Protein AF-0000000080068019 (afdb_homodimer)

Foldseek 3Di:
DAKAKEKEFFEFEQFCPDVSADTDGRKMWMDIQFFTADIGHPDDDDPPDDYHYHYQHQKYKFFFFAAEAAAQLQQLLFAVCQQHAPLRCCQQVQQALLQPDDLQSLLLSLLVSLLQLLLQRHQEYEHQYPSCADLSNLVSNLNSNVVNLGAYEDAQELDHHANDRNDPVNLVVRPCHNVVSLVSLLVCCVPVPVPQDSVVDRYHYFHEYDAFLVDDLVRLLVRLVSRVVSVGQAYEYEDQQFDLVAADDTSLVSCVVVVNAALRYEYEFCQRHDPVSLVSQQVRLAEYEYQQSNSVNRVSHHGCQVVSVVVRHLYAYHNYYSNNPGSNVLVRLLSNQVVVQCVVPVPHDDPDGPGDLSNRLQRRFLSSCSNSVNNQATRGRDGPHGPWMWMFNQDDPQQPPPPDSSCSSNPRDTSQRGAWTDHSNRTQGHRSGGPPDPCVVSVVVSNVVSVVSVVSSVPDDSVSSSVVSVVVSVVVNND/DDKAKEKEFFEFEQFCPDVSADTDGRKMWMDIQFFTADIGHPDDDDPPDDYHYHYQHQKYKFFFFAAEAAAQLQQLLFAVCQQHAPLRCCQQVQQALLQPDDLQSLLLSLLVSLLQLLLQRHQEYEHQYPSCADLSNLVSNLNSNVVNLGAYEDAQELDHHANDRNDPVNLVVRPCHNVVSLVSLLVCCVPVPVPQDSVVDRYHYFHEYDAFLVDDLVRLLVRLVSRVVSVGQAYEYEDQQFDLVAQDDTSLVSCVVVVNAALRYEYEFCQRHDPVSLVSQQVRLAEYEYQQSNSVNRVSHHGCQVVSVVVRHLYAYHNYYSNNPGSNVLVRLQSNQVVVQCVVPVPHDDPDGPGDLSNRLQRRFLSSCSNSVNNQATRGRDGPHGPWMWMFNQDDPQRPPPPDSSCSSNPRDTSQRGAWTDHSNRTQGHRSGGPPDPCVVSVVVSNVVSVVSVVSSVPDDSVSSSVVSVVVSVVVNND

Nearest PDB structures (foldseek):
  4v1y-assembly2_G  TM=8.632E-01  e=8.734E-35  Pseudomonas sp. ADP
  4gbd-assembly1_B  TM=8.784E-01  e=3.024E-31  Pseudomonas aeruginosa PAO1
  4dzh-assembly1_A-2  TM=8.768E-01  e=5.646E-30  Xanthomonas campestris pv. campestris str. ATCC 33913
  4f0r-assembly1_A  TM=8.535E-01  e=2.128E-30  Chromobacterium violaceum ATCC 12472
  6sj0-assembly1_B  TM=7.554E-01  e=5.295E-29  Streptomyces sp.

Radius of gyration: 27.88 Å; Cα contacts (8 Å, |Δi|>4): 2439; chains: 2; bounding box: 64×80×77 Å

Secondary structure (DSSP, 8-state):
----EEEEEEEEEE---TTS--EEEEEEEEEETTEEEEEESSPPPPTTS-EEEEE-TTEEEEEPEEEEEE-GGGGGGTTTTTT--HHHIIIIIIIIIHHH--HHHHHHHHHHHHHHHHHTTEEEEEEEE---SSHHHHHHHHHHHHHHT-EEEEEEE-----SBTTBGGGGGG-SS-HHHHHHHHHHHHHHH-S---TTT-SEEEEEEPPPGGGS-HHHHHHHHHHHHHTT-S-EEEEE--S--SS----HHHHHHHTT---TTEEEEE-TT--HHHHHHHHHHT-EEEE-HHHHHHHTS-S-THHHHHHTT-EEEE--B-TTTS-S-HHHHHHHHHHHHHHHHHTT---SS-SS-HHHHHHHHTHHHHHHTT-TTTSSS--TTSB--EEEEE--STTT-S-S-HHHIIIII--GGGEEEEEETTEEEEETTEESS--HHHHHHHHHHHHHHHHHHHTTS--HHHHHHHHHHHHHHHH-/----EEEEEEEEEE---TTS--EEEEEEEEEETTEEEEEESSPPPPTTS-EEEEE-TTEEEEEPEEEEEE-GGGGGGTTTTTT--HHHIIIIIIIIIHHH--HHHHHHHHHHHHHHHHHTTEEEEEEEE---SSHHHHHHHHHHHHHHT-EEEEEEE-----SBTTBGGGGGG-SS-HHHHHHHHHHHHHHH-S---TTT-SEEEEEEPPPGGGS-HHHHHHHHHHHHHTT-S-EEEEE--S--SS----HHHHHHHTT---TTEEEEE-TT--HHHHHHHHHHT-EEEE-HHHHHHHTS-S-THHHHHHTT-EEEE--B-TTTS-S-HHHHHHHHHHHHHHHHHTT---SS-SS-HHHHHHHHTHHHHHHTT-TTTSSS--TTSB--EEEEE--STTT-S-S-HHHIIIII--GGGEEEEEETTEEEEETTEESS--HHHHHHHHHHHHHHHHHHHTTS--HHHHHHHHHHHHHHHH-

InterPro domains:
  IPR006680 Amidohydrolase-related [PF01979] (60-428)
  IPR011059 Metal-dependent hydrolase, composite domain superfamily [G3DSA:2.30.40.10] (20-434)
  IPR011059 Metal-dependent hydrolase, composite domain superfamily [SSF51338] (6-78)
  IPR011059 Metal-dependent hydrolase, composite domain superfamily [SSF51338] (347-458)
  IPR032466 Metal-dependent hydrolase [SSF51556] (63-380)
  IPR050287 5-Methylthioadenosine/S-adenosylhomocysteine deaminase [PTHR43794] (3-463)

Sequence (958 aa):
MAESYILIKGATVISMEASGKEILDNCDILIEDDRIKAVGNDISPPIEKVVATINAENCIITPGFVDGHHHMWQHLLRGITVDWTLFGYCCHLRTVYGSLYEPDDVYFANYAAALSLLNNGVTTVLDHSHIMNSPEHADAAVKGLKDAAIRGTFCYGFYQNPKVPGDIASVAADTFDKAARIEDAVRVREEHFPNNDPNSSLLTFGIALDEAPMQSREQNVGGLEIARKLGARLSTVHTSVISHGEPKAEIVEQFADANLMGPDIVFSHGGWITDSELAAVRSSGAGIVGTPDTELQMGMGYPVVWKANDLGCRTCLGLDITSNQGNDFLAQMRLALQTQRARENSNAVHREVGRKTADVLRMATLGGAEVMQMESLIGSIVPGKKADLVIFRCDDIDTVPVADPIGNVVFHTSPKNIDTVIVDGKIVKQDGQLVGVDWPSLRGEIVNRSQRLRDQAAKVDMEKPESEFRSIFEKAMKAMAESYILIKGATVISMEASGKEILDNCDILIEDDRIKAVGNDISPPIEKVVATINAENCIITPGFVDGHHHMWQHLLRGITVDWTLFGYCCHLRTVYGSLYEPDDVYFANYAAALSLLNNGVTTVLDHSHIMNSPEHADAAVKGLKDAAIRGTFCYGFYQNPKVPGDIASVAADTFDKAARIEDAVRVREEHFPNNDPNSSLLTFGIALDEAPMQSREQNVGGLEIARKLGARLSTVHTSVISHGEPKAEIVEQFADANLMGPDIVFSHGGWITDSELAAVRSSGAGIVGTPDTELQMGMGYPVVWKANDLGCRTCLGLDITSNQGNDFLAQMRLALQTQRARENSNAVHREVGRKTADVLRMATLGGAEVMQMESLIGSIVPGKKADLVIFRCDDIDTVPVADPIGNVVFHTSPKNIDTVIVDGKIVKQDGQLVGVDWPSLRGEIVNRSQRLRDQAAKVDMEKPESEFRSIFEKAMKA

pLDDT: mean 94.91, std 7.22, range [50.44, 98.94]

Solvent-accessible surface area (backbone atoms only — not comparable to full-atom values): 45741 Å² total; per-residue (Å²): 129,83,81,43,35,40,38,37,38,40,16,34,34,41,26,38,49,91,90,27,73,48,71,40,70,56,25,19,41,36,32,47,45,39,23,24,63,40,74,42,64,85,70,76,74,70,81,98,51,73,62,50,73,44,85,26,65,58,19,42,33,36,33,19,26,21,30,53,29,27,32,40,61,38,34,48,42,24,28,70,41,52,61,39,14,50,53,40,41,53,36,46,44,49,26,26,54,52,36,67,64,47,38,67,53,28,18,53,12,16,24,50,33,40,44,34,28,41,60,40,33,30,39,30,36,30,31,48,36,56,59,50,78,43,69,60,23,46,52,22,35,51,47,14,32,57,74,52,63,43,30,33,32,48,13,56,24,66,37,78,50,17,63,42,56,39,33,68,74,34,40,78,73,39,82,74,34,70,69,50,46,54,52,42,49,48,48,48,37,58,72,75,28,74,58,56,46,71,91,83,25,56,50,25,41,20,24,16,53,53,60,47,92,82,44,54,69,67,52,52,51,49,48,55,52,52,35,54,72,65,60,35,57,37,37,36,34,64,34,39,48,68,44,50,82,50,61,50,83,52,62,60,44,51,31,49,76,66,70,62,62,34,47,45,33,33,36,34,52,28,36,22,55,30,71,69,38,51,51,51,32,35,74,34,52,16,15,36,18,17,29,44,69,57,26,20,42,22,15,24,20,60,64,32,32,63,64,40,40,74,71,59,28,37,23,20,31,24,67,41,46,35,20,43,30,43,65,53,56,50,59,46,40,44,48,45,49,37,54,50,29,26,71,74,18,46,64,40,70,42,76,60,48,87,72,46,58,48,55,42,52,32,22,31,12,31,23,15,16,46,31,68,73,32,50,83,40,33,20,32,65,48,66,73,15,40,26,35,34,21,33,29,52,43,78,46,76,59,34,46,39,77,72,26,70,61,34,31,57,51,36,27,52,52,67,60,24,39,26,32,22,27,47,60,48,37,75,48,24,49,89,61,36,70,56,91,64,66,55,73,62,53,50,51,51,42,43,53,51,28,51,51,53,52,58,55,51,70,69,50,69,57,64,61,30,45,53,54,47,50,53,52,50,55,48,51,44,72,90,130,84,81,43,36,41,39,36,37,40,16,33,35,40,25,37,49,91,90,26,71,49,70,39,70,57,24,19,39,36,31,48,45,38,21,24,64,41,71,41,64,84,69,76,74,69,81,97,52,74,63,50,73,43,87,25,65,58,18,42,33,36,32,18,26,21,31,54,30,28,31,40,60,38,33,49,43,24,27,72,41,54,60,38,13,50,52,39,42,51,38,47,44,50,26,25,53,52,35,66,63,49,37,66,52,26,19,54,12,16,23,49,33,39,45,34,27,42,59,40,34,31,41,30,37,29,29,47,36,57,60,49,77,43,70,60,23,46,52,22,35,52,47,13,33,59,74,50,62,44,30,34,32,49,12,55,23,66,38,76,49,16,64,40,56,38,35,70,73,34,42,78,73,39,81,72,35,71,70,50,46,53,54,42,50,47,49,46,37,58,73,75,29,75,59,55,45,72,90,82,24,56,51,24,42,21,26,15,53,52,60,47,90,82,44,54,69,66,53,52,51,49,48,54,54,51,33,53,73,65,60,35,58,36,37,37,34,64,35,38,47,68,44,48,81,52,61,50,83,52,63,61,44,50,29,48,76,66,69,61,62,33,48,44,34,33,37,35,50,29,35,22,55,29,71,70,37,50,51,51,34,35,76,34,50,16,13,37,20,16,28,41,69,57,27,18,44,22,13,24,20,61,65,33,33,64,63,40,40,75,70,61,26,36,24,20,32,24,67,42,46,35,20,43,32,44,66,54,56,50,59,45,40,44,49,45,48,38,53,50,30,27,70,73,20,48,63,41,74,41,76,59,50,88,72,44,56,49,56,44,52,30,22,32,12,30,23,15,17,46,30,69,72,33,50,83,40,33,21,30,63,47,64,73,14,40,27,36,32,22,34,30,52,42,79,47,78,60,35,47,38,76,71,26,69,61,35,32,57,53,36,27,53,51,67,63,24,38,25,32,21,28,46,61,47,36,76,47,24,47,88,60,35,70,58,92,64,65,55,72,61,51,51,52,53,42,42,54,51,28,50,50,52,52,58,56,52,70,71,50,69,57,66,61,32,46,55,55,47,47,53,52,51,54,48,54,44,72,91

Structure (mmCIF, N/CA/C/O backbone):
data_AF-0000000080068019-model_v1
#
loop_
_entity.id
_entity.type
_entity.pdbx_description
1 polymer 'Guanine deaminase'
#
loop_
_atom_site.group_PDB
_atom_site.id
_atom_site.type_symbol
_atom_site.label_atom_id
_atom_site.label_alt_id
_atom_site.label_comp_id
_atom_site.label_asym_id
_atom_site.label_entity_id
_atom_site.label_seq_id
_atom_site.pdbx_PDB_ins_code
_atom_site.Cartn_x
_atom_site.Cartn_y
_atom_site.Cartn_z
_atom_site.occupancy
_atom_site.B_iso_or_equiv
_atom_site.auth_seq_id
_atom_site.auth_comp_id
_atom_site.auth_asym_id
_atom_site.auth_atom_id
_atom_site.pdbx_PDB_model_num
ATOM 1 N N . MET A 1 1 ? 12.43 -14.953 -38.5 1 50.44 1 MET A N 1
ATOM 2 C CA . MET A 1 1 ? 11.609 -13.766 -38.25 1 50.44 1 MET A CA 1
ATOM 3 C C . MET A 1 1 ? 12.477 -12.516 -38.156 1 50.44 1 MET A C 1
ATOM 5 O O . MET A 1 1 ? 13.633 -12.594 -37.719 1 50.44 1 MET A O 1
ATOM 9 N N . ALA A 1 2 ? 12.219 -11.406 -38.75 1 64.31 2 ALA A N 1
ATOM 10 C CA . ALA A 1 2 ? 13.023 -10.18 -38.75 1 64.31 2 ALA A CA 1
ATOM 11 C C . ALA A 1 2 ? 13.305 -9.727 -37.312 1 64.31 2 ALA A C 1
ATOM 13 O O . ALA A 1 2 ? 12.438 -9.82 -36.438 1 64.31 2 ALA A O 1
ATOM 14 N N . GLU A 1 3 ? 14.5 -9.469 -37.031 1 75.12 3 GLU A N 1
ATOM 15 C CA . GLU A 1 3 ? 14.922 -8.961 -35.75 1 75.12 3 GLU A CA 1
ATOM 16 C C . GLU A 1 3 ? 14.102 -7.738 -35.312 1 75.12 3 GLU A C 1
ATOM 18 O O . GLU A 1 3 ? 13.727 -6.926 -36.156 1 75.12 3 GLU A O 1
ATOM 23 N N . SER A 1 4 ? 13.68 -7.766 -34.094 1 89.19 4 SER A N 1
ATOM 24 C CA . SER A 1 4 ? 12.977 -6.609 -33.562 1 89.19 4 SER A CA 1
ATOM 25 C C . SER A 1 4 ? 13.836 -5.867 -32.531 1 89.19 4 SER A C 1
ATOM 27 O O . SER A 1 4 ? 14.625 -6.484 -31.812 1 89.19 4 SER A O 1
ATOM 29 N N . TYR A 1 5 ? 13.82 -4.52 -32.562 1 95 5 TYR A N 1
ATOM 30 C CA . TYR A 1 5 ? 14.609 -3.701 -31.641 1 95 5 TYR A CA 1
ATOM 31 C C . TYR A 1 5 ? 13.719 -2.723 -30.891 1 95 5 TYR A C 1
ATOM 33 O O . TYR A 1 5 ? 12.789 -2.152 -31.453 1 95 5 TYR A O 1
ATOM 41 N N . ILE A 1 6 ? 13.961 -2.574 -29.594 1 97.62 6 ILE A N 1
ATOM 42 C CA . ILE A 1 6 ? 13.406 -1.509 -28.766 1 97.62 6 ILE A CA 1
ATOM 43 C C . ILE A 1 6 ? 14.539 -0.704 -28.125 1 97.62 6 ILE A C 1
ATOM 45 O O . ILE A 1 6 ? 15.461 -1.273 -27.531 1 97.62 6 ILE A O 1
ATOM 49 N N . LEU A 1 7 ? 14.555 0.567 -28.359 1 98 7 LEU A N 1
ATOM 50 C CA . LEU A 1 7 ? 15.516 1.466 -27.734 1 98 7 LEU A CA 1
ATOM 51 C C . LEU A 1 7 ? 14.828 2.357 -26.703 1 98 7 LEU A C 1
ATOM 53 O O . LEU A 1 7 ? 13.938 3.143 -27.047 1 98 7 LEU A O 1
ATOM 57 N N . ILE A 1 8 ? 15.148 2.197 -25.438 1 98.56 8 ILE A N 1
ATOM 58 C CA . ILE A 1 8 ? 14.664 3.031 -24.344 1 98.56 8 ILE A CA 1
ATOM 59 C C . ILE A 1 8 ? 15.695 4.102 -24 1 98.56 8 ILE A C 1
ATOM 61 O O . ILE A 1 8 ? 16.859 3.787 -23.703 1 98.56 8 ILE A O 1
ATOM 65 N N . LYS A 1 9 ? 15.281 5.379 -23.938 1 98.19 9 LYS A N 1
ATOM 66 C CA . LYS A 1 9 ? 16.266 6.453 -23.844 1 98.19 9 LYS A CA 1
ATOM 67 C C . LYS A 1 9 ? 16.078 7.273 -22.578 1 98.19 9 LYS A C 1
ATOM 69 O O . LYS A 1 9 ? 14.953 7.668 -22.25 1 98.19 9 LYS A O 1
ATOM 74 N N . GLY A 1 10 ? 17.172 7.473 -21.906 1 98 10 GLY A N 1
ATOM 75 C CA . GLY A 1 10 ? 17.266 8.539 -20.922 1 98 10 GLY A CA 1
ATOM 76 C C . GLY A 1 10 ? 16.656 8.18 -19.594 1 98 10 GLY A C 1
ATOM 77 O O . GLY A 1 10 ? 16.188 9.055 -18.859 1 98 10 GLY A O 1
ATOM 78 N N . ALA A 1 11 ? 16.641 6.953 -19.172 1 98.25 11 ALA A N 1
ATOM 79 C CA . ALA A 1 11 ? 15.977 6.523 -17.938 1 98.25 11 ALA A CA 1
ATOM 80 C C . ALA A 1 11 ? 16.969 6.52 -16.766 1 98.25 11 ALA A C 1
ATOM 82 O O . ALA A 1 11 ? 18.172 6.613 -16.969 1 98.25 11 ALA A O 1
ATOM 83 N N . THR A 1 12 ? 16.438 6.656 -15.523 1 98.19 12 THR A N 1
ATOM 84 C CA . THR A 1 12 ? 17.141 6.141 -14.352 1 98.19 12 THR A CA 1
ATOM 85 C C . THR A 1 12 ? 16.953 4.629 -14.234 1 98.19 12 THR A C 1
ATOM 87 O O . THR A 1 12 ? 15.828 4.145 -14.109 1 98.19 12 THR A O 1
ATOM 90 N N . VAL A 1 13 ? 18.094 3.861 -14.305 1 98 13 VAL A N 1
ATOM 91 C CA . VAL A 1 13 ? 18 2.406 -14.344 1 98 13 VAL A CA 1
ATOM 92 C C . VAL A 1 13 ? 18.484 1.821 -13.016 1 98 13 VAL A C 1
ATOM 94 O O . VAL A 1 13 ? 19.594 2.092 -12.578 1 98 13 VAL A O 1
ATOM 97 N N . ILE A 1 14 ? 17.594 1.122 -12.375 1 98 14 ILE A N 1
ATOM 98 C CA . ILE A 1 14 ? 17.984 0.3 -11.227 1 98 14 ILE A CA 1
ATOM 99 C C . ILE A 1 14 ? 18.312 -1.116 -11.695 1 98 14 ILE A C 1
ATOM 101 O O . ILE A 1 14 ? 17.406 -1.932 -11.906 1 98 14 ILE A O 1
ATOM 105 N N . SER A 1 15 ? 19.5 -1.461 -11.797 1 95.25 15 SER A N 1
ATOM 106 C CA . SER A 1 15 ? 19.922 -2.666 -12.5 1 95.25 15 SER A CA 1
ATOM 107 C C . SER A 1 15 ? 19.703 -3.912 -11.648 1 95.25 15 SER A C 1
ATOM 109 O O . SER A 1 15 ? 19.469 -5 -12.18 1 95.25 15 SER A O 1
ATOM 111 N N . MET A 1 16 ? 19.766 -3.77 -10.203 1 91.81 16 MET A N 1
ATOM 112 C CA . MET A 1 16 ? 19.641 -4.863 -9.242 1 91.81 16 MET A CA 1
ATOM 113 C C . MET A 1 16 ? 20.75 -5.898 -9.469 1 91.81 16 MET A C 1
ATOM 115 O O . MET A 1 16 ? 20.531 -7.09 -9.227 1 91.81 16 MET A O 1
ATOM 119 N N . GLU A 1 17 ? 21.844 -5.324 -10 1 84.56 17 GLU A N 1
ATOM 120 C CA . GLU A 1 17 ? 23 -6.211 -10.164 1 84.56 17 GLU A CA 1
ATOM 121 C C . GLU A 1 17 ? 23.734 -6.398 -8.844 1 84.56 17 GLU A C 1
ATOM 123 O O . GLU A 1 17 ? 23.812 -5.477 -8.023 1 84.56 17 GLU A O 1
ATOM 128 N N . ALA A 1 18 ? 24.359 -7.414 -8.578 1 68.38 18 ALA A N 1
ATOM 129 C CA . ALA A 1 18 ? 25.266 -7.676 -7.461 1 68.38 18 ALA A CA 1
ATOM 130 C C . ALA A 1 18 ? 24.609 -7.328 -6.129 1 68.38 18 ALA A C 1
ATOM 132 O O . ALA A 1 18 ? 23.594 -7.922 -5.754 1 68.38 18 ALA A O 1
ATOM 133 N N . SER A 1 19 ? 24.969 -5.98 -5.695 1 62.84 19 SER A N 1
ATOM 134 C CA . SER A 1 19 ? 24.516 -5.543 -4.379 1 62.84 19 SER A CA 1
ATOM 135 C C . SER A 1 19 ? 23.078 -5.039 -4.434 1 62.84 19 SER A C 1
ATOM 137 O O . SER A 1 19 ? 22.422 -4.906 -3.395 1 62.84 19 SER A O 1
ATOM 139 N N . GLY A 1 20 ? 22.594 -4.949 -5.66 1 66.25 20 GLY A N 1
ATOM 140 C CA . GLY A 1 20 ? 21.219 -4.539 -5.84 1 66.25 20 GLY A CA 1
ATOM 141 C C . GLY A 1 20 ? 21 -3.053 -5.637 1 66.25 20 GLY A C 1
ATOM 142 O O . GLY A 1 20 ? 19.859 -2.588 -5.559 1 66.25 20 GLY A O 1
ATOM 143 N N . LYS A 1 21 ? 22.016 -2.289 -5.617 1 71.25 21 LYS A N 1
ATOM 144 C CA . LYS A 1 21 ? 21.875 -0.875 -5.293 1 71.25 21 LYS A CA 1
ATOM 145 C C . LYS A 1 21 ? 22.438 0.008 -6.406 1 71.25 21 LYS A C 1
ATOM 147 O O . LYS A 1 21 ? 22.484 1.232 -6.27 1 71.25 21 LYS A O 1
ATOM 152 N N . GLU A 1 22 ? 22.672 -0.6 -7.461 1 83.06 22 GLU A N 1
ATOM 153 C CA . GLU A 1 22 ? 23.281 0.153 -8.555 1 83.06 22 GLU A CA 1
ATOM 154 C C . GLU A 1 22 ? 22.234 0.959 -9.32 1 83.06 22 GLU A C 1
ATOM 156 O O . GLU A 1 22 ? 21.281 0.394 -9.859 1 83.06 22 GLU A O 1
ATOM 161 N N . ILE A 1 23 ? 22.438 2.24 -9.367 1 93.56 23 ILE A N 1
ATOM 162 C CA . ILE A 1 23 ? 21.562 3.168 -10.062 1 93.56 23 ILE A CA 1
ATOM 163 C C . ILE A 1 23 ? 22.328 3.887 -11.172 1 93.56 23 ILE A C 1
ATOM 165 O O . ILE A 1 23 ? 23.391 4.449 -10.922 1 93.56 23 ILE A O 1
ATOM 169 N N . LEU A 1 24 ? 21.797 3.779 -12.367 1 93.88 24 LEU A N 1
ATOM 170 C CA . LEU A 1 24 ? 22.391 4.469 -13.508 1 93.88 24 LEU A CA 1
ATOM 171 C C . LEU A 1 24 ? 21.484 5.605 -13.984 1 93.88 24 LEU A C 1
ATOM 173 O O . LEU A 1 24 ? 20.328 5.375 -14.367 1 93.88 24 LEU A O 1
ATOM 177 N N . ASP A 1 25 ? 22.016 6.805 -13.984 1 94.62 25 ASP A N 1
ATOM 178 C CA . ASP A 1 25 ? 21.234 7.973 -14.406 1 94.62 25 ASP A CA 1
ATOM 179 C C . ASP A 1 25 ? 21.406 8.227 -15.906 1 94.62 25 ASP A C 1
ATOM 181 O O . ASP A 1 25 ? 22.469 7.957 -16.469 1 94.62 25 ASP A O 1
ATOM 185 N N . ASN A 1 26 ? 20.312 8.766 -16.5 1 96 26 ASN A N 1
ATOM 186 C CA . ASN A 1 26 ? 20.328 9.117 -17.922 1 96 26 ASN A CA 1
ATOM 187 C C . ASN A 1 26 ? 20.875 7.984 -18.781 1 96 26 ASN A C 1
ATOM 189 O O . ASN A 1 26 ? 21.812 8.18 -19.547 1 96 26 ASN A O 1
ATOM 193 N N . CYS A 1 27 ? 20.266 6.777 -18.562 1 96.75 27 CYS A N 1
ATOM 194 C CA . CYS A 1 27 ? 20.734 5.535 -19.156 1 96.75 27 CYS A CA 1
ATOM 195 C C . CYS A 1 27 ? 19.781 5.043 -20.25 1 96.75 27 CYS A C 1
ATOM 197 O O . CYS A 1 27 ? 18.562 5.152 -20.094 1 96.75 27 CYS A O 1
ATOM 199 N N . ASP A 1 28 ? 20.422 4.566 -21.359 1 98.19 28 ASP A N 1
ATOM 200 C CA . ASP A 1 28 ? 19.672 3.92 -22.422 1 98.19 28 ASP A CA 1
ATOM 201 C C . ASP A 1 28 ? 19.734 2.4 -22.297 1 98.19 28 ASP A C 1
ATOM 203 O O . ASP A 1 28 ? 20.688 1.855 -21.734 1 98.19 28 ASP A O 1
ATOM 207 N N . ILE A 1 29 ? 18.719 1.726 -22.781 1 98.5 29 ILE A N 1
ATOM 208 C CA . ILE A 1 29 ? 18.688 0.271 -22.891 1 98.5 29 ILE A CA 1
ATOM 209 C C . ILE A 1 29 ? 18.312 -0.125 -24.312 1 98.5 29 ILE A C 1
ATOM 211 O O . ILE A 1 29 ? 17.297 0.329 -24.844 1 98.5 29 ILE A O 1
ATOM 215 N N . LEU A 1 30 ? 19.125 -0.91 -24.984 1 98 30 LEU A N 1
ATOM 216 C CA . LEU A 1 30 ? 18.812 -1.489 -26.281 1 98 30 LEU A CA 1
ATOM 217 C C . LEU A 1 30 ? 18.422 -2.957 -26.141 1 98 30 LEU A C 1
ATOM 219 O O . LEU A 1 30 ? 19.172 -3.752 -25.562 1 98 30 LEU A O 1
ATOM 223 N N . ILE A 1 31 ? 17.234 -3.281 -26.609 1 98.25 31 ILE A N 1
ATOM 224 C CA . ILE A 1 31 ? 16.734 -4.652 -26.609 1 98.25 31 ILE A CA 1
ATOM 225 C C . ILE A 1 31 ? 16.75 -5.203 -28.031 1 98.25 31 ILE A C 1
ATOM 227 O O . ILE A 1 31 ? 16.359 -4.52 -28.969 1 98.25 31 ILE A O 1
ATOM 231 N N . GLU A 1 32 ? 17.312 -6.348 -28.203 1 97 32 GLU A N 1
ATOM 232 C CA . GLU A 1 32 ? 17.266 -7.109 -29.453 1 97 32 GLU A CA 1
ATOM 233 C C . GLU A 1 32 ? 16.531 -8.43 -29.266 1 97 32 GLU A C 1
ATOM 235 O O . GLU A 1 32 ? 16.969 -9.289 -28.5 1 97 32 GLU A O 1
ATOM 240 N N . ASP A 1 33 ? 15.406 -8.555 -29.984 1 96.06 33 ASP A N 1
ATOM 241 C CA . ASP A 1 33 ? 14.523 -9.703 -29.828 1 96.06 33 ASP A CA 1
ATOM 242 C C . ASP A 1 33 ? 14.07 -9.852 -28.375 1 96.06 33 ASP A C 1
ATOM 244 O O . ASP A 1 33 ? 13.391 -8.977 -27.844 1 96.06 33 ASP A O 1
ATOM 248 N N . ASP A 1 34 ? 14.547 -10.852 -27.703 1 97.81 34 ASP A N 1
ATOM 249 C CA . ASP A 1 34 ? 14.031 -11.094 -26.359 1 97.81 34 ASP A CA 1
ATOM 250 C C . ASP A 1 34 ? 15.078 -10.758 -25.312 1 97.81 34 ASP A C 1
ATOM 252 O O . ASP A 1 34 ? 14.867 -11 -24.109 1 97.81 34 ASP A O 1
ATOM 256 N N . ARG A 1 35 ? 16.25 -10.094 -25.688 1 97.94 35 ARG A N 1
ATOM 257 C CA . ARG A 1 35 ? 17.359 -9.93 -24.75 1 97.94 35 ARG A CA 1
ATOM 258 C C . ARG A 1 35 ? 17.797 -8.469 -24.703 1 97.94 35 ARG A C 1
ATOM 260 O O . ARG A 1 35 ? 17.641 -7.727 -25.672 1 97.94 35 ARG A O 1
ATOM 267 N N . ILE A 1 36 ? 18.297 -8.148 -23.562 1 98.19 36 ILE A N 1
ATOM 268 C CA . ILE A 1 36 ? 18.984 -6.871 -23.406 1 98.19 36 ILE A CA 1
ATOM 269 C C . ILE A 1 36 ? 20.328 -6.906 -24.141 1 98.19 36 ILE A C 1
ATOM 271 O O . ILE A 1 36 ? 21.203 -7.715 -23.812 1 98.19 36 ILE A O 1
ATOM 275 N N . LYS A 1 37 ? 20.438 -6.078 -25.094 1 97.5 37 LYS A N 1
ATOM 276 C CA . LYS A 1 37 ? 21.641 -6.059 -25.906 1 97.5 37 LYS A CA 1
ATOM 277 C C . LYS A 1 37 ? 22.703 -5.133 -25.312 1 97.5 37 LYS A C 1
ATOM 279 O O . LYS A 1 37 ? 23.891 -5.449 -25.328 1 97.5 37 LYS A O 1
ATOM 284 N N . ALA A 1 38 ? 22.25 -3.967 -24.828 1 97.5 38 ALA A N 1
ATOM 285 C CA . ALA A 1 38 ? 23.188 -2.986 -24.297 1 97.5 38 ALA A CA 1
ATOM 286 C C . ALA A 1 38 ? 22.5 -2.078 -23.281 1 97.5 38 ALA A C 1
ATOM 288 O O . ALA A 1 38 ? 21.297 -1.819 -23.375 1 97.5 38 ALA A O 1
ATOM 289 N N . VAL A 1 39 ? 23.266 -1.664 -22.297 1 97.12 39 VAL A N 1
ATOM 290 C CA . VAL A 1 39 ? 22.906 -0.671 -21.297 1 97.12 39 VAL A CA 1
ATOM 291 C C . VAL A 1 39 ? 24 0.386 -21.188 1 97.12 39 VAL A C 1
ATOM 293 O O . VAL A 1 39 ? 25.172 0.056 -20.984 1 97.12 39 VAL A O 1
ATOM 296 N N . GLY A 1 40 ? 23.656 1.599 -21.359 1 95.75 40 GLY A N 1
ATOM 297 C CA . GLY A 1 40 ? 24.656 2.646 -21.297 1 95.75 40 GLY A CA 1
ATOM 298 C C . GLY A 1 40 ? 24.141 4 -21.734 1 95.75 40 GLY A C 1
ATOM 299 O O . GLY A 1 40 ? 22.938 4.176 -21.922 1 95.75 40 GLY A O 1
ATOM 300 N N . ASN A 1 41 ? 25 4.941 -21.828 1 95.38 41 ASN A N 1
ATOM 301 C CA . ASN A 1 41 ? 24.625 6.289 -22.234 1 95.38 41 ASN A CA 1
ATOM 302 C C . ASN A 1 41 ? 24.672 6.457 -23.75 1 95.38 41 ASN A C 1
ATOM 304 O O . ASN A 1 41 ? 25.562 5.906 -24.406 1 95.38 41 ASN A O 1
ATOM 308 N N . ASP A 1 42 ? 23.75 7.137 -24.297 1 94.44 42 ASP A N 1
ATOM 309 C CA . ASP A 1 42 ? 23.734 7.605 -25.672 1 94.4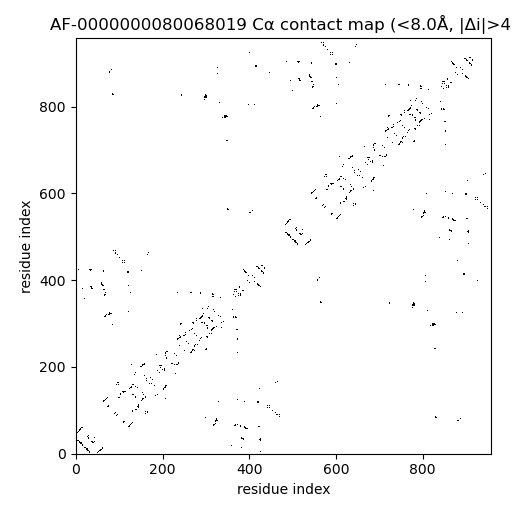4 42 ASP A CA 1
ATOM 310 C C . ASP A 1 42 ? 23.922 6.445 -26.656 1 94.44 42 ASP A C 1
ATOM 312 O O . ASP A 1 42 ? 24.812 6.484 -27.5 1 94.44 42 ASP A O 1
ATOM 316 N N . ILE A 1 43 ? 23.156 5.402 -26.438 1 95.19 43 ILE A N 1
ATOM 317 C CA . ILE A 1 43 ? 23.188 4.27 -27.344 1 95.19 43 ILE A CA 1
ATOM 318 C C . ILE A 1 43 ? 22.531 4.652 -28.672 1 95.19 43 ILE A C 1
ATOM 320 O O . ILE A 1 43 ? 21.422 5.168 -28.688 1 95.19 43 ILE A O 1
ATOM 324 N N . SER A 1 44 ? 23.25 4.379 -29.844 1 92.5 44 SER A N 1
ATOM 325 C CA . SER A 1 44 ? 22.688 4.629 -31.172 1 92.5 44 SER A CA 1
ATOM 326 C C . SER A 1 44 ? 21.812 3.473 -31.625 1 92.5 44 SER A C 1
ATOM 328 O O . SER A 1 44 ? 22.125 2.307 -31.391 1 92.5 44 SER A O 1
ATOM 330 N N . PRO A 1 45 ? 20.719 3.83 -32.156 1 88.62 45 PRO A N 1
ATOM 331 C CA . PRO A 1 45 ? 19.906 2.75 -32.719 1 88.62 45 PRO A CA 1
ATOM 332 C C . PRO A 1 45 ? 20.609 1.997 -33.844 1 88.62 45 PRO A C 1
ATOM 334 O O . PRO A 1 45 ? 21.422 2.576 -34.562 1 88.62 45 PRO A O 1
ATOM 337 N N . PRO A 1 46 ? 20.234 0.745 -33.938 1 86.44 46 PRO A N 1
ATOM 338 C CA . PRO A 1 46 ? 20.781 0.026 -35.094 1 86.44 46 PRO A CA 1
ATOM 339 C C . PRO A 1 46 ? 20.375 0.644 -36.406 1 86.44 46 PRO A C 1
ATOM 341 O O . PRO A 1 46 ? 19.234 1.089 -36.562 1 86.44 46 PRO A O 1
ATOM 344 N N . ILE A 1 47 ? 21.312 0.616 -37.344 1 81.12 47 ILE A N 1
ATOM 345 C CA . ILE A 1 47 ? 21.094 1.255 -38.625 1 81.12 47 ILE A CA 1
ATOM 346 C C . ILE A 1 47 ? 20.281 0.333 -39.531 1 81.12 47 ILE A C 1
ATOM 348 O O . ILE A 1 47 ? 20.531 -0.876 -39.594 1 81.12 47 ILE A O 1
ATOM 352 N N . GLU A 1 48 ? 19.359 0.862 -40.25 1 71.25 48 GLU A N 1
ATOM 353 C CA . GLU A 1 48 ? 18.578 0.188 -41.281 1 71.25 48 GLU A CA 1
ATOM 354 C C . GLU A 1 48 ? 17.625 -0.835 -40.688 1 71.25 48 GLU A C 1
ATOM 356 O O . GLU A 1 48 ? 17.312 -1.848 -41.312 1 71.25 48 GLU A O 1
ATOM 361 N N . LYS A 1 49 ? 17.438 -0.688 -39.344 1 79.94 49 LYS A N 1
ATOM 362 C CA . LYS A 1 49 ? 16.469 -1.585 -38.75 1 79.94 49 LYS A CA 1
ATOM 363 C C . LYS A 1 49 ? 15.297 -0.804 -38.156 1 79.94 49 LYS A C 1
ATOM 365 O O . LYS A 1 49 ? 15.406 0.401 -37.906 1 79.94 49 LYS A O 1
ATOM 370 N N . VAL A 1 50 ? 14.164 -1.458 -38.188 1 84.19 50 VAL A N 1
ATOM 371 C CA . VAL A 1 50 ? 13.008 -0.87 -37.531 1 84.19 50 VAL A CA 1
ATOM 372 C C . VAL A 1 50 ? 13.188 -0.963 -36 1 84.19 50 VAL A C 1
ATOM 374 O O . VAL A 1 50 ? 13.336 -2.059 -35.469 1 84.19 50 VAL A O 1
ATOM 377 N N . VAL A 1 51 ? 13.281 0.204 -35.406 1 90.12 51 VAL A N 1
ATOM 378 C CA . VAL A 1 51 ? 13.523 0.278 -33.969 1 90.12 51 VAL A CA 1
ATOM 379 C C . VAL A 1 51 ? 12.383 1.036 -33.281 1 90.12 51 VAL A C 1
ATOM 381 O O . VAL A 1 51 ? 12.062 2.16 -33.688 1 90.12 51 VAL A O 1
ATOM 384 N N . ALA A 1 52 ? 11.617 0.353 -32.406 1 93.56 52 ALA A N 1
ATOM 385 C CA . ALA A 1 52 ? 10.688 1.072 -31.531 1 93.56 52 ALA A CA 1
ATOM 386 C C . ALA A 1 52 ? 11.445 1.862 -30.469 1 93.56 52 ALA A C 1
ATOM 388 O O . ALA A 1 52 ? 12.328 1.324 -29.797 1 93.56 52 ALA A O 1
ATOM 389 N N . THR A 1 53 ? 11.172 3.148 -30.375 1 95.69 53 THR A N 1
ATOM 390 C CA . THR A 1 53 ? 11.867 3.99 -29.406 1 95.69 53 THR A CA 1
ATOM 391 C C . THR A 1 53 ? 10.914 4.438 -28.297 1 95.69 53 THR A C 1
ATOM 393 O O . THR A 1 53 ? 9.789 4.863 -28.562 1 95.69 53 THR A O 1
ATOM 396 N N . ILE A 1 54 ? 11.336 4.305 -27.062 1 97.38 54 ILE A N 1
ATOM 397 C CA . ILE A 1 54 ? 10.609 4.77 -25.891 1 97.38 54 ILE A CA 1
ATOM 398 C C . ILE A 1 54 ? 11.375 5.906 -25.219 1 97.38 54 ILE A C 1
ATOM 400 O O . ILE A 1 54 ? 12.539 5.738 -24.844 1 97.38 54 ILE A O 1
ATOM 404 N N . ASN A 1 55 ? 10.781 7.129 -25.156 1 97.69 55 ASN A N 1
ATOM 405 C CA . ASN A 1 55 ? 11.352 8.211 -24.359 1 97.69 55 ASN A CA 1
ATOM 406 C C . ASN A 1 55 ? 11.125 7.98 -22.875 1 97.69 55 ASN A C 1
ATOM 408 O O . ASN A 1 55 ? 10 8.086 -22.391 1 97.69 55 ASN A O 1
ATOM 412 N N . ALA A 1 56 ? 12.172 7.703 -22.156 1 98.25 56 ALA A N 1
ATOM 413 C CA . ALA A 1 56 ? 12.062 7.352 -20.75 1 98.25 56 ALA A CA 1
ATOM 414 C C . ALA A 1 56 ? 12.672 8.438 -19.859 1 98.25 56 ALA A C 1
ATOM 416 O O . ALA A 1 56 ? 13.125 8.164 -18.75 1 98.25 56 ALA A O 1
ATOM 417 N N . GLU A 1 57 ? 12.688 9.648 -20.422 1 96.81 57 GLU A N 1
ATOM 418 C CA . GLU A 1 57 ? 13.008 10.773 -19.531 1 96.81 57 GLU A CA 1
ATOM 419 C C . GLU A 1 57 ? 12.031 10.844 -18.359 1 96.81 57 GLU A C 1
ATOM 421 O O . GLU A 1 57 ? 10.828 10.664 -18.531 1 96.81 57 GLU A O 1
ATOM 426 N N . ASN A 1 58 ? 12.523 11.047 -17.141 1 97.38 58 ASN A N 1
ATOM 427 C CA . ASN A 1 58 ? 11.75 11.125 -15.898 1 97.38 58 ASN A CA 1
ATOM 428 C C . ASN A 1 58 ? 11.148 9.773 -15.531 1 97.38 58 ASN A C 1
ATOM 430 O O . ASN A 1 58 ? 10.117 9.711 -14.852 1 97.38 58 ASN A O 1
ATOM 434 N N . CYS A 1 59 ? 11.758 8.719 -16.094 1 98.69 59 CYS A N 1
ATOM 435 C CA . CYS A 1 59 ? 11.289 7.383 -15.734 1 98.69 59 CYS A CA 1
ATOM 436 C C . CYS A 1 59 ? 12.359 6.617 -14.961 1 98.69 59 CYS A C 1
ATOM 438 O O . CYS A 1 59 ? 13.547 6.906 -15.086 1 98.69 59 CYS A O 1
ATOM 440 N N . ILE A 1 60 ? 11.922 5.75 -14.117 1 98.81 60 ILE A N 1
ATOM 441 C CA . ILE A 1 60 ? 12.758 4.754 -13.461 1 98.81 60 ILE A CA 1
ATOM 442 C C . ILE A 1 60 ? 12.461 3.369 -14.031 1 98.81 60 ILE A C 1
ATOM 444 O O . ILE A 1 60 ? 11.297 3.014 -14.242 1 98.81 60 ILE A O 1
ATOM 448 N N . ILE A 1 61 ? 13.5 2.596 -14.375 1 98.81 61 ILE A N 1
ATOM 449 C CA . ILE A 1 61 ? 13.32 1.248 -14.906 1 98.81 61 ILE A CA 1
ATOM 450 C C . ILE A 1 61 ? 13.859 0.225 -13.906 1 98.81 61 ILE A C 1
ATOM 452 O O . ILE A 1 61 ? 14.953 0.397 -13.359 1 98.81 61 ILE A O 1
ATOM 456 N N . THR A 1 62 ? 13.094 -0.753 -13.609 1 98.69 62 THR A N 1
ATOM 457 C CA . THR A 1 62 ? 13.5 -1.92 -12.836 1 98.69 62 THR A CA 1
ATOM 458 C C . THR A 1 62 ? 13.344 -3.195 -13.656 1 98.69 62 THR A C 1
ATOM 460 O O . THR A 1 62 ? 12.68 -3.195 -14.695 1 98.69 62 THR A O 1
ATOM 463 N N . PRO A 1 63 ? 14.07 -4.293 -13.203 1 98.56 63 PRO A N 1
ATOM 464 C CA . PRO A 1 63 ? 13.625 -5.582 -13.742 1 98.56 63 PRO A CA 1
ATOM 465 C C . PRO A 1 63 ? 12.164 -5.871 -13.43 1 98.56 63 PRO A C 1
ATOM 467 O O . PRO A 1 63 ? 11.602 -5.297 -12.492 1 98.56 63 PRO A O 1
ATOM 470 N N . GLY A 1 64 ? 11.547 -6.688 -14.25 1 98.81 64 GLY A N 1
ATOM 471 C CA . GLY A 1 64 ? 10.203 -7.137 -13.914 1 98.81 64 GLY A CA 1
ATOM 472 C C . GLY A 1 64 ? 10.117 -7.812 -12.555 1 98.81 64 GLY A C 1
ATOM 473 O O . GLY A 1 64 ? 11.039 -8.531 -12.156 1 98.81 64 GLY A O 1
ATOM 474 N N . PHE A 1 65 ? 9.039 -7.594 -11.844 1 98.88 65 PHE A N 1
ATOM 475 C CA . PHE A 1 65 ? 8.852 -8.258 -10.562 1 98.88 65 PHE A CA 1
ATOM 476 C C . PHE A 1 65 ? 8.586 -9.75 -10.758 1 98.88 65 PHE A C 1
ATOM 478 O O . PHE A 1 65 ? 8.008 -10.156 -11.766 1 98.88 65 PHE A O 1
ATOM 485 N N . VAL A 1 66 ? 9.031 -10.531 -9.805 1 98.94 66 VAL A N 1
ATOM 486 C CA . VAL A 1 66 ? 8.867 -11.984 -9.828 1 98.94 66 VAL A CA 1
ATOM 487 C C . VAL A 1 66 ? 8 -12.422 -8.648 1 98.94 66 VAL A C 1
ATOM 489 O O . VAL A 1 66 ? 8.406 -12.289 -7.492 1 98.94 66 VAL A O 1
ATOM 492 N N . ASP A 1 67 ? 6.848 -12.914 -8.977 1 98.94 67 ASP A N 1
ATOM 493 C CA . ASP A 1 67 ? 5.891 -13.406 -7.996 1 98.94 67 ASP A CA 1
ATOM 494 C C . ASP A 1 67 ? 6.105 -14.898 -7.723 1 98.94 67 ASP A C 1
ATOM 496 O O . ASP A 1 67 ? 5.648 -15.742 -8.484 1 98.94 67 ASP A O 1
ATOM 500 N N . GLY A 1 68 ? 6.629 -15.195 -6.504 1 98.88 68 GLY A N 1
ATOM 501 C CA . GLY A 1 68 ? 7.078 -16.547 -6.23 1 98.88 68 GLY A CA 1
ATOM 502 C C . GLY A 1 68 ? 5.957 -17.469 -5.797 1 98.88 68 GLY A C 1
ATOM 503 O O . GLY A 1 68 ? 6.164 -18.688 -5.652 1 98.88 68 GLY A O 1
ATOM 504 N N . HIS A 1 69 ? 4.719 -16.953 -5.617 1 98.94 69 HIS A N 1
ATOM 505 C CA . HIS A 1 69 ? 3.596 -17.766 -5.168 1 98.94 69 HIS A CA 1
ATOM 506 C C . HIS A 1 69 ? 2.264 -17.094 -5.457 1 98.94 69 HIS A C 1
ATOM 508 O O . HIS A 1 69 ? 1.986 -16.016 -4.93 1 98.94 69 HIS A O 1
ATOM 514 N N . HIS A 1 70 ? 1.431 -17.781 -6.277 1 98.88 70 HIS A N 1
ATOM 515 C CA . HIS A 1 70 ? 0.142 -17.188 -6.621 1 98.88 70 HIS A CA 1
ATOM 516 C C . HIS A 1 70 ? -0.866 -18.266 -7.02 1 98.88 70 HIS A C 1
ATOM 518 O O . HIS A 1 70 ? -0.523 -19.203 -7.734 1 98.88 70 HIS A O 1
ATOM 524 N N . HIS A 1 71 ? -2.033 -18.188 -6.469 1 98.75 71 HIS A N 1
ATOM 525 C CA . HIS A 1 71 ? -3.16 -18.984 -6.938 1 98.75 71 HIS A CA 1
ATOM 526 C C . HIS A 1 71 ? -3.939 -18.266 -8.023 1 98.75 71 HIS A C 1
ATOM 528 O O . HIS A 1 71 ? -5.008 -17.703 -7.766 1 98.75 71 HIS A O 1
ATOM 534 N N . MET A 1 72 ? -3.527 -18.391 -9.234 1 98.62 72 MET A N 1
ATOM 535 C CA . MET A 1 72 ? -4.016 -17.594 -10.359 1 98.62 72 MET A CA 1
ATOM 536 C C . MET A 1 72 ? -5.504 -17.828 -10.586 1 98.62 72 MET A C 1
ATOM 538 O O . MET A 1 72 ? -6.234 -16.891 -10.922 1 98.62 72 MET A O 1
ATOM 542 N N . TRP A 1 73 ? -5.965 -19.031 -10.32 1 98.44 73 TRP A N 1
ATOM 543 C CA . TRP A 1 73 ? -7.348 -19.406 -10.602 1 98.44 73 TRP A CA 1
ATOM 544 C C . TRP A 1 73 ? -8.312 -18.641 -9.703 1 98.44 73 TRP A C 1
ATOM 546 O O . TRP A 1 73 ? -9.5 -18.516 -10.023 1 98.44 73 TRP A O 1
ATOM 556 N N . GLN A 1 74 ? -7.844 -18.047 -8.672 1 98.38 74 GLN A N 1
ATOM 557 C CA . GLN A 1 74 ? -8.727 -17.406 -7.699 1 98.38 74 GLN A CA 1
ATOM 558 C C . GLN A 1 74 ? -9.031 -15.961 -8.102 1 98.38 74 GLN A C 1
ATOM 560 O O . GLN A 1 74 ? -9.695 -15.234 -7.355 1 98.38 74 GLN A O 1
ATOM 565 N N . HIS A 1 75 ? -8.625 -15.516 -9.242 1 98.62 75 HIS A N 1
ATOM 566 C CA . HIS A 1 75 ? -8.812 -14.141 -9.68 1 98.62 75 HIS A CA 1
ATOM 567 C C . HIS A 1 75 ? -10.289 -13.766 -9.711 1 98.62 75 HIS A C 1
ATOM 569 O O . HIS A 1 75 ? -10.656 -12.625 -9.414 1 98.62 75 HIS A O 1
ATOM 575 N N . LEU A 1 76 ? -11.172 -14.742 -10.016 1 98.5 76 LEU A N 1
ATOM 576 C CA . LEU A 1 76 ? -12.602 -14.484 -10.117 1 98.5 76 LEU A CA 1
ATOM 577 C C . LEU A 1 76 ? -13.227 -14.289 -8.742 1 98.5 76 LEU A C 1
ATOM 579 O O . LEU A 1 76 ? -14.359 -13.828 -8.625 1 98.5 76 LEU A O 1
ATOM 583 N N . LEU A 1 77 ? -12.477 -14.578 -7.699 1 98.31 77 LEU A N 1
ATOM 584 C CA . LEU A 1 77 ? -12.984 -14.531 -6.332 1 98.31 77 LEU A CA 1
ATOM 585 C C . LEU A 1 77 ? -12.477 -13.289 -5.602 1 98.31 77 LEU A C 1
ATOM 587 O O . LEU A 1 77 ? -12.453 -13.258 -4.371 1 98.31 77 LEU A O 1
ATOM 591 N N . ARG A 1 78 ? -12.102 -12.258 -6.312 1 98.12 78 ARG A N 1
ATOM 592 C CA . ARG A 1 78 ? -11.586 -11.016 -5.758 1 98.12 78 ARG A CA 1
ATOM 593 C C . ARG A 1 78 ? -12.508 -10.461 -4.68 1 98.12 78 ARG A C 1
ATOM 595 O O . ARG A 1 78 ? -13.719 -10.352 -4.891 1 98.12 78 ARG A O 1
ATOM 602 N N . GLY A 1 79 ? -11.914 -10.195 -3.537 1 97 79 GLY A N 1
ATOM 603 C CA . GLY A 1 79 ? -12.586 -9.422 -2.506 1 97 79 GLY A CA 1
ATOM 604 C C . GLY A 1 79 ? -13.359 -10.281 -1.521 1 97 79 GLY A C 1
ATOM 605 O O . GLY A 1 79 ? -13.773 -9.805 -0.466 1 97 79 GLY A O 1
ATOM 606 N N . ILE A 1 80 ? -13.469 -11.57 -1.728 1 96.31 80 ILE A N 1
ATOM 607 C CA . ILE A 1 80 ? -14.352 -12.422 -0.94 1 96.31 80 ILE A CA 1
ATOM 608 C C . ILE A 1 80 ? -13.703 -12.727 0.411 1 96.31 80 ILE A C 1
ATOM 610 O O . ILE A 1 80 ? -14.398 -12.859 1.422 1 96.31 80 ILE A O 1
ATOM 614 N N . THR A 1 81 ? -12.352 -12.75 0.447 1 97.06 81 THR A N 1
ATOM 615 C CA . THR A 1 81 ? -11.688 -13.211 1.661 1 97.06 81 THR A CA 1
ATOM 616 C C . THR A 1 81 ? -10.969 -12.062 2.357 1 97.06 81 THR A C 1
ATOM 618 O O . THR A 1 81 ? -10.039 -12.281 3.141 1 97.06 81 THR A O 1
ATOM 621 N N . VAL A 1 82 ? -11.367 -10.781 2.182 1 97 82 VAL A N 1
ATOM 622 C CA . VAL A 1 82 ? -10.641 -9.625 2.697 1 97 82 VAL A CA 1
ATOM 623 C C . VAL A 1 82 ? -10.672 -9.633 4.223 1 97 82 VAL A C 1
ATOM 625 O O . VAL A 1 82 ? -9.797 -9.055 4.871 1 97 82 VAL A O 1
ATOM 628 N N . ASP A 1 83 ? -11.703 -10.312 4.812 1 96.25 83 ASP A N 1
ATOM 629 C CA . ASP A 1 83 ? -11.844 -10.375 6.266 1 96.25 83 ASP A CA 1
ATOM 630 C C . ASP A 1 83 ? -11.922 -11.82 6.754 1 96.25 83 ASP A C 1
ATOM 632 O O . ASP A 1 83 ? -12.695 -12.133 7.664 1 96.25 83 ASP A O 1
ATOM 636 N N . TRP A 1 84 ? -11.148 -12.711 6.109 1 94.12 84 TRP A N 1
ATOM 637 C CA . TRP A 1 84 ? -11.164 -14.117 6.492 1 94.12 84 TRP A CA 1
ATOM 638 C C . TRP A 1 84 ? -9.852 -14.516 7.152 1 94.12 84 TRP A C 1
ATOM 640 O O . TRP A 1 84 ? -8.812 -13.906 6.898 1 94.12 84 TRP A O 1
ATOM 650 N N . THR A 1 85 ? -9.93 -15.531 7.988 1 92.75 85 THR A N 1
ATOM 651 C CA . THR A 1 85 ? -8.766 -16.234 8.516 1 92.75 85 THR A CA 1
ATOM 652 C C . THR A 1 85 ? -8.438 -17.453 7.645 1 92.75 85 THR A C 1
ATOM 654 O O . THR A 1 85 ? -9.172 -17.766 6.707 1 92.75 85 THR A O 1
ATOM 657 N N . LEU A 1 86 ? -7.273 -18.047 7.98 1 92.12 86 LEU A N 1
ATOM 658 C CA . LEU A 1 86 ? -6.918 -19.281 7.289 1 92.12 86 LEU A CA 1
ATOM 659 C C . LEU A 1 86 ? -8.008 -20.344 7.461 1 92.12 86 LEU A C 1
ATOM 661 O O . LEU A 1 86 ? -8.297 -21.109 6.535 1 92.12 86 LEU A O 1
ATOM 665 N N . PHE A 1 87 ? -8.648 -20.375 8.617 1 90.31 87 PHE A N 1
ATOM 666 C CA . PHE A 1 87 ? -9.75 -21.297 8.891 1 90.31 87 PHE A CA 1
ATOM 667 C C . PHE A 1 87 ? -10.898 -21.062 7.922 1 90.31 87 PHE A C 1
ATOM 669 O O . PHE A 1 87 ? -11.391 -22 7.293 1 90.31 87 PHE A O 1
ATOM 676 N N . GLY A 1 88 ? -11.297 -19.812 7.879 1 90.25 88 GLY A N 1
ATOM 677 C CA . GLY A 1 88 ? -12.367 -19.484 6.949 1 90.25 88 GLY A CA 1
ATOM 678 C C . GLY A 1 88 ? -12.023 -19.812 5.508 1 90.25 88 GLY A C 1
ATOM 679 O O . GLY A 1 88 ? -12.875 -20.312 4.762 1 90.25 88 GLY A O 1
ATOM 680 N N . TYR A 1 89 ? -10.828 -19.531 5.113 1 94.12 89 TYR A N 1
ATOM 681 C CA . TYR A 1 89 ? -10.359 -19.797 3.762 1 94.12 89 TYR A CA 1
ATOM 682 C C . TYR A 1 89 ? -10.461 -21.297 3.441 1 94.12 89 TYR A C 1
ATOM 684 O O . TYR A 1 89 ? -10.984 -21.672 2.391 1 94.12 89 TYR A O 1
ATOM 692 N N . CYS A 1 90 ? -10.016 -22.141 4.336 1 90.38 90 CYS A N 1
ATOM 693 C CA . CYS A 1 90 ? -10.023 -23.578 4.121 1 90.38 90 CYS A CA 1
ATOM 694 C C . CYS A 1 90 ? -11.453 -24.109 4.062 1 90.38 90 CYS A C 1
ATOM 696 O O . CYS A 1 90 ? -11.773 -24.938 3.205 1 90.38 90 CYS A O 1
ATOM 698 N N . CYS A 1 91 ? -12.305 -23.562 4.879 1 90.19 91 CYS A N 1
ATOM 699 C CA . CYS A 1 91 ? -13.68 -24.062 4.957 1 90.19 91 CYS A CA 1
ATOM 700 C C . CYS A 1 91 ? -14.469 -23.656 3.717 1 90.19 91 CYS A C 1
ATOM 702 O O . CYS A 1 91 ? -15.133 -24.484 3.102 1 90.19 91 CYS A O 1
ATOM 704 N N . HIS A 1 92 ? -14.297 -22.438 3.398 1 90.75 92 HIS A N 1
ATOM 705 C CA . HIS A 1 92 ? -15.234 -21.906 2.418 1 90.75 92 HIS A CA 1
ATOM 706 C C . HIS A 1 92 ? -14.633 -21.906 1.018 1 90.75 92 HIS A C 1
ATOM 708 O O . HIS A 1 92 ? -15.281 -22.328 0.058 1 90.75 92 HIS A O 1
ATOM 714 N N . LEU A 1 93 ? -13.438 -21.453 0.912 1 92.44 93 LEU A N 1
ATOM 715 C CA . LEU A 1 93 ? -12.852 -21.312 -0.416 1 92.44 93 LEU A CA 1
ATOM 716 C C . LEU A 1 93 ? -12.383 -22.672 -0.948 1 92.44 93 LEU A C 1
ATOM 718 O O . LEU A 1 93 ? -12.727 -23.047 -2.068 1 92.44 93 LEU A O 1
ATOM 722 N N . ARG A 1 94 ? -11.711 -23.422 -0.151 1 88.12 94 ARG A N 1
ATOM 723 C CA . ARG A 1 94 ? -11.117 -24.672 -0.607 1 88.12 94 ARG A CA 1
ATOM 724 C C . ARG A 1 94 ? -12.18 -25.75 -0.76 1 88.12 94 ARG A C 1
ATOM 726 O O . ARG A 1 94 ? -12.094 -26.594 -1.657 1 88.12 94 ARG A O 1
ATOM 733 N N . THR A 1 95 ? -13.242 -25.734 0.082 1 91.19 95 THR A N 1
ATOM 734 C CA . THR A 1 95 ? -14.188 -26.844 0.065 1 91.19 95 THR A CA 1
ATOM 735 C C . THR A 1 95 ? -15.391 -26.516 -0.817 1 91.19 95 THR A C 1
ATOM 737 O O . THR A 1 95 ? -16.141 -27.406 -1.209 1 91.19 95 THR A O 1
ATOM 740 N N . VAL A 1 96 ? -15.508 -25.25 -1.077 1 95.12 96 VAL A N 1
ATOM 741 C CA . VAL A 1 96 ? -16.719 -24.891 -1.803 1 95.12 96 VAL A CA 1
ATOM 742 C C . VAL A 1 96 ? -16.359 -24.297 -3.162 1 95.12 96 VAL A C 1
ATOM 744 O O . VAL A 1 96 ? -16.547 -24.938 -4.199 1 95.12 96 VAL A O 1
ATOM 747 N N . TYR A 1 97 ? -15.656 -23.188 -3.156 1 96 97 TYR A N 1
ATOM 748 C CA . TYR A 1 97 ? -15.438 -22.469 -4.398 1 96 97 TYR A CA 1
ATOM 749 C C . TYR A 1 97 ? -14.594 -23.281 -5.371 1 96 97 TYR A C 1
ATOM 751 O O . TYR A 1 97 ? -14.852 -23.281 -6.578 1 96 97 TYR A O 1
ATOM 759 N N . GLY A 1 98 ? -13.594 -23.984 -4.891 1 95.44 98 GLY A N 1
ATOM 760 C CA . GLY A 1 98 ? -12.742 -24.781 -5.754 1 95.44 98 GLY A CA 1
ATOM 761 C C . GLY A 1 98 ? -13.508 -25.844 -6.527 1 95.44 98 GLY A C 1
ATOM 762 O O . GLY A 1 98 ? -13.125 -26.203 -7.641 1 95.44 98 GLY A O 1
ATOM 763 N N . SER A 1 99 ? -14.672 -26.25 -5.984 1 95.88 99 SER A N 1
ATOM 764 C CA . SER A 1 99 ? -15.461 -27.328 -6.578 1 95.88 99 SER A CA 1
ATOM 765 C C . SER A 1 99 ? -16.391 -26.797 -7.656 1 95.88 99 SER A C 1
ATOM 767 O O . SER A 1 99 ? -16.922 -27.562 -8.469 1 95.88 99 SER A O 1
ATOM 769 N N . LEU A 1 100 ? -16.531 -25.531 -7.66 1 97.69 100 LEU A N 1
ATOM 770 C CA . LEU A 1 100 ? -17.594 -24.953 -8.461 1 97.69 100 LEU A CA 1
ATOM 771 C C . LEU A 1 100 ? -17.078 -24.531 -9.836 1 97.69 100 LEU A C 1
ATOM 773 O O . LEU A 1 100 ? -17.875 -24.281 -10.75 1 97.69 100 LEU A O 1
ATOM 777 N N . TYR A 1 101 ? -15.781 -24.484 -10.047 1 98.25 101 TYR A N 1
ATOM 778 C CA . TYR A 1 101 ? -15.188 -23.969 -11.273 1 98.25 101 TYR A CA 1
ATOM 779 C C . TYR A 1 101 ? -15.414 -24.922 -12.438 1 98.25 101 TYR A C 1
ATOM 781 O O . TYR A 1 101 ? -15.172 -26.125 -12.32 1 98.25 101 TYR A O 1
ATOM 789 N N . GLU A 1 102 ? -15.867 -24.375 -13.516 1 98.44 102 GLU A N 1
ATOM 790 C CA . GLU A 1 102 ? -15.836 -25.047 -14.812 1 98.44 102 GLU A CA 1
ATOM 791 C C . GLU A 1 102 ? -14.555 -24.703 -15.578 1 98.44 102 GLU A C 1
ATOM 793 O O . GLU A 1 102 ? -13.875 -23.734 -15.25 1 98.44 102 GLU A O 1
ATOM 798 N N . PRO A 1 103 ? -14.211 -25.531 -16.562 1 98.69 103 PRO A N 1
ATOM 799 C CA . PRO A 1 103 ? -12.969 -25.266 -17.281 1 98.69 103 PRO A CA 1
ATOM 800 C C . PRO A 1 103 ? -12.891 -23.844 -17.844 1 98.69 103 PRO A C 1
ATOM 802 O O . PRO A 1 103 ? -11.859 -23.188 -17.719 1 98.69 103 PRO A O 1
ATOM 805 N N . ASP A 1 104 ? -13.953 -23.328 -18.297 1 98.69 104 ASP A N 1
ATOM 806 C CA . ASP A 1 104 ? -13.953 -21.969 -18.859 1 98.69 104 ASP A CA 1
ATOM 807 C C . ASP A 1 104 ? -13.703 -20.922 -17.766 1 98.69 104 ASP A C 1
ATOM 809 O O . ASP A 1 104 ? -13.078 -19.891 -18.031 1 98.69 104 ASP A O 1
ATOM 813 N N . ASP A 1 105 ? -14.242 -21.172 -16.609 1 98.88 105 ASP A N 1
ATOM 814 C CA . ASP A 1 105 ? -13.93 -20.281 -15.492 1 98.88 105 ASP A CA 1
ATOM 815 C C . ASP A 1 105 ? -12.422 -20.203 -15.25 1 98.88 105 ASP A C 1
ATOM 817 O O . ASP A 1 105 ? -11.875 -19.125 -15.016 1 98.88 105 ASP A O 1
ATOM 821 N N . VAL A 1 106 ? -11.797 -21.375 -15.328 1 98.88 106 VAL A N 1
ATOM 822 C CA . VAL A 1 106 ? -10.367 -21.469 -15.055 1 98.88 106 VAL A CA 1
ATOM 823 C C . VAL A 1 106 ? -9.578 -20.719 -16.125 1 98.88 106 VAL A C 1
ATOM 825 O O . VAL A 1 106 ? -8.625 -20 -15.828 1 98.88 106 VAL A O 1
ATOM 828 N N . TYR A 1 107 ? -10.008 -20.844 -17.344 1 98.88 107 TYR A N 1
ATOM 829 C CA . TYR A 1 107 ? -9.352 -20.125 -18.438 1 98.88 107 TYR A CA 1
ATOM 830 C C . TYR A 1 107 ? -9.383 -18.625 -18.188 1 98.88 107 TYR A C 1
ATOM 832 O O . TYR A 1 107 ? -8.344 -17.969 -18.188 1 98.88 107 TYR A O 1
ATOM 840 N N . PHE A 1 108 ? -10.555 -18.094 -17.969 1 98.88 108 PHE A N 1
ATOM 841 C CA . PHE A 1 108 ? -10.719 -16.656 -17.828 1 98.88 108 PHE A CA 1
ATOM 842 C C . PHE A 1 108 ? -10.047 -16.156 -16.547 1 98.88 108 PHE A C 1
ATOM 844 O O . PHE A 1 108 ? -9.516 -15.039 -16.516 1 98.88 108 PHE A O 1
ATOM 851 N N . ALA A 1 109 ? -10.078 -16.953 -15.523 1 98.88 109 ALA A N 1
ATOM 852 C CA . ALA A 1 109 ? -9.398 -16.578 -14.289 1 98.88 109 ALA A CA 1
ATOM 853 C C . ALA A 1 109 ? -7.895 -16.453 -14.508 1 98.88 109 ALA A C 1
ATOM 855 O O . ALA A 1 109 ? -7.297 -15.43 -14.172 1 98.88 109 ALA A O 1
ATOM 856 N N . ASN A 1 110 ? -7.301 -17.516 -15.086 1 98.94 110 ASN A N 1
ATOM 857 C CA . ASN A 1 110 ? -5.859 -17.516 -15.305 1 98.94 110 ASN A CA 1
ATOM 858 C C . ASN A 1 110 ? -5.438 -16.422 -16.281 1 98.94 110 ASN A C 1
ATOM 860 O O . ASN A 1 110 ? -4.422 -15.766 -16.094 1 98.94 110 ASN A O 1
ATOM 864 N N . TYR A 1 111 ? -6.238 -16.25 -17.312 1 98.88 111 TYR A N 1
ATOM 865 C CA . TYR A 1 111 ? -5.945 -15.211 -18.312 1 98.88 111 TYR A CA 1
ATOM 866 C C . TYR A 1 111 ? -6.012 -13.82 -17.688 1 98.88 111 TYR A C 1
ATOM 868 O O . TYR A 1 111 ? -5.07 -13.039 -17.812 1 98.88 111 TYR A O 1
ATOM 876 N N . ALA A 1 112 ? -7.035 -13.555 -16.984 1 98.88 112 ALA A N 1
ATOM 877 C CA . ALA A 1 112 ? -7.223 -12.25 -16.359 1 98.88 112 ALA A CA 1
ATOM 878 C C . ALA A 1 112 ? -6.184 -12.016 -15.266 1 98.88 112 ALA A C 1
ATOM 880 O O . ALA A 1 112 ? -5.664 -10.906 -15.125 1 98.88 112 ALA A O 1
ATOM 881 N N . ALA A 1 113 ? -5.941 -13.055 -14.516 1 98.88 113 ALA A N 1
ATOM 882 C CA . ALA A 1 113 ? -4.941 -12.93 -13.461 1 98.88 113 ALA A CA 1
ATOM 883 C C . ALA A 1 113 ? -3.572 -12.57 -14.039 1 98.88 113 ALA A C 1
ATOM 885 O O . ALA A 1 113 ? -2.877 -11.703 -13.523 1 98.88 113 ALA A O 1
ATOM 886 N N . ALA A 1 114 ? -3.201 -13.266 -15.07 1 98.94 114 ALA A N 1
ATOM 887 C CA . ALA A 1 114 ? -1.91 -13.023 -15.711 1 98.94 114 ALA A CA 1
ATOM 888 C C . ALA A 1 114 ? -1.832 -11.602 -16.266 1 98.94 114 ALA A C 1
ATOM 890 O O . ALA A 1 114 ? -0.819 -10.922 -16.094 1 98.94 114 ALA A O 1
ATOM 891 N N . LEU A 1 115 ? -2.881 -11.156 -16.875 1 98.88 115 LEU A N 1
ATOM 892 C CA . LEU A 1 115 ? -2.92 -9.797 -17.406 1 98.88 115 LEU A CA 1
ATOM 893 C C . LEU A 1 115 ? -2.834 -8.773 -16.281 1 98.88 115 LEU A C 1
ATOM 895 O O . LEU A 1 115 ? -2.174 -7.738 -16.438 1 98.88 115 LEU A O 1
ATOM 899 N N . SER A 1 116 ? -3.506 -9.023 -15.227 1 98.88 116 SER A N 1
ATOM 900 C CA . SER A 1 116 ? -3.443 -8.141 -14.07 1 98.88 116 SER A CA 1
ATOM 901 C C . SER A 1 116 ? -2.031 -8.078 -13.5 1 98.88 116 SER A C 1
ATOM 903 O O . SER A 1 116 ? -1.565 -7.004 -13.102 1 98.88 116 SER A O 1
ATOM 905 N N . LEU A 1 117 ? -1.371 -9.25 -13.422 1 98.94 117 LEU A N 1
ATOM 906 C CA . LEU A 1 117 ? 0.018 -9.266 -12.977 1 98.94 117 LEU A CA 1
ATOM 907 C C . LEU A 1 117 ? 0.89 -8.414 -13.891 1 98.94 117 LEU A C 1
ATOM 909 O O . LEU A 1 117 ? 1.665 -7.578 -13.422 1 98.94 117 LEU A O 1
ATOM 913 N N . LEU A 1 118 ? 0.725 -8.562 -15.188 1 98.94 118 LEU A N 1
ATOM 914 C CA . LEU A 1 118 ? 1.477 -7.77 -16.156 1 98.94 118 LEU A CA 1
ATOM 915 C C . LEU A 1 118 ? 1.169 -6.285 -15.992 1 98.94 118 LEU A C 1
ATOM 917 O O . LEU A 1 118 ? 2.078 -5.453 -16.031 1 98.94 118 LEU A O 1
ATOM 921 N N . ASN A 1 119 ? -0.06 -5.988 -15.758 1 98.81 119 ASN A N 1
ATOM 922 C CA . ASN A 1 119 ? -0.491 -4.609 -15.562 1 98.81 119 ASN A CA 1
ATOM 923 C C . ASN A 1 119 ? 0.199 -3.977 -14.352 1 98.81 119 ASN A C 1
ATOM 925 O O . ASN A 1 119 ? 0.366 -2.758 -14.297 1 98.81 119 ASN A O 1
ATOM 929 N N . ASN A 1 120 ? 0.597 -4.824 -13.453 1 98.81 120 ASN A N 1
ATOM 930 C CA . ASN A 1 120 ? 1.197 -4.352 -12.211 1 98.81 120 ASN A CA 1
ATOM 931 C C . ASN A 1 120 ? 2.701 -4.605 -12.188 1 98.81 120 ASN A C 1
ATOM 933 O O . ASN A 1 120 ? 3.322 -4.578 -11.117 1 98.81 120 ASN A O 1
ATOM 937 N N . GLY A 1 121 ? 3.326 -4.895 -13.273 1 98.88 121 GLY A N 1
ATOM 938 C CA . GLY A 1 121 ? 4.773 -4.98 -13.398 1 98.88 121 GLY A CA 1
ATOM 939 C C . GLY A 1 121 ? 5.328 -6.336 -13.008 1 98.88 121 GLY A C 1
ATOM 940 O O . GLY A 1 121 ? 6.543 -6.52 -12.945 1 98.88 121 GLY A O 1
ATOM 941 N N . VAL A 1 122 ? 4.457 -7.289 -12.734 1 98.94 122 VAL A N 1
ATOM 942 C CA . VAL A 1 122 ? 4.898 -8.656 -12.484 1 98.94 122 VAL A CA 1
ATOM 943 C C . VAL A 1 122 ? 5.031 -9.406 -13.805 1 98.94 122 VAL A C 1
ATOM 945 O O . VAL A 1 122 ? 4.035 -9.664 -14.492 1 98.94 122 VAL A O 1
ATOM 948 N N . THR A 1 123 ? 6.238 -9.781 -14.117 1 98.94 123 THR A N 1
ATOM 949 C CA . THR A 1 123 ? 6.473 -10.383 -15.422 1 98.94 123 THR A CA 1
ATOM 950 C C . THR A 1 123 ? 6.645 -11.898 -15.297 1 98.94 123 THR A C 1
ATOM 952 O O . THR A 1 123 ? 6.602 -12.617 -16.297 1 98.94 123 THR A O 1
ATOM 955 N N . THR A 1 124 ? 6.879 -12.359 -14.047 1 98.94 124 THR A N 1
ATOM 956 C CA . THR A 1 124 ? 7.109 -13.781 -13.812 1 98.94 124 THR A CA 1
ATOM 957 C C . THR A 1 124 ? 6.324 -14.258 -12.594 1 98.94 124 THR A C 1
ATOM 959 O O . THR A 1 124 ? 6.266 -13.57 -11.578 1 98.94 124 THR A O 1
ATOM 962 N N . VAL A 1 125 ? 5.707 -15.516 -12.75 1 98.94 125 VAL A N 1
ATOM 963 C CA . VAL A 1 125 ? 4.883 -15.992 -11.648 1 98.94 125 VAL A CA 1
ATOM 964 C C . VAL A 1 125 ? 5.082 -17.484 -11.469 1 98.94 125 VAL A C 1
ATOM 966 O O . VAL A 1 125 ? 5.262 -18.219 -12.438 1 98.94 125 VAL A O 1
ATOM 969 N N . LEU A 1 126 ? 5.168 -17.922 -10.203 1 98.94 126 LEU A N 1
ATOM 970 C CA . LEU A 1 126 ? 4.984 -19.328 -9.859 1 98.94 126 LEU A CA 1
ATOM 971 C C . LEU A 1 126 ? 3.537 -19.609 -9.477 1 98.94 126 LEU A C 1
ATOM 973 O O . LEU A 1 126 ? 3.092 -19.234 -8.391 1 98.94 126 LEU A O 1
ATOM 977 N N . ASP A 1 127 ? 2.807 -20.281 -10.352 1 98.88 127 ASP A N 1
ATOM 978 C CA . ASP A 1 127 ? 1.382 -20.547 -10.18 1 98.88 127 ASP A CA 1
ATOM 979 C C . ASP A 1 127 ? 1.157 -21.859 -9.422 1 98.88 127 ASP A C 1
ATOM 981 O O . ASP A 1 127 ? 1.383 -22.938 -9.961 1 98.88 127 ASP A O 1
ATOM 985 N N . HIS A 1 128 ? 0.778 -21.703 -8.188 1 98.75 128 HIS A N 1
ATOM 986 C CA . HIS A 1 128 ? 0.334 -22.859 -7.406 1 98.75 128 HIS A CA 1
ATOM 987 C C . HIS A 1 128 ? -1.122 -23.203 -7.707 1 98.75 128 HIS A C 1
ATOM 989 O O . HIS A 1 128 ? -2.033 -22.672 -7.066 1 98.75 128 HIS A O 1
ATOM 995 N N . SER A 1 129 ? -1.341 -24.141 -8.578 1 98.19 129 SER A N 1
ATOM 996 C CA . SER A 1 129 ? -2.684 -24.328 -9.125 1 98.19 129 SER A CA 1
ATOM 997 C C . SER A 1 129 ? -3.342 -25.578 -8.562 1 98.19 129 SER A C 1
ATOM 999 O O . SER A 1 129 ? -3.168 -26.672 -9.109 1 98.19 129 SER A O 1
ATOM 1001 N N . HIS A 1 130 ? -4.133 -25.438 -7.617 1 95.88 130 HIS A N 1
ATOM 1002 C CA . HIS A 1 130 ? -4.832 -26.594 -7.082 1 95.88 130 HIS A CA 1
ATOM 1003 C C . HIS A 1 130 ? -6.297 -26.594 -7.504 1 95.88 130 HIS A C 1
ATOM 1005 O O . HIS A 1 130 ? -7.18 -26.891 -6.691 1 95.88 130 HIS A O 1
ATOM 1011 N N . ILE A 1 131 ? -6.527 -26.219 -8.805 1 97.44 131 ILE A N 1
ATOM 1012 C CA . ILE A 1 131 ? -7.875 -26.172 -9.367 1 97.44 131 ILE A CA 1
ATOM 1013 C C . ILE A 1 131 ? -8.047 -27.297 -10.391 1 97.44 131 ILE A C 1
ATOM 1015 O O . ILE A 1 131 ? -8.906 -27.219 -11.266 1 97.44 131 ILE A O 1
ATOM 1019 N N . MET A 1 132 ? -7.203 -28.359 -10.289 1 97.56 132 MET A N 1
ATOM 1020 C CA . MET A 1 132 ? -7.234 -29.453 -11.258 1 97.56 132 MET A CA 1
ATOM 1021 C C . MET A 1 132 ? -8.398 -30.406 -10.969 1 97.56 132 MET A C 1
ATOM 1023 O O . MET A 1 132 ? -8.188 -31.547 -10.578 1 97.56 132 MET A O 1
ATOM 1027 N N . ASN A 1 133 ? -9.578 -29.953 -11.359 1 97.12 133 ASN A N 1
ATOM 1028 C CA . ASN A 1 133 ? -10.773 -30.75 -11.109 1 97.12 133 ASN A CA 1
ATOM 1029 C C . ASN A 1 133 ? -11 -31.781 -12.203 1 97.12 133 ASN A C 1
ATOM 1031 O O . ASN A 1 133 ? -11.75 -32.75 -12.016 1 97.12 133 ASN A O 1
ATOM 1035 N N . SER A 1 134 ? -10.484 -31.641 -13.367 1 97.75 134 SER A N 1
ATOM 1036 C CA . SER A 1 134 ? -10.5 -32.531 -14.523 1 97.75 134 SER A CA 1
ATOM 1037 C C . SER A 1 134 ? -9.398 -32.188 -15.508 1 97.75 134 SER A C 1
ATOM 1039 O O . SER A 1 134 ? -8.766 -31.125 -15.391 1 97.75 134 SER A O 1
ATOM 1041 N N . PRO A 1 135 ? -9.094 -33.031 -16.438 1 98.44 135 PRO A N 1
ATOM 1042 C CA . PRO A 1 135 ? -8.094 -32.719 -17.469 1 98.44 135 PRO A CA 1
ATOM 1043 C C . PRO A 1 135 ? -8.398 -31.391 -18.188 1 98.44 135 PRO A C 1
ATOM 1045 O O . PRO A 1 135 ? -7.488 -30.625 -18.484 1 98.44 135 PRO A O 1
ATOM 1048 N N . GLU A 1 136 ? -9.703 -31.125 -18.406 1 98.69 136 GLU A N 1
ATOM 1049 C CA . GLU A 1 136 ? -10.102 -29.906 -19.094 1 98.69 136 GLU A CA 1
ATOM 1050 C C . GLU A 1 136 ? -9.758 -28.672 -18.266 1 98.69 136 GLU A C 1
ATOM 1052 O O . GLU A 1 136 ? -9.422 -27.625 -18.812 1 98.69 136 GLU A O 1
ATOM 1057 N N . HIS A 1 137 ? -9.859 -28.781 -16.953 1 98.75 137 HIS A N 1
ATOM 1058 C CA . HIS A 1 137 ? -9.469 -27.688 -16.094 1 98.75 137 HIS A CA 1
ATOM 1059 C C . HIS A 1 137 ? -7.98 -27.391 -16.219 1 98.75 137 HIS A C 1
ATOM 1061 O O . HIS A 1 137 ? -7.578 -26.219 -16.25 1 98.75 137 HIS A O 1
ATOM 1067 N N . ALA A 1 138 ? -7.188 -28.422 -16.266 1 98.81 138 ALA A N 1
ATOM 1068 C CA . ALA A 1 138 ? -5.742 -28.266 -16.406 1 98.81 138 ALA A CA 1
ATOM 1069 C C . ALA A 1 138 ? -5.391 -27.578 -17.719 1 98.81 138 ALA A C 1
ATOM 1071 O O . ALA A 1 138 ? -4.57 -26.656 -17.75 1 98.81 138 ALA A O 1
ATOM 1072 N N . ASP A 1 139 ? -6.047 -28.047 -18.797 1 98.88 139 ASP A N 1
ATOM 1073 C CA . ASP A 1 139 ? -5.812 -27.469 -20.109 1 98.88 139 ASP A CA 1
ATOM 1074 C C . ASP A 1 139 ? -6.168 -25.984 -20.125 1 98.88 139 ASP A C 1
ATOM 1076 O O . ASP A 1 139 ? -5.441 -25.156 -20.688 1 98.88 139 ASP A O 1
ATOM 1080 N N . ALA A 1 140 ? -7.285 -25.656 -19.5 1 98.88 140 ALA A N 1
ATOM 1081 C CA . ALA A 1 140 ? -7.773 -24.281 -19.453 1 98.88 140 ALA A CA 1
ATOM 1082 C C . ALA A 1 140 ? -6.816 -23.391 -18.672 1 98.88 140 ALA A C 1
ATOM 1084 O O . ALA A 1 140 ? -6.562 -22.25 -19.062 1 98.88 140 ALA A O 1
ATOM 1085 N N . ALA A 1 141 ? -6.305 -23.906 -17.578 1 98.88 141 ALA A N 1
ATOM 1086 C CA . ALA A 1 141 ? -5.371 -23.141 -16.75 1 98.88 141 ALA A CA 1
ATOM 1087 C C . ALA A 1 141 ? -4.113 -22.781 -17.531 1 98.88 141 ALA A C 1
ATOM 1089 O O . ALA A 1 141 ? -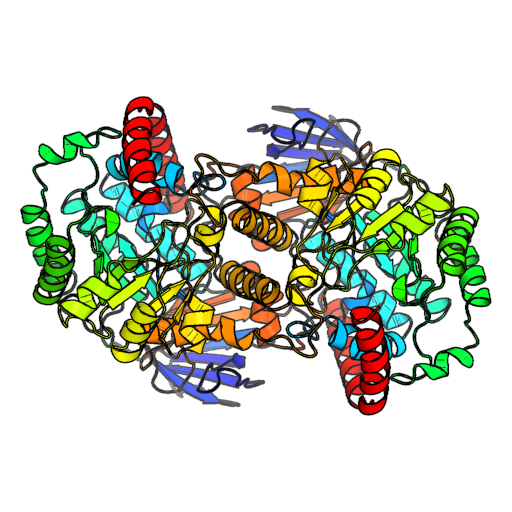3.684 -21.625 -17.531 1 98.88 141 ALA A O 1
ATOM 1090 N N . VAL A 1 142 ? -3.568 -23.766 -18.219 1 98.94 142 VAL A N 1
ATOM 1091 C CA . VAL A 1 142 ? -2.346 -23.562 -18.984 1 98.94 142 VAL A CA 1
ATOM 1092 C C . VAL A 1 142 ? -2.609 -22.594 -20.125 1 98.94 142 VAL A C 1
ATOM 1094 O O . VAL A 1 142 ? -1.826 -21.672 -20.359 1 98.94 142 VAL A O 1
ATOM 1097 N N . LYS A 1 143 ? -3.701 -22.797 -20.812 1 98.88 143 LYS A N 1
ATOM 1098 C CA . LYS A 1 143 ? -4.039 -21.969 -21.953 1 98.88 143 LYS A CA 1
ATOM 1099 C C . LYS A 1 143 ? -4.184 -20.5 -21.547 1 98.88 143 LYS A C 1
ATOM 1101 O O . LYS A 1 143 ? -3.756 -19.609 -22.266 1 98.88 143 LYS A O 1
ATOM 1106 N N . GLY A 1 144 ? -4.863 -20.234 -20.422 1 98.88 144 GLY A N 1
ATOM 1107 C CA . GLY A 1 144 ? -5.016 -18.875 -19.938 1 98.88 144 GLY A CA 1
ATOM 1108 C C . GLY A 1 144 ? -3.689 -18.172 -19.719 1 98.88 144 GLY A C 1
ATOM 1109 O O . GLY A 1 144 ? -3.523 -17.016 -20.141 1 98.88 144 GLY A O 1
ATOM 1110 N N . LEU A 1 145 ? -2.727 -18.859 -19.141 1 98.88 145 LEU A N 1
ATOM 1111 C CA . LEU A 1 145 ? -1.413 -18.281 -18.875 1 98.88 145 LEU A CA 1
ATOM 1112 C C . LEU A 1 145 ? -0.647 -18.047 -20.188 1 98.88 145 LEU A C 1
ATOM 1114 O O . LEU A 1 145 ? -0.02 -17 -20.359 1 98.88 145 LEU A O 1
ATOM 1118 N N . LYS A 1 146 ? -0.688 -19.047 -21.078 1 98.69 146 LYS A N 1
ATOM 1119 C CA . LYS A 1 146 ? 0.021 -18.938 -22.359 1 98.69 146 LYS A CA 1
ATOM 1120 C C . LYS A 1 146 ? -0.553 -17.812 -23.219 1 98.69 146 LYS A C 1
ATOM 1122 O O . LYS A 1 146 ? 0.195 -17.062 -23.844 1 98.69 146 LYS A O 1
ATOM 1127 N N . ASP A 1 147 ? -1.897 -17.719 -23.219 1 98.62 147 ASP A N 1
ATOM 1128 C CA . ASP A 1 147 ? -2.541 -16.672 -24.016 1 98.62 147 ASP A CA 1
ATOM 1129 C C . ASP A 1 147 ? -2.18 -15.281 -23.5 1 98.62 147 ASP A C 1
ATOM 1131 O O . ASP A 1 147 ? -2.086 -14.328 -24.281 1 98.62 147 ASP A O 1
ATOM 1135 N N . ALA A 1 148 ? -1.937 -15.133 -22.203 1 98.56 148 ALA A N 1
ATOM 1136 C CA . ALA A 1 148 ? -1.561 -13.844 -21.625 1 98.56 148 ALA A CA 1
ATOM 1137 C C . ALA A 1 148 ? -0.085 -13.539 -21.875 1 98.56 148 ALA A C 1
ATOM 1139 O O . ALA A 1 148 ? 0.355 -12.398 -21.719 1 98.56 148 ALA A O 1
ATOM 1140 N N . ALA A 1 149 ? 0.705 -14.586 -22.172 1 97.81 149 ALA A N 1
ATOM 1141 C CA . ALA A 1 149 ? 2.131 -14.484 -22.469 1 97.81 149 ALA A CA 1
ATOM 1142 C C . ALA A 1 149 ? 2.916 -14.039 -21.234 1 97.81 149 ALA A C 1
ATOM 1144 O O . ALA A 1 149 ? 3.816 -13.203 -21.344 1 97.81 149 ALA A O 1
ATOM 1145 N N . ILE A 1 150 ? 2.531 -14.484 -20.094 1 98.75 150 ILE A N 1
ATOM 1146 C CA . ILE A 1 150 ? 3.301 -14.234 -18.875 1 98.75 150 ILE A CA 1
ATOM 1147 C C . ILE A 1 150 ? 4.383 -15.297 -18.719 1 98.75 150 ILE A C 1
ATOM 1149 O O . ILE A 1 150 ? 4.199 -16.438 -19.141 1 98.75 150 ILE A O 1
ATOM 1153 N N . ARG A 1 151 ? 5.547 -14.922 -18.203 1 98.88 151 ARG A N 1
ATOM 1154 C CA . ARG A 1 151 ? 6.602 -15.875 -17.875 1 98.88 151 ARG A CA 1
ATOM 1155 C C . ARG A 1 151 ? 6.301 -16.578 -16.562 1 98.88 151 ARG A C 1
ATOM 1157 O O . ARG A 1 151 ? 5.672 -16 -15.664 1 98.88 151 ARG A O 1
ATOM 1164 N N . GLY A 1 152 ? 6.66 -17.859 -16.484 1 98.75 152 GLY A N 1
ATOM 1165 C CA . GLY A 1 152 ? 6.547 -18.484 -15.172 1 98.75 152 GLY A CA 1
ATOM 1166 C C . GLY A 1 152 ? 6.594 -20 -15.227 1 98.75 152 GLY A C 1
ATOM 1167 O O . GLY A 1 152 ? 7.16 -20.562 -16.156 1 98.75 152 GLY A O 1
ATOM 1168 N N . THR A 1 153 ? 6.242 -20.562 -14.148 1 98.94 153 THR A N 1
ATOM 1169 C CA . THR A 1 153 ? 6.066 -22.016 -14.008 1 98.94 153 THR A CA 1
ATOM 1170 C C . THR A 1 153 ? 4.652 -22.344 -13.539 1 98.94 153 THR A C 1
ATOM 1172 O O . THR A 1 153 ? 4.199 -21.828 -12.508 1 98.94 153 THR A O 1
ATOM 1175 N N . PHE A 1 154 ? 3.947 -23.078 -14.414 1 98.94 154 PHE A N 1
ATOM 1176 C CA . PHE A 1 154 ? 2.652 -23.625 -14.031 1 98.94 154 PHE A CA 1
ATOM 1177 C C . PHE A 1 154 ? 2.83 -24.891 -13.195 1 98.94 154 PHE A C 1
ATOM 1179 O O . PHE A 1 154 ? 3.324 -25.906 -13.695 1 98.94 154 PHE A O 1
ATOM 1186 N N . CYS A 1 155 ? 2.428 -24.797 -11.922 1 98.94 155 CYS A N 1
ATOM 1187 C CA . CYS A 1 155 ? 2.551 -25.969 -11.062 1 98.94 155 CYS A CA 1
ATOM 1188 C C . CYS A 1 155 ? 1.215 -26.688 -10.93 1 98.94 155 CYS A C 1
ATOM 1190 O O . CYS A 1 155 ? 0.319 -26.219 -10.227 1 98.94 155 CYS A O 1
ATOM 1192 N N . TYR A 1 156 ? 1.152 -27.828 -11.531 1 98.81 156 TYR A N 1
ATOM 1193 C CA . TYR A 1 156 ? -0.006 -28.719 -11.5 1 98.81 156 TYR A CA 1
ATOM 1194 C C . TYR A 1 156 ? -0.255 -29.234 -10.086 1 98.81 156 TYR A C 1
ATOM 1196 O O . TYR A 1 156 ? 0.585 -29.938 -9.516 1 98.81 156 TYR A O 1
ATOM 1204 N N . GLY A 1 157 ? -1.42 -28.875 -9.531 1 98.12 157 GLY A N 1
ATOM 1205 C CA . GLY A 1 157 ? -1.703 -29.25 -8.156 1 98.12 157 GLY A CA 1
ATOM 1206 C C . GLY A 1 157 ? -2.203 -30.672 -8.008 1 98.12 157 GLY A C 1
ATOM 1207 O O . GLY A 1 157 ? -3.074 -31.109 -8.758 1 98.12 157 GLY A O 1
ATOM 1208 N N . PHE A 1 158 ? -1.681 -31.359 -6.953 1 96.44 158 PHE A N 1
ATOM 1209 C CA . PHE A 1 158 ? -2.105 -32.719 -6.652 1 96.44 158 PHE A CA 1
ATOM 1210 C C . PHE A 1 158 ? -3.35 -32.719 -5.77 1 96.44 158 PHE A C 1
ATOM 1212 O O . PHE A 1 158 ? -4.027 -33.75 -5.641 1 96.44 158 PHE A O 1
ATOM 1219 N N . TYR A 1 159 ? -3.602 -31.578 -5.262 1 93 159 TYR A N 1
ATOM 1220 C CA . TYR A 1 159 ? -4.723 -31.484 -4.332 1 93 159 TYR A CA 1
ATOM 1221 C C . TYR A 1 159 ? -6.039 -31.797 -5.027 1 93 159 TYR A C 1
ATOM 1223 O O . TYR A 1 159 ? -6.27 -31.375 -6.16 1 93 159 TYR A O 1
ATOM 1231 N N . GLN A 1 160 ? -6.91 -32.531 -4.273 1 93.62 160 GLN A N 1
ATOM 1232 C CA . GLN A 1 160 ? -8.219 -32.938 -4.793 1 93.62 160 GLN A CA 1
ATOM 1233 C C . GLN A 1 160 ? -9.336 -32.125 -4.121 1 93.62 160 GLN A C 1
ATOM 1235 O O . GLN A 1 160 ? -9.664 -32.375 -2.959 1 93.62 160 GLN A O 1
ATOM 1240 N N . ASN A 1 161 ? -9.914 -31.234 -4.957 1 94.38 161 ASN A N 1
ATOM 1241 C CA . ASN A 1 161 ? -11.094 -30.562 -4.445 1 94.38 161 ASN A CA 1
ATOM 1242 C C . ASN A 1 161 ? -12.273 -31.516 -4.293 1 94.38 161 ASN A C 1
ATOM 1244 O O . ASN A 1 161 ? -12.406 -32.469 -5.051 1 94.38 161 ASN A O 1
ATOM 1248 N N . PRO A 1 162 ? -13.219 -31.188 -3.33 1 93.44 162 PRO A N 1
ATOM 1249 C CA . PRO A 1 162 ? -14.406 -32.031 -3.215 1 93.44 162 PRO A CA 1
ATOM 1250 C C . PRO A 1 162 ? -15.242 -32.062 -4.488 1 93.44 162 PRO A C 1
ATOM 1252 O O . PRO A 1 162 ? -15.406 -31.016 -5.137 1 93.44 162 PRO A O 1
ATOM 1255 N N . LYS A 1 163 ? -15.719 -33.25 -4.734 1 92.94 163 LYS A N 1
ATOM 1256 C CA . LYS A 1 163 ? -16.594 -33.375 -5.902 1 92.94 163 LYS A CA 1
ATOM 1257 C C . LYS A 1 163 ? -17.891 -32.594 -5.695 1 92.94 163 LYS A C 1
ATOM 1259 O O . LYS A 1 163 ? -18.422 -32 -6.637 1 92.94 163 LYS A O 1
ATOM 1264 N N . VAL A 1 164 ? -18.438 -32.781 -4.5 1 93.06 164 VAL A N 1
ATOM 1265 C CA . VAL A 1 164 ? -19.625 -32.031 -4.086 1 93.06 164 VAL A CA 1
ATOM 1266 C C . VAL A 1 164 ? -19.219 -30.875 -3.182 1 93.06 164 VAL A C 1
ATOM 1268 O O . VAL A 1 164 ? -18.641 -31.078 -2.119 1 93.06 164 VAL A O 1
ATOM 1271 N N . PRO A 1 165 ? -19.562 -29.625 -3.65 1 93.62 165 PRO A N 1
ATOM 1272 C CA . PRO A 1 165 ? -19.172 -28.484 -2.832 1 93.62 165 PRO A CA 1
ATOM 1273 C C . PRO A 1 165 ? -19.625 -28.609 -1.377 1 93.62 165 PRO A C 1
ATOM 1275 O O . PRO A 1 165 ? -20.797 -28.875 -1.106 1 93.62 165 PRO A O 1
ATOM 1278 N N . GLY A 1 166 ? -18.672 -28.453 -0.498 1 91 166 GLY A N 1
ATOM 1279 C CA . GLY A 1 166 ? -18.953 -28.469 0.929 1 91 166 GLY A CA 1
ATOM 1280 C C . GLY A 1 166 ? -18.953 -29.875 1.517 1 91 166 GLY A C 1
ATOM 1281 O O . GLY A 1 166 ? -19.078 -30.047 2.73 1 91 166 GLY A O 1
ATOM 1282 N N . ASP A 1 167 ? -18.781 -30.891 0.668 1 91.44 167 ASP A N 1
ATOM 1283 C CA . ASP A 1 167 ? -18.766 -32.281 1.136 1 91.44 167 ASP A CA 1
ATOM 1284 C C . ASP A 1 167 ? -17.391 -32.906 0.94 1 91.44 167 ASP A C 1
ATOM 1286 O O . ASP A 1 167 ? -17.156 -33.594 -0.049 1 91.44 167 ASP A O 1
ATOM 1290 N N . ILE A 1 168 ? -16.562 -32.844 1.9 1 88.12 168 ILE A N 1
ATOM 1291 C CA . ILE A 1 168 ? -15.195 -33.312 1.84 1 88.12 168 ILE A CA 1
ATOM 1292 C C . ILE A 1 168 ? -15.188 -34.812 1.562 1 88.12 168 ILE A C 1
ATOM 1294 O O . ILE A 1 168 ? -14.305 -35.312 0.854 1 88.12 168 ILE A O 1
ATOM 1298 N N . ALA A 1 169 ? -16.125 -35.5 2.027 1 87.88 169 ALA A N 1
ATOM 1299 C CA . ALA A 1 169 ? -16.203 -36.969 1.88 1 87.88 169 ALA A CA 1
ATOM 1300 C C . ALA A 1 169 ? -16.422 -37.344 0.421 1 87.88 169 ALA A C 1
ATOM 1302 O O . ALA A 1 169 ? -16.141 -38.5 0.033 1 87.88 169 ALA A O 1
ATOM 1303 N N . SER A 1 170 ? -16.828 -36.438 -0.3 1 91.31 170 SER A N 1
ATOM 1304 C CA . SER A 1 170 ? -17.125 -36.719 -1.698 1 91.31 170 SER A CA 1
ATOM 1305 C C . SER A 1 170 ? -15.859 -36.938 -2.506 1 91.31 170 SER A C 1
ATOM 1307 O O . SER A 1 170 ? -15.914 -37.469 -3.625 1 91.31 170 SER A O 1
ATOM 1309 N N . VAL A 1 171 ? -14.75 -36.656 -1.979 1 89.25 171 VAL A N 1
ATOM 1310 C CA . VAL A 1 171 ? -13.461 -36.906 -2.619 1 89.25 171 VAL A CA 1
ATOM 1311 C C . VAL A 1 171 ? -13.305 -38.406 -2.916 1 89.25 171 VAL A C 1
ATOM 1313 O O . VAL A 1 171 ? -12.75 -38.781 -3.951 1 89.25 171 VAL A O 1
ATOM 1316 N N . ALA A 1 172 ? -13.828 -39.188 -2.086 1 88.88 172 ALA A N 1
ATOM 1317 C CA . ALA A 1 172 ? -13.664 -40.625 -2.188 1 88.88 172 ALA A CA 1
ATOM 1318 C C . ALA A 1 172 ? -14.383 -41.156 -3.412 1 88.88 172 ALA A C 1
ATOM 1320 O O . ALA A 1 172 ? -13.992 -42.188 -3.965 1 88.88 172 ALA A O 1
ATOM 1321 N N . ALA A 1 173 ? -15.328 -40.5 -3.842 1 88.69 173 ALA A N 1
ATOM 1322 C CA . ALA A 1 173 ? -16.156 -41 -4.941 1 88.69 173 ALA A CA 1
ATOM 1323 C C . ALA A 1 173 ? -15.711 -40.375 -6.273 1 88.69 173 ALA A C 1
ATOM 1325 O O . ALA A 1 173 ? -16.219 -40.75 -7.332 1 88.69 173 ALA A O 1
ATOM 1326 N N . ASP A 1 174 ? -14.781 -39.594 -6.203 1 91.75 174 ASP A N 1
ATOM 1327 C CA . ASP A 1 174 ? -14.32 -38.906 -7.406 1 91.75 174 ASP A CA 1
ATOM 1328 C C . ASP A 1 174 ? -13.484 -39.844 -8.281 1 91.75 174 ASP A C 1
ATOM 1330 O O . ASP A 1 174 ? -12.555 -40.469 -7.801 1 91.75 174 ASP A O 1
ATOM 1334 N N . THR A 1 175 ? -13.781 -39.812 -9.57 1 91.88 175 THR A N 1
ATOM 1335 C CA . THR A 1 175 ? -13.047 -40.688 -10.492 1 91.88 175 THR A CA 1
ATOM 1336 C C . THR A 1 175 ? -11.727 -40.031 -10.898 1 91.88 175 THR A C 1
ATOM 1338 O O . THR A 1 175 ? -10.828 -40.719 -11.398 1 91.88 175 THR A O 1
ATOM 1341 N N . PHE A 1 176 ? -11.648 -38.844 -10.766 1 94.5 176 PHE A N 1
ATOM 1342 C CA . PHE A 1 176 ? -10.383 -38.156 -10.984 1 94.5 176 PHE A CA 1
ATOM 1343 C C . PHE A 1 176 ? -9.547 -38.125 -9.711 1 94.5 176 PHE A C 1
ATOM 1345 O O . PHE A 1 176 ? -9.242 -37.062 -9.172 1 94.5 176 PHE A O 1
ATOM 1352 N N . ASP A 1 177 ? -9.195 -39.281 -9.336 1 92.75 177 ASP A N 1
ATOM 1353 C CA . ASP A 1 177 ? -8.484 -39.5 -8.078 1 92.75 177 ASP A CA 1
ATOM 1354 C C . ASP A 1 177 ? -6.98 -39.281 -8.258 1 92.75 177 ASP A C 1
ATOM 1356 O O . ASP A 1 177 ? -6.539 -38.75 -9.273 1 92.75 177 ASP A O 1
ATOM 1360 N N . LYS A 1 178 ? -6.23 -39.688 -7.297 1 91.44 178 LYS A N 1
ATOM 1361 C CA . LYS A 1 178 ? -4.801 -39.406 -7.27 1 91.44 178 LYS A CA 1
ATOM 1362 C C . LYS A 1 178 ? -4.09 -40.031 -8.469 1 91.44 178 LYS A C 1
ATOM 1364 O O . LYS A 1 178 ? -3.256 -39.375 -9.102 1 91.44 178 LYS A O 1
ATOM 1369 N N . ALA A 1 179 ? -4.402 -41.281 -8.75 1 94.75 179 ALA A N 1
ATOM 1370 C CA . ALA A 1 179 ? -3.777 -41.938 -9.883 1 94.75 179 ALA A CA 1
ATOM 1371 C C . ALA A 1 179 ? -4.125 -41.25 -11.195 1 94.75 179 ALA A C 1
ATOM 1373 O O . ALA A 1 179 ? -3.262 -41.062 -12.055 1 94.75 179 ALA A O 1
ATOM 1374 N N . ALA A 1 180 ? -5.371 -40.969 -11.32 1 96.88 180 ALA A N 1
ATOM 1375 C CA . ALA A 1 180 ? -5.824 -40.25 -12.523 1 96.88 180 ALA A CA 1
ATOM 1376 C C . ALA A 1 180 ? -5.164 -38.875 -12.648 1 96.88 180 ALA A C 1
ATOM 1378 O O . ALA A 1 180 ? -4.859 -38.438 -13.75 1 96.88 180 ALA A O 1
ATOM 1379 N N . ARG A 1 181 ? -4.941 -38.219 -11.609 1 96.31 181 ARG A N 1
ATOM 1380 C CA . ARG A 1 181 ? -4.312 -36.906 -11.594 1 96.31 181 ARG A CA 1
ATOM 1381 C C . ARG A 1 181 ? -2.846 -37 -12.008 1 96.31 181 ARG A C 1
ATOM 1383 O O . ARG A 1 181 ? -2.346 -36.125 -12.742 1 96.31 181 ARG A O 1
ATOM 1390 N N . ILE A 1 182 ? -2.209 -38 -11.555 1 97.31 182 ILE A N 1
ATOM 1391 C CA . ILE A 1 182 ? -0.819 -38.219 -11.938 1 97.31 182 ILE A CA 1
ATOM 1392 C C . ILE A 1 182 ? -0.734 -38.469 -13.438 1 97.31 182 ILE A C 1
ATOM 1394 O O . ILE A 1 182 ? 0.128 -37.938 -14.125 1 97.31 182 ILE A O 1
ATOM 1398 N N . GLU A 1 183 ? -1.633 -39.281 -13.891 1 98.12 183 GLU A N 1
ATOM 1399 C CA . GLU A 1 183 ? -1.688 -39.562 -15.32 1 98.12 183 GLU A CA 1
ATOM 1400 C C . GLU A 1 183 ? -1.966 -38.281 -16.109 1 98.12 183 GLU A C 1
ATOM 1402 O O . GLU A 1 183 ? -1.392 -38.062 -17.188 1 98.12 183 GLU A O 1
ATOM 1407 N N . ASP A 1 184 ? -2.846 -37.562 -15.586 1 98.62 184 ASP A N 1
ATOM 1408 C CA . ASP A 1 184 ? -3.166 -36.281 -16.25 1 98.62 184 ASP A CA 1
ATOM 1409 C C . ASP A 1 184 ? -1.979 -35.344 -16.219 1 98.62 184 ASP A C 1
ATOM 1411 O O . ASP A 1 184 ? -1.75 -34.594 -17.188 1 98.62 184 ASP A O 1
ATOM 1415 N N . ALA A 1 185 ? -1.259 -35.312 -15.188 1 98.75 185 ALA A N 1
ATOM 1416 C CA . ALA A 1 185 ? -0.064 -34.469 -15.102 1 98.75 185 ALA A CA 1
ATOM 1417 C C . ALA A 1 185 ? 0.953 -34.844 -16.172 1 98.75 185 ALA A C 1
ATOM 1419 O O . ALA A 1 185 ? 1.609 -34 -16.75 1 98.75 185 ALA A O 1
ATOM 1420 N N . VAL A 1 186 ? 1.061 -36.094 -16.375 1 98.5 186 VAL A N 1
ATOM 1421 C CA . VAL A 1 186 ? 1.921 -36.594 -17.453 1 98.5 186 VAL A CA 1
ATOM 1422 C C . VAL A 1 186 ? 1.436 -36.031 -18.781 1 98.5 186 VAL A C 1
ATOM 1424 O O . VAL A 1 186 ? 2.23 -35.531 -19.578 1 98.5 186 VAL A O 1
ATOM 1427 N N . ARG A 1 187 ? 0.185 -36.156 -18.969 1 98.69 187 ARG A N 1
ATOM 1428 C CA . ARG A 1 187 ? -0.414 -35.688 -20.219 1 98.69 187 ARG A CA 1
ATOM 1429 C C . ARG A 1 187 ? -0.163 -34.188 -20.406 1 98.69 187 ARG A C 1
ATOM 1431 O O . ARG A 1 187 ? 0.228 -33.75 -21.484 1 98.69 187 ARG A O 1
ATOM 1438 N N . VAL A 1 188 ? -0.417 -33.406 -19.406 1 98.81 188 VAL A N 1
ATOM 1439 C CA . VAL A 1 188 ? -0.247 -31.969 -19.453 1 98.81 188 VAL A CA 1
ATOM 1440 C C . VAL A 1 188 ? 1.21 -31.641 -19.766 1 98.81 188 VAL A C 1
ATOM 1442 O O . VAL A 1 188 ? 1.49 -30.766 -20.594 1 98.81 188 VAL A O 1
ATOM 1445 N N . ARG A 1 189 ? 2.119 -32.281 -19.094 1 98.69 189 ARG A N 1
ATOM 1446 C CA . ARG A 1 189 ? 3.543 -32.062 -19.328 1 98.69 189 ARG A CA 1
ATOM 1447 C C . ARG A 1 189 ? 3.91 -32.344 -20.781 1 98.69 189 ARG A C 1
ATOM 1449 O O . ARG A 1 189 ? 4.59 -31.547 -21.422 1 98.69 189 ARG A O 1
ATOM 1456 N N . GLU A 1 190 ? 3.455 -33.406 -21.281 1 98.25 190 GLU A N 1
ATOM 1457 C CA . GLU A 1 190 ? 3.805 -33.844 -22.641 1 98.25 190 GLU A CA 1
ATOM 1458 C C . GLU A 1 190 ? 3.145 -32.969 -23.688 1 98.25 190 GLU A C 1
ATOM 1460 O O . GLU A 1 190 ? 3.777 -32.594 -24.672 1 98.25 190 GLU A O 1
ATOM 1465 N N . GLU A 1 191 ? 1.927 -32.625 -23.422 1 98.44 191 GLU A N 1
ATOM 1466 C CA . GLU A 1 191 ? 1.156 -31.938 -24.453 1 98.44 191 GLU A CA 1
ATOM 1467 C C . GLU A 1 191 ? 1.428 -30.422 -24.422 1 98.44 191 GLU A C 1
ATOM 1469 O O . GLU A 1 191 ? 1.51 -29.781 -25.469 1 98.44 191 GLU A O 1
ATOM 1474 N N . HIS A 1 192 ? 1.526 -29.906 -23.281 1 98.56 192 HIS A N 1
ATOM 1475 C CA . HIS A 1 192 ? 1.579 -28.453 -23.172 1 98.56 192 HIS A CA 1
ATOM 1476 C C . HIS A 1 192 ? 3.006 -27.969 -22.938 1 98.56 192 HIS A C 1
ATOM 1478 O O . HIS A 1 192 ? 3.312 -26.797 -23.156 1 98.56 192 HIS A O 1
ATOM 1484 N N . PHE A 1 193 ? 3.898 -28.859 -22.531 1 98.56 193 PHE A N 1
ATOM 1485 C CA . PHE A 1 193 ? 5.25 -28.438 -22.172 1 98.56 193 PHE A CA 1
ATOM 1486 C C . PHE A 1 193 ? 6.285 -29.391 -22.75 1 98.56 193 PHE A C 1
ATOM 1488 O O . PHE A 1 193 ? 7.16 -29.875 -22.031 1 98.56 193 PHE A O 1
ATOM 1495 N N . PRO A 1 194 ? 6.227 -29.609 -23.984 1 97.06 194 PRO A N 1
ATOM 1496 C CA . PRO A 1 194 ? 7.254 -30.469 -24.578 1 97.06 194 PRO A CA 1
ATOM 1497 C C . PRO A 1 194 ? 8.672 -29.938 -24.344 1 97.06 194 PRO A C 1
ATOM 1499 O O . PRO A 1 194 ? 9.609 -30.719 -24.188 1 97.06 194 PRO A O 1
ATOM 1502 N N . ASN A 1 195 ? 8.797 -28.656 -24.359 1 96.56 195 ASN A N 1
ATOM 1503 C CA . ASN A 1 195 ? 10.008 -27.969 -23.922 1 96.56 195 ASN A CA 1
ATOM 1504 C C . ASN A 1 195 ? 9.805 -27.312 -22.562 1 96.56 195 ASN A C 1
ATOM 1506 O O . ASN A 1 195 ? 9.047 -26.344 -22.438 1 96.56 195 ASN A O 1
ATOM 1510 N N . ASN A 1 196 ? 10.453 -27.812 -21.594 1 97.94 196 ASN A N 1
ATOM 1511 C CA . ASN A 1 196 ? 10.281 -27.344 -20.219 1 97.94 196 ASN A CA 1
ATOM 1512 C C . ASN A 1 196 ? 11.508 -26.562 -19.734 1 97.94 196 ASN A C 1
ATOM 1514 O O . ASN A 1 196 ? 11.812 -26.562 -18.547 1 97.94 196 ASN A O 1
ATOM 1518 N N . ASP A 1 197 ? 12.289 -25.906 -20.672 1 97.69 197 ASP A N 1
ATOM 1519 C CA . ASP A 1 197 ? 13.469 -25.094 -20.406 1 97.69 197 ASP A CA 1
ATOM 1520 C C . ASP A 1 197 ? 13.117 -23.609 -20.406 1 97.69 197 ASP A C 1
ATOM 1522 O O . ASP A 1 197 ? 12.695 -23.062 -21.422 1 97.69 197 ASP A O 1
ATOM 1526 N N . PRO A 1 198 ? 13.352 -23 -19.297 1 97.94 198 PRO A N 1
ATOM 1527 C CA . PRO A 1 198 ? 12.992 -21.578 -19.219 1 97.94 198 PRO A CA 1
ATOM 1528 C C . PRO A 1 198 ? 13.805 -20.703 -20.172 1 97.94 198 PRO A C 1
ATOM 1530 O O . PRO A 1 198 ? 13.438 -19.547 -20.422 1 97.94 198 PRO A O 1
ATOM 1533 N N . ASN A 1 199 ? 14.875 -21.172 -20.734 1 96.56 199 ASN A N 1
ATOM 1534 C CA . ASN A 1 199 ? 15.656 -20.438 -21.703 1 96.56 199 ASN A CA 1
ATOM 1535 C C . ASN A 1 199 ? 14.906 -20.281 -23.031 1 96.56 199 ASN A C 1
ATOM 1537 O O . ASN A 1 199 ? 15.125 -19.312 -23.766 1 96.56 199 ASN A O 1
ATOM 1541 N N . SER A 1 200 ? 14.023 -21.25 -23.266 1 96.44 200 SER A N 1
ATOM 1542 C CA . SER A 1 200 ? 13.398 -21.25 -24.594 1 96.44 200 SER A CA 1
ATOM 1543 C C . SER A 1 200 ? 11.883 -21.203 -24.484 1 96.44 200 SER A C 1
ATOM 1545 O O . SER A 1 200 ? 11.188 -21.078 -25.484 1 96.44 200 SER A O 1
ATOM 1547 N N . SER A 1 201 ? 11.406 -21.312 -23.25 1 97.56 201 SER A N 1
ATOM 1548 C CA . SER A 1 201 ? 9.961 -21.297 -23.031 1 97.56 201 SER A CA 1
ATOM 1549 C C . SER A 1 201 ? 9.57 -20.25 -22 1 97.56 201 SER A C 1
ATOM 1551 O O . SER A 1 201 ? 10.188 -20.156 -20.938 1 97.56 201 SER A O 1
ATOM 1553 N N . LEU A 1 202 ? 8.539 -19.469 -22.266 1 98.06 202 LEU A N 1
ATOM 1554 C CA . LEU A 1 202 ? 8.039 -18.469 -21.328 1 98.06 202 LEU A CA 1
ATOM 1555 C C . LEU A 1 202 ? 7.422 -19.141 -20.109 1 98.06 202 LEU A C 1
ATOM 1557 O O . LEU A 1 202 ? 7.59 -18.656 -18.984 1 98.06 202 LEU A O 1
ATOM 1561 N N . LEU A 1 203 ? 6.707 -20.188 -20.438 1 98.75 203 LEU A N 1
ATOM 1562 C CA . LEU A 1 203 ? 6.039 -20.938 -19.375 1 98.75 203 LEU A CA 1
ATOM 1563 C C . LEU A 1 203 ? 6.574 -22.359 -19.281 1 98.75 203 LEU A C 1
ATOM 1565 O O . LEU A 1 203 ? 6.742 -23.031 -20.297 1 98.75 203 LEU A O 1
ATOM 1569 N N . THR A 1 204 ? 6.871 -22.797 -18.062 1 98.88 204 THR A N 1
ATOM 1570 C CA . THR A 1 204 ? 7.375 -24.141 -17.828 1 98.88 204 THR A CA 1
ATOM 1571 C C . THR A 1 204 ? 6.445 -24.906 -16.891 1 98.88 204 THR A C 1
ATOM 1573 O O . THR A 1 204 ? 5.488 -24.344 -16.359 1 98.88 204 THR A O 1
ATOM 1576 N N . PHE A 1 205 ? 6.734 -26.203 -16.781 1 98.88 205 PHE A N 1
ATOM 1577 C CA . PHE A 1 205 ? 5.898 -27.125 -16.031 1 98.88 205 PHE A CA 1
ATOM 1578 C C . PHE A 1 205 ? 6.512 -27.422 -14.664 1 98.88 205 PHE A C 1
ATOM 1580 O O . PHE A 1 205 ? 7.719 -27.625 -14.555 1 98.88 205 PHE A O 1
ATOM 1587 N N . GLY A 1 206 ? 5.719 -27.297 -13.633 1 98.88 206 GLY A N 1
ATOM 1588 C CA . GLY A 1 206 ? 6.043 -27.703 -12.273 1 98.88 206 GLY A CA 1
ATOM 1589 C C . GLY A 1 206 ? 4.906 -28.422 -11.578 1 98.88 206 GLY A C 1
ATOM 1590 O O . GLY A 1 206 ? 3.908 -28.781 -12.211 1 98.88 206 GLY A O 1
ATOM 1591 N N . ILE A 1 207 ? 5.121 -28.734 -10.281 1 98.81 207 ILE A N 1
ATOM 1592 C CA . ILE A 1 207 ? 4.117 -29.453 -9.5 1 98.81 207 ILE A CA 1
ATOM 1593 C C . ILE A 1 207 ? 3.865 -28.719 -8.188 1 98.81 207 ILE A C 1
ATOM 1595 O O . ILE A 1 207 ? 4.805 -28.25 -7.539 1 98.81 207 ILE A O 1
ATOM 1599 N N . ALA A 1 208 ? 2.641 -28.516 -7.848 1 98.69 208 ALA A N 1
ATOM 1600 C CA . ALA A 1 208 ? 2.232 -28.094 -6.512 1 98.69 208 ALA A CA 1
ATOM 1601 C C . ALA A 1 208 ? 1.819 -29.297 -5.66 1 98.69 208 ALA A C 1
ATOM 1603 O O . ALA A 1 208 ? 0.835 -29.969 -5.961 1 98.69 208 ALA A O 1
ATOM 1604 N N . LEU A 1 209 ? 2.549 -29.5 -4.59 1 97.75 209 LEU A N 1
ATOM 1605 C CA . LEU A 1 209 ? 2.324 -30.672 -3.746 1 97.75 209 LEU A CA 1
ATOM 1606 C C . LEU A 1 209 ? 1.115 -30.453 -2.84 1 97.75 209 LEU A C 1
ATOM 1608 O O . LEU A 1 209 ? 0.646 -29.328 -2.676 1 97.75 209 LEU A O 1
ATOM 1612 N N . ASP A 1 210 ? 0.662 -31.547 -2.273 1 94.19 210 ASP A N 1
ATOM 1613 C CA . ASP A 1 210 ? -0.456 -31.516 -1.335 1 94.19 210 ASP A CA 1
ATOM 1614 C C . ASP A 1 210 ? -0.072 -30.781 -0.052 1 94.19 210 ASP A C 1
ATOM 1616 O O . ASP A 1 210 ? 1.112 -30.578 0.221 1 94.19 210 ASP A O 1
ATOM 1620 N N . GLU A 1 211 ? -1.124 -30.453 0.674 1 89.12 211 GLU A N 1
ATOM 1621 C CA . GLU A 1 211 ? -0.884 -29.781 1.943 1 89.12 211 GLU A CA 1
ATOM 1622 C C . GLU A 1 211 ? -0.241 -30.719 2.959 1 89.12 211 GLU A C 1
ATOM 1624 O O . GLU A 1 211 ? -0.826 -31.734 3.326 1 89.12 211 GLU A O 1
ATOM 1629 N N . ALA A 1 212 ? 0.804 -30.25 3.471 1 84.25 212 ALA A N 1
ATOM 1630 C CA . ALA A 1 212 ? 1.658 -31.109 4.285 1 84.25 212 ALA A CA 1
ATOM 1631 C C . ALA A 1 212 ? 0.924 -31.594 5.531 1 84.25 212 ALA A C 1
ATOM 1633 O O . ALA A 1 212 ? 0.999 -32.781 5.887 1 84.25 212 ALA A O 1
ATOM 1634 N N . PRO A 1 213 ? 0.216 -30.703 6.164 1 79.38 213 PRO A N 1
ATOM 1635 C CA . PRO A 1 213 ? -0.389 -31.156 7.422 1 79.38 213 PRO A CA 1
ATOM 1636 C C . PRO A 1 213 ? -1.456 -32.219 7.211 1 79.38 213 PRO A C 1
ATOM 1638 O O . PRO A 1 213 ? -1.841 -32.906 8.164 1 79.38 213 PRO A O 1
ATOM 1641 N N . MET A 1 214 ? -1.896 -32.344 6.008 1 80.62 214 MET A N 1
ATOM 1642 C CA . MET A 1 214 ? -2.973 -33.312 5.73 1 80.62 214 MET A CA 1
ATOM 1643 C C . MET A 1 214 ? -2.42 -34.625 5.176 1 80.62 214 MET A C 1
ATOM 1645 O O . MET A 1 214 ? -3.182 -35.5 4.812 1 80.62 214 MET A O 1
ATOM 1649 N N . GLN A 1 215 ? -1.106 -34.75 5.125 1 87.81 215 GLN A N 1
ATOM 1650 C CA . GLN A 1 215 ? -0.44 -35.906 4.547 1 87.81 215 GLN A CA 1
ATOM 1651 C C . GLN A 1 215 ? 0.483 -36.594 5.566 1 87.81 215 GLN A C 1
ATOM 1653 O O . GLN A 1 215 ? 0.999 -35.906 6.469 1 87.81 215 GLN A O 1
ATOM 1658 N N . SER A 1 216 ? 0.635 -37.906 5.414 1 92 216 SER A N 1
ATOM 1659 C CA . SER A 1 216 ? 1.701 -38.562 6.152 1 92 216 SER A CA 1
ATOM 1660 C C . SER A 1 216 ? 3.072 -38.219 5.598 1 92 216 SER A C 1
ATOM 1662 O O . SER A 1 216 ? 3.18 -37.688 4.477 1 92 216 SER A O 1
ATOM 1664 N N . ARG A 1 217 ? 4.078 -38.5 6.387 1 94.88 217 ARG A N 1
ATOM 1665 C CA . ARG A 1 217 ? 5.449 -38.281 5.938 1 94.88 217 ARG A CA 1
ATOM 1666 C C . ARG A 1 217 ? 5.719 -39 4.629 1 94.88 217 ARG A C 1
ATOM 1668 O O . ARG A 1 217 ? 6.328 -38.438 3.713 1 94.88 217 ARG A O 1
ATOM 1675 N N . GLU A 1 218 ? 5.27 -40.219 4.574 1 96.25 218 GLU A N 1
ATOM 1676 C CA . GLU A 1 218 ? 5.484 -41.031 3.391 1 96.25 218 GLU A CA 1
ATOM 1677 C C . GLU A 1 218 ? 4.789 -40.438 2.168 1 96.25 218 GLU A C 1
ATOM 1679 O O . GLU A 1 218 ? 5.344 -40.438 1.069 1 96.25 218 GLU A O 1
ATOM 1684 N N . GLN A 1 219 ? 3.656 -39.938 2.387 1 95.25 219 GLN A N 1
ATOM 1685 C CA . GLN A 1 219 ? 2.896 -39.344 1.295 1 95.25 219 GLN A CA 1
ATOM 1686 C C . GLN A 1 219 ? 3.562 -38.062 0.802 1 95.25 219 GLN A C 1
ATOM 1688 O O . GLN A 1 219 ? 3.609 -37.781 -0.403 1 95.25 219 GLN A O 1
ATOM 1693 N N . ASN A 1 220 ? 4.031 -37.281 1.708 1 96.12 220 ASN A N 1
ATOM 1694 C CA . ASN A 1 220 ? 4.738 -36.062 1.344 1 96.12 220 ASN A CA 1
ATOM 1695 C C . ASN A 1 220 ? 5.996 -36.375 0.532 1 96.12 220 ASN A C 1
ATOM 1697 O O . ASN A 1 220 ? 6.199 -35.781 -0.537 1 96.12 220 ASN A O 1
ATOM 1701 N N . VAL A 1 221 ? 6.777 -37.281 1.026 1 97.56 221 VAL A N 1
ATOM 1702 C CA . VAL A 1 221 ? 8.008 -37.656 0.363 1 97.56 221 VAL A CA 1
ATOM 1703 C C . VAL A 1 221 ? 7.695 -38.281 -1.006 1 97.56 221 VAL A C 1
ATOM 1705 O O . VAL A 1 221 ? 8.328 -37.938 -2.004 1 97.56 221 VAL A O 1
ATOM 1708 N N . GLY A 1 222 ? 6.691 -39.156 -1.027 1 97.38 222 GLY A N 1
ATOM 1709 C CA . GLY A 1 222 ? 6.277 -39.75 -2.281 1 97.38 222 GLY A CA 1
ATOM 1710 C C . GLY A 1 222 ? 5.805 -38.75 -3.309 1 97.38 222 GLY A C 1
ATOM 1711 O O . GLY A 1 222 ? 6.039 -38.906 -4.508 1 97.38 222 GLY A O 1
ATOM 1712 N N . GLY A 1 223 ? 5.141 -37.719 -2.871 1 97.31 223 GLY A N 1
ATOM 1713 C CA . GLY A 1 223 ? 4.695 -36.656 -3.764 1 97.31 223 GLY A CA 1
ATOM 1714 C C . GLY A 1 223 ? 5.836 -35.969 -4.48 1 97.31 223 GLY A C 1
ATOM 1715 O O . GLY A 1 223 ? 5.754 -35.719 -5.68 1 97.31 223 GLY A O 1
ATOM 1716 N N . LEU A 1 224 ? 6.887 -35.656 -3.762 1 98.38 224 LEU A N 1
ATOM 1717 C CA . LEU A 1 224 ? 8.047 -35 -4.352 1 98.38 224 LEU A CA 1
ATOM 1718 C C . LEU A 1 224 ? 8.734 -35.938 -5.355 1 98.38 224 LEU A C 1
ATOM 1720 O O . LEU A 1 224 ? 9.18 -35.469 -6.414 1 98.38 224 LEU A O 1
ATOM 1724 N N . GLU A 1 225 ? 8.828 -37.188 -5.031 1 98.38 225 GLU A N 1
ATOM 1725 C CA . GLU A 1 225 ? 9.43 -38.156 -5.945 1 98.38 225 GLU A CA 1
ATOM 1726 C C . GLU A 1 225 ? 8.641 -38.25 -7.246 1 98.38 225 GLU A C 1
ATOM 1728 O O . GLU A 1 225 ? 9.227 -38.312 -8.328 1 98.38 225 GLU A O 1
ATOM 1733 N N . ILE A 1 226 ? 7.336 -38.281 -7.105 1 98.19 226 ILE A N 1
ATOM 1734 C CA . ILE A 1 226 ? 6.465 -38.344 -8.281 1 98.19 226 ILE A CA 1
ATOM 1735 C C . ILE A 1 226 ? 6.668 -37.062 -9.117 1 98.19 226 ILE A C 1
ATOM 1737 O O . ILE A 1 226 ? 6.762 -37.156 -10.344 1 98.19 226 ILE A O 1
ATOM 1741 N N . ALA A 1 227 ? 6.758 -35.938 -8.453 1 98.5 227 ALA A N 1
ATOM 1742 C CA . ALA A 1 227 ? 6.961 -34.656 -9.148 1 98.5 227 ALA A CA 1
ATOM 1743 C C . ALA A 1 227 ? 8.227 -34.688 -10 1 98.5 227 ALA A C 1
ATOM 1745 O O . ALA A 1 227 ? 8.219 -34.281 -11.156 1 98.5 227 ALA A O 1
ATOM 1746 N N . ARG A 1 228 ? 9.281 -35.219 -9.461 1 98.44 228 ARG A N 1
ATOM 1747 C CA . ARG A 1 228 ? 10.555 -35.281 -10.164 1 98.44 228 ARG A CA 1
ATOM 1748 C C . ARG A 1 228 ? 10.492 -36.281 -11.328 1 98.44 228 ARG A C 1
ATOM 1750 O O . ARG A 1 228 ? 11.047 -36.031 -12.391 1 98.44 228 ARG A O 1
ATOM 1757 N N . LYS A 1 229 ? 9.797 -37.344 -11.102 1 97.94 229 LYS A N 1
ATOM 1758 C CA . LYS A 1 229 ? 9.625 -38.312 -12.172 1 97.94 229 LYS A CA 1
ATOM 1759 C C . LYS A 1 229 ? 8.844 -37.719 -13.336 1 97.94 229 LYS A C 1
ATOM 1761 O O . LYS A 1 229 ? 9.078 -38.094 -14.492 1 97.94 229 LYS A O 1
ATOM 1766 N N . LEU A 1 230 ? 7.98 -36.781 -13.031 1 97.88 230 LEU A N 1
ATOM 1767 C CA . LEU A 1 230 ? 7.137 -36.156 -14.039 1 97.88 230 LEU A CA 1
ATOM 1768 C C . LEU A 1 230 ? 7.914 -35.062 -14.789 1 97.88 230 LEU A C 1
ATOM 1770 O O . LEU A 1 230 ? 7.414 -34.5 -15.766 1 97.88 230 LEU A O 1
ATOM 1774 N N . GLY A 1 231 ? 9.117 -34.75 -14.352 1 97.62 231 GLY A N 1
ATOM 1775 C CA . GLY A 1 231 ? 9.922 -33.75 -15.008 1 97.62 231 GLY A CA 1
ATOM 1776 C C . GLY A 1 231 ? 9.547 -32.312 -14.594 1 97.62 231 GLY A C 1
ATOM 1777 O O . GLY A 1 231 ? 9.719 -31.375 -15.375 1 97.62 231 GLY A O 1
ATOM 1778 N N . ALA A 1 232 ? 9.016 -32.219 -13.445 1 98.62 232 ALA A N 1
ATOM 1779 C CA . ALA A 1 232 ? 8.727 -30.875 -12.922 1 98.62 232 ALA A CA 1
ATOM 1780 C C . ALA A 1 232 ? 9.992 -30.047 -12.812 1 98.62 232 ALA A C 1
ATOM 1782 O O . ALA A 1 232 ? 10.984 -30.484 -12.219 1 98.62 232 ALA A O 1
ATOM 1783 N N . ARG A 1 233 ? 9.961 -28.875 -13.398 1 98.69 233 ARG A N 1
ATOM 1784 C CA . ARG A 1 233 ? 11.109 -27.984 -13.25 1 98.69 233 ARG A CA 1
ATOM 1785 C C . ARG A 1 233 ? 11.242 -27.5 -11.812 1 98.69 233 ARG A C 1
ATOM 1787 O O . ARG A 1 233 ? 12.352 -27.438 -11.273 1 98.69 233 ARG A O 1
ATOM 1794 N N . LEU A 1 234 ? 10.102 -27.109 -11.25 1 98.88 234 LEU A N 1
ATOM 1795 C CA . LEU A 1 234 ? 9.984 -26.703 -9.859 1 98.88 234 LEU A CA 1
ATOM 1796 C C . LEU A 1 234 ? 8.844 -27.438 -9.172 1 98.88 234 LEU A C 1
ATOM 1798 O O . LEU A 1 234 ? 7.848 -27.781 -9.805 1 98.88 234 LEU A O 1
ATOM 1802 N N . SER A 1 235 ? 9.016 -27.703 -7.91 1 98.75 235 SER A N 1
ATOM 1803 C CA . SER A 1 235 ? 7.941 -28.156 -7.031 1 98.75 235 SER A CA 1
ATOM 1804 C C . SER A 1 235 ? 7.695 -27.172 -5.902 1 98.75 235 SER A C 1
ATOM 1806 O O . SER A 1 235 ? 8.633 -26.766 -5.215 1 98.75 235 SER A O 1
ATOM 1808 N N . THR A 1 236 ? 6.484 -26.719 -5.793 1 98.75 236 THR A N 1
ATOM 1809 C CA . THR A 1 236 ? 6.148 -25.797 -4.719 1 98.75 236 THR A CA 1
ATOM 1810 C C . THR A 1 236 ? 5.27 -26.484 -3.674 1 98.75 236 THR A C 1
ATOM 1812 O O . THR A 1 236 ? 4.516 -27.406 -3.992 1 98.75 236 THR A O 1
ATOM 1815 N N . VAL A 1 237 ? 5.457 -26.062 -2.4 1 97.62 237 VAL A N 1
ATOM 1816 C CA . VAL A 1 237 ? 4.703 -26.672 -1.305 1 97.62 237 VAL A CA 1
ATOM 1817 C C . VAL A 1 237 ? 4.52 -25.641 -0.184 1 97.62 237 VAL A C 1
ATOM 1819 O O . VAL A 1 237 ? 5.426 -24.859 0.106 1 97.62 237 VAL A O 1
ATOM 1822 N N . HIS A 1 238 ? 3.303 -25.594 0.398 1 97.12 238 HIS 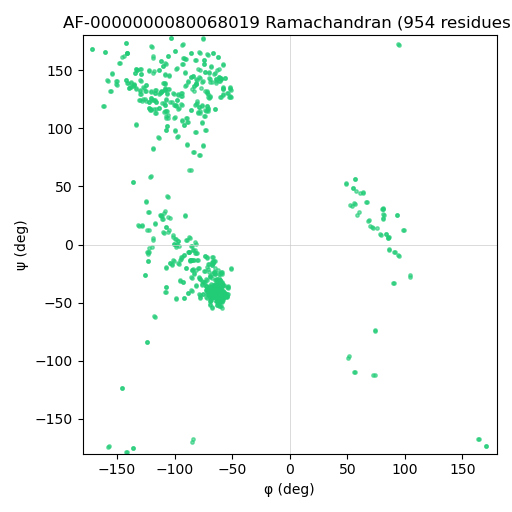A N 1
ATOM 1823 C CA . HIS A 1 238 ? 3.047 -24.797 1.594 1 97.12 238 HIS A CA 1
ATOM 1824 C C . HIS A 1 238 ? 3.754 -25.391 2.811 1 97.12 238 HIS A C 1
ATOM 1826 O O . HIS A 1 238 ? 3.807 -26.609 2.971 1 97.12 238 HIS A O 1
ATOM 1832 N N . THR A 1 239 ? 4.277 -24.5 3.598 1 95.94 239 THR A N 1
ATOM 1833 C CA . THR A 1 239 ? 5.008 -25.016 4.75 1 95.94 239 THR A CA 1
ATOM 1834 C C . THR A 1 239 ? 4.719 -24.172 5.992 1 95.94 239 THR A C 1
ATOM 1836 O O . THR A 1 239 ? 4.656 -22.953 5.918 1 95.94 239 THR A O 1
ATOM 1839 N N . SER A 1 240 ? 4.445 -24.812 7.16 1 92.62 240 SER A N 1
ATOM 1840 C CA . SER A 1 240 ? 4.484 -24.25 8.508 1 92.62 240 SER A CA 1
ATOM 1841 C C . SER A 1 240 ? 3.561 -23.031 8.625 1 92.62 240 SER A C 1
ATOM 1843 O O . SER A 1 240 ? 3.986 -21.953 9.055 1 92.62 240 SER A O 1
ATOM 1845 N N . VAL A 1 241 ? 2.291 -23.25 8.305 1 90.81 241 VAL A N 1
ATOM 1846 C CA . VAL A 1 241 ? 1.341 -22.141 8.281 1 90.81 241 VAL A CA 1
ATOM 1847 C C . VAL A 1 241 ? 0.499 -22.156 9.555 1 90.81 241 VAL A C 1
ATOM 1849 O O . VAL A 1 241 ? -0.199 -21.172 9.852 1 90.81 241 VAL A O 1
ATOM 1852 N N . ILE A 1 242 ? 0.552 -23.219 10.281 1 87.31 242 ILE A N 1
ATOM 1853 C CA . ILE A 1 242 ? -0.239 -23.344 11.5 1 87.31 242 ILE A CA 1
ATOM 1854 C C . ILE A 1 242 ? 0.678 -23.266 12.719 1 87.31 242 ILE A C 1
ATOM 1856 O O . ILE A 1 242 ? 1.684 -23.984 12.789 1 87.31 242 ILE A O 1
ATOM 1860 N N . SER A 1 243 ? 0.25 -22.484 13.68 1 85.56 243 SER A N 1
ATOM 1861 C CA . SER A 1 243 ? 1.033 -22.328 14.898 1 85.56 243 SER A CA 1
ATOM 1862 C C . SER A 1 243 ? 0.796 -23.484 15.867 1 85.56 243 SER A C 1
ATOM 1864 O O . SER A 1 243 ? -0.339 -23.938 16.031 1 85.56 243 SER A O 1
ATOM 1866 N N . HIS A 1 244 ? 1.881 -23.875 16.516 1 83 244 HIS A N 1
ATOM 1867 C CA . HIS A 1 244 ? 1.836 -24.844 17.609 1 83 244 HIS A CA 1
ATOM 1868 C C . HIS A 1 244 ? 2.314 -24.203 18.906 1 83 244 HIS A C 1
ATOM 1870 O O . HIS A 1 244 ? 2.664 -24.922 19.859 1 83 244 HIS A O 1
ATOM 1876 N N . GLY A 1 245 ? 2.291 -22.891 18.859 1 80.69 245 GLY A N 1
ATOM 1877 C CA . GLY A 1 245 ? 2.861 -22.172 19.984 1 80.69 245 GLY A CA 1
ATOM 1878 C C . GLY A 1 245 ? 4.344 -21.891 19.828 1 80.69 245 GLY A C 1
ATOM 1879 O O . GLY A 1 245 ? 4.852 -20.891 20.344 1 80.69 245 GLY A O 1
ATOM 1880 N N . GLU A 1 246 ? 5.012 -22.828 19.172 1 87.56 246 GLU A N 1
ATOM 1881 C CA . GLU A 1 246 ? 6.422 -22.703 18.812 1 87.56 246 GLU A CA 1
ATOM 1882 C C . GLU A 1 246 ? 6.703 -23.344 17.469 1 87.56 246 GLU A C 1
ATOM 1884 O O . GLU A 1 246 ? 5.898 -24.141 16.969 1 87.56 246 GLU A O 1
ATOM 1889 N N . PRO A 1 247 ? 7.875 -22.938 16.891 1 90.88 247 PRO A N 1
ATOM 1890 C CA . PRO A 1 247 ? 8.234 -23.625 15.641 1 90.88 247 PRO A CA 1
ATOM 1891 C C . PRO A 1 247 ? 8.352 -25.141 15.805 1 90.88 247 PRO A C 1
ATOM 1893 O O . PRO A 1 247 ? 8.906 -25.609 16.797 1 90.88 247 PRO A O 1
ATOM 1896 N N . LYS A 1 248 ? 7.75 -25.812 14.859 1 91.75 248 LYS A N 1
ATOM 1897 C CA . LYS A 1 248 ? 7.766 -27.281 14.844 1 91.75 248 LYS A CA 1
ATOM 1898 C C . LYS A 1 248 ? 8.102 -27.812 13.453 1 91.75 248 LYS A C 1
ATOM 1900 O O . LYS A 1 248 ? 7.551 -27.344 12.453 1 91.75 248 LYS A O 1
ATOM 1905 N N . ALA A 1 249 ? 8.992 -28.797 13.477 1 93.69 249 ALA A N 1
ATOM 1906 C CA . ALA A 1 249 ? 9.438 -29.375 12.203 1 93.69 249 ALA A CA 1
ATOM 1907 C C . ALA A 1 249 ? 8.273 -30 11.445 1 93.69 249 ALA A C 1
ATOM 1909 O O . ALA A 1 249 ? 7.391 -30.609 12.047 1 93.69 249 ALA A O 1
ATOM 1910 N N . GLU A 1 250 ? 8.352 -29.859 10.102 1 94.38 250 GLU A N 1
ATOM 1911 C CA . GLU A 1 250 ? 7.289 -30.328 9.227 1 94.38 250 GLU A CA 1
ATOM 1912 C C . GLU A 1 250 ? 7.855 -30.844 7.898 1 94.38 250 GLU A C 1
ATOM 1914 O O . GLU A 1 250 ? 8.68 -31.75 7.879 1 94.38 250 GLU A O 1
ATOM 1919 N N . ILE A 1 251 ? 7.434 -30.328 6.844 1 96.5 251 ILE A N 1
ATOM 1920 C CA . ILE A 1 251 ? 7.652 -30.922 5.531 1 96.5 251 ILE A CA 1
ATOM 1921 C C . ILE A 1 251 ? 9.109 -30.719 5.113 1 96.5 251 ILE A C 1
ATOM 1923 O O . ILE A 1 251 ? 9.688 -31.578 4.434 1 96.5 251 ILE A O 1
ATOM 1927 N N . VAL A 1 252 ? 9.766 -29.641 5.5 1 98.06 252 VAL A N 1
ATOM 1928 C CA . VAL A 1 252 ? 11.164 -29.406 5.152 1 98.06 252 VAL A CA 1
ATOM 1929 C C . VAL A 1 252 ? 12.039 -30.5 5.789 1 98.06 252 VAL A C 1
ATOM 1931 O O . VAL A 1 252 ? 12.922 -31.047 5.133 1 98.06 252 VAL A O 1
ATOM 1934 N N . GLU A 1 253 ? 11.781 -30.719 7.039 1 97.75 253 GLU A N 1
ATOM 1935 C CA . GLU A 1 253 ? 12.523 -31.781 7.727 1 97.75 253 GLU A CA 1
ATOM 1936 C C . GLU A 1 253 ? 12.258 -33.125 7.09 1 97.75 253 GLU A C 1
ATOM 1938 O O . GLU A 1 253 ? 13.172 -33.969 6.984 1 97.75 253 GLU A O 1
ATOM 1943 N N . GLN A 1 254 ? 11.016 -33.406 6.73 1 97.75 254 GLN A N 1
ATOM 1944 C CA . GLN A 1 254 ? 10.68 -34.656 6.094 1 97.75 254 GLN A CA 1
ATOM 1945 C C . GLN A 1 254 ? 11.492 -34.875 4.816 1 97.75 254 GLN A C 1
ATOM 1947 O O . GLN A 1 254 ? 12.016 -35.969 4.582 1 97.75 254 GLN A O 1
ATOM 1952 N N . PHE A 1 255 ? 11.602 -33.844 3.994 1 98.5 255 PHE A N 1
ATOM 1953 C CA . PHE A 1 255 ? 12.383 -33.938 2.766 1 98.5 255 PHE A CA 1
ATOM 1954 C C . PHE A 1 255 ? 13.875 -34.062 3.078 1 98.5 255 PHE A C 1
ATOM 1956 O O . PHE A 1 255 ? 14.586 -34.812 2.404 1 98.5 255 PHE A O 1
ATOM 1963 N N . ALA A 1 256 ? 14.344 -33.344 4.066 1 98.38 256 ALA A N 1
ATOM 1964 C CA . ALA A 1 256 ? 15.75 -33.375 4.465 1 98.38 256 ALA A CA 1
ATOM 1965 C C . ALA A 1 256 ? 16.125 -34.781 4.953 1 98.38 256 ALA A C 1
ATOM 1967 O O . ALA A 1 256 ? 17.156 -35.344 4.555 1 98.38 256 ALA A O 1
ATOM 1968 N N . ASP A 1 257 ? 15.281 -35.344 5.797 1 98 257 ASP A N 1
ATOM 1969 C CA . ASP A 1 257 ? 15.516 -36.656 6.344 1 98 257 ASP A CA 1
ATOM 1970 C C . ASP A 1 257 ? 15.562 -37.719 5.234 1 98 257 ASP A C 1
ATOM 1972 O O . ASP A 1 257 ? 16.281 -38.719 5.344 1 98 257 ASP A O 1
ATOM 1976 N N . ALA A 1 258 ? 14.797 -37.469 4.242 1 98.12 258 ALA A N 1
ATOM 1977 C CA . ALA A 1 258 ? 14.727 -38.406 3.121 1 98.12 258 ALA A CA 1
ATOM 1978 C C . ALA A 1 258 ? 15.828 -38.125 2.1 1 98.12 258 ALA A C 1
ATOM 1980 O O . ALA A 1 258 ? 15.906 -38.781 1.06 1 98.12 258 ALA A O 1
ATOM 1981 N N . ASN A 1 259 ? 16.656 -37.062 2.357 1 98.12 259 ASN A N 1
ATOM 1982 C CA . ASN A 1 259 ? 17.719 -36.656 1.469 1 98.12 259 ASN A CA 1
ATOM 1983 C C . ASN A 1 259 ? 17.188 -36.25 0.097 1 98.12 259 ASN A C 1
ATOM 1985 O O . ASN A 1 259 ? 17.75 -36.625 -0.93 1 98.12 259 ASN A O 1
ATOM 1989 N N . LEU A 1 260 ? 16.109 -35.469 0.12 1 98.31 260 LEU A N 1
ATOM 1990 C CA . LEU A 1 260 ? 15.453 -35.125 -1.135 1 98.31 260 LEU A CA 1
ATOM 1991 C C . LEU A 1 260 ? 15.477 -33.625 -1.349 1 98.31 260 LEU A C 1
ATOM 1993 O O . LEU A 1 260 ? 14.945 -33.125 -2.344 1 98.31 260 LEU A O 1
ATOM 1997 N N . MET A 1 261 ? 16.094 -32.906 -0.506 1 98.56 261 MET A N 1
ATOM 1998 C CA . MET A 1 261 ? 16.141 -31.453 -0.667 1 98.56 261 MET A CA 1
ATOM 1999 C C . MET A 1 261 ? 16.906 -31.062 -1.93 1 98.56 261 MET A C 1
ATOM 2001 O O . MET A 1 261 ? 17.844 -31.75 -2.322 1 98.56 261 MET A O 1
ATOM 2005 N N . GLY A 1 262 ? 16.516 -29.984 -2.559 1 98.44 262 GLY A N 1
ATOM 2006 C CA . GLY A 1 262 ? 17.188 -29.484 -3.748 1 98.44 262 GLY A CA 1
ATOM 2007 C C . GLY A 1 262 ? 16.703 -28.125 -4.207 1 98.44 262 GLY A C 1
ATOM 2008 O O . GLY A 1 262 ? 15.688 -27.641 -3.709 1 98.44 262 GLY A O 1
ATOM 2009 N N . PRO A 1 263 ? 17.422 -27.562 -5.098 1 98.38 263 PRO A N 1
ATOM 2010 C CA . PRO A 1 263 ? 17.078 -26.203 -5.562 1 98.38 263 PRO A CA 1
ATOM 2011 C C . PRO A 1 263 ? 15.773 -26.156 -6.348 1 98.38 263 PRO A C 1
ATOM 2013 O O . PRO A 1 263 ? 15.266 -25.078 -6.633 1 98.38 263 PRO A O 1
ATOM 2016 N N . ASP A 1 264 ? 15.234 -27.344 -6.703 1 98.56 264 ASP A N 1
ATOM 2017 C CA . ASP A 1 264 ? 14 -27.422 -7.473 1 98.56 264 ASP A CA 1
ATOM 2018 C C . ASP A 1 264 ? 12.773 -27.25 -6.574 1 98.56 264 ASP A C 1
ATOM 2020 O O . ASP A 1 264 ? 11.641 -27.266 -7.051 1 98.56 264 ASP A O 1
ATOM 2024 N N . ILE A 1 265 ? 12.984 -27.047 -5.262 1 98.81 265 ILE A N 1
ATOM 2025 C CA . ILE A 1 265 ? 11.875 -26.938 -4.32 1 98.81 265 ILE A CA 1
ATOM 2026 C C . ILE A 1 265 ? 11.688 -25.469 -3.92 1 98.81 265 ILE A C 1
ATOM 2028 O O . ILE A 1 265 ? 12.656 -24.766 -3.639 1 98.81 265 ILE A O 1
ATOM 2032 N N . VAL A 1 266 ? 10.469 -25 -3.928 1 98.88 266 VAL A N 1
ATOM 2033 C CA . VAL A 1 266 ? 10.086 -23.688 -3.447 1 98.88 266 VAL A CA 1
ATOM 2034 C C . VAL A 1 266 ? 9.055 -23.812 -2.328 1 98.88 266 VAL A C 1
ATOM 2036 O O . VAL A 1 266 ? 7.941 -24.297 -2.555 1 98.88 266 VAL A O 1
ATOM 2039 N N . PHE A 1 267 ? 9.406 -23.375 -1.132 1 98.69 267 PHE A N 1
ATOM 2040 C CA . PHE A 1 267 ? 8.5 -23.391 0.015 1 98.69 267 PHE A CA 1
ATOM 2041 C C . PHE A 1 267 ? 7.785 -22.047 0.145 1 98.69 267 PHE A C 1
ATOM 2043 O O . PHE A 1 267 ? 8.414 -20.984 0.086 1 98.69 267 PHE A O 1
ATOM 2050 N N . SER A 1 268 ? 6.512 -22.078 0.285 1 98.31 268 SER A N 1
ATOM 2051 C CA . SER A 1 268 ? 5.742 -20.859 0.473 1 98.31 268 SER A CA 1
ATOM 2052 C C . SER A 1 268 ? 5.293 -20.703 1.922 1 98.31 268 SER A C 1
ATOM 2054 O O . SER A 1 268 ? 4.977 -21.688 2.588 1 98.31 268 SER A O 1
ATOM 2056 N N . HIS A 1 269 ? 5.246 -19.469 2.43 1 97.56 269 HIS A N 1
ATOM 2057 C CA . HIS A 1 269 ? 4.914 -19.047 3.785 1 97.56 269 HIS A CA 1
ATOM 2058 C C . HIS A 1 269 ? 6.047 -19.359 4.754 1 97.56 269 HIS A C 1
ATOM 2060 O O . HIS A 1 269 ? 7.133 -18.781 4.656 1 97.56 269 HIS A O 1
ATOM 2066 N N . GLY A 1 270 ? 5.812 -20.312 5.699 1 96.12 270 GLY A N 1
ATOM 2067 C CA . GLY A 1 270 ? 6.891 -20.766 6.559 1 96.12 270 GLY A CA 1
ATOM 2068 C C . GLY A 1 270 ? 6.969 -20 7.871 1 96.12 270 GLY A C 1
ATOM 2069 O O . GLY A 1 270 ? 8.039 -19.891 8.469 1 96.12 270 GLY A O 1
ATOM 2070 N N . GLY A 1 271 ? 5.934 -19.422 8.375 1 94.06 271 GLY A N 1
ATOM 2071 C CA . GLY A 1 271 ? 5.941 -18.594 9.57 1 94.06 271 GLY A CA 1
ATOM 2072 C C . GLY A 1 271 ? 6.426 -19.328 10.805 1 94.06 271 GLY A C 1
ATOM 2073 O O . GLY A 1 271 ? 6.977 -18.703 11.719 1 94.06 271 GLY A O 1
ATOM 2074 N N . TRP A 1 272 ? 6.305 -20.672 10.773 1 93.75 272 TRP A N 1
ATOM 2075 C CA . TRP A 1 272 ? 6.652 -21.469 11.953 1 93.75 272 TRP A CA 1
ATOM 2076 C C . TRP A 1 272 ? 7.727 -22.5 11.625 1 93.75 272 TRP A C 1
ATOM 2078 O O . TRP A 1 272 ? 7.797 -23.547 12.25 1 93.75 272 TRP A O 1
ATOM 2088 N N . ILE A 1 273 ? 8.5 -22.188 10.695 1 96.81 273 ILE A N 1
ATOM 2089 C CA . ILE A 1 273 ? 9.617 -23.031 10.273 1 96.81 273 ILE A CA 1
ATOM 2090 C C . ILE A 1 273 ? 10.703 -23.031 11.352 1 96.81 273 ILE A C 1
ATOM 2092 O O . ILE A 1 273 ? 10.938 -22.016 12 1 96.81 273 ILE A O 1
ATOM 2096 N N . THR A 1 274 ? 11.375 -24.172 11.586 1 97.31 274 THR A N 1
ATOM 2097 C CA . THR A 1 274 ? 12.414 -24.266 12.602 1 97.31 274 THR A CA 1
ATOM 2098 C C . THR A 1 274 ? 13.758 -23.812 12.039 1 97.31 274 THR A C 1
ATOM 2100 O O . THR A 1 274 ? 13.938 -23.734 10.82 1 97.31 274 THR A O 1
ATOM 2103 N N . ASP A 1 275 ? 14.695 -23.562 12.93 1 97.5 275 ASP A N 1
ATOM 2104 C CA . ASP A 1 275 ? 16.031 -23.188 12.516 1 97.5 275 ASP A CA 1
ATOM 2105 C C . ASP A 1 275 ? 16.719 -24.312 11.734 1 97.5 275 ASP A C 1
ATOM 2107 O O . ASP A 1 275 ? 17.438 -24.047 10.766 1 97.5 275 ASP A O 1
ATOM 2111 N N . SER A 1 276 ? 16.453 -25.469 12.203 1 97.94 276 SER A N 1
ATOM 2112 C CA . SER A 1 276 ? 17.031 -26.609 11.5 1 97.94 276 SER A CA 1
ATOM 2113 C C . SER A 1 276 ? 16.484 -26.734 10.086 1 97.94 276 SER A C 1
ATOM 2115 O O . SER A 1 276 ? 17.203 -27.062 9.156 1 97.94 276 SER A O 1
ATOM 2117 N N . GLU A 1 277 ? 15.258 -26.469 9.922 1 98.38 277 GLU A N 1
ATOM 2118 C CA . GLU A 1 277 ? 14.641 -26.5 8.602 1 98.38 277 GLU A CA 1
ATOM 2119 C C . GLU A 1 277 ? 15.195 -25.391 7.719 1 98.38 277 GLU A C 1
ATOM 2121 O O . GLU A 1 277 ? 15.438 -25.594 6.527 1 98.38 277 GLU A O 1
ATOM 2126 N N . LEU A 1 278 ? 15.391 -24.266 8.258 1 98.38 278 LEU A N 1
ATOM 2127 C CA . LEU A 1 278 ? 15.977 -23.172 7.5 1 98.38 278 LEU A CA 1
ATOM 2128 C C . LEU A 1 278 ? 17.391 -23.531 7.031 1 98.38 278 LEU A C 1
ATOM 2130 O O . LEU A 1 278 ? 17.781 -23.156 5.918 1 98.38 278 LEU A O 1
ATOM 2134 N N . ALA A 1 279 ? 18.109 -24.172 7.91 1 98.38 279 ALA A N 1
ATOM 2135 C CA . ALA A 1 279 ? 19.453 -24.625 7.535 1 98.38 279 ALA A CA 1
ATOM 2136 C C . ALA A 1 279 ? 19.406 -25.594 6.352 1 98.38 279 ALA A C 1
ATOM 2138 O O . ALA A 1 279 ? 20.25 -25.531 5.461 1 98.38 279 ALA A O 1
ATOM 2139 N N . ALA A 1 280 ? 18.422 -26.469 6.348 1 98.56 280 ALA A N 1
ATOM 2140 C CA . ALA A 1 280 ? 18.25 -27.406 5.246 1 98.56 280 ALA A CA 1
ATOM 2141 C C . ALA A 1 280 ? 17.906 -26.688 3.951 1 98.56 280 ALA A C 1
ATOM 2143 O O . ALA A 1 280 ? 18.375 -27.047 2.875 1 98.56 280 ALA A O 1
ATOM 2144 N N . VAL A 1 281 ? 17.094 -25.688 4.066 1 98.62 281 VAL A N 1
ATOM 2145 C CA . VAL A 1 281 ? 16.719 -24.875 2.906 1 98.62 281 VAL A CA 1
ATOM 2146 C C . VAL A 1 281 ? 17.969 -24.203 2.338 1 98.62 281 VAL A C 1
ATOM 2148 O O . VAL A 1 281 ? 18.219 -24.25 1.131 1 98.62 281 VAL A O 1
ATOM 2151 N N . ARG A 1 282 ? 18.719 -23.609 3.15 1 98.38 282 ARG A N 1
ATOM 2152 C CA . ARG A 1 282 ? 19.922 -22.906 2.734 1 98.38 282 ARG A CA 1
ATOM 2153 C C . ARG A 1 282 ? 20.891 -23.844 2.031 1 98.38 282 ARG A C 1
ATOM 2155 O O . ARG A 1 282 ? 21.375 -23.547 0.934 1 98.38 282 ARG A O 1
ATOM 2162 N N . SER A 1 283 ? 21.125 -24.969 2.641 1 98.38 283 SER A N 1
ATOM 2163 C CA . SER A 1 283 ? 22.156 -25.891 2.158 1 98.38 283 SER A CA 1
ATOM 2164 C C . SER A 1 283 ? 21.75 -26.516 0.825 1 98.38 283 SER A C 1
ATOM 2166 O O . SER A 1 283 ? 22.609 -26.844 0.005 1 98.38 283 SER A O 1
ATOM 2168 N N . SER A 1 284 ? 20.5 -26.656 0.568 1 98.5 284 SER A N 1
ATOM 2169 C CA . SER A 1 284 ? 20.016 -27.359 -0.616 1 98.5 284 SER A CA 1
ATOM 2170 C C . SER A 1 284 ? 19.844 -26.406 -1.793 1 98.5 284 SER A C 1
ATOM 2172 O O . SER A 1 284 ? 19.703 -26.828 -2.938 1 98.5 284 SER A O 1
ATOM 2174 N N . GLY A 1 285 ? 19.734 -25.078 -1.489 1 98.44 285 GLY A N 1
ATOM 2175 C CA . GLY A 1 285 ? 19.469 -24.109 -2.527 1 98.44 285 GLY A CA 1
ATOM 2176 C C . GLY A 1 285 ? 17.984 -23.953 -2.822 1 98.44 285 GLY A C 1
ATOM 2177 O O . GLY A 1 285 ? 17.609 -23.219 -3.746 1 98.44 285 GLY A O 1
ATOM 2178 N N . ALA A 1 286 ? 17.141 -24.609 -2.031 1 98.69 286 ALA A N 1
ATOM 2179 C CA . ALA A 1 286 ? 15.695 -24.406 -2.15 1 98.69 286 ALA A CA 1
ATOM 2180 C C . ALA A 1 286 ? 15.312 -22.969 -1.834 1 98.69 286 ALA A C 1
ATOM 2182 O O . ALA A 1 286 ? 16.125 -22.203 -1.293 1 98.69 286 ALA A O 1
ATOM 2183 N N . GLY A 1 287 ? 14.109 -22.594 -2.287 1 98.62 287 GLY A N 1
ATOM 2184 C CA . GLY A 1 287 ? 13.656 -21.219 -2.078 1 98.62 287 GLY A CA 1
ATOM 2185 C C . GLY A 1 287 ? 12.555 -21.109 -1.042 1 98.62 287 GLY A C 1
ATOM 2186 O O . GLY A 1 287 ? 11.828 -22.078 -0.793 1 98.62 287 GLY A O 1
ATOM 2187 N N . ILE A 1 288 ? 12.453 -19.938 -0.465 1 98.5 288 ILE A N 1
ATOM 2188 C CA . ILE A 1 288 ? 11.359 -19.594 0.438 1 98.5 288 ILE A CA 1
ATOM 2189 C C . ILE A 1 288 ? 10.672 -18.312 -0.045 1 98.5 288 ILE A C 1
ATOM 2191 O O . ILE A 1 288 ? 11.336 -17.312 -0.334 1 98.5 288 ILE A O 1
ATOM 2195 N N . VAL A 1 289 ? 9.383 -18.391 -0.094 1 98.81 289 VAL A N 1
ATOM 2196 C CA . VAL A 1 289 ? 8.594 -17.25 -0.54 1 98.81 289 VAL A CA 1
ATOM 2197 C C . VAL A 1 289 ? 7.715 -16.75 0.605 1 98.81 289 VAL A C 1
ATOM 2199 O O . VAL A 1 289 ? 6.957 -17.531 1.199 1 98.81 289 VAL A O 1
ATOM 2202 N N . GLY A 1 290 ? 7.859 -15.492 0.955 1 98.56 290 GLY A N 1
ATOM 2203 C CA . GLY A 1 290 ? 6.926 -14.852 1.87 1 98.56 290 GLY A CA 1
ATOM 2204 C C . GLY A 1 290 ? 5.762 -14.18 1.164 1 98.56 290 GLY A C 1
ATOM 2205 O O . GLY A 1 290 ? 5.941 -13.578 0.105 1 98.56 290 GLY A O 1
ATOM 2206 N N . THR A 1 291 ? 4.598 -14.344 1.663 1 98.56 291 THR A N 1
ATOM 2207 C CA . THR A 1 291 ? 3.393 -13.68 1.179 1 98.56 291 THR A CA 1
ATOM 2208 C C . THR A 1 291 ? 2.785 -12.805 2.268 1 98.56 291 THR A C 1
ATOM 2210 O O . THR A 1 291 ? 1.805 -13.188 2.908 1 98.56 291 THR A O 1
ATOM 2213 N N . PRO A 1 292 ? 3.303 -11.602 2.424 1 97.94 292 PRO A N 1
ATOM 2214 C CA . PRO A 1 292 ? 3.064 -10.781 3.611 1 97.94 292 PRO A CA 1
ATOM 2215 C C . PRO A 1 292 ? 1.578 -10.57 3.895 1 97.94 292 PRO A C 1
ATOM 2217 O O . PRO A 1 292 ? 1.132 -10.75 5.031 1 97.94 292 PRO A O 1
ATOM 2220 N N . ASP A 1 293 ? 0.766 -10.258 2.949 1 97.62 293 ASP A N 1
ATOM 2221 C CA . ASP A 1 293 ? -0.633 -9.906 3.174 1 97.62 293 ASP A CA 1
ATOM 2222 C C . ASP A 1 293 ? -1.402 -11.078 3.779 1 97.62 293 ASP A C 1
ATOM 2224 O O . ASP A 1 293 ? -2.043 -10.938 4.824 1 97.62 293 ASP A O 1
ATOM 2228 N N . THR A 1 294 ? -1.314 -12.242 3.207 1 96.69 294 THR A N 1
ATOM 2229 C CA . THR A 1 294 ? -2.078 -13.391 3.688 1 96.69 294 THR A CA 1
ATOM 2230 C C . THR A 1 294 ? -1.505 -13.906 5.004 1 96.69 294 THR A C 1
ATOM 2232 O O . THR A 1 294 ? -2.252 -14.32 5.891 1 96.69 294 THR A O 1
ATOM 2235 N N . GLU A 1 295 ? -0.19 -13.922 5.129 1 96.06 295 GLU A N 1
ATOM 2236 C CA . GLU A 1 295 ? 0.437 -14.414 6.352 1 96.06 295 GLU A CA 1
ATOM 2237 C C . GLU A 1 295 ? 0.027 -13.57 7.559 1 96.06 295 GLU A C 1
ATOM 2239 O O . GLU A 1 295 ? -0.343 -14.109 8.602 1 96.06 295 GLU A O 1
ATOM 2244 N N . LEU A 1 296 ? 0.029 -12.258 7.371 1 95.94 296 LEU A N 1
ATOM 2245 C CA . LEU A 1 296 ? -0.315 -11.352 8.461 1 95.94 296 LEU A CA 1
ATOM 2246 C C . LEU A 1 296 ? -1.811 -11.398 8.758 1 95.94 296 LEU A C 1
ATOM 2248 O O . LEU A 1 296 ? -2.219 -11.359 9.914 1 95.94 296 LEU A O 1
ATOM 2252 N N . GLN A 1 297 ? -2.594 -11.555 7.812 1 95.62 297 GLN A N 1
ATOM 2253 C CA . GLN A 1 297 ? -4.047 -11.492 7.949 1 95.62 297 GLN A CA 1
ATOM 2254 C C . GLN A 1 297 ? -4.598 -12.789 8.531 1 95.62 297 GLN A C 1
ATOM 2256 O O . GLN A 1 297 ? -5.48 -12.766 9.391 1 95.62 297 GLN A O 1
ATOM 2261 N N . MET A 1 298 ? -4.074 -13.914 8.039 1 93.62 298 MET A N 1
ATOM 2262 C CA . MET A 1 298 ? -4.789 -15.172 8.242 1 93.62 298 MET A CA 1
ATOM 2263 C C . MET A 1 298 ? -4.16 -15.977 9.367 1 93.62 298 MET A C 1
ATOM 2265 O O . MET A 1 298 ? -4.512 -17.141 9.57 1 93.62 298 MET A O 1
ATOM 2269 N N . GLY A 1 299 ? -3.244 -15.398 10.047 1 90.62 299 GLY A N 1
ATOM 2270 C CA . GLY A 1 299 ? -2.699 -16 11.25 1 90.62 299 GLY A CA 1
ATOM 2271 C C . GLY A 1 299 ? -1.652 -17.062 10.969 1 90.62 299 GLY A C 1
ATOM 2272 O O . GLY A 1 299 ? -1.531 -18.047 11.703 1 90.62 299 GLY A O 1
ATOM 2273 N N . MET A 1 300 ? -0.92 -16.875 9.859 1 91.94 300 MET A N 1
ATOM 2274 C CA . MET A 1 300 ? 0.088 -17.875 9.492 1 91.94 300 MET A CA 1
ATOM 2275 C C . MET A 1 300 ? 1.436 -17.531 10.125 1 91.94 300 MET A C 1
ATOM 2277 O O . MET A 1 300 ? 2.43 -18.219 9.875 1 91.94 300 MET A O 1
ATOM 2281 N N . GLY A 1 301 ? 1.443 -16.484 10.938 1 92.06 301 GLY A N 1
ATOM 2282 C CA . GLY A 1 301 ? 2.693 -16 11.5 1 92.06 301 GLY A CA 1
ATOM 2283 C C . GLY A 1 301 ? 3.309 -14.875 10.695 1 92.06 301 GLY A C 1
ATOM 2284 O O . GLY A 1 301 ? 2.822 -14.547 9.609 1 92.06 301 GLY A O 1
ATOM 2285 N N . TYR A 1 302 ? 4.367 -14.266 11.242 1 94.56 302 TYR A N 1
ATOM 2286 C CA . TYR A 1 302 ? 5.094 -13.219 10.523 1 94.56 302 TYR A CA 1
ATOM 2287 C C . TYR A 1 302 ? 5.93 -13.812 9.398 1 94.56 302 TYR A C 1
ATOM 2289 O O . TYR A 1 302 ? 6.422 -14.938 9.508 1 94.56 302 TYR A O 1
ATOM 2297 N N . PRO A 1 303 ? 6.117 -13.07 8.328 1 96.12 303 PRO A N 1
ATOM 2298 C CA . PRO A 1 303 ? 6.926 -13.586 7.219 1 96.12 303 PRO A CA 1
ATOM 2299 C C . PRO A 1 303 ? 8.344 -13.953 7.645 1 96.12 303 PRO A C 1
ATOM 2301 O O . PRO A 1 303 ? 9.062 -13.117 8.195 1 96.12 303 PRO A O 1
ATOM 2304 N N . VAL A 1 304 ? 8.781 -15.109 7.336 1 97.31 304 VAL A N 1
ATOM 2305 C CA . VAL A 1 304 ? 10.07 -15.641 7.77 1 97.31 304 VAL A CA 1
ATOM 2306 C C . VAL A 1 304 ? 11.156 -15.227 6.773 1 97.31 304 VAL A C 1
ATOM 2308 O O . VAL A 1 304 ? 12.344 -15.359 7.062 1 97.31 304 VAL A O 1
ATOM 2311 N N . VAL A 1 305 ? 10.805 -14.617 5.68 1 97.75 305 VAL A N 1
ATOM 2312 C CA . VAL A 1 305 ? 11.688 -14.406 4.535 1 97.75 305 VAL A CA 1
ATOM 2313 C C . VAL A 1 305 ? 12.883 -13.555 4.957 1 97.75 305 VAL A C 1
ATOM 2315 O O . VAL A 1 305 ? 13.992 -13.734 4.441 1 97.75 305 VAL A O 1
ATOM 2318 N N . TRP A 1 306 ? 12.688 -12.633 5.867 1 97.5 306 TRP A N 1
ATOM 2319 C CA . TRP A 1 306 ? 13.805 -11.797 6.297 1 97.5 306 TRP A CA 1
ATOM 2320 C C . TRP A 1 306 ? 14.828 -12.609 7.074 1 97.5 306 TRP A C 1
ATOM 2322 O O . TRP A 1 306 ? 16.031 -12.508 6.824 1 97.5 306 TRP A O 1
ATOM 2332 N N . LYS A 1 307 ? 14.336 -13.406 8.031 1 97.44 307 LYS A N 1
ATOM 2333 C CA . LYS A 1 307 ? 15.219 -14.297 8.773 1 97.44 307 LYS A CA 1
ATOM 2334 C C . LYS A 1 307 ? 15.922 -15.273 7.84 1 97.44 307 LYS A C 1
ATOM 2336 O O . LYS A 1 307 ? 17.125 -15.5 7.973 1 97.44 307 LYS A O 1
ATOM 2341 N N . ALA A 1 308 ? 15.164 -15.852 6.941 1 98.5 308 ALA A N 1
ATOM 2342 C CA . ALA A 1 308 ? 15.727 -16.766 5.957 1 98.5 308 ALA A CA 1
ATOM 2343 C C . ALA A 1 308 ? 16.797 -16.078 5.109 1 98.5 308 ALA A C 1
ATOM 2345 O O . ALA A 1 308 ? 17.859 -16.656 4.859 1 98.5 308 ALA A O 1
ATOM 2346 N N . ASN A 1 309 ? 16.484 -14.922 4.703 1 97.56 309 ASN A N 1
ATOM 2347 C CA . ASN A 1 309 ? 17.438 -14.148 3.908 1 97.56 309 ASN A CA 1
ATOM 2348 C C . ASN A 1 309 ? 18.734 -13.891 4.676 1 97.56 309 ASN A C 1
ATOM 2350 O O . ASN A 1 309 ? 19.828 -13.992 4.113 1 97.56 309 ASN A O 1
ATOM 2354 N N . ASP A 1 310 ? 18.625 -13.555 5.91 1 97 310 ASP A N 1
ATOM 2355 C CA . ASP A 1 310 ? 19.781 -13.297 6.766 1 97 310 ASP A CA 1
ATOM 2356 C C . ASP A 1 310 ? 20.672 -14.531 6.883 1 97 310 ASP A C 1
ATOM 2358 O O . ASP A 1 310 ? 21.891 -14.422 7.035 1 97 310 ASP A O 1
ATOM 2362 N N . LEU A 1 311 ? 20.031 -15.625 6.789 1 97.44 311 LEU A N 1
ATOM 2363 C CA . LEU A 1 311 ? 20.75 -16.891 6.934 1 97.44 311 LEU A CA 1
ATOM 2364 C C . LEU A 1 311 ? 21.312 -17.344 5.594 1 97.44 311 LEU A C 1
ATOM 2366 O O . LEU A 1 311 ? 22 -18.375 5.523 1 97.44 311 LEU A O 1
ATOM 2370 N N . GLY A 1 312 ? 20.984 -16.656 4.551 1 97.12 312 GLY A N 1
ATOM 2371 C CA . GLY A 1 312 ? 21.578 -16.953 3.26 1 97.12 312 GLY A CA 1
ATOM 2372 C C . GLY A 1 312 ? 20.688 -17.812 2.369 1 97.12 312 GLY A C 1
ATOM 2373 O O . GLY A 1 312 ? 21.141 -18.312 1.344 1 97.12 312 GLY A O 1
ATOM 2374 N N . CYS A 1 313 ? 19.469 -17.984 2.695 1 98.44 313 CYS A N 1
ATOM 2375 C CA . CYS A 1 313 ? 18.547 -18.703 1.838 1 98.44 313 CYS A CA 1
ATOM 2376 C C . CYS A 1 313 ? 18.141 -17.859 0.635 1 98.44 313 CYS A C 1
ATOM 2378 O O . CYS A 1 313 ? 18.219 -16.641 0.676 1 98.44 313 CYS A O 1
ATOM 2380 N N . ARG A 1 314 ? 17.75 -18.5 -0.423 1 98.25 314 ARG A N 1
ATOM 2381 C CA . ARG A 1 314 ? 17.062 -17.828 -1.515 1 98.25 314 ARG A CA 1
ATOM 2382 C C . ARG A 1 314 ? 15.648 -17.438 -1.11 1 98.25 314 ARG A C 1
ATOM 2384 O O . ARG A 1 314 ? 14.852 -18.297 -0.722 1 98.25 314 ARG A O 1
ATOM 2391 N N . THR A 1 315 ? 15.367 -16.125 -1.146 1 98.62 315 THR A N 1
ATOM 2392 C CA . THR A 1 315 ? 14.078 -15.656 -0.657 1 98.62 315 THR A CA 1
ATOM 2393 C C . THR A 1 315 ? 13.453 -14.672 -1.642 1 98.62 315 THR A C 1
ATOM 2395 O O . THR A 1 315 ? 14.164 -14.016 -2.4 1 98.62 315 THR A O 1
ATOM 2398 N N . CYS A 1 316 ? 12.172 -14.633 -1.664 1 98.62 316 CYS A N 1
ATOM 2399 C CA . CYS A 1 316 ? 11.453 -13.633 -2.447 1 98.62 316 CYS A CA 1
ATOM 2400 C C . CYS A 1 316 ? 10.047 -13.43 -1.901 1 98.62 316 CYS A C 1
ATOM 2402 O O . CYS A 1 316 ? 9.719 -13.898 -0.81 1 98.62 316 CYS A O 1
ATOM 2404 N N . LEU A 1 317 ? 9.219 -12.633 -2.605 1 98.81 317 LEU A N 1
ATOM 2405 C CA . LEU A 1 317 ? 7.852 -12.328 -2.203 1 98.81 317 LEU A CA 1
ATOM 2406 C C . LEU A 1 317 ? 6.848 -12.953 -3.164 1 98.81 317 LEU A C 1
ATOM 2408 O O . LEU A 1 317 ? 7.195 -13.305 -4.293 1 98.81 317 LEU A O 1
ATOM 2412 N N . GLY A 1 318 ? 5.699 -13.133 -2.713 1 98.81 318 GLY A N 1
ATOM 2413 C CA . GLY A 1 318 ? 4.559 -13.562 -3.506 1 98.81 318 GLY A CA 1
ATOM 2414 C C . GLY A 1 318 ? 3.266 -12.883 -3.111 1 98.81 318 GLY A C 1
ATOM 2415 O O . GLY A 1 318 ? 3.176 -12.281 -2.039 1 98.81 318 GLY A O 1
ATOM 2416 N N . LEU A 1 319 ? 2.285 -13 -3.979 1 98.62 319 LEU A N 1
ATOM 2417 C CA . LEU A 1 319 ? 0.988 -12.375 -3.752 1 98.62 319 LEU A CA 1
ATOM 2418 C C . LEU A 1 319 ? 0.013 -13.359 -3.115 1 98.62 319 LEU A C 1
ATOM 2420 O O . LEU A 1 319 ? -0.915 -12.953 -2.412 1 98.62 319 LEU A O 1
ATOM 2424 N N . ASP A 1 320 ? 0.124 -14.609 -3.391 1 98.62 320 ASP A N 1
ATOM 2425 C CA . ASP A 1 320 ? -0.656 -15.711 -2.838 1 98.62 320 ASP A CA 1
ATOM 2426 C C . ASP A 1 320 ? -2.066 -15.734 -3.426 1 98.62 320 ASP A C 1
ATOM 2428 O O . ASP A 1 320 ? -2.314 -16.406 -4.426 1 98.62 320 ASP A O 1
ATOM 2432 N N . ILE A 1 321 ? -2.975 -14.82 -3.025 1 98.19 321 ILE A N 1
ATOM 2433 C CA . ILE A 1 321 ? -4.352 -14.953 -3.488 1 98.19 321 ILE A CA 1
ATOM 2434 C C . ILE A 1 321 ? -4.93 -13.562 -3.775 1 98.19 321 ILE A C 1
ATOM 2436 O O . ILE A 1 321 ? -4.695 -12.617 -3.02 1 98.19 321 ILE A O 1
ATOM 2440 N N . THR A 1 322 ? -5.711 -13.461 -4.824 1 97.5 322 THR A N 1
ATOM 2441 C CA . THR A 1 322 ? -6.379 -12.227 -5.207 1 97.5 322 THR A CA 1
ATOM 2442 C C . THR A 1 322 ? -7.707 -12.078 -4.469 1 97.5 322 THR A C 1
ATOM 2444 O O . THR A 1 322 ? -8.281 -10.984 -4.422 1 97.5 322 THR A O 1
ATOM 2447 N N . SER A 1 323 ? -8.156 -13.141 -3.867 1 97.62 323 SER A N 1
ATOM 2448 C CA . SER A 1 323 ? -9.422 -13.078 -3.145 1 97.62 323 SER A CA 1
ATOM 2449 C C . SER A 1 323 ? -9.32 -12.141 -1.943 1 97.62 323 SER A C 1
ATOM 2451 O O . SER A 1 323 ? -10.336 -11.633 -1.463 1 97.62 323 SER A O 1
ATOM 2453 N N . ASN A 1 324 ? -8.164 -11.898 -1.412 1 96.81 324 ASN A N 1
ATOM 2454 C CA . ASN A 1 324 ? -8.047 -11.055 -0.23 1 96.81 324 ASN A CA 1
ATOM 2455 C C . ASN A 1 324 ? -7.434 -9.695 -0.57 1 96.81 324 ASN A C 1
ATOM 2457 O O . ASN A 1 324 ? -7.66 -8.711 0.135 1 96.81 324 ASN A O 1
ATOM 2461 N N . GLN A 1 325 ? -6.438 -9.68 -1.539 1 97.19 325 GLN A N 1
ATOM 2462 C CA . GLN A 1 325 ? -5.785 -8.422 -1.895 1 97.19 325 GLN A CA 1
ATOM 2463 C C . GLN A 1 325 ? -5.516 -8.352 -3.395 1 97.19 325 GLN A C 1
ATOM 2465 O O . GLN A 1 325 ? -5.582 -9.359 -4.094 1 97.19 325 GLN A O 1
ATOM 2470 N N . GLY A 1 326 ? -5.219 -7.137 -3.865 1 96.62 326 GLY A N 1
ATOM 2471 C CA . GLY A 1 326 ? -4.926 -6.938 -5.277 1 96.62 326 GLY A CA 1
ATOM 2472 C C . GLY A 1 326 ? -3.547 -7.434 -5.672 1 96.62 326 GLY A C 1
ATOM 2473 O O . GLY A 1 326 ? -2.781 -7.902 -4.824 1 96.62 326 GLY A O 1
ATOM 2474 N N . ASN A 1 327 ? -3.275 -7.32 -6.961 1 98.19 327 ASN A N 1
ATOM 2475 C CA . ASN A 1 327 ? -2.002 -7.789 -7.5 1 98.19 327 ASN A CA 1
ATOM 2476 C C . ASN A 1 327 ? -0.95 -6.684 -7.496 1 98.19 327 ASN A C 1
ATOM 2478 O O . ASN A 1 327 ? -0.067 -6.66 -8.352 1 98.19 327 ASN A O 1
ATOM 2482 N N . ASP A 1 328 ? -1.117 -5.699 -6.582 1 97.88 328 ASP A N 1
ATOM 2483 C CA . ASP A 1 328 ? -0.167 -4.609 -6.371 1 97.88 328 ASP A CA 1
ATOM 2484 C C . ASP A 1 328 ? 1.084 -5.109 -5.648 1 97.88 328 ASP A C 1
ATOM 2486 O O . ASP A 1 328 ? 1.114 -5.172 -4.418 1 97.88 328 ASP A O 1
ATOM 2490 N N . PHE A 1 329 ? 2.129 -5.375 -6.418 1 98.19 329 PHE A N 1
ATOM 2491 C CA . PHE A 1 329 ? 3.336 -5.965 -5.852 1 98.19 329 PHE A CA 1
ATOM 2492 C C . PHE A 1 329 ? 4.117 -4.934 -5.047 1 98.19 329 PHE A C 1
ATOM 2494 O O . PHE A 1 329 ? 4.914 -5.289 -4.176 1 98.19 329 PHE A O 1
ATOM 2501 N N . LEU A 1 330 ? 3.916 -3.586 -5.332 1 98.31 330 LEU A N 1
ATOM 2502 C CA . LEU A 1 330 ? 4.512 -2.512 -4.543 1 98.31 330 LEU A CA 1
ATOM 2503 C C . LEU A 1 330 ? 3.967 -2.521 -3.117 1 98.31 330 LEU A C 1
ATOM 2505 O O . LEU A 1 330 ? 4.727 -2.359 -2.158 1 98.31 330 LEU A O 1
ATOM 2509 N N . ALA A 1 331 ? 2.688 -2.766 -3.033 1 97.31 331 ALA A N 1
ATOM 2510 C CA . ALA A 1 331 ? 2.066 -2.857 -1.716 1 97.31 331 ALA A CA 1
ATOM 2511 C C . ALA A 1 331 ? 2.645 -4.02 -0.915 1 97.31 331 ALA A C 1
ATOM 2513 O O . ALA A 1 331 ? 2.803 -3.924 0.304 1 97.31 331 ALA A O 1
ATOM 2514 N N . GLN A 1 332 ? 2.965 -5.113 -1.578 1 97.56 332 GLN A N 1
ATOM 2515 C CA . GLN A 1 332 ? 3.551 -6.27 -0.908 1 97.56 332 GLN A CA 1
ATOM 2516 C C . GLN A 1 332 ? 4.938 -5.945 -0.363 1 97.56 332 GLN A C 1
ATOM 2518 O O . GLN A 1 332 ? 5.285 -6.348 0.749 1 97.56 332 GLN A O 1
ATOM 2523 N N . MET A 1 333 ? 5.711 -5.246 -1.135 1 98.44 333 MET A N 1
ATOM 2524 C CA . MET A 1 333 ? 7.043 -4.828 -0.705 1 98.44 333 MET A CA 1
ATOM 2525 C C . MET A 1 333 ? 6.965 -3.951 0.54 1 98.44 333 MET A C 1
ATOM 2527 O O . MET A 1 333 ? 7.68 -4.184 1.516 1 98.44 333 MET A O 1
ATOM 2531 N N . ARG A 1 334 ? 6.043 -2.99 0.491 1 98.12 334 ARG A N 1
ATOM 2532 C CA . ARG A 1 334 ? 5.902 -2.059 1.605 1 98.12 334 ARG A CA 1
ATOM 2533 C C . ARG A 1 334 ? 5.473 -2.783 2.877 1 98.12 334 ARG A C 1
ATOM 2535 O O . ARG A 1 334 ? 6.02 -2.535 3.953 1 98.12 334 ARG A O 1
ATOM 2542 N N . LEU A 1 335 ? 4.531 -3.652 2.697 1 98.19 335 LEU A N 1
ATOM 2543 C CA . LEU A 1 335 ? 4.02 -4.391 3.848 1 98.19 335 LEU A CA 1
ATOM 2544 C C . LEU A 1 335 ? 5.105 -5.27 4.457 1 98.19 335 LEU A C 1
ATOM 2546 O O . LEU A 1 335 ? 5.273 -5.297 5.68 1 98.19 335 LEU A O 1
ATOM 2550 N N . ALA A 1 336 ? 5.836 -5.953 3.609 1 98.38 336 ALA A N 1
ATOM 2551 C CA . ALA A 1 336 ? 6.922 -6.809 4.074 1 98.38 336 ALA A CA 1
ATOM 2552 C C . ALA A 1 336 ? 7.984 -5.996 4.812 1 98.38 336 ALA A C 1
ATOM 2554 O O . ALA A 1 336 ? 8.438 -6.387 5.891 1 98.38 336 ALA A O 1
ATOM 2555 N N . LEU A 1 337 ? 8.344 -4.91 4.258 1 98.31 337 LEU A N 1
ATOM 2556 C CA . LEU A 1 337 ? 9.43 -4.086 4.777 1 98.31 337 LEU A CA 1
ATOM 2557 C C . LEU A 1 337 ? 9.039 -3.436 6.098 1 98.31 337 LEU A C 1
ATOM 2559 O O . LEU A 1 337 ? 9.734 -3.586 7.102 1 98.31 337 LEU A O 1
ATOM 2563 N N . GLN A 1 338 ? 7.902 -2.768 6.156 1 97.69 338 GLN A N 1
ATOM 2564 C CA . GLN A 1 338 ? 7.504 -1.99 7.324 1 97.69 338 GLN A CA 1
ATOM 2565 C C . GLN A 1 338 ? 7.184 -2.898 8.508 1 97.69 338 GLN A C 1
ATOM 2567 O O . GLN A 1 338 ? 7.473 -2.559 9.656 1 97.69 338 GLN A O 1
ATOM 2572 N N . THR A 1 339 ? 6.578 -4.027 8.219 1 96.62 339 THR A N 1
ATOM 2573 C CA . THR A 1 339 ? 6.281 -4.953 9.305 1 96.62 339 THR A CA 1
ATOM 2574 C C . THR A 1 339 ? 7.57 -5.473 9.938 1 96.62 339 THR A C 1
ATOM 2576 O O . THR A 1 339 ? 7.668 -5.574 11.164 1 96.62 339 THR A O 1
ATOM 2579 N N . GLN A 1 340 ? 8.516 -5.781 9.109 1 96.81 340 GLN A N 1
ATOM 2580 C CA . GLN A 1 340 ? 9.781 -6.27 9.648 1 96.81 340 GLN A CA 1
ATOM 2581 C C . GLN A 1 340 ? 10.516 -5.168 10.414 1 96.81 340 GLN A C 1
ATOM 2583 O O . GLN A 1 340 ? 11.125 -5.43 11.453 1 96.81 340 GLN A O 1
ATOM 2588 N N . ARG A 1 341 ? 10.492 -3.973 9.891 1 95.81 341 ARG A N 1
ATOM 2589 C CA . ARG A 1 341 ? 11.109 -2.848 10.586 1 95.81 341 ARG A CA 1
ATOM 2590 C C . ARG A 1 341 ? 10.492 -2.664 11.969 1 95.81 341 ARG A C 1
ATOM 2592 O O . ARG A 1 341 ? 11.211 -2.418 12.945 1 95.81 341 ARG A O 1
ATOM 2599 N N . ALA A 1 342 ? 9.227 -2.822 12.086 1 94.12 342 ALA A N 1
ATOM 2600 C CA . ALA A 1 342 ? 8.531 -2.701 13.367 1 94.12 342 ALA A CA 1
ATOM 2601 C C . ALA A 1 342 ? 9.008 -3.764 14.352 1 94.12 342 ALA A C 1
ATOM 2603 O O . ALA A 1 342 ? 9.203 -3.48 15.531 1 94.12 342 ALA A O 1
ATOM 2604 N N . ARG A 1 343 ? 9.156 -4.922 13.867 1 92.38 343 ARG A N 1
ATOM 2605 C CA . ARG A 1 343 ? 9.594 -6.023 14.719 1 92.38 343 ARG A CA 1
ATOM 2606 C C . ARG A 1 343 ? 11.016 -5.797 15.227 1 92.38 343 ARG A C 1
ATOM 2608 O O . ARG A 1 343 ? 11.344 -6.168 16.344 1 92.38 343 ARG A O 1
ATOM 2615 N N . GLU A 1 344 ? 11.828 -5.188 14.406 1 91 344 GLU A N 1
ATOM 2616 C CA . GLU A 1 344 ? 13.234 -4.996 14.742 1 91 344 GLU A CA 1
ATOM 2617 C C . GLU A 1 344 ? 13.438 -3.734 15.57 1 91 344 GLU A C 1
ATOM 2619 O O . GLU A 1 344 ? 14.367 -3.654 16.375 1 91 344 GLU A O 1
ATOM 2624 N N . ASN A 1 345 ? 12.586 -2.771 15.398 1 80.88 345 ASN A N 1
ATOM 2625 C CA . ASN A 1 345 ? 12.789 -1.47 16.016 1 80.88 345 ASN A CA 1
ATOM 2626 C C . ASN A 1 345 ? 11.852 -1.265 17.203 1 80.88 345 ASN A C 1
ATOM 2628 O O . ASN A 1 345 ? 11.75 -0.159 17.734 1 80.88 345 ASN A O 1
ATOM 2632 N N . SER A 1 346 ? 11.195 -2.154 17.672 1 67.75 346 SER A N 1
ATOM 2633 C CA . SER A 1 346 ? 10.094 -1.971 18.609 1 67.75 346 SER A CA 1
ATOM 2634 C C . SER A 1 346 ? 10.602 -1.534 19.984 1 67.75 346 SER A C 1
ATOM 2636 O O . SER A 1 346 ? 9.883 -0.886 20.734 1 67.75 346 SER A O 1
ATOM 2638 N N . ASN A 1 347 ? 11.805 -1.768 20.266 1 66.88 347 ASN A N 1
ATOM 2639 C CA . ASN A 1 347 ? 12.148 -1.522 21.656 1 66.88 347 ASN A CA 1
ATOM 2640 C C . ASN A 1 347 ? 13.234 -0.461 21.797 1 66.88 347 ASN A C 1
ATOM 2642 O O . ASN A 1 347 ? 13.656 -0.131 22.906 1 66.88 347 ASN A O 1
ATOM 2646 N N . ALA A 1 348 ? 13.719 0.02 20.703 1 64.12 348 ALA A N 1
ATOM 2647 C CA . ALA A 1 348 ? 14.781 1.022 20.797 1 64.12 348 ALA A CA 1
ATOM 2648 C C . ALA A 1 348 ? 14.875 1.846 19.516 1 64.12 348 ALA A C 1
ATOM 2650 O O . ALA A 1 348 ? 14.547 1.361 18.438 1 64.12 348 ALA A O 1
ATOM 2651 N N . VAL A 1 349 ? 15.125 3.037 19.844 1 66.06 349 VAL A N 1
ATOM 2652 C CA . VAL A 1 349 ? 15.461 3.848 18.672 1 66.06 349 VAL A CA 1
ATOM 2653 C C . VAL A 1 349 ? 16.906 3.57 18.25 1 66.06 349 VAL A C 1
ATOM 2655 O O . VAL A 1 349 ? 17.844 3.824 19.016 1 66.06 349 VAL A O 1
ATOM 2658 N N . HIS A 1 350 ? 16.953 3 17.078 1 76.12 350 HIS A N 1
ATOM 2659 C CA . HIS A 1 350 ? 18.25 2.662 16.531 1 76.12 350 HIS A CA 1
ATOM 2660 C C . HIS A 1 350 ? 18.812 3.801 15.688 1 76.12 350 HIS A C 1
ATOM 2662 O O . HIS A 1 350 ? 18.062 4.68 15.258 1 76.12 350 HIS A O 1
ATOM 2668 N N . ARG A 1 351 ? 20.031 3.771 15.516 1 77.88 351 ARG A N 1
ATOM 2669 C CA . ARG A 1 351 ? 20.672 4.773 14.672 1 77.88 351 ARG A CA 1
ATOM 2670 C C . ARG A 1 351 ? 20.312 4.559 13.203 1 77.88 351 ARG A C 1
ATOM 2672 O O . ARG A 1 351 ? 20.109 5.523 12.461 1 77.88 351 ARG A O 1
ATOM 2679 N N . GLU A 1 352 ? 20.203 3.297 12.891 1 83.5 352 GLU A N 1
ATOM 2680 C CA . GLU A 1 352 ? 19.906 2.949 11.5 1 83.5 352 GLU A CA 1
ATOM 2681 C C . GLU A 1 352 ? 18.812 1.88 11.43 1 83.5 352 GLU A C 1
ATOM 2683 O O . GLU A 1 352 ? 18.688 1.048 12.328 1 83.5 352 GLU A O 1
ATOM 268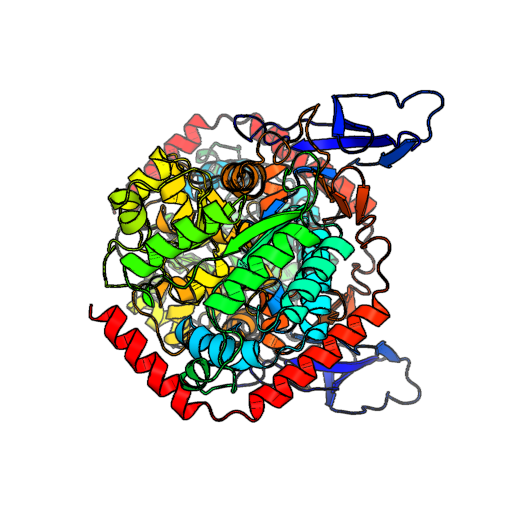8 N N . VAL A 1 353 ? 18.062 2.014 10.359 1 88.44 353 VAL A N 1
ATOM 2689 C CA . VAL A 1 353 ? 17.109 0.925 10.125 1 88.44 353 VAL A CA 1
ATOM 2690 C C . VAL A 1 353 ? 17.844 -0.286 9.562 1 88.44 353 VAL A C 1
ATOM 2692 O O . VAL A 1 353 ? 18.781 -0.139 8.766 1 88.44 353 VAL A O 1
ATOM 2695 N N . GLY A 1 354 ? 17.469 -1.383 10 1 87.94 354 GLY A N 1
ATOM 2696 C CA . GLY A 1 354 ? 18.125 -2.604 9.555 1 87.94 354 GLY A CA 1
ATOM 2697 C C . GLY A 1 354 ? 17.734 -3.014 8.148 1 87.94 354 GLY A C 1
ATOM 2698 O O . GLY A 1 354 ? 18.578 -3.43 7.359 1 87.94 354 GLY A O 1
ATOM 2699 N N . ARG A 1 355 ? 16.484 -2.922 7.828 1 94.25 355 ARG A N 1
ATOM 2700 C CA . ARG A 1 355 ? 15.961 -3.314 6.527 1 94.25 355 ARG A CA 1
ATOM 2701 C C . ARG A 1 355 ? 15.805 -2.105 5.609 1 94.25 355 ARG A C 1
ATOM 2703 O O . ARG A 1 355 ? 15.086 -1.157 5.938 1 94.25 355 ARG A O 1
ATOM 2710 N N . LYS A 1 356 ? 16.422 -2.16 4.438 1 95.81 356 LYS A N 1
ATOM 2711 C CA . LYS A 1 356 ? 16.406 -1.025 3.52 1 95.81 356 LYS A CA 1
ATOM 2712 C C . LYS A 1 356 ? 15.469 -1.279 2.344 1 95.81 356 LYS A C 1
ATOM 2714 O O . LYS A 1 356 ? 15.102 -2.426 2.07 1 95.81 356 LYS A O 1
ATOM 2719 N N . THR A 1 357 ? 15.086 -0.212 1.65 1 97.12 357 THR A N 1
ATOM 2720 C CA . THR A 1 357 ? 14.242 -0.299 0.466 1 97.12 357 THR A CA 1
ATOM 2721 C C . THR A 1 357 ? 14.914 -1.135 -0.619 1 97.12 357 THR A C 1
ATOM 2723 O O . THR A 1 357 ? 14.25 -1.89 -1.331 1 97.12 357 THR A O 1
ATOM 2726 N N . ALA A 1 358 ? 16.203 -1.062 -0.73 1 96.62 358 ALA A N 1
ATOM 2727 C CA . ALA A 1 358 ? 16.938 -1.844 -1.721 1 96.62 358 ALA A CA 1
ATOM 2728 C C . ALA A 1 358 ? 16.781 -3.34 -1.474 1 96.62 358 ALA A C 1
ATOM 2730 O O . ALA A 1 358 ? 16.703 -4.129 -2.42 1 96.62 358 ALA A O 1
ATOM 2731 N N . ASP A 1 359 ? 16.688 -3.719 -0.181 1 95.81 359 ASP A N 1
ATOM 2732 C CA . ASP A 1 359 ? 16.578 -5.129 0.18 1 95.81 359 ASP A CA 1
ATOM 2733 C C . ASP A 1 359 ? 15.25 -5.715 -0.312 1 95.81 359 ASP A C 1
ATOM 2735 O O . ASP A 1 359 ? 15.219 -6.824 -0.849 1 95.81 359 ASP A O 1
ATOM 2739 N N . VAL A 1 360 ? 14.211 -4.996 -0.131 1 97.81 360 VAL A N 1
ATOM 2740 C CA . VAL A 1 360 ? 12.898 -5.547 -0.474 1 97.81 360 VAL A CA 1
ATOM 2741 C C . VAL A 1 360 ? 12.711 -5.516 -1.988 1 97.81 360 VAL A C 1
ATOM 2743 O O . VAL A 1 360 ? 12.078 -6.406 -2.559 1 97.81 360 VAL A O 1
ATOM 2746 N N . LEU A 1 361 ? 13.258 -4.484 -2.67 1 98.06 361 LEU A N 1
ATOM 2747 C CA . LEU A 1 361 ? 13.203 -4.469 -4.129 1 98.06 361 LEU A CA 1
ATOM 2748 C C . LEU A 1 361 ? 13.977 -5.648 -4.715 1 98.06 361 LEU A C 1
ATOM 2750 O O . LEU A 1 361 ? 13.547 -6.242 -5.703 1 98.06 361 LEU A O 1
ATOM 2754 N N . ARG A 1 362 ? 15.086 -5.969 -4.09 1 96.88 362 ARG A N 1
ATOM 2755 C CA . ARG A 1 362 ? 15.836 -7.133 -4.531 1 96.88 362 ARG A CA 1
ATOM 2756 C C . ARG A 1 362 ? 15.016 -8.406 -4.379 1 96.88 362 ARG A C 1
ATOM 2758 O O . ARG A 1 362 ? 14.992 -9.25 -5.277 1 96.88 362 ARG A O 1
ATOM 2765 N N . MET A 1 363 ? 14.344 -8.547 -3.281 1 97.12 363 MET A N 1
ATOM 2766 C CA . MET A 1 363 ? 13.5 -9.711 -3.049 1 97.12 363 MET A CA 1
ATOM 2767 C C . MET A 1 363 ? 12.398 -9.805 -4.102 1 97.12 363 MET A C 1
ATOM 2769 O O . MET A 1 363 ? 11.992 -10.906 -4.477 1 97.12 363 MET A O 1
ATOM 2773 N N . ALA A 1 364 ? 11.984 -8.648 -4.594 1 98.31 364 ALA A N 1
ATOM 2774 C CA . ALA A 1 364 ? 10.867 -8.594 -5.539 1 98.31 364 ALA A CA 1
ATOM 2775 C C . ALA A 1 364 ? 11.344 -8.859 -6.965 1 98.31 364 ALA A C 1
ATOM 2777 O O . ALA A 1 364 ? 10.531 -9.086 -7.863 1 98.31 364 ALA A O 1
ATOM 2778 N N . THR A 1 365 ? 12.656 -8.836 -7.23 1 98.31 365 THR A N 1
ATOM 2779 C CA . THR A 1 365 ? 13.195 -8.961 -8.578 1 98.31 365 THR A CA 1
ATOM 2780 C C . THR A 1 365 ? 14.188 -10.125 -8.664 1 98.31 365 THR A C 1
ATOM 2782 O O . THR A 1 365 ? 13.781 -11.281 -8.789 1 98.31 365 THR A O 1
ATOM 2785 N N . LEU A 1 366 ? 15.453 -9.836 -8.273 1 97.94 366 LEU A N 1
ATOM 2786 C CA . LEU A 1 366 ? 16.5 -10.844 -8.398 1 97.94 366 LEU A CA 1
ATOM 2787 C C . LEU A 1 366 ? 16.266 -11.984 -7.414 1 97.94 366 LEU A C 1
ATOM 2789 O O . LEU A 1 366 ? 16.547 -13.148 -7.734 1 97.94 366 LEU A O 1
ATOM 2793 N N . GLY A 1 367 ? 15.836 -11.641 -6.223 1 97.81 367 GLY A N 1
ATOM 2794 C CA . GLY A 1 367 ? 15.516 -12.703 -5.273 1 97.81 367 GLY A CA 1
ATOM 2795 C C . GLY A 1 367 ? 14.492 -13.688 -5.801 1 97.81 367 GLY A C 1
ATOM 2796 O O . GLY A 1 367 ? 14.641 -14.898 -5.625 1 97.81 367 GLY A O 1
ATOM 2797 N N . GLY A 1 368 ? 13.43 -13.164 -6.422 1 98.5 368 GLY A N 1
ATOM 2798 C CA . GLY A 1 368 ? 12.445 -14.031 -7.051 1 98.5 368 GLY A CA 1
ATOM 2799 C C . GLY A 1 368 ? 13.023 -14.875 -8.164 1 98.5 368 GLY A C 1
ATOM 2800 O O . GLY A 1 368 ? 12.711 -16.062 -8.281 1 98.5 368 GLY A O 1
ATOM 2801 N N . ALA A 1 369 ? 13.883 -14.234 -8.984 1 98.5 369 ALA A N 1
ATOM 2802 C CA . ALA A 1 369 ? 14.547 -14.977 -10.047 1 98.5 369 ALA A CA 1
ATOM 2803 C C . ALA A 1 369 ? 15.383 -16.109 -9.484 1 98.5 369 ALA A C 1
ATOM 2805 O O . ALA A 1 369 ? 15.406 -17.219 -10.039 1 98.5 369 ALA A O 1
ATOM 2806 N N . GLU A 1 370 ? 16.047 -15.867 -8.391 1 98.06 370 GLU A N 1
ATOM 2807 C CA . GLU A 1 370 ? 16.875 -16.875 -7.742 1 98.06 370 GLU A CA 1
ATOM 2808 C C . GLU A 1 370 ? 16.016 -18.031 -7.199 1 98.06 370 GLU A C 1
ATOM 2810 O O . GLU A 1 370 ? 16.359 -19.203 -7.391 1 98.06 370 GLU A O 1
ATOM 2815 N N . VAL A 1 371 ? 14.93 -17.688 -6.582 1 98.69 371 VAL A N 1
ATOM 2816 C CA . VAL A 1 371 ? 14.023 -18.688 -6.016 1 98.69 371 VAL A CA 1
ATOM 2817 C C . VAL A 1 371 ? 13.492 -19.578 -7.129 1 98.69 371 VAL A C 1
ATOM 2819 O O . VAL A 1 371 ? 13.344 -20.797 -6.934 1 98.69 371 VAL A O 1
ATOM 2822 N N . MET A 1 372 ? 13.336 -19.016 -8.312 1 98.5 372 MET A N 1
ATOM 2823 C CA . MET A 1 372 ? 12.75 -19.766 -9.422 1 98.5 372 MET A CA 1
ATOM 2824 C C . MET A 1 372 ? 13.828 -20.359 -10.32 1 98.5 372 MET A C 1
ATOM 2826 O O . MET A 1 372 ? 13.523 -20.906 -11.383 1 98.5 372 MET A O 1
ATOM 2830 N N . GLN A 1 373 ? 15.055 -20.188 -9.969 1 98.19 373 GLN A N 1
ATOM 2831 C CA . GLN A 1 373 ? 16.203 -20.719 -10.711 1 98.19 373 GLN A CA 1
ATOM 2832 C C . GLN A 1 373 ? 16.281 -20.094 -12.102 1 98.19 373 GLN A C 1
ATOM 2834 O O . GLN A 1 373 ? 16.469 -20.812 -13.094 1 98.19 373 GLN A O 1
ATOM 2839 N N . MET A 1 374 ? 16.094 -18.766 -12.078 1 98.38 374 MET A N 1
ATOM 2840 C CA . MET A 1 374 ? 16.109 -18.062 -13.359 1 98.38 374 MET A CA 1
ATOM 2841 C C . MET A 1 374 ? 17.016 -16.828 -13.281 1 98.38 374 MET A C 1
ATOM 2843 O O . MET A 1 374 ? 16.906 -15.922 -14.117 1 98.38 374 MET A O 1
ATOM 2847 N N . GLU A 1 375 ? 17.891 -16.734 -12.281 1 97.12 375 GLU A N 1
ATOM 2848 C CA . GLU A 1 375 ? 18.672 -15.523 -12.039 1 97.12 375 GLU A CA 1
ATOM 2849 C C . GLU A 1 375 ? 19.625 -15.242 -13.195 1 97.12 375 GLU A C 1
ATOM 2851 O O . GLU A 1 375 ? 20.062 -14.102 -13.375 1 97.12 375 GLU A O 1
ATOM 2856 N N . SER A 1 376 ? 19.922 -16.266 -14 1 97.31 376 SER A N 1
ATOM 2857 C CA . SER A 1 376 ? 20.781 -16.047 -15.164 1 97.31 376 SER A CA 1
ATOM 2858 C C . SER A 1 376 ? 19.984 -15.453 -16.328 1 97.31 376 SER A C 1
ATOM 2860 O O . SER A 1 376 ? 20.562 -14.93 -17.281 1 97.31 376 SER A O 1
ATOM 2862 N N . LEU A 1 377 ? 18.688 -15.477 -16.25 1 98.25 377 LEU A N 1
ATOM 2863 C CA . LEU A 1 377 ? 17.812 -15.062 -17.344 1 98.25 377 LEU A CA 1
ATOM 2864 C C . LEU A 1 377 ? 17.141 -13.727 -17.047 1 98.25 377 LEU A C 1
ATOM 2866 O O . LEU A 1 377 ? 16.984 -12.891 -17.938 1 98.25 377 LEU A O 1
ATOM 2870 N N . ILE A 1 378 ? 16.703 -13.547 -15.812 1 98.31 378 ILE A N 1
ATOM 2871 C CA . ILE A 1 378 ? 15.922 -12.375 -15.453 1 98.31 378 ILE A CA 1
ATOM 2872 C C . ILE A 1 378 ? 16.312 -11.898 -14.055 1 98.31 378 ILE A C 1
ATOM 2874 O O . ILE A 1 378 ? 17.281 -12.391 -13.477 1 98.31 378 ILE A O 1
ATOM 2878 N N . GLY A 1 379 ? 15.656 -10.844 -13.57 1 97.81 379 GLY A N 1
ATOM 2879 C CA . GLY A 1 379 ? 15.805 -10.359 -12.211 1 97.81 379 GLY A CA 1
ATOM 2880 C C . GLY A 1 379 ? 16.828 -9.25 -12.078 1 97.81 379 GLY A C 1
ATOM 2881 O O . GLY A 1 379 ? 16.969 -8.641 -11.016 1 97.81 379 GLY A O 1
ATOM 2882 N N . SER A 1 380 ? 17.578 -8.984 -13.117 1 97.81 380 SER A N 1
ATOM 2883 C CA . SER A 1 380 ? 18.516 -7.867 -13.203 1 97.81 380 SER A CA 1
ATOM 2884 C C . SER A 1 380 ? 18.625 -7.352 -14.633 1 97.81 380 SER A C 1
ATOM 2886 O O . SER A 1 380 ? 18.234 -8.039 -15.578 1 97.81 380 SER A O 1
ATOM 2888 N N . ILE A 1 381 ? 19.031 -6.113 -14.758 1 97.88 381 ILE A N 1
ATOM 2889 C CA . ILE A 1 381 ? 19.203 -5.5 -16.062 1 97.88 381 ILE A CA 1
ATOM 2890 C C . ILE A 1 381 ? 20.688 -5.559 -16.469 1 97.88 381 ILE A C 1
ATOM 2892 O O . ILE A 1 381 ? 21.453 -4.648 -16.156 1 97.88 381 ILE A O 1
ATOM 2896 N N . VAL A 1 382 ? 20.984 -6.551 -17.141 1 95.94 382 VAL A N 1
ATOM 2897 C CA . VAL A 1 382 ? 22.344 -6.859 -17.594 1 95.94 382 VAL A CA 1
ATOM 2898 C C . VAL A 1 382 ? 22.312 -7.344 -19.031 1 95.94 382 VAL A C 1
ATOM 2900 O O . VAL A 1 382 ? 21.453 -8.133 -19.422 1 95.94 382 VAL A O 1
ATOM 2903 N N . PRO A 1 383 ? 23.266 -6.82 -19.891 1 97 383 PRO A N 1
ATOM 2904 C CA . PRO A 1 383 ? 23.312 -7.344 -21.25 1 97 383 PRO A CA 1
ATOM 2905 C C . PRO A 1 383 ? 23.391 -8.867 -21.297 1 97 383 PRO A C 1
ATOM 2907 O O . PRO A 1 383 ? 24.141 -9.477 -20.531 1 97 383 PRO A O 1
ATOM 2910 N N . GLY A 1 384 ? 22.594 -9.469 -22.172 1 97.88 384 GLY A N 1
ATOM 2911 C CA . GLY A 1 384 ? 22.547 -10.922 -22.281 1 97.88 384 GLY A CA 1
ATOM 2912 C C . GLY A 1 384 ? 21.297 -11.523 -21.656 1 97.88 384 GLY A C 1
ATOM 2913 O O . GLY A 1 384 ? 20.844 -12.586 -22.078 1 97.88 384 GLY A O 1
ATOM 2914 N N . LYS A 1 385 ? 20.719 -10.922 -20.688 1 98.06 385 LYS A N 1
ATOM 2915 C CA . LYS A 1 385 ? 19.531 -11.43 -20 1 98.06 385 LYS A CA 1
ATOM 2916 C C . LYS A 1 385 ? 18.266 -11.094 -20.797 1 98.06 385 LYS A C 1
ATOM 2918 O O . LYS A 1 385 ? 18.281 -10.242 -21.6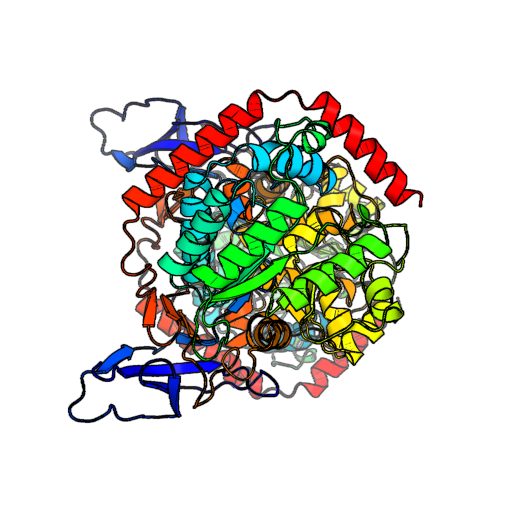88 1 98.06 385 LYS A O 1
ATOM 2923 N N . LYS A 1 386 ? 17.234 -11.867 -20.5 1 98.69 386 LYS A N 1
ATOM 2924 C CA . LYS A 1 386 ? 15.922 -11.609 -21.109 1 98.69 386 LYS A CA 1
ATOM 2925 C C . LYS A 1 386 ? 15.422 -10.211 -20.766 1 98.69 386 LYS A C 1
ATOM 2927 O O . LYS A 1 386 ? 15.664 -9.719 -19.656 1 98.69 386 LYS A O 1
ATOM 2932 N N . ALA A 1 387 ? 14.766 -9.555 -21.719 1 98.62 387 ALA A N 1
ATOM 2933 C CA . ALA A 1 387 ? 14.242 -8.211 -21.5 1 98.62 387 ALA A CA 1
ATOM 2934 C C . ALA A 1 387 ? 12.875 -8.25 -20.812 1 98.62 387 ALA A C 1
ATOM 2936 O O . ALA A 1 387 ? 11.844 -8.148 -21.469 1 98.62 387 ALA A O 1
ATOM 2937 N N . ASP A 1 388 ? 12.836 -8.438 -19.578 1 98.88 388 ASP A N 1
ATOM 2938 C CA . ASP A 1 388 ? 11.695 -8.25 -18.688 1 98.88 388 ASP A CA 1
ATOM 2939 C C . ASP A 1 388 ? 11.867 -6.996 -17.828 1 98.88 388 ASP A C 1
ATOM 2941 O O . ASP A 1 388 ? 12.578 -7.016 -16.828 1 98.88 388 ASP A O 1
ATOM 2945 N N . LEU A 1 389 ? 11.172 -5.941 -18.219 1 98.88 389 LEU A N 1
ATOM 2946 C CA . LEU A 1 389 ? 11.422 -4.633 -17.625 1 98.88 389 LEU A CA 1
ATOM 2947 C C . LEU A 1 389 ? 10.109 -3.955 -17.234 1 98.88 389 LEU A C 1
ATOM 2949 O O . LEU A 1 389 ? 9.07 -4.199 -17.859 1 98.88 389 LEU A O 1
ATOM 2953 N N . VAL A 1 390 ? 10.18 -3.158 -16.234 1 98.94 390 VAL A N 1
ATOM 2954 C CA . VAL A 1 390 ? 9.086 -2.275 -15.828 1 98.94 390 VAL A CA 1
ATOM 2955 C C . VAL A 1 390 ? 9.555 -0.823 -15.875 1 98.94 390 VAL A C 1
ATOM 2957 O O . VAL A 1 390 ? 10.602 -0.482 -15.312 1 98.94 390 VAL A O 1
ATOM 2960 N N . ILE A 1 391 ? 8.859 0.013 -16.562 1 98.94 391 ILE A N 1
ATOM 2961 C CA . ILE A 1 391 ? 9.164 1.436 -16.672 1 98.94 391 ILE A CA 1
ATOM 2962 C C . ILE A 1 391 ? 8.141 2.24 -15.867 1 98.94 391 ILE A C 1
ATOM 2964 O O . ILE A 1 391 ? 6.949 2.229 -16.188 1 98.94 391 ILE A O 1
ATOM 2968 N N . PHE A 1 392 ? 8.594 2.916 -14.82 1 98.88 392 PHE A N 1
ATOM 2969 C CA . PHE A 1 392 ? 7.785 3.809 -14 1 98.88 392 PHE A CA 1
ATOM 2970 C C . PHE A 1 392 ? 7.906 5.25 -14.484 1 98.88 392 PHE A C 1
ATOM 2972 O O . PHE A 1 392 ? 9 5.812 -14.5 1 98.88 392 PHE A O 1
ATOM 2979 N N . ARG A 1 393 ? 6.852 5.82 -14.836 1 98.62 393 ARG A N 1
ATOM 2980 C CA . ARG A 1 393 ? 6.887 7.254 -15.117 1 98.62 393 ARG A CA 1
ATOM 2981 C C . ARG A 1 393 ? 6.789 8.07 -13.828 1 98.62 393 ARG A C 1
ATOM 2983 O O . ARG A 1 393 ? 5.82 7.941 -13.078 1 98.62 393 ARG A O 1
ATOM 2990 N N . CYS A 1 394 ? 7.773 8.875 -13.539 1 98.06 394 CYS A N 1
ATOM 2991 C CA . CYS A 1 394 ? 7.879 9.594 -12.266 1 98.06 394 CYS A CA 1
ATOM 2992 C C . CYS A 1 394 ? 7.906 11.102 -12.492 1 98.06 394 CYS A C 1
ATOM 2994 O O . CYS A 1 394 ? 8.805 11.789 -12.008 1 98.06 394 CYS A O 1
ATOM 2996 N N . ASP A 1 395 ? 6.875 11.641 -13.117 1 97.75 395 ASP A N 1
ATOM 2997 C CA . ASP A 1 395 ? 6.801 13.078 -13.375 1 97.75 395 ASP A CA 1
ATOM 2998 C C . ASP A 1 395 ? 5.473 13.648 -12.891 1 97.75 395 ASP A C 1
ATOM 3000 O O . ASP A 1 395 ? 5.062 14.734 -13.312 1 97.75 395 ASP A O 1
ATOM 3004 N N . ASP A 1 396 ? 4.785 12.914 -12.07 1 97.75 396 ASP A N 1
ATOM 3005 C CA . ASP A 1 396 ? 3.512 13.398 -11.547 1 97.75 396 ASP A CA 1
ATOM 3006 C C . ASP A 1 396 ? 3.656 13.883 -10.109 1 97.75 396 ASP A C 1
ATOM 3008 O O . ASP A 1 396 ? 4.746 13.82 -9.531 1 97.75 396 ASP A O 1
ATOM 3012 N N . ILE A 1 397 ? 2.633 14.375 -9.516 1 98.06 397 ILE A N 1
ATOM 3013 C CA . ILE A 1 397 ? 2.637 15.109 -8.258 1 98.06 397 ILE A CA 1
ATOM 3014 C C . ILE A 1 397 ? 2.943 14.156 -7.102 1 98.06 397 ILE A C 1
ATOM 3016 O O . ILE A 1 397 ? 3.338 14.594 -6.016 1 98.06 397 ILE A O 1
ATOM 3020 N N . ASP A 1 398 ? 2.816 12.852 -7.316 1 97.75 398 ASP A N 1
ATOM 3021 C CA . ASP A 1 398 ? 3.006 11.883 -6.242 1 97.75 398 ASP A CA 1
ATOM 3022 C C . ASP A 1 398 ? 4.391 11.242 -6.316 1 97.75 398 ASP A C 1
ATOM 3024 O O . ASP A 1 398 ? 4.746 10.414 -5.473 1 97.75 398 ASP A O 1
ATOM 3028 N N . THR A 1 399 ? 5.219 11.656 -7.32 1 98.38 399 THR A N 1
ATOM 3029 C CA . THR A 1 399 ? 6.535 11.039 -7.434 1 98.38 399 THR A CA 1
ATOM 3030 C C . THR A 1 399 ? 7.633 12.094 -7.438 1 98.38 399 THR A C 1
ATOM 3032 O O . THR A 1 399 ? 8.773 11.82 -7.055 1 98.38 399 THR A O 1
ATOM 3035 N N . VAL A 1 400 ? 7.355 13.336 -7.859 1 98.06 400 VAL A N 1
ATOM 3036 C CA . VAL A 1 400 ? 8.375 14.383 -7.93 1 98.06 400 VAL A CA 1
ATOM 3037 C C . VAL A 1 400 ? 8.531 15.039 -6.562 1 98.06 400 VAL A C 1
ATOM 3039 O O . VAL A 1 400 ? 7.547 15.234 -5.844 1 98.06 400 VAL A O 1
ATOM 3042 N N . PRO A 1 401 ? 9.625 15.445 -6.148 1 97.75 401 PRO A N 1
ATOM 3043 C CA . PRO A 1 401 ? 10.922 15.156 -6.766 1 97.75 401 PRO A CA 1
ATOM 3044 C C . PRO A 1 401 ? 11.398 13.727 -6.508 1 97.75 401 PRO A C 1
ATOM 3046 O O . PRO A 1 401 ? 10.883 13.055 -5.609 1 97.75 401 PRO A O 1
ATOM 3049 N N . VAL A 1 402 ? 12.266 13.25 -7.312 1 97.5 402 VAL A N 1
ATOM 3050 C CA . VAL A 1 402 ? 12.883 11.945 -7.102 1 97.5 402 VAL A CA 1
ATOM 3051 C C . VAL A 1 402 ? 14.266 12.125 -6.473 1 97.5 402 VAL A C 1
ATOM 3053 O O . VAL A 1 402 ? 15.242 12.367 -7.176 1 97.5 402 VAL A O 1
ATOM 3056 N N . ALA A 1 403 ? 14.312 11.977 -5.176 1 94.69 403 ALA A N 1
ATOM 3057 C CA . ALA A 1 403 ? 15.578 12.125 -4.461 1 94.69 403 ALA A CA 1
ATOM 3058 C C . ALA A 1 403 ? 16.281 10.773 -4.309 1 94.69 403 ALA A C 1
ATOM 3060 O O . ALA A 1 403 ? 17.516 10.711 -4.254 1 94.69 403 ALA A O 1
ATOM 3061 N N . ASP A 1 404 ? 15.547 9.742 -4.188 1 95.44 404 ASP A N 1
ATOM 3062 C CA . ASP A 1 404 ? 15.992 8.352 -4.055 1 95.44 404 ASP A CA 1
ATOM 3063 C C . ASP A 1 404 ? 15.203 7.434 -4.984 1 95.44 404 ASP A C 1
ATOM 3065 O O . ASP A 1 404 ? 14.078 7.035 -4.668 1 95.44 404 ASP A O 1
ATOM 3069 N N . PRO A 1 405 ? 15.828 7.023 -6.082 1 97.31 405 PRO A N 1
ATOM 3070 C CA . PRO A 1 405 ? 15.078 6.246 -7.07 1 97.31 405 PRO A CA 1
ATOM 3071 C C . PRO A 1 405 ? 14.508 4.949 -6.496 1 97.31 405 PRO A C 1
ATOM 3073 O O . PRO A 1 405 ? 13.359 4.605 -6.77 1 97.31 405 PRO A O 1
ATOM 3076 N N . ILE A 1 406 ? 15.289 4.203 -5.711 1 97.5 406 ILE A N 1
ATOM 3077 C CA . ILE A 1 406 ? 14.797 2.959 -5.129 1 97.5 406 ILE A CA 1
ATOM 3078 C C . ILE A 1 406 ? 13.672 3.264 -4.137 1 97.5 406 ILE A C 1
ATOM 3080 O O . ILE A 1 406 ? 12.617 2.627 -4.172 1 97.5 406 ILE A O 1
ATOM 3084 N N . GLY A 1 407 ? 13.883 4.285 -3.295 1 97.31 407 GLY A N 1
ATOM 3085 C CA . GLY A 1 407 ? 12.852 4.723 -2.371 1 97.31 407 GLY A CA 1
ATOM 3086 C C . GLY A 1 407 ? 11.578 5.172 -3.068 1 97.31 407 GLY A C 1
ATOM 3087 O O . GLY A 1 407 ? 10.477 4.934 -2.576 1 97.31 407 GLY A O 1
ATOM 3088 N N . ASN A 1 408 ? 11.75 5.832 -4.188 1 98 408 ASN A N 1
ATOM 3089 C CA . ASN A 1 408 ? 10.594 6.273 -4.953 1 98 408 ASN A CA 1
ATOM 3090 C C . ASN A 1 408 ? 9.773 5.09 -5.465 1 98 408 ASN A C 1
ATOM 3092 O O . ASN A 1 408 ? 8.547 5.09 -5.371 1 98 408 ASN A O 1
ATOM 3096 N N . VAL A 1 409 ? 10.461 4.074 -5.957 1 98.25 409 VAL A N 1
ATOM 3097 C CA . VAL A 1 409 ? 9.773 2.9 -6.48 1 98.25 409 VAL A CA 1
ATOM 3098 C C . VAL A 1 409 ? 9 2.209 -5.355 1 98.25 409 VAL A C 1
ATOM 3100 O O . VAL A 1 409 ? 7.832 1.855 -5.523 1 98.25 409 VAL A O 1
ATOM 3103 N N . VAL A 1 410 ? 9.586 2.131 -4.227 1 98.31 410 VAL A N 1
ATOM 3104 C CA . VAL A 1 410 ? 9.031 1.314 -3.154 1 98.31 410 VAL A CA 1
ATOM 3105 C C . VAL A 1 410 ? 7.926 2.09 -2.436 1 98.31 410 VAL A C 1
ATOM 3107 O O . VAL A 1 410 ? 6.871 1.535 -2.121 1 98.31 410 VAL A O 1
ATOM 3110 N N . PHE A 1 411 ? 8.094 3.449 -2.305 1 98.31 411 PHE A N 1
ATOM 3111 C CA . PHE A 1 411 ? 7.219 4.113 -1.347 1 98.31 411 PHE A CA 1
ATOM 3112 C C . PHE A 1 411 ? 6.426 5.227 -2.02 1 98.31 411 PHE A C 1
ATOM 3114 O O . PHE A 1 411 ? 5.449 5.73 -1.456 1 98.31 411 PHE A O 1
ATOM 3121 N N . HIS A 1 412 ? 6.812 5.641 -3.225 1 98.38 412 HIS A N 1
ATOM 3122 C CA . HIS A 1 412 ? 6.188 6.855 -3.734 1 98.38 412 HIS A CA 1
ATOM 3123 C C . HIS A 1 412 ? 5.496 6.602 -5.07 1 98.38 412 HIS A C 1
ATOM 3125 O O . HIS A 1 412 ? 4.785 7.469 -5.582 1 98.38 412 HIS A O 1
ATOM 3131 N N . THR A 1 413 ? 5.684 5.414 -5.594 1 98.31 413 THR A N 1
ATOM 3132 C CA . THR A 1 413 ? 4.934 5.043 -6.789 1 98.31 413 THR A CA 1
ATOM 3133 C C . THR A 1 413 ? 3.729 4.18 -6.426 1 98.31 413 THR A C 1
ATOM 3135 O O . THR A 1 413 ? 3.58 3.766 -5.277 1 98.31 413 THR A O 1
ATOM 3138 N N . SER A 1 414 ? 2.828 3.994 -7.352 1 97.69 414 SER A N 1
ATOM 3139 C CA . SER A 1 414 ? 1.661 3.117 -7.355 1 97.69 414 SER A CA 1
ATOM 3140 C C . SER A 1 414 ? 1.435 2.506 -8.734 1 97.69 414 SER A C 1
ATOM 3142 O O . SER A 1 414 ? 2.143 2.836 -9.688 1 97.69 414 SER A O 1
ATOM 3144 N N . PRO A 1 415 ? 0.476 1.584 -8.797 1 97.62 415 PRO A N 1
ATOM 3145 C CA . PRO A 1 415 ? 0.187 1.026 -10.125 1 97.62 415 PRO A CA 1
ATOM 3146 C C . PRO A 1 415 ? -0.056 2.104 -11.18 1 97.62 415 PRO A C 1
ATOM 3148 O O . PRO A 1 415 ? 0.182 1.874 -12.367 1 97.62 415 PRO A O 1
ATOM 3151 N N . LYS A 1 416 ? -0.387 3.266 -10.711 1 97.5 416 LYS A N 1
ATOM 3152 C CA . LYS A 1 416 ? -0.635 4.383 -11.617 1 97.5 416 LYS A CA 1
ATOM 3153 C C . LYS A 1 416 ? 0.636 4.781 -12.359 1 97.5 416 LYS A C 1
ATOM 3155 O O . LYS A 1 416 ? 0.575 5.242 -13.508 1 97.5 416 LYS A O 1
ATOM 3160 N N . ASN A 1 417 ? 1.771 4.52 -11.812 1 98.5 417 ASN A N 1
ATOM 3161 C CA . ASN A 1 417 ? 3.039 5.004 -12.344 1 98.5 417 ASN A CA 1
ATOM 3162 C C . ASN A 1 417 ? 3.688 3.975 -13.273 1 98.5 417 ASN A C 1
ATOM 3164 O O . ASN A 1 417 ? 4.656 4.281 -13.969 1 98.5 417 ASN A O 1
ATOM 3168 N N . ILE A 1 418 ? 3.148 2.781 -13.266 1 98.81 418 ILE A N 1
ATOM 3169 C CA . ILE A 1 418 ? 3.668 1.766 -14.172 1 98.81 418 ILE A CA 1
ATOM 3170 C C . ILE A 1 418 ? 3.17 2.043 -15.586 1 98.81 418 ILE A C 1
ATOM 3172 O O . ILE A 1 418 ? 2.021 1.741 -15.922 1 98.81 418 ILE A O 1
ATOM 3176 N N . ASP A 1 419 ? 4.066 2.549 -16.375 1 98.69 419 ASP A N 1
ATOM 3177 C CA . ASP A 1 419 ? 3.727 3.068 -17.703 1 98.69 419 ASP A CA 1
ATOM 3178 C C . ASP A 1 419 ? 3.869 1.988 -18.766 1 98.69 419 ASP A C 1
ATOM 3180 O O . ASP A 1 419 ? 3.016 1.863 -19.656 1 98.69 419 ASP A O 1
ATOM 3184 N N . THR A 1 420 ? 4.965 1.265 -18.719 1 98.81 420 THR A N 1
ATOM 3185 C CA . THR A 1 420 ? 5.305 0.268 -19.719 1 98.81 420 THR A CA 1
ATOM 3186 C C . THR A 1 420 ? 5.863 -0.995 -19.078 1 98.81 420 THR A C 1
ATOM 3188 O O . THR A 1 420 ? 6.633 -0.916 -18.109 1 98.81 420 THR A O 1
ATOM 3191 N N . VAL A 1 421 ? 5.445 -2.119 -19.594 1 98.94 421 VAL A N 1
ATOM 3192 C CA . VAL A 1 421 ? 5.957 -3.416 -19.156 1 98.94 421 VAL A CA 1
ATOM 3193 C C . VAL A 1 421 ? 6.398 -4.23 -20.375 1 98.94 421 VAL A C 1
ATOM 3195 O O . VAL A 1 421 ? 5.68 -4.301 -21.375 1 98.94 421 VAL A O 1
ATOM 3198 N N . ILE A 1 422 ? 7.566 -4.734 -20.312 1 98.88 422 ILE A N 1
ATOM 3199 C CA . ILE A 1 422 ? 8.141 -5.562 -21.359 1 98.88 422 ILE A CA 1
ATOM 3200 C C . ILE A 1 422 ? 8.406 -6.969 -20.828 1 98.88 422 ILE A C 1
ATOM 3202 O O . ILE A 1 422 ? 8.93 -7.133 -19.734 1 98.88 422 ILE A O 1
ATOM 3206 N N . VAL A 1 423 ? 7.957 -7.992 -21.547 1 98.75 423 VAL A N 1
ATOM 3207 C CA . VAL A 1 423 ? 8.234 -9.391 -21.25 1 98.75 423 VAL A CA 1
ATOM 3208 C C . VAL A 1 423 ? 8.852 -10.078 -22.469 1 98.75 423 VAL A C 1
ATOM 3210 O O . VAL A 1 423 ? 8.266 -10.07 -23.547 1 98.75 423 VAL A O 1
ATOM 3213 N N . ASP A 1 424 ? 10.008 -10.641 -22.25 1 98.25 424 ASP A N 1
ATOM 3214 C CA . ASP A 1 424 ? 10.656 -11.367 -23.328 1 98.25 424 ASP A CA 1
ATOM 3215 C C . ASP A 1 424 ? 10.844 -10.477 -24.547 1 98.25 424 ASP A C 1
ATOM 3217 O O . ASP A 1 424 ? 10.656 -10.922 -25.688 1 98.25 424 ASP A O 1
ATOM 3221 N N . GLY A 1 425 ? 11.117 -9.18 -24.328 1 97.88 425 GLY A N 1
ATOM 3222 C CA . GLY A 1 425 ? 11.398 -8.219 -25.391 1 97.88 425 GLY A CA 1
ATOM 3223 C C . GLY A 1 425 ? 10.141 -7.719 -26.078 1 97.88 425 GLY A C 1
ATOM 3224 O O . GLY A 1 425 ? 10.227 -6.98 -27.062 1 97.88 425 GLY A O 1
ATOM 3225 N N . LYS A 1 426 ? 9.023 -8.039 -25.594 1 98 426 LYS A N 1
ATOM 3226 C CA . LYS A 1 426 ? 7.754 -7.59 -26.172 1 98 426 LYS A CA 1
ATOM 3227 C C . LYS A 1 426 ? 7.051 -6.613 -25.234 1 98 426 LYS A C 1
ATOM 3229 O O . LYS A 1 426 ? 6.91 -6.883 -24.031 1 98 426 LYS A O 1
ATOM 3234 N N . ILE A 1 427 ? 6.598 -5.457 -25.766 1 98.38 427 ILE A N 1
ATOM 3235 C CA . ILE A 1 427 ? 5.828 -4.496 -24.984 1 98.38 427 ILE A CA 1
ATOM 3236 C C . ILE A 1 427 ? 4.422 -5.039 -24.734 1 98.38 427 ILE A C 1
ATOM 3238 O O . ILE A 1 427 ? 3.646 -5.219 -25.688 1 98.38 427 ILE A O 1
ATOM 3242 N N . VAL A 1 428 ? 4.082 -5.301 -23.516 1 98.69 428 VAL A N 1
ATOM 3243 C CA . VAL A 1 428 ? 2.785 -5.887 -23.188 1 98.69 428 VAL A CA 1
ATOM 3244 C C . VAL A 1 428 ? 1.895 -4.84 -22.531 1 98.69 428 VAL A C 1
ATOM 3246 O O . VAL A 1 428 ? 0.681 -5.027 -22.422 1 98.69 428 VAL A O 1
ATOM 3249 N N . LYS A 1 429 ? 2.453 -3.822 -22.016 1 98.69 429 LYS A N 1
ATOM 3250 C CA . LYS A 1 429 ? 1.795 -2.629 -21.484 1 98.69 429 LYS A CA 1
ATOM 3251 C C . LYS A 1 429 ? 2.512 -1.361 -21.953 1 98.69 429 LYS A C 1
ATOM 3253 O O . LYS A 1 429 ? 3.742 -1.3 -21.938 1 98.69 429 LYS A O 1
ATOM 3258 N N . GLN A 1 430 ? 1.803 -0.374 -22.344 1 98.25 430 GLN A N 1
ATOM 3259 C CA . GLN A 1 430 ? 2.355 0.897 -22.797 1 98.25 430 GLN A CA 1
ATOM 3260 C C . GLN A 1 430 ? 1.398 2.049 -22.516 1 98.25 430 GLN A C 1
ATOM 3262 O O . GLN A 1 430 ? 0.185 1.911 -22.688 1 98.25 430 GLN A O 1
ATOM 3267 N N . ASP A 1 431 ? 1.949 3.176 -22.109 1 97.19 431 ASP A N 1
ATOM 3268 C CA . ASP A 1 431 ? 1.17 4.363 -21.766 1 97.19 431 ASP A CA 1
ATOM 3269 C C . ASP A 1 431 ? 0.082 4.035 -20.75 1 97.19 431 ASP A C 1
ATOM 3271 O O . ASP A 1 431 ? -1.056 4.492 -20.875 1 97.19 431 ASP A O 1
ATOM 3275 N N . GLY A 1 432 ? 0.394 3.102 -19.875 1 97.19 432 GLY A N 1
ATOM 3276 C CA . GLY A 1 432 ? -0.479 2.762 -18.766 1 97.19 432 GLY A CA 1
ATOM 3277 C C . GLY A 1 432 ? -1.576 1.784 -19.141 1 97.19 432 GLY A C 1
ATOM 3278 O O . GLY A 1 432 ? -2.479 1.517 -18.344 1 97.19 432 GLY A O 1
ATOM 3279 N N . GLN A 1 433 ? -1.517 1.192 -20.391 1 97.38 433 GLN A N 1
ATOM 3280 C CA . GLN A 1 433 ? -2.58 0.302 -20.844 1 97.38 433 GLN A CA 1
ATOM 3281 C C . GLN A 1 433 ? -2.01 -1.014 -21.375 1 97.38 433 GLN A C 1
ATOM 3283 O O . GLN A 1 433 ? -0.962 -1.028 -22.016 1 97.38 433 GLN A O 1
ATOM 3288 N N . LEU A 1 434 ? -2.729 -2.094 -21.062 1 98.25 434 LEU A N 1
ATOM 3289 C CA . LEU A 1 434 ? -2.357 -3.389 -21.625 1 98.25 434 LEU A CA 1
ATOM 3290 C C . LEU A 1 434 ? -2.504 -3.387 -23.141 1 98.25 434 LEU A C 1
ATOM 3292 O O . LEU A 1 434 ? -3.451 -2.805 -23.672 1 98.25 434 LEU A O 1
ATOM 3296 N N . VAL A 1 435 ? -1.604 -4.043 -23.828 1 97.81 435 VAL A N 1
ATOM 3297 C CA . VAL A 1 435 ? -1.592 -4.055 -25.297 1 97.81 435 VAL A CA 1
ATOM 3298 C C . VAL A 1 435 ? -2.35 -5.277 -25.812 1 97.81 435 VAL A C 1
ATOM 3300 O O . VAL A 1 435 ? -2.135 -6.395 -25.328 1 97.81 435 VAL A O 1
ATOM 3303 N N . GLY A 1 436 ? -3.275 -5.09 -26.672 1 96.69 436 GLY A N 1
ATOM 3304 C CA . GLY A 1 436 ? -3.891 -6.176 -27.422 1 96.69 436 GLY A CA 1
ATOM 3305 C C . GLY A 1 436 ? -4.965 -6.906 -26.625 1 96.69 436 GLY A C 1
ATOM 3306 O O . GLY A 1 436 ? -5.266 -8.07 -26.922 1 96.69 436 GLY A O 1
ATOM 3307 N N . VAL A 1 437 ? -5.539 -6.305 -25.641 1 97.44 437 VAL A N 1
ATOM 3308 C CA . VAL A 1 437 ? -6.531 -6.984 -24.812 1 97.44 437 VAL A CA 1
ATOM 3309 C C . VAL A 1 437 ? -7.922 -6.43 -25.125 1 97.44 437 VAL A C 1
ATOM 3311 O O . VAL A 1 437 ? -8.125 -5.215 -25.109 1 97.44 437 VAL A O 1
ATOM 3314 N N . ASP A 1 438 ? -8.883 -7.246 -25.484 1 97.56 438 ASP A N 1
ATOM 3315 C CA . ASP A 1 438 ? -10.289 -6.871 -25.578 1 97.56 438 ASP A CA 1
ATOM 3316 C C . ASP A 1 438 ? -10.922 -6.758 -24.188 1 97.56 438 ASP A C 1
ATOM 3318 O O . ASP A 1 438 ? -11.672 -7.645 -23.766 1 97.56 438 ASP A O 1
ATOM 3322 N N . TRP A 1 439 ? -10.766 -5.625 -23.609 1 97.38 439 TRP A N 1
ATOM 3323 C CA . TRP A 1 439 ? -11.094 -5.438 -22.203 1 97.38 439 TRP A CA 1
ATOM 3324 C C . TRP A 1 439 ? -12.602 -5.512 -21.984 1 97.38 439 TRP A C 1
ATOM 3326 O O . TRP A 1 439 ? -13.078 -6.211 -21.078 1 97.38 439 TRP A O 1
ATOM 3336 N N . PRO A 1 440 ? -13.461 -4.902 -22.797 1 97.25 440 PRO A N 1
ATOM 3337 C CA . PRO A 1 440 ? -14.898 -4.977 -22.516 1 97.25 440 PRO A CA 1
ATOM 3338 C C . PRO A 1 440 ? -15.422 -6.414 -22.484 1 97.25 440 PRO A C 1
ATOM 3340 O O . PRO A 1 440 ? -16.188 -6.777 -21.594 1 97.25 440 PRO A O 1
ATOM 3343 N N . SER A 1 441 ? -14.914 -7.184 -23.391 1 98.25 441 SER A N 1
ATOM 3344 C CA . SER A 1 441 ? -15.352 -8.578 -23.438 1 98.25 441 SER A CA 1
ATOM 3345 C C . SER A 1 441 ? -14.836 -9.352 -22.219 1 98.25 441 SER A C 1
ATOM 3347 O O . SER A 1 441 ? -15.594 -10.094 -21.594 1 98.25 441 SER A O 1
ATOM 3349 N N . LEU A 1 442 ? -13.57 -9.195 -21.969 1 98.69 442 LEU A N 1
ATOM 3350 C CA . LEU A 1 442 ? -12.969 -9.891 -20.844 1 98.69 442 LEU A CA 1
ATOM 3351 C C . LEU A 1 442 ? -13.633 -9.469 -19.531 1 98.69 442 LEU A C 1
ATOM 3353 O O . LEU A 1 442 ? -13.898 -10.312 -18.672 1 98.69 442 LEU A O 1
ATOM 3357 N N . ARG A 1 443 ? -13.906 -8.188 -19.391 1 98.44 443 ARG A N 1
ATOM 3358 C CA . ARG A 1 443 ? -14.578 -7.68 -18.203 1 98.44 443 ARG A CA 1
ATOM 3359 C C . ARG A 1 443 ? -15.93 -8.352 -18 1 98.44 443 ARG A C 1
ATOM 3361 O O . ARG A 1 443 ? -16.266 -8.758 -16.891 1 98.44 443 ARG A O 1
ATOM 3368 N N . GLY A 1 444 ? -16.703 -8.453 -19.109 1 98.5 444 GLY A N 1
ATOM 3369 C CA . GLY A 1 444 ? -17.984 -9.125 -19.031 1 98.5 444 GLY A CA 1
ATOM 3370 C C . GLY A 1 444 ? -17.891 -10.562 -18.562 1 98.5 444 GLY A C 1
ATOM 3371 O O . GLY A 1 444 ? -18.672 -11.008 -17.734 1 98.5 444 GLY A O 1
ATOM 3372 N N . GLU A 1 445 ? -16.891 -11.289 -19.062 1 98.62 445 GLU A N 1
ATOM 3373 C CA . GLU A 1 445 ? -16.672 -12.672 -18.672 1 98.62 445 GLU A CA 1
ATOM 3374 C C . GLU A 1 445 ? -16.328 -12.781 -17.188 1 98.62 445 GLU A C 1
ATOM 3376 O O . GLU A 1 445 ? -16.891 -13.625 -16.484 1 98.62 445 GLU A O 1
ATOM 3381 N N . ILE A 1 446 ? -15.484 -11.914 -16.719 1 98.69 446 ILE A N 1
ATOM 3382 C CA . ILE A 1 446 ? -15.047 -11.938 -15.328 1 98.69 446 ILE A CA 1
ATOM 3383 C C . ILE A 1 446 ? -16.234 -11.688 -14.406 1 98.69 446 ILE A C 1
ATOM 3385 O O . ILE A 1 446 ? -16.469 -12.453 -13.461 1 98.69 446 ILE A O 1
ATOM 3389 N N . VAL A 1 447 ? -17.031 -10.664 -14.703 1 98.25 447 VAL A N 1
ATOM 3390 C CA . VAL A 1 447 ? -18.156 -10.258 -13.852 1 98.25 447 VAL A CA 1
ATOM 3391 C C . VAL A 1 447 ? -19.203 -11.367 -13.828 1 98.25 447 VAL A C 1
ATOM 3393 O O . VAL A 1 447 ? -19.672 -11.758 -12.75 1 98.25 447 VAL A O 1
ATOM 3396 N N . ASN A 1 448 ? -19.531 -11.922 -14.977 1 98.44 448 ASN A N 1
ATOM 3397 C CA . ASN A 1 448 ? -20.578 -12.93 -15.078 1 98.44 448 ASN A CA 1
ATOM 3398 C C . ASN A 1 448 ? -20.188 -14.234 -14.383 1 98.44 448 ASN A C 1
ATOM 3400 O O . ASN A 1 448 ? -20.984 -14.82 -13.648 1 98.44 448 ASN A O 1
ATOM 3404 N N . ARG A 1 449 ? -19 -14.656 -14.562 1 98.69 449 ARG A N 1
ATOM 3405 C CA . ARG A 1 449 ? -18.547 -15.914 -13.984 1 98.69 449 ARG A CA 1
ATOM 3406 C C . ARG A 1 449 ? -18.391 -15.805 -12.469 1 98.69 449 ARG A C 1
ATOM 3408 O O . ARG A 1 449 ? -18.766 -16.719 -11.734 1 98.69 449 ARG A O 1
ATOM 3415 N N . SER A 1 450 ? -17.844 -14.68 -12.062 1 98.56 450 SER A N 1
ATOM 3416 C CA . SER A 1 450 ? -17.719 -14.445 -10.633 1 98.56 450 SER A CA 1
ATOM 3417 C C . SER A 1 450 ? -19.094 -14.461 -9.953 1 98.56 450 SER A C 1
ATOM 3419 O O . SER A 1 450 ? -19.25 -15.062 -8.891 1 98.56 450 SER A O 1
ATOM 3421 N N . GLN A 1 451 ? -20.047 -13.773 -10.547 1 98 451 GLN A N 1
ATOM 3422 C CA . GLN A 1 451 ? -21.391 -13.734 -9.984 1 98 451 GLN A CA 1
ATOM 3423 C C . GLN A 1 451 ? -22 -15.133 -9.906 1 98 451 GLN A C 1
ATOM 3425 O O . GLN A 1 451 ? -22.625 -15.492 -8.906 1 98 451 GLN A O 1
ATOM 3430 N N . ARG A 1 452 ? -21.844 -15.906 -10.914 1 98.44 452 ARG A N 1
ATOM 3431 C CA . ARG A 1 452 ? -22.344 -17.266 -10.922 1 98.44 452 ARG A CA 1
ATOM 3432 C C . ARG A 1 452 ? -21.734 -18.094 -9.797 1 98.44 452 ARG A C 1
ATOM 3434 O O . ARG A 1 452 ? -22.453 -18.812 -9.094 1 98.44 452 ARG A O 1
ATOM 3441 N N . LEU A 1 453 ? -20.422 -18.016 -9.656 1 98.38 453 LEU A N 1
ATOM 3442 C CA . LEU A 1 453 ? -19.719 -18.75 -8.609 1 98.38 453 LEU A CA 1
ATOM 3443 C C . LEU A 1 453 ? -20.234 -18.359 -7.23 1 98.38 453 LEU A C 1
ATOM 3445 O O . LEU A 1 453 ? -20.484 -19.219 -6.383 1 98.38 453 LEU A O 1
ATOM 3449 N N . ARG A 1 454 ? -20.406 -17.078 -7.039 1 97.5 454 ARG A N 1
ATOM 3450 C CA . ARG A 1 454 ? -20.891 -16.594 -5.75 1 97.5 454 ARG A CA 1
ATOM 3451 C C . ARG A 1 454 ? -22.312 -17.047 -5.488 1 97.5 454 ARG A C 1
ATOM 3453 O O . ARG A 1 454 ? -22.656 -17.438 -4.367 1 97.5 454 ARG A O 1
ATOM 3460 N N . ASP A 1 455 ? -23.188 -17.016 -6.496 1 97.88 455 ASP A N 1
ATOM 3461 C CA . ASP A 1 455 ? -24.562 -17.453 -6.367 1 97.88 455 ASP A CA 1
ATOM 3462 C C . ASP A 1 455 ? -24.641 -18.938 -6.02 1 97.88 455 ASP A C 1
ATOM 3464 O O . ASP A 1 455 ? -25.453 -19.344 -5.188 1 97.88 455 ASP A O 1
ATOM 3468 N N . GLN A 1 456 ? -23.828 -19.719 -6.594 1 97.56 456 GLN A N 1
ATOM 3469 C CA . GLN A 1 456 ? -23.812 -21.156 -6.34 1 97.56 456 GLN A CA 1
ATOM 3470 C C . GLN A 1 456 ? -23.266 -21.469 -4.953 1 97.56 456 GLN A C 1
ATOM 3472 O O . GLN A 1 456 ? -23.766 -22.344 -4.254 1 97.56 456 GLN A O 1
ATOM 3477 N N . ALA A 1 457 ? -22.188 -20.75 -4.598 1 96.75 457 ALA A N 1
ATOM 3478 C CA . ALA A 1 457 ? -21.609 -20.953 -3.275 1 96.75 457 ALA A CA 1
ATOM 3479 C C . ALA A 1 457 ? -22.609 -20.625 -2.172 1 96.75 457 ALA A C 1
ATOM 3481 O O . ALA A 1 457 ? -22.609 -21.266 -1.121 1 96.75 457 ALA A O 1
ATOM 3482 N N . ALA A 1 458 ? -23.469 -19.641 -2.402 1 95.06 458 ALA A N 1
ATOM 3483 C CA . ALA A 1 458 ? -24.422 -19.172 -1.406 1 95.06 458 ALA A CA 1
ATOM 3484 C C . ALA A 1 458 ? -25.469 -20.25 -1.107 1 95.06 458 ALA A C 1
ATOM 3486 O O . ALA A 1 458 ? -26.141 -20.203 -0.074 1 95.06 458 ALA A O 1
ATOM 3487 N N . LYS A 1 459 ? -25.547 -21.234 -1.924 1 95.5 459 LYS A N 1
ATOM 3488 C CA . LYS A 1 459 ? -26.547 -22.297 -1.767 1 95.5 459 LYS A CA 1
ATOM 3489 C C . LYS A 1 459 ? -26 -23.453 -0.952 1 95.5 459 LYS A C 1
ATOM 3491 O O . LYS A 1 459 ? -26.75 -24.359 -0.563 1 95.5 459 LYS A O 1
ATOM 3496 N N . VAL A 1 460 ? -24.719 -23.391 -0.693 1 95.19 460 VAL A N 1
ATOM 3497 C CA . VAL A 1 460 ? -24.078 -24.516 -0.011 1 95.19 460 VAL A CA 1
ATOM 3498 C C . VAL A 1 460 ? -24.25 -24.359 1.499 1 95.19 460 VAL A C 1
ATOM 3500 O O . VAL A 1 460 ? -24.031 -23.281 2.055 1 95.19 460 VAL A O 1
ATOM 3503 N N . ASP A 1 461 ? -24.641 -25.422 2.195 1 90.81 461 ASP A N 1
ATOM 3504 C CA . ASP A 1 461 ? -24.719 -25.453 3.652 1 90.81 461 ASP A CA 1
ATOM 3505 C C . ASP A 1 461 ? -23.328 -25.594 4.273 1 90.81 461 ASP A C 1
ATOM 3507 O O . ASP A 1 461 ? -22.672 -26.625 4.094 1 90.81 461 ASP A O 1
ATOM 3511 N N . MET A 1 462 ? -22.938 -24.609 5.078 1 88.06 462 MET A N 1
ATOM 3512 C CA . MET A 1 462 ? -21.562 -24.531 5.539 1 88.06 462 MET A CA 1
ATOM 3513 C C . MET A 1 462 ? -21.406 -25.156 6.926 1 88.06 462 MET A C 1
ATOM 3515 O O . MET A 1 462 ? -20.297 -25.25 7.449 1 88.06 462 MET A O 1
ATOM 3519 N N . GLU A 1 463 ? -22.391 -25.609 7.48 1 85.12 463 GLU A N 1
ATOM 3520 C CA . GLU A 1 463 ? -22.328 -26.141 8.836 1 85.12 463 GLU A CA 1
ATOM 3521 C C . GLU A 1 463 ? -21.391 -27.344 8.914 1 85.12 463 GLU A C 1
ATOM 3523 O O . GLU A 1 463 ? -20.547 -27.422 9.812 1 85.12 463 GLU A O 1
ATOM 3528 N N . LYS A 1 464 ? -21.547 -28.203 8.047 1 82.81 464 LYS A N 1
ATOM 3529 C CA . LYS A 1 464 ? -20.766 -29.438 8.078 1 82.81 464 LYS A CA 1
ATOM 3530 C C . LYS A 1 464 ? -19.281 -29.156 7.812 1 82.81 464 LYS A C 1
ATOM 3532 O O . LYS A 1 464 ? -18.422 -29.547 8.594 1 82.81 464 LYS A O 1
ATOM 3537 N N . PRO A 1 465 ? -18.938 -28.484 6.723 1 84.5 465 PRO A N 1
ATOM 3538 C CA . PRO A 1 465 ? -17.531 -28.203 6.473 1 84.5 465 PRO A CA 1
ATOM 3539 C C . PRO A 1 465 ? -16.859 -27.453 7.625 1 84.5 465 PRO A C 1
ATOM 3541 O O . PRO A 1 465 ? -15.719 -27.734 7.977 1 84.5 465 PRO A O 1
ATOM 3544 N N . GLU A 1 466 ? -17.484 -26.531 8.172 1 86.62 466 GLU A N 1
ATOM 3545 C CA . GLU A 1 466 ? -16.906 -25.766 9.273 1 86.62 466 GLU A CA 1
ATOM 3546 C C . GLU A 1 466 ? -16.641 -26.672 10.484 1 86.62 466 GLU A C 1
ATOM 3548 O O . GLU A 1 466 ? -15.633 -26.516 11.164 1 86.62 466 GLU A O 1
ATOM 3553 N N . SER A 1 467 ? -17.609 -27.547 10.688 1 84.25 467 SER A N 1
ATOM 3554 C CA . SER A 1 467 ? -17.438 -28.484 11.797 1 84.25 467 SER A CA 1
ATOM 3555 C C . SER A 1 467 ? -16.266 -29.422 11.562 1 84.25 467 SER A C 1
ATOM 3557 O O . SER A 1 467 ? -15.492 -29.703 12.484 1 84.25 467 SER A O 1
ATOM 3559 N N . GLU A 1 468 ? -16.094 -29.875 10.414 1 81.62 468 GLU A N 1
ATOM 3560 C CA . GLU A 1 468 ? -15.023 -30.797 10.062 1 81.62 468 GLU A CA 1
ATOM 3561 C C . GLU A 1 468 ? -13.664 -30.109 10.156 1 81.62 468 GLU A C 1
ATOM 3563 O O . GLU A 1 468 ? -12.711 -30.656 10.711 1 81.62 468 GLU A O 1
ATOM 3568 N N . PHE A 1 469 ? -13.539 -28.953 9.664 1 82.38 469 PHE A N 1
ATOM 3569 C CA . PHE A 1 469 ? -12.258 -28.25 9.68 1 82.38 469 PHE A CA 1
ATOM 3570 C C . PHE A 1 469 ? -11.914 -27.781 11.086 1 82.38 469 PHE A C 1
ATOM 3572 O O . PHE A 1 469 ? -10.742 -27.734 11.461 1 82.38 469 PHE A O 1
ATOM 3579 N N . ARG A 1 470 ? -12.938 -27.391 11.734 1 81.69 470 ARG A N 1
ATOM 3580 C CA . ARG A 1 470 ? -12.672 -27.031 13.125 1 81.69 470 ARG A CA 1
ATOM 3581 C C . ARG A 1 470 ? -11.961 -28.172 13.859 1 81.69 470 ARG A C 1
ATOM 3583 O O . ARG A 1 470 ? -11.023 -27.922 14.617 1 81.69 470 ARG A O 1
ATOM 3590 N N . SER A 1 471 ? -12.383 -29.375 13.648 1 77.69 471 SER A N 1
ATOM 3591 C CA . SER A 1 471 ? -11.766 -30.531 14.266 1 77.69 471 SER A CA 1
ATOM 3592 C C . SER A 1 471 ? -10.32 -30.703 13.812 1 77.69 471 SER A C 1
ATOM 3594 O O . SER A 1 471 ? -9.445 -31.031 14.617 1 77.69 471 SER A O 1
ATOM 3596 N N . ILE A 1 472 ? -10.055 -30.438 12.617 1 73.62 472 ILE A N 1
ATOM 3597 C CA . ILE A 1 472 ? -8.727 -30.578 12.039 1 73.62 472 ILE A CA 1
ATOM 3598 C C . ILE A 1 472 ? -7.785 -29.531 12.633 1 73.62 472 ILE A C 1
ATOM 3600 O O . ILE A 1 472 ? -6.66 -29.844 13.031 1 73.62 472 ILE A O 1
ATOM 3604 N N . PHE A 1 473 ? -8.258 -28.297 12.719 1 77 473 PHE A N 1
ATOM 3605 C CA . PHE A 1 473 ? -7.434 -27.203 13.219 1 77 473 PHE A CA 1
ATOM 3606 C C . PHE A 1 473 ? -7.152 -27.359 14.703 1 77 473 PHE A C 1
ATOM 3608 O O . PHE A 1 473 ? -6.039 -27.109 15.164 1 77 473 PHE A O 1
ATOM 3615 N N . GLU A 1 474 ? -8.203 -27.766 15.398 1 75.88 474 GLU A N 1
ATOM 3616 C CA . GLU A 1 474 ? -8.023 -28.016 16.828 1 75.88 474 GLU A CA 1
ATOM 3617 C C . GLU A 1 474 ? -7 -29.109 17.078 1 75.88 474 GLU A C 1
ATOM 3619 O O . GLU A 1 474 ? -6.195 -29.031 18 1 75.88 474 GLU A O 1
ATOM 3624 N N . LYS A 1 475 ? -6.984 -30.094 16.281 1 70.94 475 LYS A N 1
ATOM 3625 C CA . LYS A 1 475 ? -6.016 -31.172 16.391 1 70.94 475 LYS A CA 1
ATOM 3626 C C . LYS A 1 475 ? -4.609 -30.688 16.047 1 70.94 475 LYS A C 1
ATOM 3628 O O . LYS A 1 475 ? -3.639 -31.078 16.703 1 70.94 475 LYS A O 1
ATOM 3633 N N . ALA A 1 476 ? -4.547 -29.906 15.031 1 69.5 476 ALA A N 1
ATOM 3634 C CA . ALA A 1 476 ? -3.254 -29.406 14.578 1 69.5 476 ALA A CA 1
ATOM 3635 C C . ALA A 1 476 ? -2.623 -28.5 15.625 1 69.5 476 ALA A C 1
ATOM 3637 O O . ALA A 1 476 ? -1.403 -28.5 15.812 1 69.5 476 ALA A O 1
ATOM 3638 N N . MET A 1 477 ? -3.445 -27.672 16.281 1 69.44 477 MET A N 1
ATOM 3639 C CA . MET A 1 477 ? -2.951 -26.734 17.266 1 69.44 477 MET A CA 1
ATOM 3640 C C . MET A 1 477 ? -2.527 -27.438 18.547 1 69.44 477 MET A C 1
ATOM 3642 O O . MET A 1 477 ? -1.694 -26.938 19.297 1 69.44 477 MET A O 1
ATOM 3646 N N . LYS A 1 478 ? -3.191 -28.594 18.859 1 61.09 478 LYS A N 1
ATOM 3647 C CA . LYS A 1 478 ? -2.893 -29.375 20.062 1 61.09 478 LYS A CA 1
ATOM 3648 C C . LYS A 1 478 ? -1.697 -30.297 19.844 1 61.09 478 LYS A C 1
ATOM 3650 O O . LYS A 1 478 ? -1.07 -30.75 20.812 1 61.09 478 LYS A O 1
ATOM 3655 N N . ALA A 1 479 ? -1.429 -30.656 18.656 1 55.53 479 ALA A N 1
ATOM 3656 C CA . ALA A 1 479 ? -0.346 -31.594 18.391 1 55.53 479 ALA A CA 1
ATOM 3657 C C . ALA A 1 479 ? 1.016 -30.906 18.516 1 55.53 479 ALA A C 1
ATOM 3659 O O . ALA A 1 479 ? 1.171 -29.75 18.156 1 55.53 479 ALA A O 1
ATOM 3660 N N . MET B 1 1 ? -24.422 34.406 -5.223 1 50.5 1 MET B N 1
ATOM 3661 C CA . MET B 1 1 ? -23.859 33.625 -6.316 1 50.5 1 MET B CA 1
ATOM 3662 C C . MET B 1 1 ? -24.828 32.531 -6.766 1 50.5 1 MET B C 1
ATOM 3664 O O . MET B 1 1 ? -25.625 32.031 -5.969 1 50.5 1 MET B O 1
ATOM 3668 N N . ALA B 1 2 ? -25.094 32.281 -8.016 1 64.69 2 ALA B N 1
ATOM 3669 C CA . ALA B 1 2 ? -26.047 31.281 -8.523 1 64.69 2 ALA B CA 1
ATOM 3670 C C . ALA B 1 2 ? -25.75 29.891 -7.945 1 64.69 2 ALA B C 1
ATOM 3672 O O . ALA B 1 2 ? -24.594 29.516 -7.793 1 64.69 2 ALA B O 1
ATOM 3673 N N . GLU B 1 3 ? -26.734 29.281 -7.461 1 75.31 3 GLU B N 1
ATOM 3674 C CA . GLU B 1 3 ? -26.641 27.922 -6.922 1 75.31 3 GLU B CA 1
ATOM 3675 C C . GLU B 1 3 ? -25.984 26.984 -7.93 1 75.31 3 GLU B C 1
ATOM 3677 O O . GLU B 1 3 ? -26.203 27.109 -9.133 1 75.31 3 GLU B O 1
ATOM 3682 N N . SER B 1 4 ? -25.062 26.203 -7.438 1 89.12 4 SER B N 1
ATOM 3683 C CA . SER B 1 4 ? -24.453 25.188 -8.273 1 89.12 4 SER B CA 1
ATOM 3684 C C . SER B 1 4 ? -24.906 23.781 -7.867 1 89.12 4 SER B C 1
ATOM 3686 O O . SER B 1 4 ? -25.156 23.531 -6.688 1 89.12 4 SER B O 1
ATOM 3688 N N . TYR B 1 5 ? -25.172 22.906 -8.844 1 95 5 TYR B N 1
ATOM 3689 C CA . TYR B 1 5 ? -25.625 21.547 -8.586 1 95 5 TYR B CA 1
ATOM 3690 C C . TYR B 1 5 ? -24.719 20.531 -9.258 1 95 5 TYR B C 1
ATOM 3692 O O . TYR B 1 5 ? -24.266 20.734 -10.383 1 95 5 TYR B O 1
ATOM 3700 N N . ILE B 1 6 ? -24.391 19.453 -8.562 1 97.69 6 ILE B N 1
ATOM 3701 C CA . ILE B 1 6 ? -23.75 18.25 -9.109 1 97.69 6 ILE B CA 1
ATOM 3702 C C . ILE B 1 6 ? -24.625 17.031 -8.836 1 97.69 6 ILE B C 1
ATOM 3704 O O . ILE B 1 6 ? -25.047 16.812 -7.699 1 97.69 6 ILE B O 1
ATOM 3708 N N . LEU B 1 7 ? -25 16.344 -9.867 1 97.94 7 LEU B N 1
ATOM 3709 C CA . LEU B 1 7 ? -25.734 15.094 -9.734 1 97.94 7 LEU B CA 1
ATOM 3710 C C . LEU B 1 7 ? -24.859 13.906 -10.109 1 97.94 7 LEU B C 1
ATOM 3712 O O . LEU B 1 7 ? -24.406 13.805 -11.25 1 97.94 7 LEU B O 1
ATOM 3716 N N . ILE B 1 8 ? -24.547 13.039 -9.164 1 98.56 8 ILE B N 1
ATOM 3717 C CA . ILE B 1 8 ? -23.812 11.805 -9.375 1 98.56 8 ILE B CA 1
ATOM 3718 C C . ILE B 1 8 ? -24.797 10.633 -9.5 1 98.56 8 ILE B C 1
ATOM 3720 O O . ILE B 1 8 ? -25.609 10.398 -8.602 1 98.56 8 ILE B O 1
ATOM 3724 N N . LYS B 1 9 ? -24.656 9.812 -10.555 1 98.19 9 LYS B N 1
ATOM 3725 C CA . LYS B 1 9 ? -25.688 8.828 -10.836 1 98.19 9 LYS B CA 1
ATOM 3726 C C . LYS B 1 9 ? -25.125 7.41 -10.812 1 98.19 9 LYS B C 1
ATOM 3728 O O . LYS B 1 9 ? -24.078 7.137 -11.406 1 98.19 9 LYS B O 1
ATOM 3733 N N . GLY B 1 10 ? -25.844 6.582 -10.102 1 98 10 GLY B N 1
ATOM 3734 C CA . GLY B 1 10 ? -25.719 5.145 -10.281 1 98 10 GLY B CA 1
ATOM 3735 C C . GLY B 1 10 ? -24.516 4.559 -9.57 1 98 10 GLY B C 1
ATOM 3736 O O . GLY B 1 10 ? -23.969 3.541 -9.992 1 98 10 GLY B O 1
ATOM 3737 N N . ALA B 1 11 ? -24.062 5.09 -8.477 1 98.25 11 ALA B N 1
ATOM 3738 C CA . ALA B 1 11 ? -22.859 4.629 -7.781 1 98.25 11 ALA B CA 1
ATOM 3739 C C . ALA B 1 11 ? -23.203 3.604 -6.707 1 98.25 11 ALA B C 1
ATOM 3741 O O . ALA B 1 11 ? -24.375 3.436 -6.355 1 98.25 11 ALA B O 1
ATOM 3742 N N . THR B 1 12 ? -22.234 2.738 -6.34 1 98.19 12 THR B N 1
ATOM 3743 C CA . THR B 1 12 ? -22.234 2.105 -5.027 1 98.19 12 THR B CA 1
ATOM 3744 C C . THR B 1 12 ? -21.719 3.068 -3.963 1 98.19 12 THR B C 1
ATOM 3746 O O . THR B 1 12 ? -20.578 3.531 -4.039 1 98.19 12 THR B O 1
ATOM 3749 N N . VAL B 1 13 ? -22.578 3.408 -2.965 1 98.06 13 VAL B N 1
ATOM 3750 C CA . VAL B 1 13 ? -22.219 4.434 -1.989 1 98.06 13 VAL B CA 1
ATOM 3751 C C . VAL B 1 13 ? -21.938 3.781 -0.637 1 98.06 13 VAL B C 1
ATOM 3753 O O . VAL B 1 13 ? -22.781 3.061 -0.101 1 98.06 13 VAL B O 1
ATOM 3756 N N . ILE B 1 14 ? -20.75 3.963 -0.168 1 98 14 ILE B N 1
ATOM 3757 C CA . ILE B 1 14 ? -20.422 3.623 1.211 1 98 14 ILE B CA 1
ATOM 3758 C C . ILE B 1 14 ? -20.625 4.844 2.107 1 98 14 ILE B C 1
ATOM 3760 O O . ILE B 1 14 ? -19.75 5.719 2.18 1 98 14 ILE B O 1
ATOM 3764 N N . SER B 1 15 ? -21.625 4.918 2.822 1 95.31 15 SER B N 1
ATOM 3765 C CA . SER B 1 15 ? -22.062 6.141 3.486 1 95.31 15 SER B CA 1
ATOM 3766 C C . SER B 1 15 ? -21.25 6.414 4.742 1 95.31 15 SER B C 1
ATOM 3768 O O . SER B 1 15 ? -21.062 7.566 5.129 1 95.31 15 SER B O 1
ATOM 3770 N N . MET B 1 16 ? -20.672 5.27 5.438 1 91.81 16 MET B N 1
ATOM 3771 C CA . MET B 1 16 ? -19.922 5.332 6.691 1 91.81 16 MET B CA 1
ATOM 3772 C C . MET B 1 16 ? -20.781 5.949 7.797 1 91.81 16 MET B C 1
ATOM 3774 O O . MET B 1 16 ? -20.25 6.566 8.727 1 91.81 16 MET B O 1
ATOM 3778 N N . GLU B 1 17 ? -22.094 5.773 7.562 1 84.44 17 GLU B N 1
ATOM 3779 C CA . GLU B 1 17 ? -22.984 6.234 8.617 1 84.44 17 GLU B CA 1
ATOM 3780 C C . GLU B 1 17 ? -23.031 5.246 9.781 1 84.44 17 GLU B C 1
ATOM 3782 O O . GLU B 1 17 ? -22.938 4.035 9.57 1 84.44 17 GLU B O 1
ATOM 3787 N N . ALA B 1 18 ? -23.234 5.605 10.93 1 68.38 18 ALA B N 1
ATOM 3788 C CA . ALA B 1 18 ? -23.453 4.781 12.117 1 68.38 18 ALA B CA 1
ATOM 3789 C C . ALA B 1 18 ? -22.375 3.723 12.266 1 68.38 18 ALA B C 1
ATOM 3791 O O . ALA B 1 18 ? -21.188 4.055 12.359 1 68.38 18 ALA B O 1
ATOM 3792 N N . SER B 1 19 ? -22.781 2.432 11.75 1 61.72 19 SER B N 1
ATOM 3793 C CA . SER B 1 19 ? -21.906 1.288 11.945 1 61.72 19 SER B CA 1
ATOM 3794 C C . SER B 1 19 ? -20.797 1.259 10.891 1 61.72 19 SER B C 1
ATOM 3796 O O . SER B 1 19 ? -19.797 0.549 11.039 1 61.72 19 SER B O 1
ATOM 3798 N N . GLY B 1 20 ? -20.922 2.225 9.961 1 65.81 20 GLY B N 1
ATOM 3799 C CA . GLY B 1 20 ? -19.906 2.348 8.93 1 65.81 20 GLY B CA 1
ATOM 3800 C C . GLY B 1 20 ? -19.969 1.237 7.898 1 65.81 20 GLY B C 1
ATOM 3801 O O . GLY B 1 20 ? -19.062 1.101 7.074 1 65.81 20 GLY B O 1
ATOM 3802 N N . LYS B 1 21 ? -21 0.513 7.859 1 71.44 21 LYS B N 1
ATOM 3803 C CA . LYS B 1 21 ? -21.016 -0.65 6.977 1 71.44 21 LYS B CA 1
ATOM 3804 C C . LYS B 1 21 ? -22.188 -0.565 5.988 1 71.44 21 LYS B C 1
ATOM 3806 O O . LYS B 1 21 ? -22.406 -1.489 5.203 1 71.44 21 LYS B O 1
ATOM 3811 N N . GLU B 1 22 ? -22.734 0.564 5.965 1 83.19 22 GLU B N 1
ATOM 3812 C CA . GLU B 1 22 ? -23.891 0.71 5.082 1 83.19 22 GLU B CA 1
ATOM 3813 C C . GLU B 1 22 ? -23.453 0.927 3.635 1 83.19 22 GLU B C 1
ATOM 3815 O O . GLU B 1 22 ? -22.719 1.878 3.336 1 83.19 22 GLU B O 1
ATOM 3820 N N . ILE B 1 23 ? -23.922 0.081 2.775 1 93.5 23 ILE B N 1
ATOM 3821 C CA . ILE B 1 23 ? -23.625 0.137 1.348 1 93.5 23 ILE B CA 1
ATOM 3822 C C . ILE B 1 23 ? -24.922 0.287 0.561 1 93.5 23 ILE B C 1
ATOM 3824 O O . ILE B 1 23 ? -25.859 -0.489 0.75 1 93.5 23 ILE B O 1
ATOM 3828 N N . LEU B 1 24 ? -24.953 1.329 -0.233 1 93.94 24 LEU B N 1
ATOM 3829 C CA . LEU B 1 24 ? -26.109 1.562 -1.092 1 93.94 24 LEU B CA 1
ATOM 3830 C C . LEU B 1 24 ? -25.75 1.318 -2.555 1 93.94 24 LEU B C 1
ATOM 3832 O O . LEU B 1 24 ? -24.875 1.982 -3.105 1 93.94 24 LEU B O 1
ATOM 3836 N N . ASP B 1 25 ? -26.453 0.406 -3.18 1 94.62 25 ASP B N 1
ATOM 3837 C CA . ASP B 1 25 ? -26.203 0.076 -4.578 1 94.62 25 ASP B CA 1
ATOM 3838 C C . ASP B 1 25 ? -27.062 0.943 -5.508 1 94.62 25 ASP B C 1
ATOM 3840 O O . ASP B 1 25 ? -28.172 1.319 -5.16 1 94.62 25 ASP B O 1
ATOM 3844 N N . ASN B 1 26 ? -26.469 1.23 -6.691 1 95.94 26 ASN B N 1
ATOM 3845 C CA . ASN B 1 26 ? -27.172 1.998 -7.715 1 95.94 26 ASN B CA 1
ATOM 3846 C C . ASN B 1 26 ? -27.797 3.262 -7.133 1 95.94 26 ASN B C 1
ATOM 3848 O O . ASN B 1 26 ? -29 3.482 -7.281 1 95.94 26 ASN B O 1
ATOM 3852 N N . CYS B 1 27 ? -26.938 4.047 -6.438 1 96.81 27 CYS B N 1
ATOM 3853 C CA . CYS B 1 27 ? -27.375 5.207 -5.664 1 96.81 27 CYS B CA 1
ATOM 3854 C C . CYS B 1 27 ? -26.922 6.504 -6.32 1 96.81 27 CYS B C 1
ATOM 3856 O O . CYS B 1 27 ? -25.812 6.578 -6.852 1 96.81 27 CYS B O 1
ATOM 3858 N N . ASP B 1 28 ? -27.844 7.488 -6.309 1 98.19 28 ASP B N 1
ATOM 3859 C CA . ASP B 1 28 ? -27.531 8.836 -6.762 1 98.19 28 ASP B CA 1
ATOM 3860 C C . ASP B 1 28 ? -27.234 9.758 -5.582 1 98.19 28 ASP B C 1
ATOM 3862 O O . ASP B 1 28 ? -27.703 9.523 -4.469 1 98.19 28 ASP B O 1
ATOM 3866 N N . ILE B 1 29 ? -26.422 10.75 -5.805 1 98.5 29 ILE B N 1
ATOM 3867 C CA . ILE B 1 29 ? -26.156 11.812 -4.844 1 98.5 29 ILE B CA 1
ATOM 3868 C C . ILE B 1 29 ? -26.375 13.172 -5.508 1 98.5 29 ILE B C 1
ATOM 3870 O O . ILE B 1 29 ? -25.797 13.453 -6.57 1 98.5 29 ILE B O 1
ATOM 3874 N N . LEU B 1 30 ? -27.203 14.016 -4.949 1 98 30 LEU B N 1
ATOM 3875 C CA . LEU B 1 30 ? -27.391 15.391 -5.387 1 98 30 LEU B CA 1
ATOM 3876 C C . LEU B 1 30 ? -26.688 16.359 -4.438 1 98 30 LEU B C 1
ATOM 3878 O O . LEU B 1 30 ? -26.938 16.328 -3.23 1 98 30 LEU B O 1
ATOM 3882 N N . ILE B 1 31 ? -25.797 17.141 -4.98 1 98.25 31 ILE B N 1
ATOM 3883 C CA . ILE B 1 31 ? -25.078 18.172 -4.227 1 98.25 31 ILE B CA 1
ATOM 3884 C C . ILE B 1 31 ? -25.609 19.547 -4.602 1 98.25 31 ILE B C 1
ATOM 3886 O O . ILE B 1 31 ? -25.828 19.844 -5.781 1 98.25 31 ILE B O 1
ATOM 3890 N N . GLU B 1 32 ? -25.922 20.328 -3.639 1 97 32 GLU B N 1
ATOM 3891 C CA . GLU B 1 32 ? -26.281 21.734 -3.799 1 97 32 GLU B CA 1
ATOM 3892 C C . GLU B 1 32 ? -25.297 22.641 -3.076 1 97 32 GLU B C 1
ATOM 3894 O O . GLU B 1 32 ? -25.172 22.594 -1.85 1 97 32 GLU B O 1
ATOM 3899 N N . ASP B 1 33 ? -24.609 23.469 -3.871 1 96 33 ASP B N 1
ATOM 3900 C CA . ASP B 1 33 ? -23.531 24.312 -3.352 1 96 33 ASP B CA 1
ATOM 3901 C C . ASP B 1 33 ? -22.469 23.469 -2.654 1 96 33 ASP B C 1
ATOM 3903 O O . ASP B 1 33 ? -21.812 22.641 -3.285 1 96 33 ASP B O 1
ATOM 3907 N N . ASP B 1 34 ? -22.391 23.562 -1.374 1 97.81 34 ASP B N 1
ATOM 3908 C CA . ASP B 1 34 ? -21.297 22.875 -0.696 1 97.81 34 ASP B CA 1
ATOM 3909 C C . ASP B 1 34 ? -21.812 21.688 0.111 1 97.81 34 ASP B C 1
ATOM 3911 O O . ASP B 1 34 ? -21.062 21.031 0.836 1 97.81 34 ASP B O 1
ATOM 3915 N N . ARG B 1 35 ? -23.141 21.266 -0.063 1 97.94 35 ARG B N 1
ATOM 3916 C CA . ARG B 1 35 ? -23.734 20.266 0.816 1 97.94 35 ARG B CA 1
ATOM 3917 C C . ARG B 1 35 ? -24.406 19.156 0.011 1 97.94 35 ARG B C 1
ATOM 3919 O O . ARG B 1 35 ? -24.844 19.391 -1.119 1 97.94 35 ARG B O 1
ATOM 3926 N N . ILE B 1 36 ? -24.406 18.031 0.617 1 98.19 36 ILE B N 1
ATOM 3927 C CA . ILE B 1 36 ? -25.188 16.922 0.093 1 98.19 36 ILE B CA 1
ATOM 3928 C C . ILE B 1 36 ? -26.672 17.188 0.301 1 98.19 36 ILE B C 1
ATOM 3930 O O . ILE B 1 36 ? -27.141 17.328 1.438 1 98.19 36 ILE B O 1
ATOM 3934 N N . LYS B 1 37 ? -27.359 17.297 -0.771 1 97.56 37 LYS B N 1
ATOM 3935 C CA . LYS B 1 37 ? -28.781 17.625 -0.699 1 97.56 37 LYS B CA 1
ATOM 3936 C C . LYS B 1 37 ? -29.625 16.344 -0.563 1 97.56 37 LYS B C 1
ATOM 3938 O O . LYS B 1 37 ? -30.609 16.328 0.169 1 97.56 37 LYS B O 1
ATOM 3943 N N . ALA B 1 38 ? -29.25 15.312 -1.328 1 97.5 38 ALA B N 1
ATOM 3944 C CA . ALA B 1 38 ? -30.031 14.078 -1.318 1 97.5 38 ALA B CA 1
ATOM 3945 C C . ALA B 1 38 ? -29.172 12.883 -1.709 1 97.5 38 ALA B C 1
ATOM 3947 O O . ALA B 1 38 ? -28.219 13.023 -2.477 1 97.5 38 ALA B O 1
ATOM 3948 N N . VAL B 1 39 ? -29.5 11.758 -1.135 1 97.19 39 VAL B N 1
ATOM 3949 C CA . VAL B 1 39 ? -28.938 10.445 -1.453 1 97.19 39 VAL B CA 1
ATOM 3950 C C . VAL B 1 39 ? -30.062 9.438 -1.661 1 97.19 39 VAL B C 1
ATOM 3952 O O . VAL B 1 39 ? -30.938 9.281 -0.803 1 97.19 39 VAL B O 1
ATOM 3955 N N . GLY B 1 40 ? -30.078 8.82 -2.764 1 95.88 40 GLY B N 1
ATOM 3956 C CA . GLY B 1 40 ? -31.141 7.867 -3.031 1 95.88 40 GLY B CA 1
ATOM 3957 C C . GLY B 1 40 ? -31.156 7.383 -4.469 1 95.88 40 GLY B C 1
ATOM 3958 O O . GLY B 1 40 ? -30.219 7.625 -5.223 1 95.88 40 GLY B O 1
ATOM 3959 N N . ASN B 1 41 ? -32.156 6.645 -4.812 1 95.44 41 ASN B N 1
ATOM 3960 C CA . ASN B 1 41 ? -32.281 6.102 -6.164 1 95.44 41 ASN B CA 1
ATOM 3961 C C . ASN B 1 41 ? -33 7.059 -7.09 1 95.44 41 ASN B C 1
ATOM 3963 O O . ASN B 1 41 ? -33.969 7.719 -6.676 1 95.44 41 ASN B O 1
ATOM 3967 N N . ASP B 1 42 ? -32.594 7.18 -8.273 1 94.44 42 ASP B N 1
ATOM 3968 C CA . ASP B 1 42 ? -33.281 7.855 -9.367 1 94.44 42 ASP B CA 1
ATOM 3969 C C . ASP B 1 42 ? -33.625 9.289 -8.992 1 94.44 42 ASP B C 1
ATOM 3971 O O . ASP B 1 42 ? -34.812 9.688 -9.094 1 94.44 42 ASP B O 1
ATOM 3975 N N . ILE B 1 43 ? -32.656 10 -8.469 1 95.25 43 ILE B N 1
ATOM 3976 C CA . ILE B 1 43 ? -32.875 11.398 -8.141 1 95.25 43 ILE B CA 1
ATOM 3977 C C . ILE B 1 43 ? -32.969 12.227 -9.422 1 95.25 43 ILE B C 1
ATOM 3979 O O . ILE B 1 43 ? -32.094 12.125 -10.289 1 95.25 43 ILE B O 1
ATOM 3983 N N . SER B 1 44 ? -34.031 13.086 -9.555 1 92.44 44 SER B N 1
ATOM 3984 C CA . SER B 1 44 ? -34.188 13.984 -10.695 1 92.44 44 SER B CA 1
ATOM 3985 C C . SER B 1 44 ? -33.375 15.266 -10.516 1 92.44 44 SER B C 1
ATOM 3987 O O . SER B 1 44 ? -33.312 15.812 -9.414 1 92.44 44 SER B O 1
ATOM 3989 N N . PRO B 1 45 ? -32.75 15.625 -11.547 1 88.62 45 PRO B N 1
ATOM 3990 C CA . PRO B 1 45 ? -32.031 16.922 -11.438 1 88.62 45 PRO B CA 1
ATOM 3991 C C . PRO B 1 45 ? -33 18.078 -11.211 1 88.62 45 PRO B C 1
ATOM 3993 O O . PRO B 1 45 ? -34.156 18.031 -11.648 1 88.62 45 PRO B O 1
ATOM 3996 N N . PRO B 1 46 ? -32.469 19.062 -10.523 1 86.31 46 PRO B N 1
ATOM 3997 C CA . PRO B 1 46 ? -33.312 20.25 -10.406 1 86.31 46 PRO B CA 1
ATOM 3998 C C . PRO B 1 46 ? -33.656 20.859 -11.758 1 86.31 46 PRO B C 1
ATOM 4000 O O . PRO B 1 46 ? -32.812 20.891 -12.664 1 86.31 46 PRO B O 1
ATOM 4003 N N . ILE B 1 47 ? -34.875 21.344 -11.828 1 80.75 47 ILE B N 1
ATOM 4004 C CA . ILE B 1 47 ? -35.375 21.875 -13.086 1 80.75 47 ILE B CA 1
ATOM 4005 C C . ILE B 1 47 ? -34.875 23.312 -13.281 1 80.75 47 ILE B C 1
ATOM 4007 O O . ILE B 1 47 ? -34.875 24.109 -12.336 1 80.75 47 ILE B O 1
ATOM 4011 N N . GLU B 1 48 ? -34.469 23.656 -14.461 1 71.25 48 GLU B N 1
ATOM 4012 C CA . GLU B 1 48 ? -34.125 25.016 -14.883 1 71.25 48 GLU B CA 1
ATOM 4013 C C . GLU B 1 48 ? -32.812 25.469 -14.25 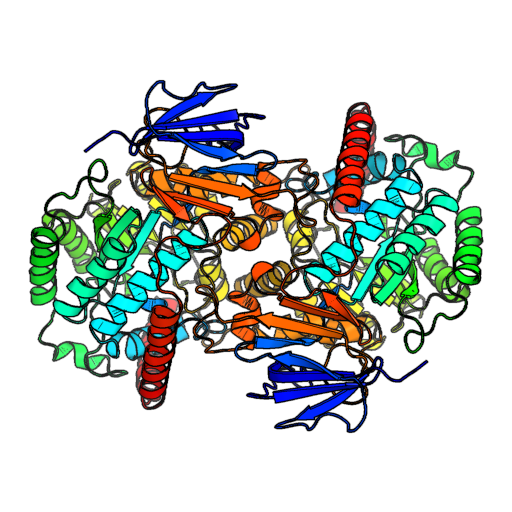1 71.25 48 GLU B C 1
ATOM 4015 O O . GLU B 1 48 ? -32.625 26.656 -14.016 1 71.25 48 GLU B O 1
ATOM 4020 N N . LYS B 1 49 ? -32.094 24.453 -13.711 1 79.69 49 LYS B N 1
ATOM 4021 C CA . LYS B 1 49 ? -30.797 24.828 -13.172 1 79.69 49 LYS B CA 1
ATOM 4022 C C . LYS B 1 49 ? -29.672 24.094 -13.914 1 79.69 49 LYS B C 1
ATOM 4024 O O . LYS B 1 49 ? -29.906 23.094 -14.578 1 79.69 49 LYS B O 1
ATOM 4029 N N . VAL B 1 50 ? -28.562 24.797 -13.992 1 84.06 50 VAL B N 1
ATOM 4030 C CA . VAL B 1 50 ? -27.375 24.156 -14.555 1 84.06 50 VAL B CA 1
ATOM 4031 C C . VAL B 1 50 ? -26.844 23.109 -13.578 1 84.06 50 VAL B C 1
ATOM 4033 O O . VAL B 1 50 ? -26.516 23.422 -12.43 1 84.06 50 VAL B O 1
ATOM 4036 N N . VAL B 1 51 ? -26.906 21.859 -14.016 1 90.31 51 VAL B N 1
ATOM 4037 C CA . VAL B 1 51 ? -26.5 20.75 -13.172 1 90.31 51 VAL B CA 1
ATOM 4038 C C . VAL B 1 51 ? -25.359 19.984 -13.844 1 90.31 51 VAL B C 1
ATOM 4040 O O . VAL B 1 51 ? -25.469 19.578 -15 1 90.31 51 VAL B O 1
ATOM 4043 N N . ALA B 1 52 ? -24.156 19.969 -13.211 1 93.62 52 ALA B N 1
ATOM 4044 C CA . ALA B 1 52 ? -23.109 19.047 -13.656 1 93.62 52 ALA B CA 1
ATOM 4045 C C . ALA B 1 52 ? -23.469 17.609 -13.305 1 93.62 52 ALA B C 1
ATOM 4047 O O . ALA B 1 52 ? -23.844 17.312 -12.164 1 93.62 52 ALA B O 1
ATOM 4048 N N . THR B 1 53 ? -23.438 16.734 -14.289 1 95.69 53 THR B N 1
ATOM 4049 C CA . THR B 1 53 ? -23.797 15.336 -14.055 1 95.69 53 THR B CA 1
ATOM 4050 C C . THR B 1 53 ? -22.562 14.438 -14.188 1 95.69 53 THR B C 1
ATOM 4052 O O . THR B 1 53 ? -21.781 14.57 -15.133 1 95.69 53 THR B O 1
ATOM 4055 N N . ILE B 1 54 ? -22.359 13.555 -13.234 1 97.44 54 ILE B N 1
ATOM 4056 C CA . ILE B 1 54 ? -21.297 12.555 -13.242 1 97.44 54 ILE B CA 1
ATOM 4057 C C . ILE B 1 54 ? -21.906 11.156 -13.352 1 97.44 54 ILE B C 1
ATOM 4059 O O . ILE B 1 54 ? -22.734 10.773 -12.516 1 97.44 54 ILE B O 1
ATOM 4063 N N . ASN B 1 55 ? -21.609 10.422 -14.445 1 97.69 55 ASN B N 1
ATOM 4064 C CA . ASN B 1 55 ? -21.969 9.016 -14.531 1 97.69 55 ASN B CA 1
ATOM 4065 C C . ASN B 1 55 ? -21.078 8.148 -13.641 1 97.69 55 ASN B C 1
ATOM 4067 O O . ASN B 1 55 ? -19.891 7.961 -13.945 1 97.69 55 ASN B O 1
ATOM 4071 N N . ALA B 1 56 ? -21.625 7.617 -12.602 1 98.25 56 ALA B N 1
ATOM 4072 C CA . ALA B 1 56 ? -20.844 6.863 -11.625 1 98.25 56 ALA B CA 1
ATOM 4073 C C . ALA B 1 56 ? -21.203 5.383 -11.648 1 98.25 56 ALA B C 1
ATOM 4075 O O . ALA B 1 56 ? -21.062 4.684 -10.641 1 98.25 56 ALA B O 1
ATOM 4076 N N . GLU B 1 57 ? -21.703 4.977 -12.805 1 96.81 57 GLU B N 1
ATOM 4077 C CA . GLU B 1 57 ? -21.828 3.531 -12.984 1 96.81 57 GLU B CA 1
ATOM 4078 C C . GLU B 1 57 ? -20.469 2.844 -12.82 1 96.81 57 GLU B C 1
ATOM 4080 O O . GLU B 1 57 ? -19.453 3.338 -13.312 1 96.81 57 GLU B O 1
ATOM 4085 N N . ASN B 1 58 ? -20.391 1.721 -12.086 1 97.44 58 ASN B N 1
ATOM 4086 C CA . ASN B 1 58 ? -19.188 0.949 -11.805 1 97.44 58 ASN B CA 1
ATOM 4087 C C . ASN B 1 58 ? -18.234 1.717 -10.898 1 97.44 58 ASN B C 1
ATOM 4089 O O . ASN B 1 58 ? -17.016 1.502 -10.945 1 97.44 58 ASN B O 1
ATOM 4093 N N . CYS B 1 59 ? -18.797 2.703 -10.188 1 98.69 59 CYS B N 1
ATOM 4094 C CA . CYS B 1 59 ? -17.969 3.441 -9.25 1 98.69 59 CYS B CA 1
ATOM 4095 C C . CYS B 1 59 ? -18.406 3.184 -7.809 1 98.69 59 CYS B C 1
ATOM 4097 O O . CYS B 1 59 ? -19.562 2.838 -7.566 1 98.69 59 CYS B O 1
ATOM 4099 N N . ILE B 1 60 ? -17.484 3.258 -6.922 1 98.81 60 ILE B N 1
ATOM 4100 C CA . ILE B 1 60 ? -17.719 3.287 -5.484 1 98.81 60 ILE B CA 1
ATOM 4101 C C . ILE B 1 60 ? -17.438 4.684 -4.941 1 98.81 60 ILE B C 1
ATOM 4103 O O . ILE B 1 60 ? -16.438 5.309 -5.312 1 98.81 60 ILE B O 1
ATOM 4107 N N . ILE B 1 61 ? -18.328 5.242 -4.117 1 98.81 61 ILE B N 1
ATOM 4108 C CA . ILE B 1 61 ? -18.141 6.559 -3.525 1 98.81 61 ILE B CA 1
ATOM 4109 C C . ILE B 1 61 ? -17.969 6.426 -2.014 1 98.81 61 ILE B C 1
ATOM 4111 O O . ILE B 1 61 ? -18.719 5.703 -1.357 1 98.81 61 ILE B O 1
ATOM 4115 N N . THR B 1 62 ? -16.953 7.023 -1.488 1 98.69 62 THR B N 1
ATOM 4116 C CA . THR B 1 62 ? -16.75 7.172 -0.053 1 98.69 62 THR B CA 1
ATOM 4117 C C . THR B 1 62 ? -16.719 8.648 0.338 1 98.69 62 THR B C 1
ATOM 4119 O O . THR B 1 62 ? -16.594 9.523 -0.523 1 98.69 62 THR B O 1
ATOM 4122 N N . PRO B 1 63 ? -16.922 8.922 1.684 1 98.56 63 PRO B N 1
ATOM 4123 C CA . PRO B 1 63 ? -16.5 10.258 2.113 1 98.56 63 PRO B CA 1
ATOM 4124 C C . PRO B 1 63 ? -15.023 10.531 1.848 1 98.56 63 PRO B C 1
ATOM 4126 O O . PRO B 1 63 ? -14.234 9.594 1.708 1 98.56 63 PRO B O 1
ATOM 4129 N N . GLY B 1 64 ? -14.68 11.781 1.711 1 98.81 64 GLY B N 1
ATOM 4130 C CA . GLY B 1 64 ? -13.266 12.117 1.628 1 98.81 64 GLY B CA 1
ATOM 4131 C C . GLY B 1 64 ? -12.469 11.617 2.814 1 98.81 64 GLY B C 1
ATOM 4132 O O . GLY B 1 64 ? -12.953 11.633 3.947 1 98.81 64 GLY B O 1
ATOM 4133 N N . PHE B 1 65 ? -11.258 11.188 2.568 1 98.88 65 PHE B N 1
ATOM 4134 C CA . PHE B 1 65 ? -10.391 10.758 3.662 1 98.88 65 PHE B CA 1
ATOM 4135 C C . PHE B 1 65 ? -9.945 11.945 4.5 1 98.88 65 PHE B C 1
ATOM 4137 O O . PHE B 1 65 ? -9.812 13.062 3.986 1 98.88 65 PHE B O 1
ATOM 4144 N N . VAL B 1 66 ? -9.766 11.711 5.781 1 98.88 66 VAL B N 1
ATOM 4145 C CA . VAL B 1 66 ? -9.336 12.734 6.727 1 98.88 66 VAL B CA 1
ATOM 4146 C C . VAL B 1 66 ? -7.973 12.359 7.309 1 98.88 66 VAL B C 1
ATOM 4148 O O . VAL B 1 66 ? -7.852 11.367 8.031 1 98.88 66 VAL B O 1
ATOM 4151 N N . ASP B 1 67 ? -7.008 13.148 6.965 1 98.94 67 ASP B N 1
ATOM 4152 C CA . ASP B 1 67 ? -5.637 12.977 7.438 1 98.94 67 ASP B CA 1
ATOM 4153 C C . ASP B 1 67 ? -5.41 13.734 8.742 1 98.94 67 ASP B C 1
ATOM 4155 O O . ASP B 1 67 ? -5.168 14.938 8.734 1 98.94 67 ASP B O 1
ATOM 4159 N N . GLY B 1 68 ? -5.273 12.969 9.844 1 98.88 68 GLY B N 1
ATOM 4160 C CA . GLY B 1 68 ? -5.273 13.594 11.156 1 98.88 68 GLY B CA 1
ATOM 4161 C C . GLY B 1 68 ? -3.914 14.133 11.555 1 98.88 68 GLY B C 1
ATOM 4162 O O . GLY B 1 68 ? -3.785 14.797 12.586 1 98.88 68 GLY B O 1
ATOM 4163 N N . HIS B 1 69 ? -2.846 13.906 10.75 1 98.94 69 HIS B N 1
ATOM 4164 C CA . HIS B 1 69 ? -1.503 14.359 11.086 1 98.94 69 HIS B CA 1
ATOM 4165 C C . HIS B 1 69 ? -0.604 14.383 9.852 1 98.94 69 HIS B C 1
ATOM 4167 O O . HIS B 1 69 ? -0.347 13.336 9.25 1 98.94 69 HIS B O 1
ATOM 4173 N N . HIS B 1 70 ? -0.103 15.594 9.523 1 98.88 70 HIS B N 1
ATOM 4174 C CA . HIS B 1 70 ? 0.751 15.703 8.352 1 98.88 70 HIS B CA 1
ATOM 4175 C C . HIS B 1 70 ? 1.676 16.906 8.453 1 98.88 70 HIS B C 1
ATOM 4177 O O . HIS B 1 70 ? 1.255 17.984 8.883 1 98.88 70 HIS B O 1
ATOM 4183 N N . HIS B 1 71 ? 2.928 16.719 8.195 1 98.75 71 HIS B N 1
ATOM 4184 C CA . HIS B 1 71 ? 3.873 17.812 8.016 1 98.75 71 HIS B CA 1
ATOM 4185 C C . HIS B 1 71 ? 3.932 18.25 6.555 1 98.75 71 HIS B C 1
ATOM 4187 O O . HIS B 1 71 ? 4.871 17.906 5.836 1 98.75 71 HIS B O 1
ATOM 4193 N N . MET B 1 72 ? 3.068 19.125 6.172 1 98.62 72 MET B N 1
ATOM 4194 C CA . MET B 1 72 ? 2.844 19.484 4.773 1 98.62 72 MET B CA 1
ATOM 4195 C C . MET B 1 72 ? 4.098 20.109 4.164 1 98.62 72 MET B C 1
ATOM 4197 O O . MET B 1 72 ? 4.398 19.875 2.99 1 98.62 72 MET B O 1
ATOM 4201 N N . TRP B 1 73 ? 4.859 20.812 4.965 1 98.38 73 TRP B N 1
ATOM 4202 C CA . TRP B 1 73 ? 6.023 21.547 4.473 1 98.38 73 TRP B CA 1
ATOM 4203 C C . TRP B 1 73 ? 7.105 20.594 3.994 1 98.38 73 TRP B C 1
ATOM 4205 O O . TRP B 1 73 ? 7.984 20.969 3.217 1 98.38 73 TRP B O 1
ATOM 4215 N N . GLN B 1 74 ? 7.027 19.359 4.344 1 98.38 74 GLN B N 1
ATOM 4216 C CA . GLN B 1 74 ? 8.094 18.406 4.031 1 98.38 74 GLN B CA 1
ATOM 4217 C C . GLN B 1 74 ? 7.902 17.797 2.65 1 98.38 74 GLN B C 1
ATOM 4219 O O . GLN B 1 74 ? 8.664 16.906 2.246 1 98.38 74 GLN B O 1
ATOM 4224 N N . HIS B 1 75 ? 6.953 18.234 1.882 1 98.62 75 HIS B N 1
ATOM 4225 C CA . HIS B 1 75 ? 6.645 17.656 0.579 1 98.62 75 HIS B CA 1
ATOM 4226 C C . HIS B 1 75 ? 7.852 17.719 -0.354 1 98.62 75 HIS B C 1
ATOM 4228 O O . HIS B 1 75 ? 8.07 16.812 -1.164 1 98.62 75 HIS B O 1
ATOM 4234 N N . LEU B 1 76 ? 8.68 18.781 -0.209 1 98.5 76 LEU B N 1
ATOM 4235 C CA . LEU B 1 76 ? 9.844 18.969 -1.075 1 98.5 76 LEU B CA 1
ATOM 4236 C C . LEU B 1 76 ? 10.945 17.984 -0.731 1 98.5 76 LEU B C 1
ATOM 4238 O O . LEU B 1 76 ? 11.898 17.812 -1.497 1 98.5 76 LEU B O 1
ATOM 4242 N N . LEU B 1 77 ? 10.805 17.266 0.375 1 98.31 77 LEU B N 1
ATOM 4243 C CA . LEU B 1 77 ? 11.844 16.375 0.864 1 98.31 77 LEU B CA 1
ATOM 4244 C C . LEU B 1 77 ? 11.469 14.914 0.602 1 98.31 77 LEU B C 1
ATOM 4246 O O . LEU B 1 77 ? 11.984 14.008 1.266 1 98.31 77 LEU B O 1
ATOM 4250 N N . ARG B 1 78 ? 10.625 14.648 -0.36 1 98.12 78 ARG B N 1
ATOM 4251 C CA . ARG B 1 78 ? 10.164 13.312 -0.717 1 98.12 78 ARG B CA 1
ATOM 4252 C C . ARG B 1 78 ? 11.336 12.359 -0.925 1 98.12 78 ARG B C 1
ATOM 4254 O O . ARG B 1 78 ? 12.281 12.68 -1.652 1 98.12 78 ARG B O 1
ATOM 4261 N N . GLY B 1 79 ? 11.258 11.242 -0.239 1 97.06 79 GLY B N 1
ATOM 4262 C CA . GLY B 1 79 ? 12.148 10.133 -0.522 1 97.06 79 GLY B CA 1
ATOM 4263 C C . GLY B 1 79 ? 13.43 10.164 0.293 1 97.06 79 GLY B C 1
ATOM 4264 O O . GLY B 1 79 ? 14.172 9.18 0.341 1 97.06 79 GLY B O 1
ATOM 4265 N N . ILE B 1 80 ? 13.695 11.203 1.054 1 96.38 80 ILE B N 1
ATOM 4266 C CA . ILE B 1 80 ? 14.984 11.398 1.709 1 96.38 80 ILE B CA 1
ATOM 4267 C C . ILE B 1 80 ? 15.078 10.508 2.945 1 96.38 80 ILE B C 1
ATOM 4269 O O . ILE B 1 80 ? 16.156 10.008 3.285 1 96.38 80 ILE B O 1
ATOM 4273 N N . THR B 1 81 ? 13.906 10.219 3.576 1 97 81 THR B N 1
ATOM 4274 C CA . THR B 1 81 ? 13.953 9.531 4.859 1 97 81 THR B CA 1
ATOM 4275 C C . THR B 1 81 ? 13.406 8.117 4.734 1 97 81 THR B C 1
ATOM 4277 O O . THR B 1 81 ? 12.984 7.516 5.73 1 97 81 THR B O 1
ATOM 4280 N N . VAL B 1 82 ? 13.414 7.461 3.551 1 97 82 VAL B N 1
ATOM 4281 C CA . VAL B 1 82 ? 12.773 6.168 3.328 1 97 82 VAL B CA 1
ATOM 4282 C C . VAL B 1 82 ? 13.477 5.094 4.156 1 97 82 VAL B C 1
ATOM 4284 O O . VAL B 1 82 ? 12.875 4.066 4.484 1 97 82 VAL B O 1
ATOM 4287 N N . ASP B 1 83 ? 14.781 5.336 4.508 1 96.25 83 ASP B N 1
ATOM 4288 C CA . ASP B 1 83 ? 15.555 4.367 5.281 1 96.25 83 ASP B CA 1
ATOM 4289 C C . ASP B 1 83 ? 16.125 5.004 6.543 1 96.25 83 ASP B C 1
ATOM 4291 O O . ASP B 1 83 ? 17.266 4.719 6.926 1 96.25 83 ASP B O 1
ATOM 4295 N N . TRP B 1 84 ? 15.344 5.918 7.164 1 94.12 84 TRP B N 1
ATOM 4296 C CA . TRP B 1 84 ? 15.812 6.59 8.367 1 94.12 84 TRP B CA 1
ATOM 4297 C C . TRP B 1 84 ? 15.039 6.121 9.594 1 94.12 84 TRP B C 1
ATOM 4299 O O . TRP B 1 84 ? 13.891 5.672 9.477 1 94.12 84 TRP B O 1
ATOM 4309 N N . THR B 1 85 ? 15.68 6.223 10.742 1 92.81 85 THR B N 1
ATOM 4310 C CA . THR B 1 85 ? 15.039 6.086 12.047 1 92.81 85 THR B CA 1
ATOM 4311 C C . THR B 1 85 ? 14.602 7.449 12.578 1 92.81 85 THR B C 1
ATOM 4313 O O . THR B 1 85 ? 14.898 8.484 11.977 1 92.81 85 THR B O 1
ATOM 4316 N N . LEU B 1 86 ? 13.859 7.375 13.703 1 92.12 86 LEU B N 1
ATOM 4317 C CA . LEU B 1 86 ? 13.492 8.625 14.359 1 92.12 86 LEU B CA 1
ATOM 4318 C C . LEU B 1 86 ? 14.734 9.43 14.727 1 92.12 86 LEU B C 1
ATOM 4320 O O . LEU B 1 86 ? 14.727 10.664 14.641 1 92.12 86 LEU B O 1
ATOM 4324 N N . PHE B 1 87 ? 15.812 8.758 15.094 1 90.38 87 PHE B N 1
ATOM 4325 C CA . PHE B 1 87 ? 17.078 9.406 15.422 1 90.38 87 PHE B CA 1
ATOM 4326 C C . PHE B 1 87 ? 17.609 10.172 14.219 1 90.38 87 PHE B C 1
ATOM 4328 O O . PHE B 1 87 ? 17.953 11.352 14.328 1 90.38 87 PHE B O 1
ATOM 4335 N N . GLY B 1 88 ? 17.688 9.461 13.141 1 90.31 88 GLY B N 1
ATOM 4336 C CA . GLY B 1 88 ? 18.141 10.117 11.922 1 90.31 88 GLY B CA 1
ATOM 4337 C C . GLY B 1 88 ? 17.281 11.297 11.523 1 90.31 88 GLY B C 1
ATOM 4338 O O . GLY B 1 88 ? 17.797 12.336 11.102 1 90.31 88 GLY B O 1
ATOM 4339 N N . TYR B 1 89 ? 16.016 11.133 11.625 1 94.06 89 TYR B N 1
ATOM 4340 C CA . TYR B 1 89 ? 15.055 12.188 11.297 1 94.06 89 TYR B CA 1
ATOM 4341 C C . TYR B 1 89 ? 15.312 13.43 12.133 1 94.06 89 TYR B C 1
ATOM 4343 O O . TYR B 1 89 ? 15.383 14.539 11.602 1 94.06 89 TYR B O 1
ATOM 4351 N N . CYS B 1 90 ? 15.477 13.281 13.422 1 90.31 90 CYS B N 1
ATOM 4352 C CA . CYS B 1 90 ? 15.688 14.398 14.328 1 90.31 90 CYS B CA 1
ATOM 4353 C C . CYS B 1 90 ? 17.016 15.094 14.047 1 90.31 90 CYS B C 1
ATOM 4355 O O . CYS B 1 90 ? 17.078 16.328 14.023 1 90.31 90 CYS B O 1
ATOM 4357 N N . CYS B 1 91 ? 18.016 14.312 13.734 1 90.19 91 CYS B N 1
ATOM 4358 C CA . CYS B 1 91 ? 19.344 14.867 13.516 1 90.19 91 CYS B CA 1
ATOM 4359 C C . CYS B 1 91 ? 19.406 15.648 12.203 1 90.19 91 CYS B C 1
ATOM 4361 O O . CYS B 1 91 ? 19.891 16.781 12.172 1 90.19 91 CYS B O 1
ATOM 4363 N N . HIS B 1 92 ? 18.859 15.023 11.234 1 90.75 92 HIS B N 1
ATOM 4364 C CA . HIS B 1 92 ? 19.141 15.555 9.906 1 90.75 92 HIS B CA 1
ATOM 4365 C C . HIS B 1 92 ? 18 16.438 9.422 1 90.75 92 HIS B C 1
ATOM 4367 O O . HIS B 1 92 ? 18.219 17.547 8.914 1 90.75 92 HIS B O 1
ATOM 4373 N N . LEU B 1 93 ? 16.812 15.969 9.562 1 92.25 93 LEU B N 1
ATOM 4374 C CA . LEU B 1 93 ? 15.688 16.703 9 1 92.25 93 LEU B CA 1
ATOM 4375 C C . LEU B 1 93 ? 15.32 17.891 9.883 1 92.25 93 LEU B C 1
ATOM 4377 O O . LEU B 1 93 ? 15.203 19.016 9.391 1 92.25 93 LEU B O 1
ATOM 4381 N N . ARG B 1 94 ? 15.25 17.688 11.141 1 87.94 94 ARG B N 1
ATOM 4382 C CA . ARG B 1 94 ? 14.789 18.734 12.047 1 87.94 94 ARG B CA 1
ATOM 4383 C C . ARG B 1 94 ? 15.875 19.781 12.273 1 87.94 94 ARG B C 1
ATOM 4385 O O . ARG B 1 94 ? 15.57 20.969 12.438 1 87.94 94 ARG B O 1
ATOM 4392 N N . THR B 1 95 ? 17.172 19.391 12.242 1 91 95 THR B N 1
ATOM 4393 C CA . THR B 1 95 ? 18.219 20.344 12.602 1 91 95 THR B CA 1
ATOM 4394 C C . THR B 1 95 ? 18.812 20.984 11.359 1 91 95 THR B C 1
ATOM 4396 O O . THR B 1 95 ? 19.484 22.016 11.445 1 91 95 THR B O 1
ATOM 4399 N N . VAL B 1 96 ? 18.531 20.344 10.25 1 95.06 96 VAL B N 1
ATOM 4400 C CA . VAL B 1 96 ? 19.203 20.859 9.062 1 95.06 96 VAL B CA 1
ATOM 4401 C C . VAL B 1 96 ? 18.172 21.359 8.055 1 95.06 96 VAL B C 1
ATOM 4403 O O . VAL B 1 96 ? 18.016 22.562 7.859 1 95.06 96 VAL B O 1
ATOM 4406 N N . TYR B 1 97 ? 17.328 20.469 7.59 1 95.94 97 TYR B N 1
ATOM 4407 C CA . TYR B 1 97 ? 16.438 20.828 6.484 1 95.94 97 TYR B CA 1
ATOM 4408 C C . TYR B 1 97 ? 15.445 21.891 6.906 1 95.94 97 TYR B C 1
ATOM 4410 O O . TYR B 1 97 ? 15.141 22.812 6.137 1 95.94 97 TYR B O 1
ATOM 4418 N N . GLY B 1 98 ? 14.922 21.828 8.102 1 95.44 98 GLY B N 1
ATOM 4419 C CA . GLY B 1 98 ? 13.969 22.812 8.578 1 95.44 98 GLY B CA 1
ATOM 4420 C C . GLY B 1 98 ? 14.516 24.219 8.57 1 95.44 98 GLY B C 1
ATOM 4421 O O . GLY B 1 98 ? 13.766 25.188 8.383 1 95.44 98 GLY B O 1
ATOM 4422 N N . SER B 1 99 ? 15.844 24.344 8.664 1 95.75 99 SER B N 1
ATOM 4423 C CA . SER B 1 99 ? 16.5 25.641 8.758 1 95.75 99 SER B CA 1
ATOM 4424 C C . SER B 1 99 ? 16.734 26.25 7.371 1 95.75 99 SER B C 1
ATOM 4426 O O . SER B 1 99 ? 16.984 27.438 7.246 1 95.75 99 SER B O 1
ATOM 4428 N N . LEU B 1 100 ? 16.578 25.422 6.41 1 97.69 100 LEU B N 1
ATOM 4429 C CA . LEU B 1 100 ? 17.047 25.828 5.086 1 97.69 100 LEU B CA 1
ATOM 4430 C C . LEU B 1 100 ? 15.914 26.422 4.266 1 97.69 100 LEU B C 1
ATOM 4432 O O . LEU B 1 100 ? 16.156 27.062 3.236 1 97.69 100 LEU B O 1
ATOM 4436 N N . TYR B 1 101 ? 14.672 26.266 4.695 1 98.25 101 TYR B N 1
ATOM 4437 C CA . TYR B 1 101 ? 13.516 26.672 3.912 1 98.25 101 TYR B CA 1
ATOM 4438 C C . TYR B 1 101 ? 13.398 28.188 3.857 1 98.25 101 TYR B C 1
ATOM 4440 O O . TYR B 1 101 ? 13.484 28.875 4.887 1 98.25 101 TYR B O 1
ATOM 4448 N N . GLU B 1 102 ? 13.203 28.688 2.68 1 98.44 102 GLU B N 1
ATOM 4449 C CA . GLU B 1 102 ? 12.742 30.062 2.463 1 98.44 102 GLU B CA 1
ATOM 4450 C C . GLU B 1 102 ? 11.219 30.109 2.357 1 98.44 102 GLU B C 1
ATOM 4452 O O . GLU B 1 102 ? 10.57 29.094 2.143 1 98.44 102 GLU B O 1
ATOM 4457 N N . PRO B 1 103 ? 10.656 31.297 2.562 1 98.69 103 PRO B N 1
ATOM 4458 C CA . PRO B 1 103 ? 9.195 31.375 2.527 1 98.69 103 PRO B CA 1
ATOM 4459 C C . PRO B 1 103 ? 8.602 30.812 1.241 1 98.69 103 PRO B C 1
ATOM 4461 O O . PRO B 1 103 ? 7.613 30.078 1.288 1 98.69 103 PRO B O 1
ATOM 4464 N N . ASP B 1 104 ? 9.227 31 0.145 1 98.69 104 ASP B N 1
ATOM 4465 C CA . ASP B 1 104 ? 8.703 30.484 -1.119 1 98.69 104 ASP B CA 1
ATOM 4466 C C . ASP B 1 104 ? 8.75 28.953 -1.157 1 98.69 104 ASP B C 1
ATOM 4468 O O . ASP B 1 104 ? 7.887 28.328 -1.758 1 98.69 104 ASP B O 1
ATOM 4472 N N . ASP B 1 105 ? 9.781 28.391 -0.585 1 98.88 105 ASP B N 1
ATOM 4473 C CA . ASP B 1 105 ? 9.812 26.938 -0.471 1 98.88 105 ASP B CA 1
ATOM 4474 C C . ASP B 1 105 ? 8.586 26.422 0.27 1 98.88 105 ASP B C 1
ATOM 4476 O O . ASP B 1 105 ? 7.992 25.422 -0.132 1 98.88 105 ASP B O 1
ATOM 4480 N N . VAL B 1 106 ? 8.234 27.141 1.331 1 98.88 106 VAL B N 1
ATOM 4481 C CA . VAL B 1 106 ? 7.121 26.719 2.176 1 98.88 106 VAL B CA 1
ATOM 4482 C C . VAL B 1 106 ? 5.812 26.828 1.396 1 98.88 106 VAL B C 1
ATOM 4484 O O . VAL B 1 106 ? 4.961 25.938 1.473 1 98.88 106 VAL B O 1
ATOM 4487 N N . TYR B 1 107 ? 5.68 27.859 0.627 1 98.88 107 TYR B N 1
ATOM 4488 C CA . TYR B 1 107 ? 4.48 28.016 -0.189 1 98.88 107 TYR B CA 1
ATOM 4489 C C . TYR B 1 107 ? 4.312 26.844 -1.146 1 98.88 107 TYR B C 1
ATOM 4491 O O . TYR B 1 107 ? 3.27 26.188 -1.154 1 98.88 107 TYR B O 1
ATOM 4499 N N . PHE B 1 108 ? 5.34 26.562 -1.908 1 98.88 108 PHE B N 1
ATOM 4500 C CA . PHE B 1 108 ? 5.25 25.531 -2.932 1 98.88 108 PHE B CA 1
ATOM 4501 C C . PHE B 1 108 ? 5.121 24.141 -2.295 1 98.88 108 PHE B C 1
ATOM 4503 O O . PHE B 1 108 ? 4.449 23.266 -2.838 1 98.88 108 PHE B O 1
ATOM 4510 N N . ALA B 1 109 ? 5.758 23.969 -1.171 1 98.88 109 ALA B N 1
ATOM 4511 C CA . ALA B 1 109 ? 5.629 22.703 -0.461 1 98.88 109 ALA B CA 1
ATOM 4512 C C . ALA B 1 109 ? 4.188 22.469 -0.014 1 98.88 109 ALA B C 1
ATOM 4514 O O . ALA B 1 109 ? 3.607 21.422 -0.297 1 98.88 109 ALA B O 1
ATOM 4515 N N . ASN B 1 110 ? 3.627 23.469 0.681 1 98.94 110 ASN B N 1
ATOM 4516 C CA . ASN B 1 110 ? 2.27 23.328 1.196 1 98.94 110 ASN B CA 1
ATOM 4517 C C . ASN B 1 110 ? 1.25 23.219 0.067 1 98.94 110 ASN B C 1
ATOM 4519 O O . ASN B 1 110 ? 0.311 22.422 0.152 1 98.94 110 ASN B O 1
ATOM 4523 N N . TYR B 1 111 ? 1.464 24 -0.968 1 98.88 111 TYR B N 1
ATOM 4524 C CA . TYR B 1 111 ? 0.566 23.953 -2.117 1 98.88 111 TYR B CA 1
ATOM 4525 C C . TYR B 1 111 ? 0.614 22.594 -2.795 1 98.88 111 TYR B C 1
ATOM 4527 O O . TYR B 1 111 ? -0.424 21.969 -3.016 1 98.88 111 TYR B O 1
ATOM 4535 N N . ALA B 1 112 ? 1.759 22.109 -3.057 1 98.88 112 ALA B N 1
ATOM 4536 C CA . ALA B 1 112 ? 1.938 20.828 -3.721 1 98.88 112 ALA B CA 1
ATOM 4537 C C . ALA B 1 112 ? 1.459 19.688 -2.834 1 98.88 112 ALA B C 1
ATOM 4539 O O . ALA B 1 112 ? 0.842 18.734 -3.318 1 98.88 112 ALA B O 1
ATOM 4540 N N . ALA B 1 113 ? 1.788 19.781 -1.587 1 98.88 113 ALA B N 1
ATOM 4541 C CA . ALA B 1 113 ? 1.35 18.75 -0.657 1 98.88 113 ALA B CA 1
ATOM 4542 C C . ALA B 1 113 ? -0.172 18.656 -0.626 1 98.88 113 ALA B C 1
ATOM 4544 O O . ALA B 1 113 ? -0.728 17.547 -0.657 1 98.88 113 ALA B O 1
ATOM 4545 N N . ALA B 1 114 ? -0.809 19.781 -0.536 1 98.94 114 ALA B N 1
ATOM 4546 C CA . ALA B 1 114 ? -2.268 19.797 -0.488 1 98.94 114 ALA B CA 1
ATOM 4547 C C . ALA B 1 114 ? -2.869 19.234 -1.769 1 98.94 114 ALA B C 1
ATOM 4549 O O . ALA B 1 114 ? -3.82 18.453 -1.72 1 98.94 114 ALA B O 1
ATOM 4550 N N . LEU B 1 115 ? -2.314 19.578 -2.885 1 98.88 115 LEU B N 1
ATOM 4551 C CA . LEU B 1 115 ? -2.789 19.062 -4.16 1 98.88 115 LEU B CA 1
ATOM 4552 C C . LEU B 1 115 ? -2.578 17.547 -4.238 1 98.88 115 LEU B C 1
ATOM 4554 O O . LEU B 1 115 ? -3.428 16.828 -4.758 1 98.88 115 LEU B O 1
ATOM 4558 N N . SER B 1 116 ? -1.474 17.094 -3.771 1 98.88 116 SER B N 1
ATOM 4559 C CA . SER B 1 116 ? -1.197 15.664 -3.74 1 98.88 116 SER B CA 1
ATOM 4560 C C . SER B 1 116 ? -2.197 14.93 -2.855 1 98.88 116 SER B C 1
ATOM 4562 O O . SER B 1 116 ? -2.648 13.828 -3.195 1 98.88 116 SER B O 1
ATOM 4564 N N . LEU B 1 117 ? -2.498 15.531 -1.682 1 98.94 117 LEU B N 1
ATOM 4565 C CA . LEU B 1 117 ? -3.516 14.938 -0.821 1 98.94 117 LEU B CA 1
ATOM 4566 C C . LEU B 1 117 ? -4.852 14.844 -1.547 1 98.94 117 LEU B C 1
ATOM 4568 O O . LEU B 1 117 ? -5.492 13.789 -1.544 1 98.94 117 LEU B O 1
ATOM 4572 N N . LEU B 1 118 ? -5.25 15.906 -2.217 1 98.94 118 LEU B N 1
ATOM 4573 C CA . LEU B 1 118 ? -6.492 15.906 -2.98 1 98.94 118 LEU B CA 1
ATOM 4574 C C . LEU B 1 118 ? -6.453 14.859 -4.086 1 98.94 118 LEU B C 1
ATOM 4576 O O . LEU B 1 118 ? -7.43 14.141 -4.301 1 98.94 118 LEU B O 1
ATOM 4580 N N . ASN B 1 119 ? -5.336 14.742 -4.711 1 98.81 119 ASN B N 1
ATOM 4581 C CA . ASN B 1 119 ? -5.148 13.758 -5.773 1 98.81 119 ASN B CA 1
ATOM 4582 C C . ASN B 1 119 ? -5.355 12.336 -5.262 1 98.81 119 ASN B C 1
ATOM 4584 O O . ASN B 1 119 ? -5.723 11.438 -6.027 1 98.81 119 ASN B O 1
ATOM 4588 N N . ASN B 1 120 ? -5.141 12.18 -3.996 1 98.81 120 ASN B N 1
ATOM 4589 C CA . ASN B 1 120 ? -5.215 10.852 -3.389 1 98.81 120 ASN B CA 1
ATOM 4590 C C . ASN B 1 120 ? -6.469 10.703 -2.531 1 98.81 120 ASN B C 1
ATOM 4592 O O . ASN B 1 120 ? -6.547 9.805 -1.694 1 98.81 120 ASN B O 1
ATOM 4596 N N . GLY B 1 121 ? -7.43 11.555 -2.643 1 98.88 121 GLY B N 1
ATOM 4597 C CA . GLY B 1 121 ? -8.734 11.406 -2.016 1 98.88 121 GLY B CA 1
ATOM 4598 C C . GLY B 1 121 ? -8.773 11.93 -0.591 1 98.88 121 GLY B C 1
ATOM 4599 O O . GLY B 1 121 ? -9.773 11.758 0.112 1 98.88 121 GLY B O 1
ATOM 4600 N N . VAL B 1 122 ? -7.699 12.555 -0.146 1 98.94 122 VAL B N 1
ATOM 4601 C CA . VAL B 1 122 ? -7.699 13.203 1.16 1 98.94 122 VAL B CA 1
ATOM 4602 C C . VAL B 1 122 ? -8.25 14.625 1.031 1 98.94 122 VAL B C 1
ATOM 4604 O O . VAL B 1 122 ? -7.629 15.477 0.399 1 98.94 122 VAL B O 1
ATOM 4607 N N . THR B 1 123 ? -9.359 14.844 1.657 1 98.94 123 THR B N 1
ATOM 4608 C CA . THR B 1 123 ? -10.016 16.141 1.48 1 98.94 123 THR B CA 1
ATOM 4609 C C . THR B 1 123 ? -9.805 17.016 2.705 1 98.94 123 THR B C 1
ATOM 4611 O O . THR B 1 123 ? -10.062 18.219 2.656 1 98.94 123 THR B O 1
ATOM 4614 N N . THR B 1 124 ? -9.375 16.391 3.82 1 98.94 124 THR B N 1
ATOM 4615 C CA . THR B 1 124 ? -9.188 17.125 5.062 1 98.94 124 THR B CA 1
ATOM 4616 C C . THR B 1 124 ? -7.867 16.75 5.727 1 98.94 124 THR B C 1
ATOM 4618 O O . THR B 1 124 ? -7.508 15.57 5.762 1 98.94 124 THR B O 1
ATOM 4621 N N . VAL B 1 125 ? -7.137 17.828 6.254 1 98.94 125 VAL B N 1
ATOM 4622 C CA . VAL B 1 125 ? -5.832 17.516 6.836 1 98.94 125 VAL B CA 1
ATOM 4623 C C . VAL B 1 125 ? -5.621 18.359 8.094 1 98.94 125 VAL B C 1
ATOM 4625 O O . VAL B 1 125 ? -6.059 19.5 8.164 1 98.94 125 VAL B O 1
ATOM 4628 N N . LEU B 1 126 ? -5.055 17.734 9.133 1 98.94 126 LEU B N 1
ATOM 4629 C CA . LEU B 1 126 ? -4.461 18.469 10.242 1 98.94 126 LEU B CA 1
ATOM 4630 C C . LEU B 1 126 ? -2.967 18.672 10.016 1 98.94 126 LEU B C 1
ATOM 4632 O O . LEU B 1 126 ? -2.176 17.75 10.148 1 98.94 126 LEU B O 1
ATOM 4636 N N . ASP B 1 127 ? -2.582 19.906 9.68 1 98.88 127 ASP B N 1
ATOM 4637 C CA . ASP B 1 127 ? -1.205 20.25 9.344 1 98.88 127 ASP B CA 1
ATOM 4638 C C . ASP B 1 127 ? -0.411 20.625 10.586 1 98.88 127 ASP B C 1
ATOM 4640 O O . ASP B 1 127 ? -0.633 21.688 11.172 1 98.88 127 ASP B O 1
ATOM 4644 N N . HIS B 1 128 ? 0.44 19.734 10.992 1 98.75 128 HIS B N 1
ATOM 4645 C CA . HIS B 1 128 ? 1.403 20.031 12.039 1 98.75 128 HIS B CA 1
ATOM 4646 C C . HIS B 1 128 ? 2.615 20.766 11.484 1 98.75 128 HIS B C 1
ATOM 4648 O O . HIS B 1 128 ? 3.586 20.141 11.055 1 98.75 128 HIS B O 1
ATOM 4654 N N . SER B 1 129 ? 2.617 22.078 11.586 1 98.12 129 SER B N 1
ATOM 4655 C CA . SER B 1 129 ? 3.592 22.859 10.828 1 98.12 129 SER B CA 1
ATOM 4656 C C . SER B 1 129 ? 4.664 23.438 11.742 1 98.12 129 SER B C 1
ATOM 4658 O O . SER B 1 129 ? 4.484 24.516 12.312 1 98.12 129 SER B O 1
ATOM 4660 N N . HIS B 1 130 ? 5.75 22.828 11.805 1 95.81 130 HIS B N 1
ATOM 4661 C CA . HIS B 1 130 ? 6.832 23.375 12.625 1 95.81 130 HIS B CA 1
ATOM 4662 C C . HIS B 1 130 ? 7.93 23.969 11.75 1 95.81 130 HIS B C 1
ATOM 4664 O O . HIS B 1 130 ? 9.117 23.75 12.008 1 95.81 130 HIS B O 1
ATOM 4670 N N . ILE B 1 131 ? 7.48 24.703 10.672 1 97.44 131 ILE B N 1
ATOM 4671 C CA . ILE B 1 131 ? 8.406 25.344 9.742 1 97.44 131 ILE B CA 1
ATOM 4672 C C . ILE B 1 131 ? 8.336 26.859 9.906 1 97.44 131 ILE B C 1
ATOM 4674 O O . ILE B 1 131 ? 8.68 27.609 8.984 1 97.44 131 ILE B O 1
ATOM 4678 N N . MET B 1 132 ? 7.855 27.344 11.094 1 97.56 132 MET B N 1
ATOM 4679 C CA . MET B 1 132 ? 7.684 28.766 11.328 1 97.56 132 MET B CA 1
ATOM 4680 C C . MET B 1 132 ? 9.023 29.438 11.648 1 97.56 132 MET B C 1
ATOM 4682 O O . MET B 1 132 ? 9.242 29.891 12.766 1 97.56 132 MET B O 1
ATOM 4686 N N . ASN B 1 133 ? 9.789 29.641 10.586 1 97.06 133 ASN B N 1
ATOM 4687 C CA . ASN B 1 133 ? 11.109 30.234 10.766 1 97.06 133 ASN B CA 1
ATOM 4688 C C . ASN B 1 133 ? 11.031 31.766 10.797 1 97.06 133 ASN B C 1
ATOM 4690 O O . ASN B 1 133 ? 11.961 32.438 11.258 1 97.06 133 ASN B O 1
ATOM 4694 N N . SER B 1 134 ? 10.039 32.375 10.281 1 97.69 134 SER B N 1
ATOM 4695 C CA . SER B 1 134 ? 9.727 33.812 10.266 1 97.69 134 SER B CA 1
ATOM 4696 C C . SER B 1 134 ? 8.25 34.062 9.969 1 97.69 134 SER B C 1
ATOM 4698 O O . SER B 1 134 ? 7.535 33.125 9.562 1 97.69 134 SER B O 1
ATOM 4700 N N . PRO B 1 135 ? 7.746 35.25 10.203 1 98.38 135 PRO B N 1
ATOM 4701 C CA . PRO B 1 135 ? 6.359 35.531 9.844 1 98.38 135 PRO B CA 1
ATOM 4702 C C . PRO B 1 135 ? 6.047 35.219 8.383 1 98.38 135 PRO B C 1
ATOM 4704 O O . PRO B 1 135 ? 4.953 34.75 8.07 1 98.38 135 PRO B O 1
ATOM 4707 N N . GLU B 1 136 ? 7.039 35.469 7.5 1 98.69 136 GLU B N 1
ATOM 4708 C CA . GLU B 1 136 ? 6.832 35.219 6.078 1 98.69 136 GLU B CA 1
ATOM 4709 C C . GLU B 1 136 ? 6.648 33.719 5.805 1 98.69 136 GLU B C 1
ATOM 4711 O O . GLU B 1 136 ? 5.898 33.344 4.902 1 98.69 136 GLU B O 1
ATOM 4716 N N . HIS B 1 137 ? 7.332 32.906 6.555 1 98.75 137 HIS B N 1
ATOM 4717 C CA . HIS B 1 137 ? 7.148 31.453 6.422 1 98.75 137 HIS B CA 1
ATOM 4718 C C . HIS B 1 137 ? 5.73 31.031 6.797 1 98.75 137 HIS B C 1
ATOM 4720 O O . HIS B 1 137 ? 5.121 30.203 6.125 1 98.75 137 HIS B O 1
ATOM 4726 N N . ALA B 1 138 ? 5.219 31.609 7.848 1 98.81 138 ALA B N 1
ATOM 4727 C CA . ALA B 1 138 ? 3.863 31.312 8.297 1 98.81 138 ALA B CA 1
ATOM 4728 C C . ALA B 1 138 ? 2.836 31.719 7.246 1 98.81 138 ALA B C 1
ATOM 4730 O O . ALA B 1 138 ? 1.918 30.953 6.934 1 98.81 138 ALA B O 1
ATOM 4731 N N . ASP B 1 139 ? 3.037 32.938 6.703 1 98.88 139 ASP B N 1
ATOM 4732 C CA . ASP B 1 139 ? 2.137 33.438 5.664 1 98.88 139 ASP B CA 1
ATOM 4733 C C . ASP B 1 139 ? 2.148 32.5 4.445 1 98.88 139 ASP B C 1
ATOM 4735 O O . ASP B 1 139 ? 1.097 32.219 3.873 1 98.88 139 ASP B O 1
ATOM 4739 N N . ALA B 1 140 ? 3.324 32.062 4.062 1 98.88 140 ALA B N 1
ATOM 4740 C CA . ALA B 1 140 ? 3.496 31.203 2.898 1 98.88 140 ALA B CA 1
ATOM 4741 C C . ALA B 1 140 ? 2.818 29.859 3.111 1 98.88 140 ALA B C 1
ATOM 4743 O O . ALA B 1 140 ? 2.195 29.312 2.195 1 98.88 140 ALA B O 1
ATOM 4744 N N . ALA B 1 141 ? 2.953 29.328 4.309 1 98.88 141 ALA B N 1
ATOM 4745 C CA . ALA B 1 141 ? 2.344 28.031 4.629 1 98.88 141 ALA B CA 1
ATOM 4746 C C . ALA B 1 141 ? 0.826 28.094 4.492 1 98.88 141 ALA B C 1
ATOM 4748 O O . ALA B 1 141 ? 0.217 27.234 3.859 1 98.88 141 ALA B O 1
ATOM 4749 N N . VAL B 1 142 ? 0.253 29.141 5.066 1 98.94 142 VAL B N 1
ATOM 4750 C CA . VAL B 1 142 ? -1.197 29.312 5.039 1 98.94 142 VAL B CA 1
ATOM 4751 C C . VAL B 1 142 ? -1.666 29.531 3.602 1 98.94 142 VAL B C 1
ATOM 4753 O O . VAL B 1 142 ? -2.641 28.906 3.162 1 98.94 142 VAL B O 1
ATOM 4756 N N . LYS B 1 143 ? -0.96 30.359 2.896 1 98.88 143 LYS B N 1
ATOM 4757 C CA . LYS B 1 143 ? -1.336 30.688 1.523 1 98.88 143 LYS B CA 1
ATOM 4758 C C . LYS B 1 143 ? -1.33 29.438 0.644 1 98.88 143 LYS B C 1
ATOM 4760 O O . LYS B 1 143 ? -2.209 29.266 -0.203 1 98.88 143 LYS B O 1
ATOM 4765 N N . GLY B 1 144 ? -0.291 28.594 0.777 1 98.88 144 GLY B N 1
ATOM 4766 C CA . GLY B 1 144 ? -0.224 27.359 0.003 1 98.88 144 GLY B CA 1
ATOM 4767 C C . GLY B 1 144 ? -1.435 26.469 0.195 1 98.88 144 GLY B C 1
ATOM 4768 O O . GLY B 1 144 ? -1.996 25.969 -0.776 1 98.88 144 GLY B O 1
ATOM 4769 N N . LEU B 1 145 ? -1.888 26.328 1.425 1 98.88 145 LEU B N 1
ATOM 4770 C CA . LEU B 1 145 ? -3.037 25.484 1.734 1 98.88 145 LEU B CA 1
ATOM 4771 C C . LEU B 1 145 ? -4.324 26.109 1.199 1 98.88 145 LEU B C 1
ATOM 4773 O O . LEU B 1 145 ? -5.164 25.406 0.628 1 98.88 145 LEU B O 1
ATOM 4777 N N . LYS B 1 146 ? -4.48 27.422 1.396 1 98.69 146 LYS B N 1
ATOM 4778 C CA . LYS B 1 146 ? -5.684 28.125 0.939 1 98.69 146 LYS B CA 1
ATOM 4779 C C . LYS B 1 146 ? -5.785 28.094 -0.583 1 98.69 146 LYS B C 1
ATOM 4781 O O . LYS B 1 146 ? -6.867 27.891 -1.133 1 98.69 146 LYS B O 1
ATOM 4786 N N . ASP B 1 147 ? -4.637 28.297 -1.251 1 98.62 147 ASP B N 1
ATOM 4787 C CA . ASP B 1 147 ? -4.633 28.297 -2.711 1 98.62 147 ASP B CA 1
ATOM 4788 C C . ASP B 1 147 ? -5.004 26.922 -3.26 1 98.62 147 ASP B C 1
ATOM 4790 O O . ASP B 1 147 ? -5.621 26.812 -4.32 1 98.62 147 ASP B O 1
ATOM 4794 N N . ALA B 1 148 ? -4.684 25.844 -2.553 1 98.56 148 ALA B N 1
ATOM 4795 C CA . ALA B 1 148 ? -5.012 24.484 -2.984 1 98.56 148 ALA B CA 1
ATOM 4796 C C . ALA B 1 148 ? -6.473 24.156 -2.686 1 98.56 148 ALA B C 1
ATOM 4798 O O . ALA B 1 148 ? -7.02 23.188 -3.219 1 98.56 148 ALA B O 1
ATOM 4799 N N . ALA B 1 149 ? -7.078 24.922 -1.747 1 97.81 149 ALA B N 1
ATOM 4800 C CA . ALA B 1 149 ? -8.477 24.781 -1.36 1 97.81 149 ALA B CA 1
ATOM 4801 C C . ALA B 1 149 ? -8.719 23.438 -0.662 1 97.81 149 ALA B C 1
ATOM 4803 O O . ALA B 1 149 ? -9.719 22.766 -0.918 1 97.81 149 ALA B O 1
ATOM 4804 N N . ILE B 1 150 ? -7.789 23 0.115 1 98.75 150 ILE B N 1
ATOM 4805 C CA . ILE B 1 150 ? -7.98 21.812 0.936 1 98.75 150 ILE B CA 1
ATOM 4806 C C . ILE B 1 150 ? -8.648 22.188 2.256 1 98.75 150 ILE B C 1
ATOM 4808 O O . ILE B 1 150 ? -8.445 23.297 2.76 1 98.75 150 ILE B O 1
ATOM 4812 N N . ARG B 1 151 ? -9.508 21.344 2.781 1 98.88 151 ARG B N 1
ATOM 4813 C CA . ARG B 1 151 ? -10.094 21.531 4.105 1 98.88 151 ARG B CA 1
ATOM 4814 C C . ARG B 1 151 ? -9.109 21.125 5.199 1 98.88 151 ARG B C 1
ATOM 4816 O O . ARG B 1 151 ? -8.281 20.234 5 1 98.88 151 ARG B O 1
ATOM 4823 N N . GLY B 1 152 ? -9.133 21.859 6.301 1 98.69 152 GLY B N 1
ATOM 4824 C CA . GLY B 1 152 ? -8.336 21.375 7.41 1 98.69 152 GLY B CA 1
ATOM 4825 C C . GLY B 1 152 ? -8.086 22.422 8.484 1 98.69 152 GLY B C 1
ATOM 4826 O O . GLY B 1 152 ? -8.883 23.344 8.641 1 98.69 152 GLY B O 1
ATOM 4827 N N . THR B 1 153 ? -7.188 22.109 9.328 1 98.94 153 THR B N 1
ATOM 4828 C CA . THR B 1 153 ? -6.68 23.016 10.352 1 98.94 153 THR B CA 1
ATOM 4829 C C . THR B 1 153 ? -5.168 23.188 10.227 1 98.94 153 THR B C 1
ATOM 4831 O O . THR B 1 153 ? -4.426 22.203 10.227 1 98.94 153 THR B O 1
ATOM 4834 N N . PHE B 1 154 ? -4.789 24.438 9.961 1 98.94 154 PHE B N 1
ATOM 4835 C CA . PHE B 1 154 ? -3.377 24.812 9.992 1 98.94 154 PHE B CA 1
ATOM 4836 C C . PHE B 1 154 ? -2.912 25.031 11.43 1 98.94 154 PHE B C 1
ATOM 4838 O O . PHE B 1 154 ? -3.365 25.953 12.102 1 98.94 154 PHE B O 1
ATOM 4845 N N . CYS B 1 155 ? -2.02 24.141 11.875 1 98.94 155 CYS B N 1
ATOM 4846 C CA . CYS B 1 155 ? -1.513 24.281 13.234 1 98.94 155 CYS B CA 1
ATOM 4847 C C . CYS B 1 155 ? -0.14 24.938 13.234 1 98.94 155 CYS B C 1
ATOM 4849 O O . CYS B 1 155 ? 0.86 24.312 12.891 1 98.94 155 CYS B O 1
ATOM 4851 N N . TYR B 1 156 ? -0.122 26.156 13.695 1 98.81 156 TYR B N 1
ATOM 4852 C CA . TYR B 1 156 ? 1.085 26.969 13.836 1 98.81 156 TYR B CA 1
ATOM 4853 C C . TYR B 1 156 ? 2.031 26.359 14.867 1 98.81 156 TYR B C 1
ATOM 4855 O O . TYR B 1 156 ? 1.692 26.25 16.047 1 98.81 156 TYR B O 1
ATOM 4863 N N . GLY B 1 157 ? 3.219 25.953 14.398 1 98.12 157 GLY B N 1
ATOM 4864 C CA . GLY B 1 157 ? 4.148 25.266 15.289 1 98.12 157 GLY B CA 1
ATOM 4865 C C . GLY B 1 157 ? 4.945 26.219 16.156 1 98.12 157 GLY B C 1
ATOM 4866 O O . GLY B 1 157 ? 5.469 27.234 15.68 1 98.12 157 GLY B O 1
ATOM 4867 N N . PHE B 1 158 ? 5.098 25.844 17.438 1 96.31 158 PHE B N 1
ATOM 4868 C CA . PHE B 1 158 ? 5.875 26.641 18.391 1 96.31 158 PHE B CA 1
ATOM 4869 C C . PHE B 1 158 ? 7.348 26.25 18.328 1 96.31 158 PHE B C 1
ATOM 4871 O O . PHE B 1 158 ? 8.203 26.984 18.828 1 96.31 158 PHE B O 1
ATOM 4878 N N . TYR B 1 159 ? 7.574 25.172 17.688 1 93.06 159 TYR B N 1
ATOM 4879 C CA . TYR B 1 159 ? 8.945 24.672 17.641 1 93.06 159 TYR B CA 1
ATOM 4880 C C . TYR B 1 159 ? 9.859 25.641 16.906 1 93.06 159 TYR B C 1
ATOM 4882 O O . TYR B 1 159 ? 9.484 26.219 15.883 1 93.06 159 TYR B O 1
ATOM 4890 N N . GLN B 1 160 ? 11.102 25.812 17.484 1 93.56 160 GLN B N 1
ATOM 4891 C CA . GLN B 1 160 ? 12.102 26.703 16.906 1 93.56 160 GLN B CA 1
ATOM 4892 C C . GLN B 1 160 ? 13.203 25.906 16.219 1 93.56 160 GLN B C 1
ATOM 4894 O O . GLN B 1 160 ? 14.062 25.328 16.875 1 93.56 160 GLN B O 1
ATOM 4899 N N . ASN B 1 161 ? 13.156 26.016 14.867 1 94.31 161 ASN B N 1
ATOM 4900 C CA . ASN B 1 161 ? 14.273 25.422 14.133 1 94.31 161 ASN B CA 1
ATOM 4901 C C . ASN B 1 161 ? 15.57 26.188 14.375 1 94.31 161 ASN B C 1
ATOM 4903 O O . ASN B 1 161 ? 15.555 27.406 14.586 1 94.31 161 ASN B O 1
ATOM 4907 N N . PRO B 1 162 ? 16.75 25.469 14.258 1 93.31 162 PRO B N 1
ATOM 4908 C CA . PRO B 1 162 ? 18.016 26.203 14.398 1 93.31 162 PRO B CA 1
ATOM 4909 C C . PRO B 1 162 ? 18.203 27.281 13.344 1 93.31 162 PRO B C 1
ATOM 4911 O O . PRO B 1 162 ? 17.844 27.078 12.18 1 93.31 162 PRO B O 1
ATOM 4914 N N . LYS B 1 163 ? 18.75 28.359 13.844 1 92.62 163 LYS B N 1
ATOM 4915 C CA . LYS B 1 163 ? 19.016 29.438 12.898 1 92.62 163 LYS B CA 1
ATOM 4916 C C . LYS B 1 163 ? 20.094 29.031 11.891 1 92.62 163 LYS B C 1
ATOM 4918 O O . LYS B 1 163 ? 20.016 29.406 10.719 1 92.62 163 LYS B O 1
ATOM 4923 N N . VAL B 1 164 ? 21.141 28.422 12.445 1 92.81 164 VAL B N 1
ATOM 4924 C CA . VAL B 1 164 ? 22.219 27.859 11.625 1 92.81 164 VAL B CA 1
ATOM 4925 C C . VAL B 1 164 ? 22.016 26.359 11.469 1 92.81 164 VAL B C 1
ATOM 4927 O O . VAL B 1 164 ? 22.016 25.625 12.461 1 92.81 164 VAL B O 1
ATOM 4930 N N . PRO B 1 165 ? 21.859 25.922 10.188 1 93.44 165 PRO B N 1
ATOM 4931 C CA . PRO B 1 165 ? 21.641 24.484 9.984 1 93.44 165 PRO B CA 1
ATOM 4932 C C . PRO B 1 165 ? 22.688 23.625 10.68 1 93.44 165 PRO B C 1
ATOM 4934 O O . PRO B 1 165 ? 23.891 23.844 10.5 1 93.44 165 PRO B O 1
ATOM 4937 N N . GLY B 1 166 ? 22.203 22.703 11.461 1 90.88 166 GLY B N 1
ATOM 4938 C CA . GLY B 1 166 ? 23.078 21.75 12.141 1 90.88 166 GLY B CA 1
ATOM 4939 C C . GLY B 1 166 ? 23.609 22.281 13.461 1 90.88 166 GLY B C 1
ATOM 4940 O O . GLY B 1 166 ? 24.297 21.547 14.188 1 90.88 166 GLY B O 1
ATOM 4941 N N . ASP B 1 167 ? 23.312 23.531 13.789 1 91.25 167 ASP B N 1
ATOM 4942 C CA . ASP B 1 167 ? 23.797 24.125 15.039 1 91.25 167 ASP B CA 1
ATOM 4943 C C . ASP B 1 167 ? 22.625 24.406 15.984 1 91.25 167 ASP B C 1
ATOM 4945 O O . ASP B 1 167 ? 22.125 25.531 16.047 1 91.25 167 ASP B O 1
ATOM 4949 N N . ILE B 1 168 ? 22.312 23.5 16.812 1 88 168 ILE B N 1
ATOM 4950 C CA . ILE B 1 168 ? 21.188 23.594 17.734 1 88 168 ILE B CA 1
ATOM 4951 C C . ILE B 1 168 ? 21.359 24.797 18.656 1 88 168 ILE B C 1
ATOM 4953 O O . ILE B 1 168 ? 20.375 25.453 19.016 1 88 168 ILE B O 1
ATOM 4957 N N . ALA B 1 169 ? 22.531 25.125 18.984 1 87.81 169 ALA B N 1
ATOM 4958 C CA . ALA B 1 169 ? 22.812 26.219 19.906 1 87.81 169 ALA B CA 1
ATOM 4959 C C . ALA B 1 169 ? 22.438 27.562 19.297 1 87.81 169 ALA B C 1
ATOM 4961 O O . ALA B 1 169 ? 22.266 28.547 20.016 1 87.81 169 ALA B O 1
ATOM 4962 N N . SER B 1 170 ? 22.297 27.562 18.078 1 91.06 170 SER B N 1
ATOM 4963 C CA . SER B 1 170 ? 22.016 28.812 17.391 1 91.06 170 SER B CA 1
ATOM 4964 C C . SER B 1 170 ? 20.594 29.281 17.672 1 91.06 170 SER B C 1
ATOM 4966 O O . SER B 1 170 ? 20.25 30.453 17.406 1 91.06 170 SER B O 1
ATOM 4968 N N . VAL B 1 171 ? 19.797 28.484 18.234 1 89.06 171 VAL B N 1
ATOM 4969 C CA . VAL B 1 171 ? 18.438 28.844 18.625 1 89.06 171 VAL B CA 1
ATOM 4970 C C . VAL B 1 171 ? 18.469 30.016 19.609 1 89.06 171 VAL B C 1
ATOM 4972 O O . VAL B 1 171 ? 17.594 30.891 19.562 1 89.06 171 VAL B O 1
ATOM 4975 N N . ALA B 1 172 ? 19.453 30.062 20.375 1 88.5 172 ALA B N 1
ATOM 4976 C CA . ALA B 1 172 ? 19.547 31.062 21.438 1 88.5 172 ALA B CA 1
ATOM 4977 C C . ALA B 1 172 ? 19.766 32.469 20.844 1 88.5 172 ALA B C 1
ATOM 4979 O O . ALA B 1 172 ? 19.359 33.469 21.453 1 88.5 172 ALA B O 1
ATOM 4980 N N . ALA B 1 173 ? 20.266 32.5 19.719 1 87.94 173 ALA B N 1
ATOM 4981 C CA . ALA B 1 173 ? 20.594 33.812 19.109 1 87.94 173 ALA B CA 1
ATOM 4982 C C . ALA B 1 173 ? 19.5 34.25 18.141 1 87.94 173 ALA B C 1
ATOM 4984 O O . ALA B 1 173 ? 19.562 35.344 17.609 1 87.94 173 ALA B O 1
ATOM 4985 N N . ASP B 1 174 ? 18.578 33.438 18 1 91.38 174 ASP B N 1
ATOM 4986 C CA . ASP B 1 174 ? 17.5 33.75 17.062 1 91.38 174 ASP B CA 1
ATOM 4987 C C . ASP B 1 174 ? 16.562 34.844 17.609 1 91.38 174 ASP B C 1
ATOM 4989 O O . ASP B 1 174 ? 16.078 34.719 18.734 1 91.38 174 ASP B O 1
ATOM 4993 N N . THR B 1 175 ? 16.266 35.812 16.812 1 91.38 175 THR B N 1
ATOM 4994 C CA . THR B 1 175 ? 15.391 36.906 17.25 1 91.38 175 THR B CA 1
ATOM 4995 C C . THR B 1 175 ? 13.922 36.5 17.141 1 91.38 175 THR B C 1
ATOM 4997 O O . THR B 1 175 ? 13.055 37.125 17.75 1 91.38 175 THR B O 1
ATOM 5000 N N . PHE B 1 176 ? 13.68 35.594 16.375 1 94.06 176 PHE B N 1
ATOM 5001 C CA . PHE B 1 176 ? 12.336 35.031 16.312 1 94.06 176 PHE B CA 1
ATOM 5002 C C . PHE B 1 176 ? 12.148 33.938 17.359 1 94.06 176 PHE B C 1
ATOM 5004 O O . PHE B 1 176 ? 11.906 32.781 17.016 1 94.06 176 PHE B O 1
ATOM 5011 N N . ASP B 1 177 ? 12.227 34.375 18.547 1 92.75 177 ASP B N 1
ATOM 5012 C CA . ASP B 1 177 ? 12.188 33.5 19.703 1 92.75 177 ASP B CA 1
ATOM 5013 C C . ASP B 1 177 ? 10.75 33.188 20.109 1 92.75 177 ASP B C 1
ATOM 5015 O O . ASP B 1 177 ? 9.812 33.438 19.344 1 92.75 177 ASP B O 1
ATOM 5019 N N . LYS B 1 178 ? 10.594 32.594 21.234 1 91.31 178 LYS B N 1
ATOM 5020 C CA . LYS B 1 178 ? 9.297 32.094 21.672 1 91.31 178 LYS B CA 1
ATOM 5021 C C . LYS B 1 178 ? 8.273 33.219 21.766 1 91.31 178 LYS B C 1
ATOM 5023 O O . LYS B 1 178 ? 7.133 33.094 21.312 1 91.31 178 LYS B O 1
ATOM 5028 N N . ALA B 1 179 ? 8.688 34.344 22.359 1 94.75 179 ALA B N 1
ATOM 5029 C CA . ALA B 1 179 ? 7.781 35.469 22.5 1 94.75 179 ALA B CA 1
ATOM 5030 C C . ALA B 1 179 ? 7.371 36.031 21.125 1 94.75 179 ALA B C 1
ATOM 5032 O O . ALA B 1 179 ? 6.199 36.344 20.906 1 94.75 179 ALA B O 1
ATOM 5033 N N . ALA B 1 180 ? 8.344 36.156 20.297 1 96.75 180 ALA B N 1
ATOM 5034 C CA . ALA B 1 180 ? 8.07 36.625 18.938 1 96.75 180 ALA B CA 1
ATOM 5035 C C . ALA B 1 180 ? 7.164 35.656 18.188 1 96.75 180 ALA B C 1
ATOM 5037 O O . ALA B 1 180 ? 6.32 36.094 17.391 1 96.75 180 ALA B O 1
ATOM 5038 N N . ARG B 1 181 ? 7.289 34.406 18.375 1 96.31 181 ARG B N 1
ATOM 5039 C CA . ARG B 1 181 ? 6.473 33.406 17.719 1 96.31 181 ARG B CA 1
ATOM 5040 C C . ARG B 1 181 ? 5.027 33.469 18.203 1 96.31 181 ARG B C 1
ATOM 5042 O O . ARG B 1 181 ? 4.098 33.312 17.406 1 96.31 181 ARG B O 1
ATOM 5049 N N . ILE B 1 182 ? 4.871 33.688 19.438 1 97.31 182 ILE B N 1
ATOM 5050 C CA . ILE B 1 182 ? 3.525 33.812 20 1 97.31 182 ILE B CA 1
ATOM 5051 C C . ILE B 1 182 ? 2.848 35.062 19.406 1 97.31 182 ILE B C 1
ATOM 5053 O O . ILE B 1 182 ? 1.68 35 19.016 1 97.31 182 ILE B O 1
ATOM 5057 N N . GLU B 1 183 ? 3.604 36.094 19.328 1 98.12 183 GLU B N 1
ATOM 5058 C CA . GLU B 1 183 ? 3.078 37.312 18.719 1 98.12 183 GLU B CA 1
ATOM 5059 C C . GLU B 1 183 ? 2.715 37.094 17.25 1 98.12 183 GLU B C 1
ATOM 5061 O O . GLU B 1 183 ? 1.701 37.594 16.766 1 98.12 183 GLU B O 1
ATOM 5066 N N . ASP B 1 184 ? 3.568 36.375 16.641 1 98.62 184 ASP B N 1
ATOM 5067 C CA . ASP B 1 184 ? 3.299 36.094 15.227 1 98.62 184 ASP B CA 1
ATOM 5068 C C . ASP B 1 184 ? 2.08 35.188 15.086 1 98.62 184 ASP B C 1
ATOM 5070 O O . ASP B 1 184 ? 1.309 35.312 14.133 1 98.62 184 ASP B O 1
ATOM 5074 N N . ALA B 1 185 ? 1.901 34.281 15.953 1 98.75 185 ALA B N 1
ATOM 5075 C CA . ALA B 1 185 ? 0.724 33.406 15.93 1 98.75 185 ALA B CA 1
ATOM 5076 C C . ALA B 1 185 ? -0.558 34.219 16.062 1 98.75 185 ALA B C 1
ATOM 5078 O O . ALA B 1 185 ? -1.564 33.906 15.422 1 98.75 185 ALA B O 1
ATOM 5079 N N . VAL B 1 186 ? -0.491 35.188 16.891 1 98.5 186 VAL B N 1
ATOM 5080 C CA . VAL B 1 186 ? -1.617 36.094 17.031 1 98.5 186 VAL B CA 1
ATOM 5081 C C . VAL B 1 186 ? -1.894 36.781 15.688 1 98.5 186 VAL B C 1
ATOM 5083 O O . VAL B 1 186 ? -3.041 36.844 15.242 1 98.5 186 VAL B O 1
ATOM 5086 N N . ARG B 1 187 ? -0.854 37.25 15.117 1 98.69 187 ARG B N 1
ATOM 5087 C CA . ARG B 1 187 ? -0.974 37.938 13.836 1 98.69 187 ARG B CA 1
ATOM 5088 C C . ARG B 1 187 ? -1.578 37 12.781 1 98.69 187 ARG B C 1
ATOM 5090 O O . ARG B 1 187 ? -2.486 37.406 12.047 1 98.69 187 ARG B O 1
ATOM 5097 N N . VAL B 1 188 ? -1.082 35.844 12.68 1 98.81 188 VAL B N 1
ATOM 5098 C CA . VAL B 1 188 ? -1.545 34.875 11.695 1 98.81 188 VAL B CA 1
ATOM 5099 C C . VAL B 1 188 ? -3.023 34.562 11.922 1 98.81 188 VAL B C 1
ATOM 5101 O O . VAL B 1 188 ? -3.809 34.5 10.977 1 98.81 188 VAL B O 1
ATOM 5104 N N . ARG B 1 189 ? -3.385 34.344 13.156 1 98.69 189 ARG B N 1
ATOM 5105 C CA . ARG B 1 189 ? -4.777 34.062 13.5 1 98.69 189 ARG B CA 1
ATOM 5106 C C . ARG B 1 189 ? -5.68 35.219 13.07 1 98.69 189 ARG B C 1
ATOM 5108 O O . ARG B 1 189 ? -6.719 35 12.438 1 98.69 189 ARG B O 1
ATOM 5115 N N . GLU B 1 190 ? -5.289 36.406 13.344 1 98.25 190 GLU B N 1
ATOM 5116 C CA . GLU B 1 190 ? -6.098 37.594 13.07 1 98.25 190 GLU B CA 1
ATOM 5117 C C . GLU B 1 190 ? -6.164 37.875 11.57 1 98.25 190 GLU B C 1
ATOM 5119 O O . GLU B 1 190 ? -7.23 38.188 11.047 1 98.25 190 GLU B O 1
ATOM 5124 N N . GLU B 1 191 ? -5.051 37.688 10.93 1 98.44 191 GLU B N 1
ATOM 5125 C CA . GLU B 1 191 ? -4.969 38.125 9.531 1 98.44 191 GLU B CA 1
ATOM 5126 C C . GLU B 1 191 ? -5.496 37.031 8.602 1 98.44 191 GLU B C 1
ATOM 5128 O O . GLU B 1 191 ? -6.16 37.312 7.602 1 98.44 191 GLU B O 1
ATOM 5133 N N . HIS B 1 192 ? -5.195 35.844 8.898 1 98.56 192 HIS B N 1
ATOM 5134 C CA . HIS B 1 192 ? -5.492 34.781 7.949 1 98.56 192 HIS B CA 1
ATOM 5135 C C . HIS B 1 192 ? -6.738 34 8.359 1 98.56 192 HIS B C 1
ATOM 5137 O O . HIS B 1 192 ? -7.34 33.312 7.539 1 98.56 192 HIS B O 1
ATOM 5143 N N . PHE B 1 193 ? -7.152 34.125 9.617 1 98.56 193 PHE B N 1
ATOM 5144 C CA . PHE B 1 193 ? -8.266 33.312 10.102 1 98.56 193 PHE B CA 1
ATOM 5145 C C . PHE B 1 193 ? -9.234 34.156 10.922 1 98.56 193 PHE B C 1
ATOM 5147 O O . PHE B 1 193 ? -9.586 33.781 12.047 1 98.56 193 PHE B O 1
ATOM 5154 N N . PRO B 1 194 ? -9.68 35.188 10.383 1 97 194 PRO B N 1
ATOM 5155 C CA . PRO B 1 194 ? -10.664 35.969 11.133 1 97 194 PRO B CA 1
ATOM 5156 C C . PRO B 1 194 ? -11.906 35.188 11.5 1 97 194 PRO B C 1
ATOM 5158 O O . PRO B 1 194 ? -12.5 35.406 12.555 1 97 194 PRO B O 1
ATOM 5161 N N . ASN B 1 195 ? -12.289 34.281 10.633 1 96.56 195 ASN B N 1
ATOM 5162 C CA . ASN B 1 195 ? -13.297 33.281 10.922 1 96.56 195 ASN B CA 1
ATOM 5163 C C . ASN B 1 195 ? -12.664 31.891 11.102 1 96.56 195 ASN B C 1
ATOM 5165 O O . ASN B 1 195 ? -12.164 31.297 10.133 1 96.56 195 ASN B O 1
ATOM 5169 N N . ASN B 1 196 ? -12.695 31.422 12.281 1 97.94 196 ASN B N 1
ATOM 5170 C CA . ASN B 1 196 ? -12.031 30.156 12.609 1 97.94 196 ASN B CA 1
ATOM 5171 C C . ASN B 1 196 ? -13.047 29.047 12.867 1 97.94 196 ASN B C 1
ATOM 5173 O O . ASN B 1 196 ? -12.789 28.141 13.656 1 97.94 196 ASN B O 1
ATOM 5177 N N . ASP B 1 197 ? -14.273 29.109 12.227 1 97.62 197 ASP B N 1
ATOM 5178 C CA . ASP B 1 197 ? -15.344 28.125 12.305 1 97.62 197 ASP B CA 1
ATOM 5179 C C . ASP B 1 197 ? -15.344 27.203 11.094 1 97.62 197 ASP B C 1
ATOM 5181 O O . ASP B 1 197 ? -15.531 27.656 9.961 1 97.62 197 ASP B O 1
ATOM 5185 N N . PRO B 1 198 ? -15.195 25.953 11.359 1 97.94 198 PRO B N 1
ATOM 5186 C CA . PRO B 1 198 ? -15.125 25.016 10.227 1 97.94 198 PRO B CA 1
ATOM 5187 C C . PRO B 1 198 ? -16.438 24.953 9.445 1 97.94 198 PRO B C 1
ATOM 5189 O O . PRO B 1 198 ? -16.469 24.438 8.32 1 97.94 198 PRO B O 1
ATOM 5192 N N . ASN B 1 199 ? -17.516 25.453 9.945 1 96.56 199 ASN B N 1
ATOM 5193 C CA . ASN B 1 199 ? -18.781 25.5 9.227 1 96.56 199 ASN B CA 1
ATOM 5194 C C . ASN B 1 199 ? -18.734 26.484 8.062 1 96.56 199 ASN B C 1
ATOM 5196 O O . ASN B 1 199 ? -19.453 26.328 7.074 1 96.56 199 ASN B O 1
ATOM 5200 N N . SER B 1 200 ? -17.875 27.469 8.242 1 96.38 200 SER B N 1
ATOM 5201 C CA . SER B 1 200 ? -17.906 28.547 7.246 1 96.38 200 SER B CA 1
ATOM 5202 C C . SER B 1 200 ? -16.547 28.734 6.598 1 96.38 200 SER B C 1
ATOM 5204 O O . SER B 1 200 ? -16.406 29.516 5.652 1 96.38 200 SER B O 1
ATOM 5206 N N . SER B 1 201 ? -15.555 28.031 7.148 1 97.56 201 SER B N 1
ATOM 5207 C CA . SER B 1 201 ? -14.203 28.172 6.609 1 97.56 201 SER B CA 1
ATOM 5208 C C . SER B 1 201 ? -13.617 26.797 6.266 1 97.56 201 SER B C 1
ATOM 5210 O O . SER B 1 201 ? -13.711 25.859 7.055 1 97.56 201 SER B O 1
ATOM 5212 N N . LEU B 1 202 ? -12.977 26.672 5.113 1 98.06 202 LEU B N 1
ATOM 5213 C CA . LEU B 1 202 ? -12.328 25.438 4.703 1 98.06 202 LEU B CA 1
ATOM 5214 C C . LEU B 1 202 ? -11.117 25.141 5.582 1 98.06 202 LEU B C 1
ATOM 5216 O O . LEU B 1 202 ? -10.867 23.984 5.926 1 98.06 202 LEU B O 1
ATOM 5220 N N . LEU B 1 203 ? -10.438 26.234 5.836 1 98.75 203 LEU B N 1
ATOM 5221 C CA . LEU B 1 203 ? -9.234 26.109 6.652 1 98.75 203 LEU B CA 1
ATOM 5222 C C . LEU B 1 203 ? -9.367 26.891 7.953 1 98.75 203 LEU B C 1
ATOM 5224 O O . LEU B 1 203 ? -9.836 28.031 7.945 1 98.75 203 LEU B O 1
ATOM 5228 N N . THR B 1 204 ? -9.016 26.266 9.047 1 98.88 204 THR B N 1
ATOM 5229 C CA . THR B 1 204 ? -9.078 26.891 10.359 1 98.88 204 THR B CA 1
ATOM 5230 C C . THR B 1 204 ? -7.695 26.938 11.016 1 98.88 204 THR B C 1
ATOM 5232 O O . THR B 1 204 ? -6.738 26.359 10.484 1 98.88 204 THR B O 1
ATOM 5235 N N . PHE B 1 205 ? -7.645 27.688 12.117 1 98.88 205 PHE B N 1
ATOM 5236 C CA . PHE B 1 205 ? -6.395 27.938 12.82 1 98.88 205 PHE B CA 1
ATOM 5237 C C . PHE B 1 205 ? -6.273 27.047 14.047 1 98.88 205 PHE B C 1
ATOM 5239 O O . PHE B 1 205 ? -7.238 26.859 14.789 1 98.88 205 PHE B O 1
ATOM 5246 N N . GLY B 1 206 ? -5.141 26.375 14.172 1 98.88 206 GLY B N 1
ATOM 5247 C CA . GLY B 1 206 ? -4.746 25.609 15.344 1 98.88 206 GLY B CA 1
ATOM 5248 C C . GLY B 1 206 ? -3.295 25.828 15.742 1 98.88 206 GLY B C 1
ATOM 5249 O O . GLY B 1 206 ? -2.625 26.703 15.195 1 98.88 206 GLY B O 1
ATOM 5250 N N . ILE B 1 207 ? -2.852 25.062 16.766 1 98.81 207 ILE B N 1
ATOM 5251 C CA . ILE B 1 207 ? -1.484 25.203 17.266 1 98.81 207 ILE B CA 1
ATOM 5252 C C . ILE B 1 207 ? -0.837 23.812 17.344 1 98.81 207 ILE B C 1
ATOM 5254 O O . ILE B 1 207 ? -1.472 22.844 17.781 1 98.81 207 ILE B O 1
ATOM 5258 N N . ALA B 1 208 ? 0.341 23.688 16.859 1 98.69 208 ALA B N 1
ATOM 5259 C CA . ALA B 1 208 ? 1.197 22.531 17.094 1 98.69 208 ALA B CA 1
ATOM 5260 C C . ALA B 1 208 ? 2.178 22.797 18.234 1 98.69 208 ALA B C 1
ATOM 5262 O O . ALA B 1 208 ? 3.043 23.672 18.125 1 98.69 208 ALA B O 1
ATOM 5263 N N . LEU B 1 209 ? 2.053 22.047 19.281 1 97.69 209 LEU B N 1
ATOM 5264 C CA . LEU B 1 209 ? 2.857 22.266 20.484 1 97.69 209 LEU B CA 1
ATOM 5265 C C . LEU B 1 209 ? 4.27 21.719 20.297 1 97.69 209 LEU B C 1
ATOM 5267 O O . LEU B 1 209 ? 4.523 20.938 19.375 1 97.69 209 LEU B O 1
ATOM 5271 N N . ASP B 1 210 ? 5.145 22.141 21.172 1 94 210 ASP B N 1
ATOM 5272 C CA . ASP B 1 210 ? 6.523 21.672 21.172 1 94 210 ASP B CA 1
ATOM 5273 C C . ASP B 1 210 ? 6.602 20.188 21.531 1 94 210 ASP B C 1
ATOM 5275 O O . ASP B 1 210 ? 5.645 19.625 22.047 1 94 210 ASP B O 1
ATOM 5279 N N . GLU B 1 211 ? 7.773 19.672 21.234 1 89.06 211 GLU B N 1
ATOM 5280 C CA . GLU B 1 211 ? 7.984 18.25 21.547 1 89.06 211 GLU B CA 1
ATOM 5281 C C . GLU B 1 211 ? 8.055 18.031 23.062 1 89.06 211 GLU B C 1
ATOM 5283 O O . GLU B 1 211 ? 8.93 18.578 23.734 1 89.06 211 GLU B O 1
ATOM 5288 N N . ALA B 1 212 ? 7.266 17.156 23.469 1 84 212 ALA B N 1
ATOM 5289 C CA . ALA B 1 212 ? 7.047 16.984 24.906 1 84 212 ALA B CA 1
ATOM 5290 C C . ALA B 1 212 ? 8.336 16.562 25.609 1 84 212 ALA B C 1
ATOM 5292 O O . ALA B 1 212 ? 8.664 17.078 26.688 1 84 212 ALA B O 1
ATOM 5293 N N . PRO B 1 213 ? 9.055 15.664 25.016 1 79.12 213 PRO B N 1
ATOM 5294 C CA . PRO B 1 213 ? 10.227 15.188 25.75 1 79.12 213 PRO B CA 1
ATOM 5295 C C . PRO B 1 213 ? 11.289 16.266 25.938 1 79.12 213 PRO B C 1
ATOM 5297 O O . PRO B 1 213 ? 12.172 16.125 26.781 1 79.12 213 PRO B O 1
ATOM 5300 N N . MET B 1 214 ? 11.172 17.312 25.188 1 80.44 214 MET B N 1
ATOM 5301 C CA . MET B 1 214 ? 12.188 18.359 25.234 1 80.44 214 MET B CA 1
ATOM 5302 C C . MET B 1 214 ? 11.727 19.516 26.109 1 80.44 214 MET B C 1
ATOM 5304 O O . MET B 1 214 ? 12.422 20.531 26.219 1 80.44 214 MET B O 1
ATOM 5308 N N . GLN B 1 215 ? 10.586 19.391 26.75 1 87.69 215 GLN B N 1
ATOM 5309 C CA . GLN B 1 215 ? 9.984 20.438 27.562 1 87.69 215 GLN B CA 1
ATOM 5310 C C . GLN B 1 215 ? 9.758 19.984 29 1 87.69 215 GLN B C 1
ATOM 5312 O O . GLN B 1 215 ? 9.562 18.781 29.25 1 87.69 215 GLN B O 1
ATOM 5317 N N . SER B 1 216 ? 9.82 20.938 29.906 1 91.81 216 SER B N 1
ATOM 5318 C CA . SER B 1 216 ? 9.344 20.656 31.266 1 91.81 216 SER B CA 1
ATOM 5319 C C . SER B 1 216 ? 7.824 20.531 31.297 1 91.81 216 SER B C 1
ATOM 5321 O O . SER B 1 216 ? 7.137 20.969 30.375 1 91.81 216 SER B O 1
ATOM 5323 N N . ARG B 1 217 ? 7.336 19.953 32.375 1 94.81 217 ARG B N 1
ATOM 5324 C CA . ARG B 1 217 ? 5.895 19.844 32.594 1 94.81 217 ARG B CA 1
ATOM 5325 C C . ARG B 1 217 ? 5.234 21.219 32.5 1 94.81 217 ARG B C 1
ATOM 5327 O O . ARG B 1 217 ? 4.188 21.375 31.875 1 94.81 217 ARG B O 1
ATOM 5334 N N . GLU B 1 218 ? 5.863 22.172 33.125 1 96.19 218 GLU B N 1
ATOM 5335 C CA . GLU B 1 218 ? 5.324 23.516 33.188 1 96.19 218 GLU B CA 1
ATOM 5336 C C . GLU B 1 218 ? 5.277 24.141 31.781 1 96.19 218 GLU B C 1
ATOM 5338 O O . GLU B 1 218 ? 4.309 24.812 31.422 1 96.19 218 GLU B O 1
ATOM 5343 N N . GLN B 1 219 ? 6.262 23.859 31.031 1 95.12 219 GLN B N 1
ATOM 5344 C CA . GLN B 1 219 ? 6.324 24.391 29.672 1 95.12 219 GLN B CA 1
ATOM 5345 C C . GLN B 1 219 ? 5.27 23.734 28.781 1 95.12 219 GLN B C 1
ATOM 5347 O O . GLN B 1 219 ? 4.645 24.422 27.969 1 95.12 219 GLN B O 1
ATOM 5352 N N . ASN B 1 220 ? 5.094 22.484 28.938 1 96 220 ASN B N 1
ATOM 5353 C CA . ASN B 1 220 ? 4.07 21.781 28.188 1 96 220 ASN B CA 1
ATOM 5354 C C . ASN B 1 220 ? 2.674 22.312 28.5 1 96 220 ASN B C 1
ATOM 5356 O O . ASN B 1 220 ? 1.906 22.641 27.594 1 96 220 ASN B O 1
ATOM 5360 N N . VAL B 1 221 ? 2.389 22.406 29.75 1 97.5 221 VAL B N 1
ATOM 5361 C CA . VAL B 1 221 ? 1.097 22.906 30.219 1 97.5 221 VAL B CA 1
ATOM 5362 C C . VAL B 1 221 ? 0.895 24.344 29.75 1 97.5 221 VAL B C 1
ATOM 5364 O O . VAL B 1 221 ? -0.172 24.688 29.25 1 97.5 221 VAL B O 1
ATOM 5367 N N . GLY B 1 222 ? 1.939 25.156 29.938 1 97.31 222 GLY B N 1
ATOM 5368 C CA . GLY B 1 222 ? 1.876 26.547 29.5 1 97.31 222 GLY B CA 1
ATOM 5369 C C . GLY B 1 222 ? 1.631 26.688 28.016 1 97.31 222 GLY B C 1
ATOM 5370 O O . GLY B 1 222 ? 0.938 27.609 27.578 1 97.31 222 GLY B O 1
ATOM 5371 N N . GLY B 1 223 ? 2.195 25.812 27.219 1 97.25 223 GLY B N 1
ATOM 5372 C CA . GLY B 1 223 ? 1.98 25.828 25.781 1 97.25 223 GLY B CA 1
ATOM 5373 C C . GLY B 1 223 ? 0.526 25.641 25.391 1 97.25 223 GLY B C 1
ATOM 5374 O O . GLY B 1 223 ? 0.018 26.344 24.516 1 97.25 223 GLY B O 1
ATOM 5375 N N . LEU B 1 224 ? -0.144 24.719 26.031 1 98.38 224 LEU B N 1
ATOM 5376 C CA . LEU B 1 224 ? -1.553 24.469 25.75 1 98.38 224 LEU B CA 1
ATOM 5377 C C . LEU B 1 224 ? -2.412 25.656 26.156 1 98.38 224 LEU B C 1
ATOM 5379 O O . LEU B 1 224 ? -3.35 26.031 25.453 1 98.38 224 LEU B O 1
ATOM 5383 N N . GLU B 1 225 ? -2.096 26.25 27.281 1 98.38 225 GLU B N 1
ATOM 5384 C CA . GLU B 1 225 ? -2.828 27.438 27.734 1 98.38 225 GLU B CA 1
ATOM 5385 C C . GLU B 1 225 ? -2.686 28.594 26.75 1 98.38 225 GLU B C 1
ATOM 5387 O O . GLU B 1 225 ? -3.66 29.281 26.453 1 98.38 225 GLU B O 1
ATOM 5392 N N . ILE B 1 226 ? -1.472 28.797 26.281 1 98.19 226 ILE B N 1
ATOM 5393 C CA . ILE B 1 226 ? -1.216 29.828 25.281 1 98.19 226 ILE B CA 1
ATOM 5394 C C . ILE B 1 226 ? -2.016 29.547 24.016 1 98.19 226 ILE B C 1
ATOM 5396 O O . ILE B 1 226 ? -2.625 30.438 23.438 1 98.19 226 ILE B O 1
ATOM 5400 N N . ALA B 1 227 ? -2.039 28.266 23.594 1 98.5 227 ALA B N 1
ATOM 5401 C CA . ALA B 1 227 ? -2.775 27.875 22.406 1 98.5 227 ALA B CA 1
ATOM 5402 C C . ALA B 1 227 ? -4.25 28.234 22.516 1 98.5 227 ALA B C 1
ATOM 5404 O O . ALA B 1 227 ? -4.836 28.781 21.578 1 98.5 227 ALA B O 1
ATOM 5405 N N . ARG B 1 228 ? -4.828 28 23.641 1 98.44 228 ARG B N 1
ATOM 5406 C CA . ARG B 1 228 ? -6.238 28.297 23.875 1 98.44 228 ARG B CA 1
ATOM 5407 C C . ARG B 1 228 ? -6.492 29.797 23.906 1 98.44 228 ARG B C 1
ATOM 5409 O O . ARG B 1 228 ? -7.5 30.266 23.391 1 98.44 228 ARG B O 1
ATOM 5416 N N . LYS B 1 229 ? -5.566 30.484 24.5 1 97.94 229 LYS B N 1
ATOM 5417 C CA . LYS B 1 229 ? -5.688 31.953 24.531 1 97.94 229 LYS B CA 1
ATOM 5418 C C . LYS B 1 229 ? -5.637 32.531 23.125 1 97.94 229 LYS B C 1
ATOM 5420 O O . LYS B 1 229 ? -6.273 33.562 22.859 1 97.94 229 LYS B O 1
ATOM 5425 N N . LEU B 1 230 ? -4.941 31.875 22.234 1 97.88 230 LEU B N 1
ATOM 5426 C CA . LEU B 1 230 ? -4.773 32.344 20.859 1 97.88 230 LEU B CA 1
ATOM 5427 C C . LEU B 1 230 ? -6 31.984 20.031 1 97.88 230 LEU B C 1
ATOM 5429 O O . LEU B 1 230 ? -6.109 32.406 18.875 1 97.88 230 LEU B O 1
ATOM 5433 N N . GLY B 1 231 ? -6.922 31.219 20.562 1 97.62 231 GLY B N 1
ATOM 5434 C CA . GLY B 1 231 ? -8.125 30.828 19.828 1 97.62 231 GLY B CA 1
ATOM 5435 C C . GLY B 1 231 ? -7.906 29.672 18.891 1 97.62 231 GLY B C 1
ATOM 5436 O O . GLY B 1 231 ? -8.594 29.547 17.875 1 97.62 231 GLY B O 1
ATOM 5437 N N . ALA B 1 232 ? -6.953 28.875 19.219 1 98.62 232 ALA B N 1
ATOM 5438 C CA . ALA B 1 232 ? -6.742 27.656 18.422 1 98.62 232 ALA B CA 1
ATOM 5439 C C . ALA B 1 232 ? -7.98 26.766 18.453 1 98.62 232 ALA B C 1
ATOM 5441 O O . ALA B 1 232 ? -8.492 26.438 19.516 1 98.62 232 ALA B O 1
ATOM 5442 N N . ARG B 1 233 ? -8.438 26.406 17.281 1 98.69 233 ARG B N 1
ATOM 5443 C CA . ARG B 1 233 ? -9.555 25.469 17.234 1 98.69 233 ARG B CA 1
ATOM 5444 C C . ARG B 1 233 ? -9.141 24.094 17.734 1 98.69 233 ARG B C 1
ATOM 5446 O O . ARG B 1 233 ? -9.883 23.438 18.469 1 98.69 233 ARG B O 1
ATOM 5453 N N . LEU B 1 234 ? -7.98 23.656 17.266 1 98.88 234 LEU B N 1
ATOM 5454 C CA . LEU B 1 234 ? -7.348 22.422 17.688 1 98.88 234 LEU B CA 1
ATOM 5455 C C . LEU B 1 234 ? -5.895 22.656 18.078 1 98.88 234 LEU B C 1
ATOM 5457 O O . LEU B 1 234 ? -5.234 23.531 17.531 1 98.88 234 LEU B O 1
ATOM 5461 N N . SER B 1 235 ? -5.434 21.906 19.047 1 98.75 235 SER B N 1
ATOM 5462 C CA . SER B 1 235 ? -4.016 21.797 19.375 1 98.75 235 SER B CA 1
ATOM 5463 C C . SER B 1 235 ? -3.506 20.375 19.172 1 98.75 235 SER B C 1
ATOM 5465 O O . SER B 1 235 ? -4.109 19.422 19.672 1 98.75 235 SER B O 1
ATOM 5467 N N . THR B 1 236 ? -2.488 20.234 18.375 1 98.69 236 THR B N 1
ATOM 5468 C CA . THR B 1 236 ? -1.909 18.922 18.156 1 98.69 236 THR B CA 1
ATOM 5469 C C . THR B 1 236 ? -0.543 18.812 18.828 1 98.69 236 THR B C 1
ATOM 5471 O O . THR B 1 236 ? 0.165 19.797 18.969 1 98.69 236 THR B O 1
ATOM 5474 N N . VAL B 1 237 ? -0.231 17.594 19.328 1 97.62 237 VAL B N 1
ATOM 5475 C CA . VAL B 1 237 ? 1.027 17.375 20.016 1 97.62 237 VAL B CA 1
ATOM 5476 C C . VAL B 1 237 ? 1.479 15.922 19.828 1 97.62 237 VAL B C 1
ATOM 5478 O O . VAL B 1 237 ? 0.655 15.008 19.828 1 97.62 237 VAL B O 1
ATOM 5481 N N . HIS B 1 238 ? 2.783 15.711 19.562 1 97.06 238 HIS B N 1
ATOM 5482 C CA . HIS B 1 238 ? 3.375 14.375 19.547 1 97.06 238 HIS B CA 1
ATOM 5483 C C . HIS B 1 238 ? 3.408 13.758 20.938 1 97.06 238 HIS B C 1
ATOM 5485 O O . HIS B 1 238 ? 3.676 14.453 21.922 1 97.06 238 HIS B O 1
ATOM 5491 N N . THR B 1 239 ? 3.123 12.5 20.969 1 95.88 239 THR B N 1
ATOM 5492 C CA . THR B 1 239 ? 3.084 11.875 22.281 1 95.88 239 THR B CA 1
ATOM 5493 C C . THR B 1 239 ? 3.711 10.484 22.234 1 95.88 239 THR B C 1
ATOM 5495 O O . THR B 1 239 ? 3.475 9.719 21.297 1 95.88 239 THR B O 1
ATOM 5498 N N . SER B 1 240 ? 4.586 10.125 23.203 1 92.62 240 SER B N 1
ATOM 5499 C CA . SER B 1 240 ? 5.031 8.781 23.562 1 92.62 240 SER B CA 1
ATOM 5500 C C . SER B 1 240 ? 5.648 8.07 22.359 1 92.62 240 SER B C 1
ATOM 5502 O O . SER B 1 240 ? 5.242 6.957 22.016 1 92.62 240 SER B O 1
ATOM 5504 N N . VAL B 1 241 ? 6.66 8.695 21.766 1 90.88 241 VAL B N 1
ATOM 5505 C CA . VAL B 1 241 ? 7.258 8.156 20.547 1 90.88 241 VAL B CA 1
ATOM 5506 C C . VAL B 1 241 ? 8.555 7.426 20.891 1 90.88 241 VAL B C 1
ATOM 5508 O O . VAL B 1 241 ? 9.102 6.699 20.047 1 90.88 241 VAL B O 1
ATOM 5511 N N . ILE B 1 242 ? 9.055 7.621 22.062 1 87.38 242 ILE B N 1
ATOM 5512 C CA . ILE B 1 242 ? 10.305 6.996 22.469 1 87.38 242 ILE B CA 1
ATOM 5513 C C . ILE B 1 242 ? 10.023 5.898 23.5 1 87.38 242 ILE B C 1
ATOM 5515 O O . ILE B 1 242 ? 9.328 6.129 24.484 1 87.38 242 ILE B O 1
ATOM 5519 N N . SER B 1 243 ? 10.648 4.773 23.281 1 85.75 243 SER B N 1
ATOM 5520 C CA . SER B 1 243 ? 10.469 3.639 24.172 1 85.75 243 SER B CA 1
ATOM 5521 C C . SER B 1 243 ? 11.336 3.777 25.422 1 85.75 243 SER B C 1
ATOM 5523 O O . SER B 1 243 ? 12.5 4.184 25.328 1 85.75 243 SER B O 1
ATOM 5525 N N . HIS B 1 244 ? 10.75 3.365 26.531 1 83.25 244 HIS B N 1
ATOM 5526 C CA . HIS B 1 244 ? 11.469 3.246 27.797 1 83.25 244 HIS B CA 1
ATOM 5527 C C . HIS B 1 244 ? 11.5 1.8 28.281 1 83.25 244 HIS B C 1
ATOM 5529 O O . HIS B 1 244 ? 11.75 1.539 29.453 1 83.25 244 HIS B O 1
ATOM 5535 N N . GLY B 1 245 ? 11.227 0.951 27.312 1 81.19 245 GLY B N 1
ATOM 5536 C CA . GLY B 1 245 ? 11.086 -0.45 27.672 1 81.19 245 GLY B CA 1
ATOM 5537 C C . GLY B 1 245 ? 9.664 -0.828 28.031 1 81.19 245 GLY B C 1
ATOM 5538 O O . GLY B 1 245 ? 9.25 -1.975 27.844 1 81.19 245 GLY B O 1
ATOM 5539 N N . GLU B 1 246 ? 8.969 0.124 28.609 1 87.75 246 GLU B N 1
ATOM 5540 C CA . GLU B 1 246 ? 7.559 0.01 28.953 1 87.75 246 GLU B CA 1
ATOM 5541 C C . GLU B 1 246 ? 6.844 1.35 28.797 1 87.75 246 GLU B C 1
ATOM 5543 O O . GLU B 1 246 ? 7.484 2.398 28.734 1 87.75 246 GLU B O 1
ATOM 5548 N N . PRO B 1 247 ? 5.484 1.248 28.703 1 91 247 PRO B N 1
ATOM 5549 C CA . PRO B 1 247 ? 4.758 2.518 28.656 1 91 247 PRO B CA 1
ATOM 5550 C C . PRO B 1 247 ? 5.031 3.396 29.875 1 91 247 PRO B C 1
ATOM 5552 O O . PRO B 1 247 ? 5.078 2.898 31 1 91 247 PRO B O 1
ATOM 5555 N N . LYS B 1 248 ? 5.281 4.656 29.594 1 91.69 248 LYS B N 1
ATOM 5556 C CA . LYS B 1 248 ? 5.559 5.645 30.625 1 91.69 248 LYS B CA 1
ATOM 5557 C C . LYS B 1 248 ? 4.762 6.926 30.391 1 91.69 248 LYS B C 1
ATOM 5559 O O . LYS B 1 248 ? 4.707 7.438 29.281 1 91.69 248 LYS B O 1
ATOM 5564 N N . ALA B 1 249 ? 4.18 7.387 31.5 1 93.44 249 ALA B N 1
ATOM 5565 C CA . ALA B 1 249 ? 3.35 8.586 31.406 1 93.44 249 ALA B CA 1
ATOM 5566 C C . ALA B 1 249 ? 4.164 9.781 30.938 1 93.44 249 ALA B C 1
ATOM 5568 O O . ALA B 1 249 ? 5.324 9.945 31.312 1 93.44 249 ALA B O 1
ATOM 5569 N N . GLU B 1 250 ? 3.479 10.625 30.125 1 94.19 250 GLU B N 1
ATOM 5570 C CA . GLU B 1 250 ? 4.121 11.789 29.516 1 94.19 250 GLU B CA 1
ATOM 5571 C C . GLU B 1 250 ? 3.143 12.961 29.406 1 94.19 250 GLU B C 1
ATOM 5573 O O . GLU B 1 250 ? 2.58 13.406 30.406 1 94.19 250 GLU B O 1
ATOM 5578 N N . ILE B 1 251 ? 2.949 13.461 28.281 1 96.44 251 ILE B N 1
ATOM 5579 C CA . ILE B 1 251 ? 2.301 14.758 28.078 1 96.44 251 ILE B CA 1
ATOM 5580 C C . ILE B 1 251 ? 0.804 14.633 28.344 1 96.44 251 ILE B C 1
ATOM 5582 O O . ILE B 1 251 ? 0.175 15.57 28.844 1 96.44 251 ILE B O 1
ATOM 5586 N N . VAL B 1 252 ? 0.177 13.484 28.078 1 98 252 VAL B N 1
ATOM 5587 C CA . VAL B 1 252 ? -1.246 13.305 28.344 1 98 252 VAL B CA 1
ATOM 5588 C C . VAL B 1 252 ? -1.512 13.398 29.844 1 98 252 VAL B C 1
ATOM 5590 O O . VAL B 1 252 ? -2.457 14.062 30.281 1 98 252 VAL B O 1
ATOM 5593 N N . GLU B 1 253 ? -0.68 12.711 30.578 1 97.75 253 GLU B N 1
ATOM 5594 C CA . GLU B 1 253 ? -0.815 12.781 32.031 1 97.75 253 GLU B CA 1
ATOM 5595 C C . GLU B 1 253 ? -0.59 14.203 32.531 1 97.75 253 GLU B C 1
ATOM 5597 O O . GLU B 1 253 ? -1.263 14.648 33.469 1 97.75 253 GLU B O 1
ATOM 5602 N N . GLN B 1 254 ? 0.386 14.883 31.969 1 97.69 254 GLN B N 1
ATOM 5603 C CA . GLN B 1 254 ? 0.661 16.266 32.375 1 97.69 254 GLN B CA 1
ATOM 5604 C C . GLN B 1 254 ? -0.567 17.141 32.188 1 97.69 254 GLN B C 1
ATOM 5606 O O . GLN B 1 254 ? -0.906 17.938 33.062 1 97.69 254 GLN B O 1
ATOM 5611 N N . PHE B 1 255 ? -1.238 17.031 31.062 1 98.5 255 PHE B N 1
ATOM 5612 C CA . PHE B 1 255 ? -2.445 17.797 30.797 1 98.5 255 PHE B CA 1
ATOM 5613 C C . PHE B 1 255 ? -3.582 17.375 31.719 1 98.5 255 PHE B C 1
ATOM 5615 O O . PHE B 1 255 ? -4.352 18.203 32.188 1 98.5 255 PHE B O 1
ATOM 5622 N N . ALA B 1 256 ? -3.709 16.078 31.938 1 98.38 256 ALA B N 1
ATOM 5623 C CA . ALA B 1 256 ? -4.754 15.539 32.812 1 98.38 256 ALA B CA 1
ATOM 5624 C C . ALA B 1 256 ? -4.586 16.062 34.25 1 98.38 256 ALA B C 1
ATOM 5626 O O . ALA B 1 256 ? -5.555 16.5 34.875 1 98.38 256 ALA B O 1
ATOM 5627 N N . ASP B 1 257 ? -3.359 16 34.719 1 98 257 ASP B N 1
ATOM 5628 C CA . ASP B 1 257 ? -3.062 16.453 36.062 1 98 257 ASP B CA 1
ATOM 5629 C C . ASP B 1 257 ? -3.379 17.938 36.219 1 98 257 ASP B C 1
ATOM 5631 O O . ASP B 1 257 ? -3.762 18.391 37.312 1 98 257 ASP B O 1
ATOM 5635 N N . ALA B 1 258 ? -3.184 18.641 35.188 1 98.12 258 ALA B N 1
ATOM 5636 C CA . ALA B 1 258 ? -3.432 20.078 35.188 1 98.12 258 ALA B CA 1
ATOM 5637 C C . ALA B 1 258 ? -4.898 20.391 34.906 1 98.12 258 ALA B C 1
ATOM 5639 O O . ALA B 1 258 ? -5.293 21.562 34.844 1 98.12 258 ALA B O 1
ATOM 5640 N N . ASN B 1 259 ? -5.719 19.344 34.688 1 98.12 259 ASN B N 1
ATOM 5641 C CA . ASN B 1 259 ? -7.137 19.469 34.344 1 98.12 259 ASN B CA 1
ATOM 5642 C C . ASN B 1 259 ? -7.352 20.281 33.094 1 98.12 259 ASN B C 1
ATOM 5644 O O . ASN B 1 259 ? -8.219 21.156 33.062 1 98.12 259 ASN B O 1
ATOM 5648 N N . LEU B 1 260 ? -6.559 19.969 32.094 1 98.31 260 LEU B N 1
ATOM 5649 C CA . LEU B 1 260 ? -6.613 20.766 30.859 1 98.31 260 LEU B CA 1
ATOM 5650 C C . LEU B 1 260 ? -7.023 19.891 29.672 1 98.31 260 LEU B C 1
ATOM 5652 O O . LEU B 1 260 ? -7.086 20.375 28.531 1 98.31 260 LEU B O 1
ATOM 5656 N N . MET B 1 261 ? -7.352 18.688 29.906 1 98.56 261 MET B N 1
ATOM 5657 C CA . MET B 1 261 ? -7.75 17.812 28.797 1 98.56 261 MET B CA 1
ATOM 5658 C C . MET B 1 261 ? -9.047 18.297 28.156 1 98.56 261 MET B C 1
ATOM 5660 O O . MET B 1 261 ? -9.914 18.859 28.844 1 98.56 261 MET B O 1
ATOM 5664 N N . GLY B 1 262 ? -9.203 18.109 26.875 1 98.44 262 GLY B N 1
ATOM 5665 C CA . GLY B 1 262 ? -10.414 18.484 26.172 1 98.44 262 GLY B CA 1
ATOM 5666 C C . GLY B 1 262 ? -10.453 18 24.734 1 98.44 262 GLY B C 1
ATOM 5667 O O . GLY B 1 262 ? -9.445 17.516 24.219 1 98.44 262 GLY B O 1
ATOM 5668 N N . PRO B 1 263 ? -11.594 18.094 24.141 1 98.38 263 PRO B N 1
ATOM 5669 C CA . PRO B 1 263 ? -11.781 17.594 22.781 1 98.38 263 PRO B CA 1
ATOM 5670 C C . PRO B 1 263 ? -10.984 18.391 21.75 1 98.38 263 PRO B C 1
ATOM 5672 O O . PRO B 1 263 ? -10.875 17.969 20.594 1 98.38 263 PRO B O 1
ATOM 5675 N N . ASP B 1 264 ? -10.422 19.547 22.172 1 98.56 264 ASP B N 1
ATOM 5676 C CA . ASP B 1 264 ? -9.664 20.391 21.266 1 98.56 264 ASP B CA 1
ATOM 5677 C C . ASP B 1 264 ? -8.234 19.891 21.109 1 98.56 264 ASP B C 1
ATOM 5679 O O . ASP B 1 264 ? -7.438 20.484 20.359 1 98.56 264 ASP B O 1
ATOM 5683 N N . ILE B 1 265 ? -7.887 18.766 21.766 1 98.81 265 ILE B N 1
ATOM 5684 C CA . ILE B 1 265 ? -6.523 18.25 21.719 1 98.81 265 ILE B CA 1
ATOM 5685 C C . ILE B 1 265 ? -6.477 17.016 20.812 1 98.81 265 ILE B C 1
ATOM 5687 O O . ILE B 1 265 ? -7.344 16.141 20.891 1 98.81 265 ILE B O 1
ATOM 5691 N N . VAL B 1 266 ? -5.508 16.953 19.938 1 98.88 266 VAL B N 1
ATOM 5692 C CA . VAL B 1 266 ? -5.234 15.805 19.078 1 98.88 266 VAL B CA 1
ATOM 5693 C C . VAL B 1 266 ? -3.814 15.305 19.344 1 98.88 266 VAL B C 1
ATOM 5695 O O . VAL B 1 266 ? -2.84 16 19.062 1 98.88 266 VAL B O 1
ATOM 5698 N N . PHE B 1 267 ? -3.684 14.094 19.844 1 98.69 267 PHE B N 1
ATOM 5699 C CA . PHE B 1 267 ? -2.391 13.461 20.078 1 98.69 267 PHE B CA 1
ATOM 5700 C C . PHE B 1 267 ? -1.979 12.609 18.875 1 98.69 267 PHE B C 1
ATOM 5702 O O . PHE B 1 267 ? -2.771 11.812 18.375 1 98.69 267 PHE B O 1
ATOM 5709 N N . SER B 1 268 ? -0.797 12.773 18.406 1 98.31 268 SER B N 1
ATOM 5710 C CA . SER B 1 268 ? -0.289 11.969 17.297 1 98.31 268 SER B CA 1
ATOM 5711 C C . SER B 1 268 ? 0.708 10.922 17.797 1 98.31 268 SER B C 1
ATOM 5713 O O . SER B 1 268 ? 1.473 11.18 18.719 1 98.31 268 SER B O 1
ATOM 5715 N N . HIS B 1 269 ? 0.731 9.75 17.156 1 97.5 269 HIS B N 1
ATOM 5716 C CA . HIS B 1 269 ? 1.534 8.57 17.453 1 97.5 269 HIS B CA 1
ATOM 5717 C C . HIS B 1 269 ? 1.027 7.863 18.719 1 97.5 269 HIS B C 1
ATOM 5719 O O . HIS B 1 269 ? -0.081 7.324 18.719 1 97.5 269 HIS B O 1
ATOM 5725 N N . GLY B 1 270 ? 1.836 7.879 19.797 1 96.06 270 GLY B N 1
ATOM 5726 C CA . GLY B 1 270 ? 1.365 7.352 21.078 1 96.06 270 GLY B CA 1
ATOM 5727 C C . GLY B 1 270 ? 1.717 5.891 21.281 1 96.06 270 GLY B C 1
ATOM 5728 O O . GLY B 1 270 ? 1.013 5.172 22 1 96.06 270 GLY B O 1
ATOM 5729 N N . GLY B 1 271 ? 2.729 5.34 20.688 1 94.12 271 GLY B N 1
ATOM 5730 C CA . GLY B 1 271 ? 3.078 3.93 20.75 1 94.12 271 GLY B CA 1
ATOM 5731 C C . GLY B 1 271 ? 3.34 3.443 22.172 1 94.12 271 GLY B C 1
ATOM 5732 O O . GLY B 1 271 ? 3.135 2.268 22.469 1 94.12 271 GLY B O 1
ATOM 5733 N N . TRP B 1 272 ? 3.703 4.398 23.062 1 93.75 272 TRP B N 1
ATOM 5734 C CA . TRP B 1 272 ? 4.078 4.016 24.422 1 93.75 272 TRP B CA 1
ATOM 5735 C C . TRP B 1 272 ? 3.201 4.727 25.453 1 93.75 272 TRP B C 1
ATOM 5737 O O . TRP B 1 272 ? 3.633 4.98 26.578 1 93.75 272 TRP B O 1
ATOM 5747 N N . ILE B 1 273 ? 2.055 5.031 25.062 1 96.81 273 ILE B N 1
ATOM 5748 C CA . ILE B 1 273 ? 1.065 5.668 25.922 1 96.81 273 ILE B CA 1
ATOM 5749 C C . ILE B 1 273 ? 0.588 4.68 26.984 1 96.81 273 ILE B C 1
ATOM 5751 O O . ILE B 1 273 ? 0.462 3.484 26.719 1 96.81 273 ILE B O 1
ATOM 5755 N N . THR B 1 274 ? 0.335 5.141 28.219 1 97.31 274 THR B N 1
ATOM 5756 C CA . THR B 1 274 ? -0.115 4.27 29.297 1 97.31 274 THR B CA 1
ATOM 5757 C C . THR B 1 274 ? -1.631 4.102 29.266 1 97.31 274 THR B C 1
ATOM 5759 O O . THR B 1 274 ? -2.332 4.883 28.609 1 97.31 274 THR B O 1
ATOM 5762 N N . ASP B 1 275 ? -2.117 3.111 29.984 1 97.5 275 ASP B N 1
ATOM 5763 C CA . ASP B 1 275 ? -3.555 2.879 30.078 1 97.5 275 ASP B CA 1
ATOM 5764 C C . ASP B 1 275 ? -4.262 4.055 30.75 1 97.5 275 ASP B C 1
ATOM 5766 O O . ASP B 1 275 ? -5.371 4.426 30.344 1 97.5 275 ASP B O 1
ATOM 5770 N N . SER B 1 276 ? -3.584 4.555 31.719 1 97.94 276 SER B N 1
ATOM 5771 C CA . SER B 1 276 ? -4.168 5.703 32.406 1 97.94 276 SER B CA 1
ATOM 5772 C C . SER B 1 276 ? -4.273 6.906 31.469 1 97.94 276 SER B C 1
ATOM 5774 O O . SER B 1 276 ? -5.254 7.652 31.531 1 97.94 276 SER B O 1
ATOM 5776 N N . GLU B 1 277 ? -3.328 7.102 30.656 1 98.38 277 GLU B N 1
ATOM 5777 C CA . GLU B 1 277 ? -3.365 8.188 29.688 1 98.38 277 GLU B CA 1
ATOM 5778 C C . GLU B 1 277 ? -4.461 7.961 28.656 1 98.38 277 GLU B C 1
ATOM 5780 O O . GLU B 1 277 ? -5.152 8.906 28.25 1 98.38 277 GLU B O 1
ATOM 5785 N N . LEU B 1 278 ? -4.625 6.777 28.234 1 98.38 278 LEU B N 1
ATOM 5786 C CA . LEU B 1 278 ? -5.695 6.461 27.297 1 98.38 278 LEU B CA 1
ATOM 5787 C C . LEU B 1 278 ? -7.062 6.75 27.906 1 98.38 278 LEU B C 1
ATOM 5789 O O . LEU B 1 278 ? -7.969 7.223 27.219 1 98.38 278 LEU B O 1
ATOM 5793 N N . ALA B 1 279 ? -7.18 6.418 29.172 1 98.31 279 ALA B N 1
ATOM 5794 C CA . ALA B 1 279 ? -8.43 6.715 29.875 1 98.31 279 ALA B CA 1
ATOM 5795 C C . ALA B 1 279 ? -8.711 8.211 29.891 1 98.31 279 ALA B C 1
ATOM 5797 O O . ALA B 1 279 ? -9.852 8.641 29.734 1 98.31 279 ALA B O 1
ATOM 5798 N N . ALA B 1 280 ? -7.672 9.016 30.109 1 98.56 280 ALA B N 1
ATOM 5799 C CA . ALA B 1 280 ? -7.812 10.469 30.094 1 98.56 280 ALA B CA 1
ATOM 5800 C C . ALA B 1 280 ? -8.227 10.969 28.703 1 98.56 280 ALA B C 1
ATOM 5802 O O . ALA B 1 280 ? -9.039 11.891 28.594 1 98.56 280 ALA B O 1
ATOM 5803 N N . VAL B 1 281 ? -7.664 10.375 27.703 1 98.62 281 VAL B N 1
ATOM 5804 C CA . VAL B 1 281 ? -8.016 10.734 26.328 1 98.62 281 VAL B CA 1
ATOM 5805 C C . VAL B 1 281 ? -9.492 10.438 26.078 1 98.62 281 VAL B C 1
ATOM 5807 O O . VAL B 1 281 ? -10.227 11.281 25.562 1 98.62 281 VAL B O 1
ATOM 5810 N N . ARG B 1 282 ? -9.914 9.305 26.438 1 98.44 282 ARG B N 1
ATOM 5811 C CA . ARG B 1 282 ? -11.297 8.883 26.234 1 98.44 282 ARG B CA 1
ATOM 5812 C C . ARG B 1 282 ? -12.266 9.828 26.938 1 98.44 282 ARG B C 1
ATOM 5814 O O . ARG B 1 282 ? -13.219 10.312 26.344 1 98.44 282 ARG B O 1
ATOM 5821 N N . SER B 1 283 ? -11.977 10.094 28.188 1 98.31 283 SER B N 1
ATOM 5822 C CA . SER B 1 283 ? -12.891 10.852 29.031 1 98.31 283 SER B CA 1
ATOM 5823 C C . SER B 1 283 ? -13 12.297 28.562 1 98.31 283 SER B C 1
ATOM 5825 O O . SER B 1 283 ? -14.047 12.938 28.734 1 98.31 283 SER B O 1
ATOM 5827 N N . SER B 1 284 ? -11.992 12.836 27.969 1 98.5 284 SER B N 1
ATOM 5828 C CA . SER B 1 284 ? -11.945 14.242 27.609 1 98.5 284 SER B CA 1
ATOM 5829 C C . SER B 1 284 ? -12.5 14.477 26.203 1 98.5 284 SER B C 1
ATOM 5831 O O . SER B 1 284 ? -12.797 15.609 25.828 1 98.5 284 SER B O 1
ATOM 5833 N N . GLY B 1 285 ? -12.539 13.398 25.391 1 98.44 285 GLY B N 1
ATOM 5834 C CA . GLY B 1 285 ? -12.953 13.539 24 1 98.44 285 GLY B CA 1
ATOM 5835 C C . GLY B 1 285 ? -11.82 13.938 23.078 1 98.44 285 GLY B C 1
ATOM 5836 O O . GLY B 1 285 ? -12.031 14.188 21.891 1 98.44 285 GLY B O 1
ATOM 5837 N N . ALA B 1 286 ? -10.586 13.992 23.625 1 98.69 286 ALA B N 1
ATOM 5838 C CA . ALA B 1 286 ? -9.422 14.234 22.781 1 98.69 286 ALA B CA 1
ATOM 5839 C C . ALA B 1 286 ? -9.234 13.117 21.75 1 98.69 286 ALA B C 1
ATOM 5841 O O . ALA B 1 286 ? -9.859 12.062 21.859 1 98.69 286 ALA B O 1
ATOM 5842 N N . GLY B 1 287 ? -8.469 13.422 20.703 1 98.62 287 GLY B N 1
ATOM 5843 C CA . GLY B 1 287 ? -8.258 12.453 19.641 1 98.62 287 GLY B CA 1
ATOM 5844 C C . GLY B 1 287 ? -6.863 11.859 19.641 1 98.62 287 GLY B C 1
ATOM 5845 O O . GLY B 1 287 ? -5.922 12.469 20.156 1 98.62 287 GLY B O 1
ATOM 5846 N N . ILE B 1 288 ? -6.754 10.68 19.078 1 98.5 288 ILE B N 1
ATOM 5847 C CA . ILE B 1 288 ? -5.469 10.023 18.844 1 98.5 288 ILE B CA 1
ATOM 5848 C C . ILE B 1 288 ? -5.34 9.656 17.375 1 98.5 288 ILE B C 1
ATOM 5850 O O . ILE B 1 288 ? -6.25 9.055 16.797 1 98.5 288 ILE B O 1
ATOM 5854 N N . VAL B 1 289 ? -4.219 10 16.844 1 98.81 289 VAL B N 1
ATOM 5855 C CA . VAL B 1 289 ? -3.951 9.711 15.438 1 98.81 289 VAL B CA 1
ATOM 5856 C C . VAL B 1 289 ? -2.779 8.742 15.32 1 98.81 289 VAL B C 1
ATOM 5858 O O . VAL B 1 289 ? -1.701 8.992 15.867 1 98.81 289 VAL B O 1
ATOM 5861 N N . GLY B 1 290 ? -3.01 7.602 14.68 1 98.56 290 GLY B N 1
ATOM 5862 C CA . GLY B 1 290 ? -1.918 6.711 14.32 1 98.56 290 GLY B CA 1
ATOM 5863 C C . GLY B 1 290 ? -1.346 7 12.945 1 98.56 290 GLY B C 1
ATOM 5864 O O . GLY B 1 290 ? -2.086 7.312 12.008 1 98.56 290 GLY B O 1
ATOM 5865 N N . THR B 1 291 ? -0.082 6.988 12.828 1 98.5 291 THR B N 1
ATOM 5866 C CA . THR B 1 291 ? 0.628 7.133 11.562 1 98.5 291 THR B CA 1
ATOM 5867 C C . THR B 1 291 ? 1.459 5.887 11.266 1 98.5 291 THR B C 1
ATOM 5869 O O . THR B 1 291 ? 2.676 5.887 11.461 1 98.5 291 THR B O 1
ATOM 5872 N N . PRO B 1 292 ? 0.834 4.867 10.711 1 97.88 292 PRO B N 1
ATOM 5873 C CA . PRO B 1 292 ? 1.396 3.514 10.672 1 97.88 292 PRO B CA 1
ATOM 5874 C C . PRO B 1 292 ? 2.775 3.467 10.023 1 97.88 292 PRO B C 1
ATOM 5876 O O . PRO B 1 292 ? 3.701 2.861 10.57 1 97.88 292 PRO B O 1
ATOM 5879 N N . ASP B 1 293 ? 3.006 4.098 8.922 1 97.62 293 ASP B N 1
ATOM 5880 C CA . ASP B 1 293 ? 4.254 3.979 8.18 1 97.62 293 ASP B CA 1
ATOM 5881 C C . ASP B 1 293 ? 5.438 4.484 9 1 97.62 293 ASP B C 1
ATOM 5883 O O . ASP B 1 293 ? 6.422 3.766 9.188 1 97.62 293 ASP B O 1
ATOM 5887 N N . THR B 1 294 ? 5.355 5.66 9.562 1 96.62 294 THR B N 1
ATOM 5888 C CA . THR B 1 294 ? 6.469 6.238 10.305 1 96.62 294 THR B CA 1
ATOM 5889 C C . THR B 1 294 ? 6.648 5.535 11.648 1 96.62 294 THR B C 1
ATOM 5891 O O . THR B 1 294 ? 7.777 5.328 12.094 1 96.62 294 THR B O 1
ATOM 5894 N N . GLU B 1 295 ? 5.562 5.191 12.305 1 96 295 GLU B N 1
ATOM 5895 C CA . GLU B 1 295 ? 5.652 4.52 13.594 1 96 295 GLU B CA 1
ATOM 5896 C C . GLU B 1 295 ? 6.359 3.176 13.469 1 96 295 GLU B C 1
ATOM 5898 O O . GLU B 1 295 ? 7.25 2.861 14.266 1 96 295 GLU B O 1
ATOM 5903 N N . LEU B 1 296 ? 6.012 2.438 12.43 1 95.94 296 LEU B N 1
ATOM 5904 C CA . LEU B 1 296 ? 6.605 1.122 12.227 1 95.94 296 LEU B CA 1
ATOM 5905 C C . LEU B 1 296 ? 8.055 1.245 11.766 1 95.94 296 LEU B C 1
ATOM 5907 O O . LEU B 1 296 ? 8.914 0.47 12.188 1 95.94 296 LEU B O 1
ATOM 5911 N N . GLN B 1 297 ? 8.359 2.176 11.016 1 95.69 297 GLN B N 1
ATOM 5912 C CA . GLN B 1 297 ? 9.68 2.33 10.406 1 95.69 297 GLN B CA 1
ATOM 5913 C C . GLN B 1 297 ? 10.68 2.891 11.414 1 95.69 297 GLN B C 1
ATOM 5915 O O . GLN B 1 297 ? 11.82 2.43 11.477 1 95.69 297 GLN B O 1
ATOM 5920 N N . MET B 1 298 ? 10.234 3.893 12.18 1 93.69 298 MET B N 1
ATOM 5921 C CA . MET B 1 298 ? 11.203 4.738 12.867 1 93.69 298 MET B CA 1
ATOM 5922 C C . MET B 1 298 ? 11.328 4.344 14.336 1 93.69 298 MET B C 1
ATOM 5924 O O . MET B 1 298 ? 11.969 5.043 15.125 1 93.69 298 MET B O 1
ATOM 5928 N N . GLY B 1 299 ? 10.695 3.287 14.695 1 90.62 299 GLY B N 1
ATOM 5929 C CA . GLY B 1 299 ? 10.875 2.727 16.016 1 90.62 299 GLY B CA 1
ATOM 5930 C C . GLY B 1 299 ? 10.047 3.434 17.078 1 90.62 299 GLY B C 1
ATOM 5931 O O . GLY B 1 299 ? 10.469 3.537 18.234 1 90.62 299 GLY B O 1
ATOM 5932 N N . MET B 1 300 ? 8.883 3.953 16.672 1 91.94 300 MET B N 1
ATOM 5933 C CA . MET B 1 300 ? 8.039 4.68 17.609 1 91.94 300 MET B CA 1
ATOM 5934 C C . MET B 1 300 ? 7.07 3.736 18.312 1 91.94 300 MET B C 1
ATOM 5936 O O . MET B 1 300 ? 6.23 4.176 19.109 1 91.94 300 MET B O 1
ATOM 5940 N N . GLY B 1 301 ? 7.207 2.447 18.031 1 92.12 301 GLY B N 1
ATOM 5941 C CA . GLY B 1 301 ? 6.262 1.466 18.531 1 92.12 301 GLY B CA 1
ATOM 5942 C C . GLY B 1 301 ? 5.141 1.154 17.562 1 92.12 301 GLY B C 1
ATOM 5943 O O . GLY B 1 301 ? 5.027 1.794 16.516 1 92.12 301 GLY B O 1
ATOM 5944 N N . TYR B 1 302 ? 4.32 0.143 17.891 1 94.56 302 TYR B N 1
ATOM 5945 C CA . TYR B 1 302 ? 3.16 -0.194 17.078 1 94.56 302 TYR B CA 1
ATOM 5946 C C . TYR B 1 302 ? 2.053 0.837 17.25 1 94.56 302 TYR B C 1
ATOM 5948 O O . TYR B 1 302 ? 1.898 1.415 18.328 1 94.56 302 TYR B O 1
ATOM 5956 N N . PRO B 1 303 ? 1.278 1.073 16.219 1 96.06 303 PRO B N 1
ATOM 5957 C CA . PRO B 1 303 ? 0.19 2.045 16.344 1 96.06 303 PRO B CA 1
ATOM 5958 C C . PRO B 1 303 ? -0.792 1.701 17.453 1 96.06 303 PRO B C 1
ATOM 5960 O O . PRO B 1 303 ? -1.345 0.598 17.484 1 96.06 303 PRO B O 1
ATOM 5963 N N . VAL B 1 304 ? -1.078 2.613 18.297 1 97.31 304 VAL B N 1
ATOM 5964 C CA . VAL B 1 304 ? -1.912 2.398 19.469 1 97.31 304 VAL B CA 1
ATOM 5965 C C . VAL B 1 304 ? -3.381 2.613 19.109 1 97.31 304 VAL B C 1
ATOM 5967 O O . VAL B 1 304 ? -4.273 2.25 19.891 1 97.31 304 VAL B O 1
ATOM 5970 N N . VAL B 1 305 ? -3.678 3.053 17.938 1 97.69 305 VAL B N 1
ATOM 5971 C CA . VAL B 1 305 ? -4.992 3.549 17.531 1 97.69 305 VAL B CA 1
ATOM 5972 C C . VAL B 1 305 ? -6.031 2.439 17.688 1 97.69 305 VAL B C 1
ATOM 5974 O O . VAL B 1 305 ? -7.188 2.705 18.031 1 97.69 305 VAL B O 1
ATOM 5977 N N . TRP B 1 306 ? -5.652 1.208 17.438 1 97.44 306 TRP B N 1
ATOM 5978 C CA . TRP B 1 306 ? -6.613 0.117 17.562 1 97.44 306 TRP B CA 1
ATOM 5979 C C . TRP B 1 306 ? -7.004 -0.1 19.031 1 97.44 306 TRP B C 1
ATOM 5981 O O . TRP B 1 306 ? -8.188 -0.227 19.344 1 97.44 306 TRP B O 1
ATOM 5991 N N . LYS B 1 307 ? -5.98 -0.153 19.891 1 97.44 307 LYS B N 1
ATOM 5992 C CA . LYS B 1 307 ? -6.246 -0.262 21.328 1 97.44 307 LYS B CA 1
ATOM 5993 C C . LYS B 1 307 ? -7.078 0.917 21.828 1 97.44 307 LYS B C 1
ATOM 5995 O O . LYS B 1 307 ? -8.031 0.735 22.594 1 97.44 307 LYS B O 1
ATOM 6000 N N . ALA B 1 308 ? -6.688 2.109 21.406 1 98.5 308 ALA B N 1
ATOM 6001 C CA . ALA B 1 308 ? -7.426 3.316 21.781 1 98.5 308 ALA B CA 1
ATOM 6002 C C . ALA B 1 308 ? -8.875 3.24 21.297 1 98.5 308 ALA B C 1
ATOM 6004 O O . ALA B 1 308 ? -9.797 3.592 22.031 1 98.5 308 ALA B O 1
ATOM 6005 N N . ASN B 1 309 ? -9.023 2.803 20.109 1 97.5 309 ASN B N 1
ATOM 6006 C CA . ASN B 1 309 ? -10.359 2.658 19.531 1 97.5 309 ASN B CA 1
ATOM 6007 C C . ASN B 1 309 ? -11.211 1.676 20.344 1 97.5 309 ASN B C 1
ATOM 6009 O O . ASN B 1 309 ? -12.391 1.929 20.594 1 97.5 309 ASN B O 1
ATOM 6013 N N . ASP B 1 310 ? -10.641 0.588 20.734 1 96.94 310 ASP B N 1
ATOM 6014 C CA . ASP B 1 310 ? -11.328 -0.429 21.516 1 96.94 310 ASP B CA 1
ATOM 6015 C C . ASP B 1 310 ? -11.797 0.139 22.859 1 96.94 310 ASP B C 1
ATOM 6017 O O . ASP B 1 310 ? -12.82 -0.291 23.391 1 96.94 310 ASP B O 1
ATOM 6021 N N . LEU B 1 311 ? -11.07 1.077 23.297 1 97.38 311 LEU B N 1
ATOM 6022 C CA . LEU B 1 311 ? -11.375 1.675 24.594 1 97.38 311 LEU B CA 1
ATOM 6023 C C . LEU B 1 311 ? -12.367 2.822 24.438 1 97.38 311 LEU B C 1
ATOM 6025 O O . LEU B 1 311 ? -12.789 3.422 25.438 1 97.38 311 LEU B O 1
ATOM 6029 N N . GLY B 1 312 ? -12.68 3.176 23.234 1 97.12 312 GLY B N 1
ATOM 6030 C CA . GLY B 1 312 ? -13.719 4.168 23 1 97.12 312 GLY B CA 1
ATOM 6031 C C . GLY B 1 312 ? -13.164 5.555 22.734 1 97.12 312 GLY B C 1
ATOM 6032 O O . GLY B 1 312 ? -13.906 6.539 22.75 1 97.12 312 GLY B O 1
ATOM 6033 N N . CYS B 1 313 ? -11.906 5.695 22.5 1 98.44 313 CYS B N 1
ATOM 6034 C CA . CYS B 1 313 ? -11.328 6.98 22.141 1 98.44 313 CYS B CA 1
ATOM 6035 C C . CYS B 1 313 ? -11.672 7.355 20.703 1 98.44 313 CYS B C 1
ATOM 6037 O O . CYS B 1 313 ? -11.984 6.484 19.891 1 98.44 313 CYS B O 1
ATOM 6039 N N . ARG B 1 314 ? -11.664 8.617 20.406 1 98.25 314 ARG B N 1
ATOM 6040 C CA . ARG B 1 314 ? -11.68 9.078 19.031 1 98.25 314 ARG B CA 1
ATOM 6041 C C . ARG B 1 314 ? -10.344 8.82 18.344 1 98.25 314 ARG B C 1
ATOM 6043 O O . ARG B 1 314 ? -9.297 9.281 18.828 1 98.25 314 ARG B O 1
ATOM 6050 N N . THR B 1 315 ? -10.375 8.023 17.281 1 98.62 315 THR B N 1
ATOM 6051 C CA . THR B 1 315 ? -9.125 7.613 16.656 1 98.62 315 THR B CA 1
ATOM 6052 C C . THR B 1 315 ? -9.211 7.777 15.141 1 98.62 315 THR B C 1
ATOM 6054 O O . THR B 1 315 ? -10.297 7.723 14.562 1 98.62 315 THR B O 1
ATOM 6057 N N . CYS B 1 316 ? -8.109 8.023 14.523 1 98.62 316 CYS B N 1
ATOM 6058 C CA . CYS B 1 316 ? -8.023 8.055 13.07 1 98.62 316 CYS B CA 1
ATOM 6059 C C . CYS B 1 316 ? -6.59 7.816 12.609 1 98.62 316 CYS B C 1
ATOM 6061 O O . CYS B 1 316 ? -5.734 7.422 13.398 1 98.62 316 CYS B O 1
ATOM 6063 N N . LEU B 1 317 ? -6.34 7.945 11.289 1 98.81 317 LEU B N 1
ATOM 6064 C CA . LEU B 1 317 ? -5.027 7.73 10.688 1 98.81 317 LEU B CA 1
ATOM 6065 C C . LEU B 1 317 ? -4.445 9.039 10.172 1 98.81 317 LEU B C 1
ATOM 6067 O O . LEU B 1 317 ? -5.176 10.008 9.961 1 98.81 317 LEU B O 1
ATOM 6071 N N . GLY B 1 318 ? -3.207 9.07 10.047 1 98.81 318 GLY B N 1
ATOM 6072 C CA . GLY B 1 318 ? -2.473 10.156 9.414 1 98.81 318 GLY B CA 1
ATOM 6073 C C . GLY B 1 318 ? -1.303 9.68 8.578 1 98.81 318 GLY B C 1
ATOM 6074 O O . GLY B 1 318 ? -0.869 8.531 8.703 1 98.81 318 GLY B O 1
ATOM 6075 N N . LEU B 1 319 ? -0.802 10.57 7.754 1 98.62 319 LEU B N 1
ATOM 6076 C CA . LEU B 1 319 ? 0.306 10.258 6.859 1 98.62 319 LEU B CA 1
ATOM 6077 C C . LEU B 1 319 ? 1.639 10.664 7.48 1 98.62 319 LEU B C 1
ATOM 6079 O O . LEU B 1 319 ? 2.68 10.078 7.164 1 98.62 319 LEU B O 1
ATOM 6083 N N . ASP B 1 320 ? 1.68 11.664 8.273 1 98.62 320 ASP B N 1
ATOM 6084 C CA . ASP B 1 320 ? 2.83 12.172 9.016 1 98.62 320 ASP B CA 1
ATOM 6085 C C . ASP B 1 320 ? 3.809 12.891 8.094 1 98.62 320 ASP B C 1
ATOM 6087 O O . ASP B 1 320 ? 3.729 14.109 7.926 1 98.62 320 ASP B O 1
ATOM 6091 N N . ILE B 1 321 ? 4.59 12.18 7.254 1 98.12 321 ILE B N 1
ATOM 6092 C CA . ILE B 1 321 ? 5.617 12.875 6.488 1 98.12 321 ILE B CA 1
ATOM 6093 C C . ILE B 1 321 ? 5.723 12.273 5.09 1 98.12 321 ILE B C 1
ATOM 6095 O O . ILE B 1 321 ? 5.668 11.047 4.93 1 98.12 321 ILE B O 1
ATOM 6099 N N . THR B 1 322 ? 5.922 13.117 4.098 1 97.44 322 THR B N 1
ATOM 6100 C CA . THR B 1 322 ? 6.094 12.688 2.713 1 97.44 322 THR B CA 1
ATOM 6101 C C . THR B 1 322 ? 7.551 12.336 2.432 1 97.44 322 THR B C 1
ATOM 6103 O O . THR B 1 322 ? 7.855 11.688 1.432 1 97.44 322 THR B O 1
ATOM 6106 N N . SER B 1 323 ? 8.422 12.719 3.326 1 97.62 323 SER B N 1
ATOM 6107 C CA . SER B 1 323 ? 9.836 12.414 3.125 1 97.62 323 SER B CA 1
ATOM 6108 C C . SER B 1 323 ? 10.086 10.914 3.158 1 97.62 323 SER B C 1
ATOM 6110 O O . SER B 1 323 ? 11.078 10.43 2.611 1 97.62 323 SER B O 1
ATOM 6112 N N . ASN B 1 324 ? 9.25 10.141 3.785 1 96.81 324 ASN B N 1
ATOM 6113 C CA . ASN B 1 324 ? 9.492 8.711 3.887 1 96.81 324 ASN B CA 1
ATOM 6114 C C . ASN B 1 324 ? 8.539 7.914 3 1 96.81 324 ASN B C 1
ATOM 6116 O O . ASN B 1 324 ? 8.852 6.793 2.592 1 96.81 324 ASN B O 1
ATOM 6120 N N . GLN B 1 325 ? 7.238 8.375 2.881 1 97.25 325 GLN B N 1
ATOM 6121 C CA . GLN B 1 325 ? 6.258 7.652 2.078 1 97.25 325 GLN B CA 1
ATOM 6122 C C . GLN B 1 325 ? 5.348 8.617 1.322 1 97.25 325 GLN B C 1
ATOM 6124 O O . GLN B 1 325 ? 5.309 9.812 1.633 1 97.25 325 GLN B O 1
ATOM 6129 N N . GLY B 1 326 ? 4.637 8.086 0.337 1 96.62 326 GLY B N 1
ATOM 6130 C CA . GLY B 1 326 ? 3.717 8.898 -0.445 1 96.62 326 GLY B CA 1
ATOM 6131 C C . GLY B 1 326 ? 2.438 9.234 0.296 1 96.62 326 GLY B C 1
ATOM 6132 O O . GLY B 1 326 ? 2.234 8.789 1.427 1 96.62 326 GLY B O 1
ATOM 6133 N N . ASN B 1 327 ? 1.605 10.016 -0.365 1 98.12 327 ASN B N 1
ATOM 6134 C CA . ASN B 1 327 ? 0.349 10.461 0.232 1 98.12 327 ASN B CA 1
ATOM 6135 C C . ASN B 1 327 ? -0.793 9.5 -0.092 1 98.12 327 ASN B C 1
ATOM 6137 O O . ASN B 1 327 ? -1.95 9.914 -0.184 1 98.12 327 ASN B O 1
ATOM 6141 N N . ASP B 1 328 ? -0.444 8.211 -0.376 1 97.88 328 ASP B N 1
ATOM 6142 C CA . ASP B 1 328 ? -1.405 7.141 -0.615 1 97.88 328 ASP B CA 1
ATOM 6143 C C . ASP B 1 328 ? -2.082 6.711 0.684 1 97.88 328 ASP B C 1
ATOM 6145 O O . ASP B 1 328 ? -1.557 5.871 1.416 1 97.88 328 ASP B O 1
ATOM 6149 N N . PHE B 1 329 ? -3.277 7.23 0.915 1 98.19 329 PHE B N 1
ATOM 6150 C CA . PHE B 1 329 ? -3.963 6.977 2.178 1 98.19 329 PHE B CA 1
ATOM 6151 C C . PHE B 1 329 ? -4.5 5.551 2.225 1 98.19 329 PHE B C 1
ATOM 6153 O O . PHE B 1 329 ? -4.742 5.012 3.307 1 98.19 329 PHE B O 1
ATOM 6160 N N . LEU B 1 330 ? -4.723 4.887 1.021 1 98.31 330 LEU B N 1
ATOM 6161 C CA . LEU B 1 330 ? -5.113 3.482 0.953 1 98.31 330 LEU B CA 1
ATOM 6162 C C . LEU B 1 330 ? -4.008 2.584 1.504 1 98.31 330 LEU B C 1
ATOM 6164 O O . LEU B 1 330 ? -4.285 1.642 2.248 1 98.31 330 LEU B O 1
ATOM 6168 N N . ALA B 1 331 ? -2.799 2.947 1.162 1 97.31 331 ALA B N 1
ATOM 6169 C CA . ALA B 1 331 ? -1.657 2.197 1.679 1 97.31 331 ALA B CA 1
ATOM 6170 C C . ALA B 1 331 ? -1.58 2.291 3.199 1 97.31 331 ALA B C 1
ATOM 6172 O O . ALA B 1 331 ? -1.201 1.327 3.869 1 97.31 331 ALA B O 1
ATOM 6173 N N . GLN B 1 332 ? -1.936 3.436 3.758 1 97.5 332 GLN B N 1
ATOM 6174 C CA . GLN B 1 332 ? -1.923 3.617 5.207 1 97.5 332 GLN B CA 1
ATOM 6175 C C . GLN B 1 332 ? -2.965 2.729 5.879 1 97.5 332 GLN B C 1
ATOM 6177 O O . GLN B 1 332 ? -2.699 2.139 6.93 1 97.5 332 GLN B O 1
ATOM 6182 N N . MET B 1 333 ? -4.117 2.65 5.297 1 98.38 333 MET B N 1
ATOM 6183 C CA . MET B 1 333 ? -5.176 1.794 5.82 1 98.38 333 MET B CA 1
ATOM 6184 C C . MET B 1 333 ? -4.738 0.333 5.836 1 98.38 333 MET B C 1
ATOM 6186 O O . MET B 1 333 ? -4.891 -0.352 6.852 1 98.38 333 MET B O 1
ATOM 6190 N N . ARG B 1 334 ? -4.145 -0.091 4.723 1 98.06 334 ARG B N 1
ATOM 6191 C CA . ARG B 1 334 ? -3.723 -1.483 4.605 1 98.06 334 ARG B CA 1
ATOM 6192 C C . ARG B 1 334 ? -2.643 -1.815 5.629 1 98.06 334 ARG B C 1
ATOM 6194 O O . ARG B 1 334 ? -2.699 -2.859 6.281 1 98.06 334 ARG B O 1
ATOM 6201 N N . LEU B 1 335 ? -1.719 -0.917 5.734 1 98.12 335 LEU B N 1
ATOM 6202 C CA . LEU B 1 335 ? -0.616 -1.136 6.664 1 98.12 335 LEU B CA 1
ATOM 6203 C C . LEU B 1 335 ? -1.121 -1.205 8.102 1 98.12 335 LEU B C 1
ATOM 6205 O O . LEU B 1 335 ? -0.723 -2.09 8.859 1 98.12 335 LEU B O 1
ATOM 6209 N N . ALA B 1 336 ? -1.996 -0.287 8.445 1 98.31 336 ALA B N 1
ATOM 6210 C CA . ALA B 1 336 ? -2.568 -0.266 9.789 1 98.31 336 ALA B CA 1
ATOM 6211 C C . ALA B 1 336 ? -3.34 -1.552 10.078 1 98.31 336 ALA B C 1
ATOM 6213 O O . ALA B 1 336 ? -3.182 -2.152 11.148 1 98.31 336 ALA B O 1
ATOM 6214 N N . LEU B 1 337 ? -4.117 -1.96 9.156 1 98.31 337 LEU B N 1
ATOM 6215 C CA . LEU B 1 337 ? -5.008 -3.1 9.336 1 98.31 337 LEU B CA 1
ATOM 6216 C C . LEU B 1 337 ? -4.219 -4.402 9.422 1 98.31 337 LEU B C 1
ATOM 6218 O O . LEU B 1 337 ? -4.359 -5.16 10.383 1 98.31 337 LEU B O 1
ATOM 6222 N N . GLN B 1 338 ? -3.338 -4.66 8.477 1 97.69 338 GLN B N 1
ATOM 6223 C CA . GLN B 1 338 ? -2.633 -5.934 8.383 1 97.69 338 GLN B CA 1
ATOM 6224 C C . GLN B 1 338 ? -1.646 -6.098 9.531 1 97.69 338 GLN B C 1
ATOM 6226 O O . GLN B 1 338 ? -1.463 -7.207 10.047 1 97.69 338 GLN B O 1
ATOM 6231 N N . THR B 1 339 ? -1.018 -5.008 9.914 1 96.56 339 THR B N 1
ATOM 6232 C CA . THR B 1 339 ? -0.094 -5.102 11.039 1 96.56 339 THR B CA 1
ATOM 6233 C C . THR B 1 339 ? -0.837 -5.469 12.32 1 96.56 339 THR B C 1
ATOM 6235 O O . THR B 1 339 ? -0.364 -6.293 13.109 1 96.56 339 THR B O 1
ATOM 6238 N N . GLN B 1 340 ? -1.966 -4.863 12.508 1 96.75 340 GLN B N 1
ATOM 6239 C CA . GLN B 1 340 ? -2.736 -5.18 13.703 1 96.75 340 GLN B CA 1
ATOM 6240 C C . GLN B 1 340 ? -3.264 -6.609 13.664 1 96.75 340 GLN B C 1
ATOM 6242 O O . GLN B 1 340 ? -3.287 -7.301 14.68 1 96.75 340 GLN B O 1
ATOM 6247 N N . ARG B 1 341 ? -3.727 -7.043 12.516 1 95.75 341 ARG B N 1
ATOM 6248 C CA . ARG B 1 341 ? -4.184 -8.422 12.367 1 95.75 341 ARG B CA 1
ATOM 6249 C C . ARG B 1 341 ? -3.074 -9.406 12.727 1 95.75 341 ARG B C 1
ATOM 6251 O O . ARG B 1 341 ? -3.32 -10.406 13.398 1 95.75 341 ARG B O 1
ATOM 6258 N N . ALA B 1 342 ? -1.882 -9.125 12.336 1 94.12 342 ALA B N 1
ATOM 6259 C CA . ALA B 1 342 ? -0.737 -9.977 12.648 1 94.12 342 ALA B CA 1
ATOM 6260 C C . ALA B 1 342 ? -0.507 -10.055 14.148 1 94.12 342 ALA B C 1
ATOM 6262 O O . ALA B 1 342 ? -0.212 -11.133 14.68 1 94.12 342 ALA B O 1
ATOM 6263 N N . ARG B 1 343 ? -0.608 -8.961 14.773 1 92.31 343 ARG B N 1
ATOM 6264 C CA . ARG B 1 343 ? -0.393 -8.914 16.219 1 92.31 343 ARG B CA 1
ATOM 6265 C C . ARG B 1 343 ? -1.459 -9.711 16.953 1 92.31 343 ARG B C 1
ATOM 6267 O O . ARG B 1 343 ? -1.178 -10.328 17.984 1 92.31 343 ARG B O 1
ATOM 6274 N N . GLU B 1 344 ? -2.654 -9.703 16.438 1 90.94 344 GLU B N 1
ATOM 6275 C CA . GLU B 1 344 ? -3.773 -10.359 17.094 1 90.94 344 GLU B CA 1
ATOM 6276 C C . GLU B 1 344 ? -3.838 -11.844 16.75 1 90.94 344 GLU B C 1
ATOM 6278 O O . GLU B 1 344 ? -4.324 -12.656 17.531 1 90.94 344 GLU B O 1
ATOM 6283 N N . ASN B 1 345 ? -3.361 -12.188 15.586 1 81.12 345 ASN B N 1
ATOM 6284 C CA . ASN B 1 345 ? -3.518 -13.555 15.094 1 81.12 345 ASN B CA 1
ATOM 6285 C C . ASN B 1 345 ? -2.211 -14.336 15.188 1 81.12 345 ASN B C 1
ATOM 6287 O O . ASN B 1 345 ? -2.098 -15.43 14.641 1 81.12 345 ASN B O 1
ATOM 6291 N N . SER B 1 346 ? -1.26 -13.938 15.805 1 68.06 346 SER B N 1
ATOM 6292 C CA . SER B 1 346 ? 0.083 -14.5 15.719 1 68.06 346 SER B CA 1
ATOM 6293 C C . SER B 1 346 ? 0.151 -15.867 16.391 1 68.06 346 SER B C 1
ATOM 6295 O O . SER B 1 346 ? 0.994 -16.703 16.031 1 68.06 346 SER B O 1
ATOM 6297 N N . ASN B 1 347 ? -0.749 -16.172 17.219 1 67.12 347 ASN B N 1
ATOM 6298 C CA . ASN B 1 347 ? -0.489 -17.391 17.969 1 67.12 347 ASN B CA 1
ATOM 6299 C C . ASN B 1 347 ? -1.612 -18.406 17.766 1 67.12 347 ASN B C 1
ATOM 6301 O O . ASN B 1 347 ? -1.578 -19.5 18.359 1 67.12 347 ASN B O 1
ATOM 6305 N N . ALA B 1 348 ? -2.602 -18.047 17.047 1 63.72 348 ALA B N 1
ATOM 6306 C CA . ALA B 1 348 ? -3.701 -18.984 16.859 1 63.72 348 ALA B CA 1
ATOM 6307 C C . ALA B 1 348 ? -4.508 -18.656 15.609 1 63.72 348 ALA B C 1
ATOM 6309 O O . ALA B 1 348 ? -4.594 -17.5 15.203 1 63.72 348 ALA B O 1
ATOM 6310 N N . VAL B 1 349 ? -4.824 -19.75 15.055 1 65.88 349 VAL B N 1
ATOM 6311 C CA . VAL B 1 349 ? -5.789 -19.547 13.984 1 65.88 349 VAL B CA 1
ATOM 6312 C C . VAL B 1 349 ? -7.184 -19.344 14.578 1 65.88 349 VAL B C 1
ATOM 6314 O O . VAL B 1 349 ? -7.73 -20.25 15.211 1 65.88 349 VAL B O 1
ATOM 6317 N N . HIS B 1 350 ? -7.609 -18.125 14.367 1 75.56 350 HIS B N 1
ATOM 6318 C CA . HIS B 1 350 ? -8.93 -17.781 14.867 1 75.56 350 HIS B CA 1
ATOM 6319 C C . HIS B 1 350 ? -10.008 -18.062 13.828 1 75.56 350 HIS B C 1
ATOM 6321 O O . HIS B 1 350 ? -9.711 -18.188 12.641 1 75.56 350 HIS B O 1
ATOM 6327 N N . ARG B 1 351 ? -11.148 -18.172 14.273 1 77.62 351 ARG B N 1
ATOM 6328 C CA . ARG B 1 351 ? -12.281 -18.375 13.367 1 77.62 351 ARG B CA 1
ATOM 6329 C C . ARG B 1 351 ? -12.562 -17.125 12.555 1 77.62 351 ARG B C 1
ATOM 6331 O O . ARG B 1 351 ? -12.898 -17.203 11.375 1 77.62 351 ARG B O 1
ATOM 6338 N N . GLU B 1 352 ? -12.367 -16.031 13.234 1 83.12 352 GLU B N 1
ATOM 6339 C CA . GLU B 1 352 ? -12.641 -14.742 12.586 1 83.12 352 GLU B CA 1
ATOM 6340 C C . GLU B 1 352 ? -11.508 -13.75 12.836 1 83.12 352 GLU B C 1
ATOM 6342 O O . GLU B 1 352 ? -10.836 -13.805 13.867 1 83.12 352 GLU B O 1
ATOM 6347 N N . VAL B 1 353 ? -11.336 -12.922 11.82 1 88.31 353 VAL B N 1
ATOM 6348 C CA . VAL B 1 353 ? -10.398 -11.828 12.055 1 88.31 353 VAL B CA 1
ATOM 6349 C C . VAL B 1 353 ? -11.047 -10.766 12.938 1 88.31 353 VAL B C 1
ATOM 6351 O O . VAL B 1 353 ? -12.242 -10.492 12.812 1 88.31 353 VAL B O 1
ATOM 6354 N N . GLY B 1 354 ? -10.305 -10.266 13.789 1 87.81 354 GLY B N 1
ATOM 6355 C CA . GLY B 1 354 ? -10.828 -9.258 14.703 1 87.81 354 GLY B CA 1
ATOM 6356 C C . GLY B 1 354 ? -11.016 -7.902 14.055 1 87.81 354 GLY B C 1
ATOM 6357 O O . GLY B 1 354 ? -12.023 -7.23 14.289 1 87.81 354 GLY B O 1
ATOM 6358 N N . ARG B 1 355 ? -10.078 -7.488 13.266 1 94.12 355 ARG B N 1
ATOM 6359 C CA . ARG B 1 355 ? -10.117 -6.188 12.602 1 94.12 355 ARG B CA 1
ATOM 6360 C C . ARG B 1 355 ? -10.625 -6.312 11.172 1 94.12 355 ARG B C 1
ATOM 6362 O O . ARG B 1 355 ? -10.047 -7.035 10.359 1 94.12 355 ARG B O 1
ATOM 6369 N N . LYS B 1 356 ? -11.664 -5.566 10.844 1 95.75 356 LYS B N 1
ATOM 6370 C CA . LYS B 1 356 ? -12.289 -5.672 9.531 1 95.75 356 LYS B CA 1
ATOM 6371 C C . LYS B 1 356 ? -11.938 -4.469 8.656 1 95.75 356 LYS B C 1
ATOM 6373 O O . LYS B 1 356 ? -11.508 -3.432 9.164 1 95.75 356 LYS B O 1
ATOM 6378 N N . THR B 1 357 ? -12.125 -4.617 7.348 1 97.06 357 THR B N 1
ATOM 6379 C CA . THR B 1 357 ? -11.883 -3.543 6.387 1 97.06 357 THR B CA 1
ATOM 6380 C C . THR B 1 357 ? -12.781 -2.344 6.684 1 97.06 357 THR B C 1
ATOM 6382 O O . THR B 1 357 ? -12.352 -1.196 6.539 1 97.06 357 THR B O 1
ATOM 6385 N N . ALA B 1 358 ? -13.977 -2.568 7.141 1 96.56 358 ALA B N 1
ATOM 6386 C CA . ALA B 1 358 ? -14.898 -1.487 7.48 1 96.56 358 ALA B CA 1
ATOM 6387 C C . ALA B 1 358 ? -14.336 -0.625 8.609 1 96.56 358 ALA B C 1
ATOM 6389 O O . ALA B 1 358 ? -14.531 0.594 8.617 1 96.56 358 ALA B O 1
ATOM 6390 N N . ASP B 1 359 ? -13.625 -1.268 9.539 1 95.75 359 ASP B N 1
ATOM 6391 C CA . ASP B 1 359 ? -13.078 -0.555 10.695 1 95.75 359 ASP B CA 1
ATOM 6392 C C . ASP B 1 359 ? -12.023 0.457 10.266 1 95.75 359 ASP B C 1
ATOM 6394 O O . ASP B 1 359 ? -12 1.59 10.75 1 95.75 359 ASP B O 1
ATOM 6398 N N . VAL B 1 360 ? -11.172 0.048 9.398 1 97.81 360 VAL B N 1
ATOM 6399 C CA . VAL B 1 360 ? -10.07 0.926 9.031 1 97.81 360 VAL B CA 1
ATOM 6400 C C . VAL B 1 360 ? -10.57 2.023 8.094 1 97.81 360 VAL B C 1
ATOM 6402 O O . VAL B 1 360 ? -10.086 3.154 8.141 1 97.81 360 VAL B O 1
ATOM 6405 N N . LEU B 1 361 ? -11.555 1.704 7.219 1 98 361 LEU B N 1
ATOM 6406 C CA . LEU B 1 361 ? -12.156 2.74 6.387 1 98 361 LEU B CA 1
ATOM 6407 C C . LEU B 1 361 ? -12.852 3.795 7.242 1 98 361 LEU B C 1
ATOM 6409 O O . LEU B 1 361 ? -12.781 4.988 6.938 1 98 361 LEU B O 1
ATOM 6413 N N . ARG B 1 362 ? -13.477 3.35 8.297 1 96.88 362 ARG B N 1
ATOM 6414 C CA . ARG B 1 362 ? -14.094 4.297 9.219 1 96.88 362 ARG B CA 1
ATOM 6415 C C . ARG B 1 362 ? -13.055 5.207 9.859 1 96.88 362 ARG B C 1
ATOM 6417 O O . ARG B 1 362 ? -13.258 6.422 9.953 1 96.88 362 ARG B O 1
ATOM 6424 N N . MET B 1 363 ? -11.961 4.648 10.266 1 97.06 363 MET B N 1
ATOM 6425 C CA . MET B 1 363 ? -10.883 5.438 10.859 1 97.06 363 MET B CA 1
ATOM 6426 C C . MET B 1 363 ? -10.359 6.473 9.867 1 97.06 363 MET B C 1
ATOM 6428 O O . MET B 1 363 ? -9.945 7.562 10.266 1 97.06 363 MET B O 1
ATOM 6432 N N . ALA B 1 364 ? -10.438 6.129 8.586 1 98.31 364 ALA B N 1
ATOM 6433 C CA . ALA B 1 364 ? -9.891 6.984 7.539 1 98.31 364 ALA B CA 1
ATOM 6434 C C . ALA B 1 364 ? -10.875 8.086 7.156 1 98.31 364 ALA B C 1
ATOM 6436 O O . ALA B 1 364 ? -10.516 9.039 6.465 1 98.31 364 ALA B O 1
ATOM 6437 N N . THR B 1 365 ? -12.148 8 7.574 1 98.31 365 THR B N 1
ATOM 6438 C CA . THR B 1 365 ? -13.188 8.938 7.16 1 98.31 365 THR B CA 1
ATOM 6439 C C . THR B 1 365 ? -13.859 9.578 8.375 1 98.31 365 THR B C 1
ATOM 6441 O O . THR B 1 365 ? -13.328 10.523 8.953 1 98.31 365 THR B O 1
ATOM 6444 N N . LEU B 1 366 ? -14.852 8.852 8.938 1 97.94 366 LEU B N 1
ATOM 6445 C CA . LEU B 1 366 ? -15.617 9.406 10.047 1 97.94 366 LEU B CA 1
ATOM 6446 C C . LEU B 1 366 ? -14.75 9.523 11.297 1 97.94 366 LEU B C 1
ATOM 6448 O O . LEU B 1 366 ? -14.891 10.477 12.07 1 97.94 366 LEU B O 1
ATOM 6452 N N . GLY B 1 367 ? -13.914 8.531 11.516 1 97.81 367 GLY B N 1
ATOM 6453 C CA . GLY B 1 367 ? -13.008 8.625 12.648 1 97.81 367 GLY B CA 1
ATOM 6454 C C . GLY B 1 367 ? -12.141 9.875 12.609 1 97.81 367 GLY B C 1
ATOM 6455 O O . GLY B 1 367 ? -11.945 10.531 13.633 1 97.81 367 GLY B O 1
ATOM 6456 N N . GLY B 1 368 ? -11.594 10.18 11.422 1 98.5 368 GLY B N 1
ATOM 6457 C CA . GLY B 1 368 ? -10.828 11.406 11.266 1 98.5 368 GLY B CA 1
ATOM 6458 C C . GLY B 1 368 ? -11.656 12.656 11.508 1 98.5 368 GLY B C 1
ATOM 6459 O O . GLY B 1 368 ? -11.188 13.602 12.148 1 98.5 368 GLY B O 1
ATOM 6460 N N . ALA B 1 369 ? -12.898 12.633 11 1 98.5 369 ALA B N 1
ATOM 6461 C CA . ALA B 1 369 ? -13.797 13.758 11.234 1 98.5 369 ALA B CA 1
ATOM 6462 C C . ALA B 1 369 ? -14.047 13.945 12.727 1 98.5 369 ALA B C 1
ATOM 6464 O O . ALA B 1 369 ? -14.086 15.078 13.219 1 98.5 369 ALA B O 1
ATOM 6465 N N . GLU B 1 370 ? -14.195 12.867 13.438 1 98.06 370 GLU B N 1
ATOM 6466 C CA . GLU B 1 370 ? -14.43 12.922 14.875 1 98.06 370 GLU B CA 1
ATOM 6467 C C . GLU B 1 370 ? -13.211 13.477 15.609 1 98.06 370 GLU B C 1
ATOM 6469 O O . GLU B 1 370 ? -13.344 14.328 16.484 1 98.06 370 GLU B O 1
ATOM 6474 N N . VAL B 1 371 ? -12.055 13.031 15.227 1 98.69 371 VAL B N 1
ATOM 6475 C CA . VAL B 1 371 ? -10.812 13.477 15.844 1 98.69 371 VAL B CA 1
ATOM 6476 C C . VAL B 1 371 ? -10.656 14.984 15.648 1 98.69 371 VAL B C 1
ATOM 6478 O O . VAL B 1 371 ? -10.188 15.688 16.547 1 98.69 371 VAL B O 1
ATOM 6481 N N . MET B 1 372 ? -11.156 15.477 14.531 1 98.5 372 MET B N 1
ATOM 6482 C CA . MET B 1 372 ? -10.969 16.891 14.195 1 98.5 372 MET B CA 1
ATOM 6483 C C . MET B 1 372 ? -12.195 17.703 14.602 1 98.5 372 MET B C 1
ATOM 6485 O O . MET B 1 372 ? -12.281 18.891 14.281 1 98.5 372 MET B O 1
ATOM 6489 N N . GLN B 1 373 ? -13.156 17.109 15.211 1 98.25 373 GLN B N 1
ATOM 6490 C CA . GLN B 1 373 ? -14.375 17.75 15.688 1 98.25 373 GLN B CA 1
ATOM 6491 C C . GLN B 1 373 ? -15.195 18.312 14.523 1 98.25 373 GLN B C 1
ATOM 6493 O O . GLN B 1 373 ? -15.648 19.453 14.57 1 98.25 373 GLN B O 1
ATOM 6498 N N . MET B 1 374 ? -15.281 17.453 13.508 1 98.38 374 MET B N 1
ATOM 6499 C CA . MET B 1 374 ? -16 17.875 12.312 1 98.38 374 MET B CA 1
ATOM 6500 C C . MET B 1 374 ? -17 16.812 11.875 1 98.38 374 MET B C 1
ATOM 6502 O O . MET B 1 374 ? -17.453 16.828 10.727 1 98.38 374 MET B O 1
ATOM 6506 N N . GLU B 1 375 ? -17.344 15.844 12.719 1 97.19 375 GLU B N 1
ATOM 6507 C CA . GLU B 1 375 ? -18.172 14.703 12.352 1 97.19 375 GLU B CA 1
ATOM 6508 C C . GLU B 1 375 ? -19.562 15.141 11.922 1 97.19 375 GLU B C 1
ATOM 6510 O O . GLU B 1 375 ? -20.266 14.414 11.211 1 97.19 375 GL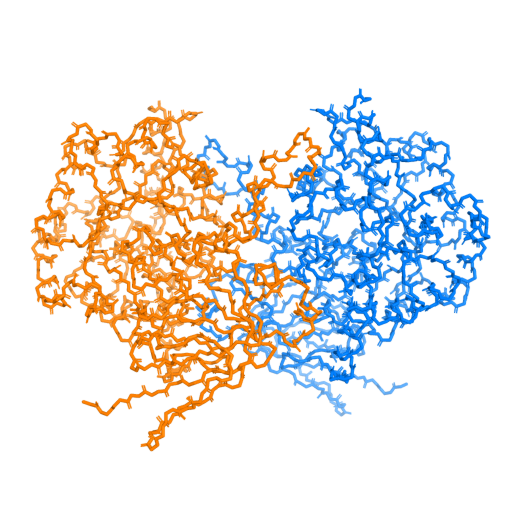U B O 1
ATOM 6515 N N . SER B 1 376 ? -19.984 16.344 12.359 1 97.31 376 SER B N 1
ATOM 6516 C CA . SER B 1 376 ? -21.281 16.859 11.93 1 97.31 376 SER B CA 1
ATOM 6517 C C . SER B 1 376 ? -21.203 17.453 10.523 1 97.31 376 SER B C 1
ATOM 6519 O O . SER B 1 376 ? -22.234 17.656 9.883 1 97.31 376 SER B O 1
ATOM 6521 N N . LEU B 1 377 ? -20.031 17.672 10.008 1 98.25 377 LEU B N 1
ATOM 6522 C CA . LEU B 1 377 ? -19.844 18.359 8.734 1 98.25 377 LEU B CA 1
ATOM 6523 C C . LEU B 1 377 ? -19.391 17.375 7.656 1 98.25 377 LEU B C 1
ATOM 6525 O O . LEU B 1 377 ? -19.812 17.469 6.504 1 98.25 377 LEU B O 1
ATOM 6529 N N . ILE B 1 378 ? -18.5 16.469 8.008 1 98.31 378 ILE B N 1
ATOM 6530 C CA . ILE B 1 378 ? -17.891 15.578 7.02 1 98.31 378 ILE B CA 1
ATOM 6531 C C . ILE B 1 378 ? -17.719 14.18 7.613 1 98.31 378 ILE B C 1
ATOM 6533 O O . ILE B 1 378 ? -18.219 13.906 8.711 1 98.31 378 ILE B O 1
ATOM 6537 N N . GLY B 1 379 ? -17.156 13.258 6.84 1 97.81 379 GLY B N 1
ATOM 6538 C CA . GLY B 1 379 ? -16.781 11.93 7.305 1 97.81 379 GLY B CA 1
ATOM 6539 C C . GLY B 1 379 ? -17.844 10.883 7.035 1 97.81 379 GLY B C 1
ATOM 6540 O O . GLY B 1 379 ? -17.625 9.688 7.25 1 97.81 379 GLY B O 1
ATOM 6541 N N . SER B 1 380 ? -19.016 11.289 6.613 1 97.81 380 SER B N 1
ATOM 6542 C CA . SER B 1 380 ? -20.094 10.406 6.176 1 97.81 380 SER B CA 1
ATOM 6543 C C . SER B 1 380 ? -20.922 11.055 5.074 1 97.81 380 SER B C 1
ATOM 6545 O O . SER B 1 380 ? -20.859 12.273 4.871 1 97.81 380 SER B O 1
ATOM 6547 N N . ILE B 1 381 ? -21.562 10.234 4.305 1 97.88 381 ILE B N 1
ATOM 6548 C CA . ILE B 1 381 ? -22.422 10.719 3.23 1 97.88 381 ILE B CA 1
ATOM 6549 C C . ILE B 1 381 ? -23.875 10.742 3.701 1 97.88 381 ILE B C 1
ATOM 6551 O O . ILE B 1 381 ? -24.594 9.75 3.566 1 97.88 381 ILE B O 1
ATOM 6555 N N . VAL B 1 382 ? -24.25 11.836 4.172 1 95.94 382 VAL B N 1
ATOM 6556 C CA . VAL B 1 382 ? -25.578 12.078 4.742 1 95.94 382 VAL B CA 1
ATOM 6557 C C . VAL B 1 382 ? -26.094 13.445 4.285 1 95.94 382 VAL B C 1
ATOM 6559 O O . VAL B 1 382 ? -25.328 14.422 4.262 1 95.94 382 VAL B O 1
ATOM 6562 N N . PRO B 1 383 ? -27.406 13.516 3.871 1 97.12 383 PRO B N 1
ATOM 6563 C CA . PRO B 1 383 ? -27.938 14.828 3.518 1 97.12 383 PRO B CA 1
ATOM 6564 C C . PRO B 1 383 ? -27.703 15.867 4.613 1 97.12 383 PRO B C 1
ATOM 6566 O O . PRO B 1 383 ? -27.906 15.578 5.797 1 97.12 383 PRO B O 1
ATOM 6569 N N . GLY B 1 384 ? -27.266 17.047 4.219 1 97.94 384 GLY B N 1
ATOM 6570 C CA . GLY B 1 384 ? -26.984 18.125 5.16 1 97.94 384 GLY B CA 1
ATOM 6571 C C . GLY B 1 384 ? -25.5 18.328 5.395 1 97.94 384 GLY B C 1
ATOM 6572 O O . GLY B 1 384 ? -25.062 19.438 5.719 1 97.94 384 GLY B O 1
ATOM 6573 N N . LYS B 1 385 ? -24.688 17.344 5.227 1 98.06 385 LYS B N 1
ATOM 6574 C CA . LYS B 1 385 ? -23.234 17.453 5.438 1 98.06 385 LYS B CA 1
ATOM 6575 C C . LYS B 1 385 ? -22.547 18.047 4.211 1 98.06 385 LYS B C 1
ATOM 6577 O O . LYS B 1 385 ? -23.125 18.094 3.127 1 98.06 385 LYS B O 1
ATOM 6582 N N . LYS B 1 386 ? -21.359 18.578 4.465 1 98.69 386 LYS B N 1
ATOM 6583 C CA . LYS B 1 386 ? -20.547 19.094 3.375 1 98.69 386 LYS B CA 1
ATOM 6584 C C . LYS B 1 386 ? -20.234 18 2.352 1 98.69 386 LYS B C 1
ATOM 6586 O O . LYS B 1 386 ? -20.047 16.844 2.711 1 98.69 386 LYS B O 1
ATOM 6591 N N . ALA B 1 387 ? -20.219 18.375 1.074 1 98.62 387 ALA B N 1
ATOM 6592 C CA . ALA B 1 387 ? -19.938 17.422 0.005 1 98.62 387 ALA B CA 1
ATOM 6593 C C . ALA B 1 387 ? -18.422 17.234 -0.184 1 98.62 387 ALA B C 1
ATOM 6595 O O . ALA B 1 387 ? -17.828 17.844 -1.074 1 98.62 387 ALA B O 1
ATOM 6596 N N . ASP B 1 388 ? -17.812 16.484 0.599 1 98.88 388 ASP B N 1
ATOM 6597 C CA . ASP B 1 388 ? -16.453 15.961 0.462 1 98.88 388 ASP B CA 1
ATOM 6598 C C . ASP B 1 388 ? -16.484 14.477 0.106 1 98.88 388 ASP B C 1
ATOM 6600 O O . ASP B 1 388 ? -16.641 13.625 0.983 1 98.88 388 ASP B O 1
ATOM 6604 N N . LEU B 1 389 ? -16.266 14.18 -1.171 1 98.88 389 LEU B N 1
ATOM 6605 C CA . LEU B 1 389 ? -16.484 12.828 -1.668 1 98.88 389 LEU B CA 1
ATOM 6606 C C . LEU B 1 389 ? -15.297 12.359 -2.512 1 98.88 389 LEU B C 1
ATOM 6608 O O . LEU B 1 389 ? -14.609 13.172 -3.133 1 98.88 389 LEU B O 1
ATOM 6612 N N . VAL B 1 390 ? -15.078 11.102 -2.502 1 98.94 390 VAL B N 1
ATOM 6613 C CA . VAL B 1 390 ? -14.125 10.438 -3.385 1 98.94 390 VAL B CA 1
ATOM 6614 C C . VAL B 1 390 ? -14.852 9.406 -4.238 1 98.94 390 VAL B C 1
ATOM 6616 O O . VAL B 1 390 ? -15.578 8.562 -3.715 1 98.94 390 VAL B O 1
ATOM 6619 N N . ILE B 1 391 ? -14.719 9.477 -5.516 1 98.94 391 ILE B N 1
ATOM 6620 C CA . ILE B 1 391 ? -15.312 8.531 -6.449 1 98.94 391 ILE B CA 1
ATOM 6621 C C . ILE B 1 391 ? -14.234 7.625 -7.031 1 98.94 391 ILE B C 1
ATOM 6623 O O . ILE B 1 391 ? -13.32 8.094 -7.719 1 98.94 391 ILE B O 1
ATOM 6627 N N . PHE B 1 392 ? -14.305 6.328 -6.738 1 98.88 392 PHE B N 1
ATOM 6628 C CA . PHE B 1 392 ? -13.422 5.305 -7.281 1 98.88 392 PHE B CA 1
ATOM 6629 C C . PHE B 1 392 ? -14.031 4.66 -8.516 1 98.88 392 PHE B C 1
ATOM 6631 O O . PHE B 1 392 ? -15.117 4.074 -8.445 1 98.88 392 PHE B O 1
ATOM 6638 N N . ARG B 1 393 ? -13.383 4.75 -9.578 1 98.62 393 ARG B N 1
ATOM 6639 C CA . ARG B 1 393 ? -13.828 3.984 -10.734 1 98.62 393 ARG B CA 1
ATOM 6640 C C . ARG B 1 393 ? -13.336 2.541 -10.656 1 98.62 393 ARG B C 1
ATOM 6642 O O . ARG B 1 393 ? -12.133 2.289 -10.578 1 98.62 393 ARG B O 1
ATOM 6649 N N . CYS B 1 394 ? -14.234 1.573 -10.656 1 98.06 394 CYS B N 1
ATOM 6650 C CA . CYS B 1 394 ? -13.914 0.169 -10.43 1 98.06 394 CYS B CA 1
ATOM 6651 C C . CYS B 1 394 ? -14.336 -0.687 -11.617 1 98.06 394 CYS B C 1
ATOM 6653 O O . CYS B 1 394 ? -15.055 -1.678 -11.453 1 98.06 394 CYS B O 1
ATOM 6655 N N . ASP B 1 395 ? -13.82 -0.39 -12.797 1 97.75 395 ASP B N 1
ATOM 6656 C CA . ASP B 1 395 ? -14.148 -1.159 -13.992 1 97.75 395 ASP B CA 1
ATOM 6657 C C . ASP B 1 395 ? -12.891 -1.615 -14.719 1 97.75 395 ASP B C 1
ATOM 6659 O O . ASP B 1 395 ? -12.938 -1.956 -15.906 1 97.75 395 ASP B O 1
ATOM 6663 N N . ASP B 1 396 ? -11.781 -1.566 -14.047 1 97.75 396 ASP B N 1
ATOM 6664 C CA . ASP B 1 396 ? -10.531 -2.004 -14.664 1 97.75 396 ASP B CA 1
ATOM 6665 C C . ASP B 1 396 ? -10.133 -3.389 -14.156 1 97.75 396 ASP B C 1
ATOM 6667 O O . ASP B 1 396 ? -10.812 -3.973 -13.312 1 97.75 396 ASP B O 1
ATOM 6671 N N . ILE B 1 397 ? -9.07 -3.932 -14.641 1 98.06 397 ILE B N 1
ATOM 6672 C CA . ILE B 1 397 ? -8.672 -5.324 -14.469 1 98.06 397 ILE B CA 1
ATOM 6673 C C . ILE B 1 397 ? -8.242 -5.566 -13.023 1 98.06 397 ILE B C 1
ATOM 6675 O O . ILE B 1 397 ? -8.195 -6.711 -12.57 1 98.06 397 ILE B O 1
ATOM 6679 N N . ASP B 1 398 ? -7.957 -4.516 -12.266 1 97.75 398 ASP B N 1
ATOM 6680 C CA . ASP B 1 398 ? -7.457 -4.664 -10.906 1 97.75 398 ASP B CA 1
ATOM 6681 C C . ASP B 1 398 ? -8.578 -4.461 -9.883 1 97.75 398 ASP B C 1
ATOM 6683 O O . ASP B 1 398 ? -8.352 -4.578 -8.68 1 97.75 398 ASP B O 1
ATOM 6687 N N . THR B 1 399 ? -9.82 -4.191 -10.359 1 98.38 399 THR B N 1
ATOM 6688 C CA . THR B 1 399 ? -10.898 -3.963 -9.406 1 98.38 399 THR B CA 1
ATOM 6689 C C . THR B 1 399 ? -12.078 -4.895 -9.688 1 98.38 399 THR B C 1
ATOM 6691 O O . THR B 1 399 ? -12.852 -5.215 -8.781 1 98.38 399 THR B O 1
ATOM 6694 N N . VAL B 1 400 ? -12.266 -5.363 -10.914 1 98.06 400 VAL B N 1
ATOM 6695 C CA . VAL B 1 400 ? -13.398 -6.223 -11.25 1 98.06 400 VAL B CA 1
ATOM 6696 C C . VAL B 1 400 ? -13.07 -7.672 -10.898 1 98.06 400 VAL B C 1
ATOM 6698 O O . VAL B 1 400 ? -11.938 -8.117 -11.07 1 98.06 400 VAL B O 1
ATOM 6701 N N . PRO B 1 401 ? -13.922 -8.477 -10.477 1 97.75 401 PRO B N 1
ATOM 6702 C CA . PRO B 1 401 ? -15.273 -8.102 -10.047 1 97.75 401 PRO B CA 1
ATOM 6703 C C . PRO B 1 401 ? -15.289 -7.414 -8.68 1 97.75 401 PRO B C 1
ATOM 6705 O O . PRO B 1 401 ? -14.305 -7.5 -7.938 1 97.75 401 PRO B O 1
ATOM 6708 N N . VAL B 1 402 ? -16.297 -6.699 -8.398 1 97.5 402 VAL B N 1
ATOM 6709 C CA . VAL B 1 402 ? -16.484 -6.102 -7.082 1 97.5 402 VAL B CA 1
ATOM 6710 C C . VAL B 1 402 ? -17.469 -6.949 -6.262 1 97.5 402 VAL B C 1
ATOM 6712 O O . VAL B 1 402 ? -18.688 -6.809 -6.395 1 97.5 402 VAL B O 1
ATOM 6715 N N . ALA B 1 403 ? -16.906 -7.781 -5.422 1 94.69 403 ALA B N 1
ATOM 6716 C CA . ALA B 1 403 ? -17.734 -8.641 -4.582 1 94.69 403 ALA B CA 1
ATOM 6717 C C . ALA B 1 403 ? -18.016 -7.992 -3.23 1 94.69 403 ALA B C 1
ATOM 6719 O O . ALA B 1 403 ? -19.047 -8.242 -2.611 1 94.69 403 ALA B O 1
ATOM 6720 N N . ASP B 1 404 ? -17.109 -7.227 -2.752 1 95.44 404 ASP B N 1
ATOM 6721 C CA . ASP B 1 404 ? -17.141 -6.488 -1.496 1 95.44 404 ASP B CA 1
ATOM 6722 C C . ASP B 1 404 ? -16.688 -5.047 -1.691 1 95.44 404 ASP B C 1
ATOM 6724 O O . ASP B 1 404 ? -15.477 -4.773 -1.728 1 95.44 404 ASP B O 1
ATOM 6728 N N . PRO B 1 405 ? -17.625 -4.121 -1.72 1 97.31 405 PRO B N 1
ATOM 6729 C CA . PRO B 1 405 ? -17.25 -2.74 -2.035 1 97.31 405 PRO B CA 1
ATOM 6730 C C . PRO B 1 405 ? -16.234 -2.166 -1.05 1 97.31 405 PRO B C 1
ATOM 6732 O O . PRO B 1 405 ? -15.273 -1.509 -1.461 1 97.31 405 PRO B O 1
ATOM 6735 N N . ILE B 1 406 ? -16.438 -2.377 0.257 1 97.5 406 ILE B N 1
ATOM 6736 C CA . ILE B 1 406 ? -15.492 -1.857 1.246 1 97.5 406 ILE B CA 1
ATOM 6737 C C . ILE B 1 406 ? -14.133 -2.541 1.08 1 97.5 406 ILE B C 1
ATOM 6739 O O . ILE B 1 406 ? -13.094 -1.876 1.056 1 97.5 406 ILE B O 1
ATOM 6743 N N . GLY B 1 407 ? -14.156 -3.875 0.905 1 97.31 407 GLY B N 1
ATOM 6744 C CA . GLY B 1 407 ? -12.93 -4.617 0.648 1 97.31 407 GLY B CA 1
ATOM 6745 C C . GLY B 1 407 ? -12.219 -4.168 -0.611 1 97.31 407 GLY B C 1
ATOM 6746 O O . GLY B 1 407 ? -10.984 -4.133 -0.652 1 97.31 407 GLY B O 1
ATOM 6747 N N . ASN B 1 408 ? -12.984 -3.846 -1.614 1 97.94 408 ASN B N 1
ATOM 6748 C CA . ASN B 1 408 ? -12.391 -3.361 -2.857 1 97.94 408 ASN B CA 1
ATOM 6749 C C . ASN B 1 408 ? -11.664 -2.037 -2.652 1 97.94 408 ASN B C 1
ATOM 6751 O O . ASN B 1 408 ? -10.547 -1.855 -3.143 1 97.94 408 ASN B O 1
ATOM 6755 N N . VAL B 1 409 ? -12.281 -1.14 -1.9 1 98.19 409 VAL B N 1
ATOM 6756 C CA . VAL B 1 409 ? -11.672 0.162 -1.653 1 98.19 409 VAL B CA 1
ATOM 6757 C C . VAL B 1 409 ? -10.359 -0.017 -0.884 1 98.19 409 VAL B C 1
ATOM 6759 O O . VAL B 1 409 ? -9.336 0.578 -1.236 1 98.19 409 VAL B O 1
ATOM 6762 N N . VAL B 1 410 ? -10.367 -0.889 0.046 1 98.25 410 VAL B N 1
ATOM 6763 C CA . VAL B 1 410 ? -9.242 -0.991 0.969 1 98.25 410 VAL B CA 1
ATOM 6764 C C . VAL B 1 410 ? -8.117 -1.803 0.327 1 98.25 410 VAL B C 1
ATOM 6766 O O . VAL B 1 410 ? -6.941 -1.438 0.427 1 98.25 410 VAL B O 1
ATOM 6769 N N . PHE B 1 411 ? -8.477 -2.846 -0.497 1 98.31 411 PHE B N 1
ATOM 6770 C CA . PHE B 1 411 ? -7.418 -3.797 -0.829 1 98.31 411 PHE B CA 1
ATOM 6771 C C . PHE B 1 411 ? -7.246 -3.908 -2.338 1 98.31 411 PHE B C 1
ATOM 6773 O O . PHE B 1 411 ? -6.25 -4.457 -2.816 1 98.31 411 PHE B O 1
ATOM 6780 N N . HIS B 1 412 ? -8.195 -3.4 -3.121 1 98.38 412 HIS B N 1
ATOM 6781 C CA . HIS B 1 412 ? -8.117 -3.73 -4.539 1 98.38 412 HIS B CA 1
ATOM 6782 C C . HIS B 1 412 ? -8.047 -2.469 -5.395 1 98.38 412 HIS B C 1
ATOM 6784 O O . HIS B 1 412 ? -7.844 -2.549 -6.609 1 98.38 412 HIS B O 1
ATOM 6790 N N . THR B 1 413 ? -8.195 -1.33 -4.758 1 98.31 413 THR B N 1
ATOM 6791 C CA . THR B 1 413 ? -7.988 -0.079 -5.48 1 98.31 413 THR B CA 1
ATOM 6792 C C . THR B 1 413 ? -6.598 0.488 -5.199 1 98.31 413 THR B C 1
ATOM 6794 O O . THR B 1 413 ? -5.879 -0.022 -4.34 1 98.31 413 THR B O 1
ATOM 6797 N N . SER B 1 414 ? -6.184 1.448 -5.973 1 97.75 414 SER B N 1
ATOM 6798 C CA . SER B 1 414 ? -4.988 2.277 -5.863 1 97.75 414 SER B CA 1
ATOM 6799 C C . SER B 1 414 ? -5.273 3.717 -6.281 1 97.75 414 SER B C 1
ATOM 6801 O O . SER B 1 414 ? -6.379 4.031 -6.723 1 97.75 414 SER B O 1
ATOM 6803 N N . PRO B 1 415 ? -4.273 4.582 -6.074 1 97.69 415 PRO B N 1
ATOM 6804 C CA . PRO B 1 415 ? -4.492 5.957 -6.527 1 97.69 415 PRO B CA 1
ATOM 6805 C C . PRO B 1 415 ? -4.961 6.035 -7.98 1 97.69 415 PRO B C 1
ATOM 6807 O O . PRO B 1 415 ? -5.641 6.988 -8.359 1 97.69 415 PRO B O 1
ATOM 6810 N N . LYS B 1 416 ? -4.699 4.988 -8.695 1 97.56 416 LYS B N 1
ATOM 6811 C CA . LYS B 1 416 ? -5.109 4.934 -10.102 1 97.56 416 LYS B CA 1
ATOM 6812 C C . LYS B 1 416 ? -6.629 4.938 -10.227 1 97.56 416 LYS B C 1
ATOM 6814 O O . LYS B 1 416 ? -7.172 5.453 -11.211 1 97.56 416 LYS B O 1
ATOM 6819 N N . ASN B 1 417 ? -7.332 4.492 -9.242 1 98.56 417 ASN B N 1
ATOM 6820 C CA . ASN B 1 417 ? -8.773 4.289 -9.32 1 98.56 417 ASN B CA 1
ATOM 6821 C C . ASN B 1 417 ? -9.539 5.504 -8.805 1 98.56 417 ASN B C 1
ATOM 6823 O O . ASN B 1 417 ? -10.758 5.594 -8.969 1 98.56 417 ASN B O 1
ATOM 6827 N N . ILE B 1 418 ? -8.82 6.414 -8.188 1 98.81 418 ILE B N 1
ATOM 6828 C CA . ILE B 1 418 ? -9.477 7.641 -7.734 1 98.81 418 ILE B CA 1
ATOM 6829 C C . ILE B 1 418 ? -9.719 8.562 -8.93 1 98.81 418 ILE B C 1
ATOM 6831 O O . ILE B 1 418 ? -8.797 9.234 -9.406 1 98.81 418 ILE B O 1
ATOM 6835 N N . ASP B 1 419 ? -10.953 8.609 -9.328 1 98.69 419 ASP B N 1
ATOM 6836 C CA . ASP B 1 419 ? -11.344 9.266 -10.57 1 98.69 419 ASP B CA 1
ATOM 6837 C C . ASP B 1 419 ? -11.719 10.727 -10.32 1 98.69 419 ASP B C 1
ATOM 6839 O O . ASP B 1 419 ? -11.328 11.609 -11.086 1 98.69 419 ASP B O 1
ATOM 6843 N N . THR B 1 420 ? -12.508 10.953 -9.289 1 98.81 420 THR B N 1
ATOM 6844 C CA . THR B 1 420 ? -13.039 12.281 -8.984 1 98.81 420 THR B CA 1
ATOM 6845 C C . THR B 1 420 ? -12.984 12.547 -7.484 1 98.81 420 THR B C 1
ATOM 6847 O O . THR B 1 420 ? -13.258 11.656 -6.676 1 98.81 420 THR B O 1
ATOM 6850 N N . VAL B 1 421 ? -12.633 13.758 -7.16 1 98.94 421 VAL B N 1
ATOM 6851 C CA . VAL B 1 421 ? -12.625 14.219 -5.777 1 98.94 421 VAL B CA 1
ATOM 6852 C C . VAL B 1 421 ? -13.375 15.539 -5.664 1 98.94 421 VAL B C 1
ATOM 6854 O O . VAL B 1 421 ? -13.172 16.453 -6.477 1 98.94 421 VAL B O 1
ATOM 6857 N N . ILE B 1 422 ? -14.266 15.602 -4.75 1 98.88 422 ILE B N 1
ATOM 6858 C CA . ILE B 1 422 ? -15.062 16.781 -4.48 1 98.88 422 ILE B CA 1
ATOM 6859 C C . ILE B 1 422 ? -14.773 17.297 -3.072 1 98.88 422 ILE B C 1
ATOM 6861 O O . ILE B 1 422 ? -14.727 16.516 -2.119 1 98.88 422 ILE B O 1
ATOM 6865 N N . VAL B 1 423 ? -14.5 18.594 -2.938 1 98.75 423 VAL B N 1
ATOM 6866 C CA . VAL B 1 423 ? -14.32 19.25 -1.65 1 98.75 423 VAL B CA 1
ATOM 6867 C C . VAL B 1 423 ? -15.258 20.453 -1.559 1 98.75 423 VAL B C 1
ATOM 6869 O O . VAL B 1 423 ? -15.227 21.344 -2.416 1 98.75 423 VAL B O 1
ATOM 6872 N N . ASP B 1 424 ? -16.047 20.453 -0.524 1 98.25 424 ASP B N 1
ATOM 6873 C CA . ASP B 1 424 ? -16.953 21.578 -0.313 1 98.25 424 ASP B CA 1
ATOM 6874 C C . ASP B 1 424 ? -17.844 21.812 -1.536 1 98.25 424 ASP B C 1
ATOM 6876 O O . ASP B 1 424 ? -18.078 22.953 -1.925 1 98.25 424 ASP B O 1
ATOM 6880 N N . GLY B 1 425 ? -18.25 20.719 -2.221 1 97.88 425 GLY B N 1
ATOM 6881 C CA . GLY B 1 425 ? -19.141 20.766 -3.361 1 97.88 425 GLY B CA 1
ATOM 6882 C C . GLY B 1 425 ? -18.453 21.188 -4.648 1 97.88 425 GLY B C 1
ATOM 6883 O O . GLY B 1 425 ? -19.109 21.375 -5.676 1 97.88 425 GLY B O 1
ATOM 6884 N N . LYS B 1 426 ? -17.203 21.281 -4.645 1 98 426 LYS B N 1
ATOM 6885 C CA . LYS B 1 426 ? -16.422 21.641 -5.836 1 98 426 LYS B CA 1
ATOM 6886 C C . LYS B 1 426 ? -15.594 20.453 -6.324 1 98 426 LYS B C 1
ATOM 6888 O O . LYS B 1 426 ? -14.891 19.812 -5.539 1 98 426 LYS B O 1
ATOM 6893 N N . ILE B 1 427 ? -15.672 20.172 -7.641 1 98.38 427 ILE B N 1
ATOM 6894 C CA . ILE B 1 427 ? -14.844 19.109 -8.234 1 98.38 427 ILE B CA 1
ATOM 6895 C C . ILE B 1 427 ? -13.398 19.594 -8.336 1 98.38 427 ILE B C 1
ATOM 6897 O O . ILE B 1 427 ? -13.102 20.547 -9.062 1 98.38 427 ILE B O 1
ATOM 6901 N N . VAL B 1 428 ? -12.508 18.969 -7.621 1 98.69 428 VAL B N 1
ATOM 6902 C CA . VAL B 1 428 ? -11.117 19.391 -7.602 1 98.69 428 VAL B CA 1
ATOM 6903 C C . VAL B 1 428 ? -10.25 18.406 -8.375 1 98.69 428 VAL B C 1
ATOM 6905 O O . VAL B 1 428 ? -9.109 18.703 -8.727 1 98.69 428 VAL B O 1
ATOM 6908 N N . LYS B 1 429 ? -10.719 17.234 -8.578 1 98.69 429 LYS B N 1
ATOM 6909 C CA . LYS B 1 429 ? -10.156 16.188 -9.438 1 98.69 429 LYS B CA 1
ATOM 6910 C C . LYS B 1 429 ? -11.242 15.516 -10.273 1 98.69 429 LYS B C 1
ATOM 6912 O O . LYS B 1 429 ? -12.32 15.211 -9.766 1 98.69 429 LYS B O 1
ATOM 6917 N N . GLN B 1 430 ? -11 15.289 -11.508 1 98.25 430 GLN B N 1
ATOM 6918 C CA . GLN B 1 430 ? -11.938 14.641 -12.414 1 98.25 430 GLN B CA 1
ATOM 6919 C C . GLN B 1 430 ? -11.203 13.859 -13.5 1 98.25 430 GLN B C 1
ATOM 6921 O O . GLN B 1 430 ? -10.188 14.32 -14.023 1 98.25 430 GLN B O 1
ATOM 6926 N N . ASP B 1 431 ? -11.742 12.688 -13.828 1 97.25 431 ASP B N 1
ATOM 6927 C CA . ASP B 1 431 ? -11.148 11.812 -14.836 1 97.25 431 ASP B CA 1
ATOM 6928 C C . ASP B 1 431 ? -9.68 11.523 -14.516 1 97.25 431 ASP B C 1
ATOM 6930 O O . ASP B 1 431 ? -8.836 11.539 -15.414 1 97.25 431 ASP B O 1
ATOM 6934 N N . GLY B 1 432 ? -9.383 11.469 -13.242 1 97.25 432 GLY B N 1
ATOM 6935 C CA . GLY B 1 432 ? -8.062 11.086 -12.773 1 97.25 432 GLY B CA 1
ATOM 6936 C C . GLY B 1 432 ? -7.074 12.234 -12.773 1 97.25 432 GLY B C 1
ATOM 6937 O O . GLY B 1 432 ? -5.879 12.031 -12.547 1 97.25 432 GLY B O 1
ATOM 6938 N N . GLN B 1 433 ? -7.547 13.508 -13.008 1 97.38 433 GLN B N 1
ATOM 6939 C CA . GLN B 1 433 ? -6.641 14.648 -13.094 1 97.38 433 GLN B CA 1
ATOM 6940 C C . GLN B 1 433 ? -7.102 15.789 -12.195 1 97.38 433 GLN B C 1
ATOM 6942 O O . GLN B 1 433 ? -8.297 16.047 -12.078 1 97.38 433 GLN B O 1
ATOM 6947 N N . LEU B 1 434 ? -6.121 16.438 -11.57 1 98.25 434 LEU B N 1
ATOM 6948 C CA . LEU B 1 434 ? -6.43 17.641 -10.789 1 98.25 434 LEU B CA 1
ATOM 6949 C C . LEU B 1 434 ? -6.969 18.75 -11.68 1 98.25 434 LEU B C 1
ATOM 6951 O O . LEU B 1 434 ? -6.492 18.938 -12.805 1 98.25 434 LEU B O 1
ATOM 6955 N N . VAL B 1 435 ? -7.918 19.5 -11.203 1 97.88 435 VAL B N 1
ATOM 6956 C CA . VAL B 1 435 ? -8.57 20.547 -11.984 1 97.88 435 VAL B CA 1
ATOM 6957 C C . VAL B 1 435 ? -7.883 21.891 -11.719 1 97.88 435 VAL B C 1
ATOM 6959 O O . VAL B 1 435 ? -7.637 22.25 -10.57 1 97.88 435 VAL B O 1
ATOM 6962 N N . GLY B 1 436 ? -7.488 22.578 -12.734 1 96.75 436 GLY B N 1
ATOM 6963 C CA . GLY B 1 436 ? -7.055 23.969 -12.633 1 96.75 436 GLY B CA 1
ATOM 6964 C C . GLY B 1 436 ? -5.625 24.109 -12.156 1 96.75 436 GLY B C 1
ATOM 6965 O O . GLY B 1 436 ? -5.246 25.156 -11.617 1 96.75 436 GLY B O 1
ATOM 6966 N N . VAL B 1 437 ? -4.809 23.109 -12.297 1 97.5 437 VAL B N 1
ATOM 6967 C CA . VAL B 1 437 ? -3.441 23.172 -11.789 1 97.5 437 VAL B CA 1
ATOM 6968 C C . VAL B 1 437 ? -2.467 23.312 -12.961 1 97.5 437 VAL B C 1
ATOM 6970 O O . VAL B 1 437 ? -2.531 22.531 -13.922 1 97.5 437 VAL B O 1
ATOM 6973 N N . ASP B 1 438 ? -1.619 24.297 -12.992 1 97.56 438 ASP B N 1
ATOM 6974 C CA . ASP B 1 438 ? -0.502 24.406 -13.922 1 97.56 438 ASP B CA 1
ATOM 6975 C C . ASP B 1 438 ? 0.636 23.469 -13.523 1 97.56 438 ASP B C 1
ATOM 6977 O O . ASP B 1 438 ? 1.651 23.906 -12.984 1 97.56 438 ASP B O 1
ATOM 6981 N N . TRP B 1 439 ? 0.523 22.266 -13.961 1 97.38 439 TRP B N 1
ATOM 6982 C CA . TRP B 1 439 ? 1.395 21.203 -13.469 1 97.38 439 TRP B CA 1
ATOM 6983 C C . TRP B 1 439 ? 2.824 21.406 -13.961 1 97.38 439 TRP B C 1
ATOM 6985 O O . TRP B 1 439 ? 3.773 21.328 -13.172 1 97.38 439 TRP B O 1
ATOM 6995 N N . PRO B 1 440 ? 3.098 21.734 -15.211 1 97.31 440 PRO B N 1
ATOM 6996 C CA . PRO B 1 440 ? 4.492 21.891 -15.641 1 97.31 440 PRO B CA 1
ATOM 6997 C C . PRO B 1 440 ? 5.25 22.938 -14.828 1 97.31 440 PRO B C 1
ATOM 6999 O O . PRO B 1 440 ? 6.387 22.688 -14.414 1 97.31 440 PRO B O 1
ATOM 7002 N N . SER B 1 441 ? 4.574 24 -14.547 1 98.25 441 SER B N 1
ATOM 7003 C CA . SER B 1 441 ? 5.215 25.047 -13.766 1 98.25 441 SER B CA 1
ATOM 7004 C C . SER B 1 441 ? 5.453 24.594 -12.328 1 98.25 441 SER B C 1
ATOM 7006 O O . SER B 1 441 ? 6.543 24.797 -11.781 1 98.25 441 SER B O 1
ATOM 7008 N N . LEU B 1 442 ? 4.418 24.062 -11.75 1 98.69 442 LEU B N 1
ATOM 7009 C CA . LEU B 1 442 ? 4.531 23.609 -10.367 1 98.69 442 LEU B CA 1
ATOM 7010 C C . LEU B 1 442 ? 5.598 22.516 -10.242 1 98.69 442 LEU B C 1
ATOM 7012 O O . LEU B 1 442 ? 6.383 22.516 -9.289 1 98.69 442 LEU B O 1
ATOM 7016 N N . ARG B 1 443 ? 5.645 21.609 -11.203 1 98.5 443 ARG B N 1
ATOM 7017 C CA . ARG B 1 443 ? 6.648 20.562 -11.211 1 98.5 443 ARG B CA 1
ATOM 7018 C C . ARG B 1 443 ? 8.055 21.141 -11.219 1 98.5 443 ARG B C 1
ATOM 7020 O O . ARG B 1 443 ? 8.922 20.688 -10.469 1 98.5 443 ARG B O 1
ATOM 7027 N N . GLY B 1 444 ? 8.266 22.141 -12.086 1 98.5 444 GLY B N 1
ATOM 7028 C CA . GLY B 1 444 ? 9.562 22.812 -12.133 1 98.5 444 GLY B CA 1
ATOM 7029 C C . GLY B 1 444 ? 9.969 23.422 -10.805 1 98.5 444 GLY B C 1
ATOM 7030 O O . GLY B 1 444 ? 11.117 23.281 -10.383 1 98.5 444 GLY B O 1
ATOM 7031 N N . GLU B 1 445 ? 9.023 24.062 -10.125 1 98.62 445 GLU B N 1
ATOM 7032 C CA . GLU B 1 445 ? 9.281 24.672 -8.82 1 98.62 445 GLU B CA 1
ATOM 7033 C C . GLU B 1 445 ? 9.664 23.625 -7.785 1 98.62 445 GLU B C 1
ATOM 7035 O O . GLU B 1 445 ? 10.625 23.797 -7.039 1 98.62 445 GLU B O 1
ATOM 7040 N N . ILE B 1 446 ? 8.953 22.516 -7.777 1 98.69 446 ILE B N 1
ATOM 7041 C CA . ILE B 1 446 ? 9.188 21.453 -6.809 1 98.69 446 ILE B CA 1
ATOM 7042 C C . ILE B 1 446 ? 10.586 20.875 -7.008 1 98.69 446 ILE B C 1
ATOM 7044 O O . ILE B 1 446 ? 11.359 20.766 -6.051 1 98.69 446 ILE B O 1
ATOM 7048 N N . VAL B 1 447 ? 10.938 20.562 -8.242 1 98.25 447 VAL B N 1
ATOM 7049 C CA . VAL B 1 447 ? 12.203 19.906 -8.562 1 98.25 447 VAL B CA 1
ATOM 7050 C C . VAL B 1 447 ? 13.367 20.844 -8.219 1 98.25 447 VAL B C 1
ATOM 7052 O O . VAL B 1 447 ? 14.32 20.438 -7.555 1 98.25 447 VAL B O 1
ATOM 7055 N N . ASN B 1 448 ? 13.266 22.109 -8.594 1 98.44 448 ASN B N 1
ATOM 7056 C CA . ASN B 1 448 ? 14.344 23.062 -8.391 1 98.44 448 ASN B CA 1
ATOM 7057 C C . ASN B 1 448 ? 14.562 23.359 -6.91 1 98.44 448 ASN B C 1
ATOM 7059 O O . ASN B 1 448 ? 15.703 23.391 -6.441 1 98.44 448 ASN B O 1
ATOM 7063 N N . ARG B 1 449 ? 13.539 23.547 -6.184 1 98.69 449 ARG B N 1
ATOM 7064 C CA . ARG B 1 449 ? 13.641 23.891 -4.77 1 98.69 449 ARG B CA 1
ATOM 7065 C C . ARG B 1 449 ? 14.148 22.703 -3.955 1 98.69 449 ARG B C 1
ATOM 7067 O O . ARG B 1 449 ? 14.977 22.859 -3.057 1 98.69 449 ARG B O 1
ATOM 7074 N N . SER B 1 450 ? 13.617 21.531 -4.301 1 98.56 450 SER B N 1
ATOM 7075 C CA . SER B 1 450 ? 14.094 20.328 -3.627 1 98.56 450 SER B CA 1
ATOM 7076 C C . SER B 1 450 ? 15.586 20.125 -3.848 1 98.56 450 SER B C 1
ATOM 7078 O O . SER B 1 450 ? 16.328 19.812 -2.908 1 98.56 450 SER B O 1
ATOM 7080 N N . GLN B 1 451 ? 16.031 20.297 -5.078 1 98.06 451 GLN B N 1
ATOM 7081 C CA . GLN B 1 451 ? 17.438 20.125 -5.387 1 98.06 451 GLN B CA 1
ATOM 7082 C C . GLN B 1 451 ? 18.297 21.141 -4.621 1 98.06 451 GLN B C 1
ATOM 7084 O O . GLN B 1 451 ? 19.359 20.797 -4.09 1 98.06 451 GLN B O 1
ATOM 7089 N N . ARG B 1 452 ? 17.859 22.344 -4.555 1 98.5 452 ARG B N 1
ATOM 7090 C CA . ARG B 1 452 ? 18.594 23.375 -3.811 1 98.5 452 ARG B CA 1
ATOM 7091 C C . ARG B 1 452 ? 18.719 23 -2.338 1 98.5 452 ARG B C 1
ATOM 7093 O O . ARG B 1 452 ? 19.797 23.109 -1.752 1 98.5 452 A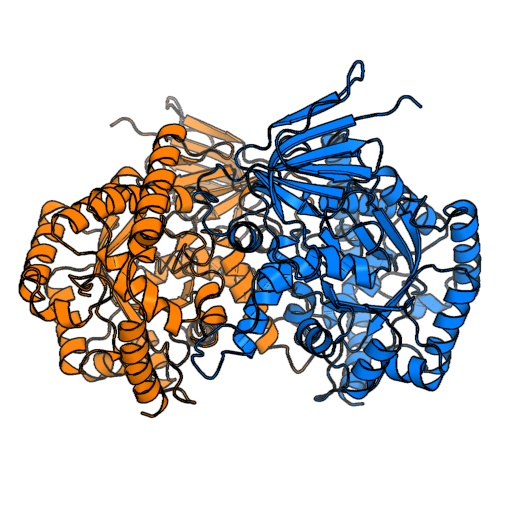RG B O 1
ATOM 7100 N N . LEU B 1 453 ? 17.609 22.594 -1.729 1 98.38 453 LEU B N 1
ATOM 7101 C CA . LEU B 1 453 ? 17.609 22.188 -0.324 1 98.38 453 LEU B CA 1
ATOM 7102 C C . LEU B 1 453 ? 18.578 21.047 -0.08 1 98.38 453 LEU B C 1
ATOM 7104 O O . LEU B 1 453 ? 19.344 21.062 0.886 1 98.38 453 LEU B O 1
ATOM 7108 N N . ARG B 1 454 ? 18.562 20.078 -0.968 1 97.5 454 ARG B N 1
ATOM 7109 C CA . ARG B 1 454 ? 19.438 18.922 -0.818 1 97.5 454 ARG B CA 1
ATOM 7110 C C . ARG B 1 454 ? 20.906 19.344 -0.982 1 97.5 454 ARG B C 1
ATOM 7112 O O . ARG B 1 454 ? 21.766 18.859 -0.245 1 97.5 454 ARG B O 1
ATOM 7119 N N . ASP B 1 455 ? 21.203 20.203 -1.939 1 97.94 455 ASP B N 1
ATOM 7120 C CA . ASP B 1 455 ? 22.562 20.688 -2.162 1 97.94 455 ASP B CA 1
ATOM 7121 C C . ASP B 1 455 ? 23.078 21.453 -0.945 1 97.94 455 ASP B C 1
ATOM 7123 O O . ASP B 1 455 ? 24.234 21.297 -0.556 1 97.94 455 ASP B O 1
ATOM 7127 N N . GLN B 1 456 ? 22.281 22.234 -0.348 1 97.5 456 GLN B N 1
ATOM 7128 C CA . GLN B 1 456 ? 22.672 23.016 0.822 1 97.5 456 GLN B CA 1
ATOM 7129 C C . GLN B 1 456 ? 22.844 22.109 2.045 1 97.5 456 GLN B C 1
ATOM 7131 O O . GLN B 1 456 ? 23.781 22.312 2.83 1 97.5 456 GLN B O 1
ATOM 7136 N N . ALA B 1 457 ? 21.922 21.172 2.201 1 96.75 457 ALA B N 1
ATOM 7137 C CA . ALA B 1 457 ? 22.031 20.234 3.324 1 96.75 457 ALA B CA 1
ATOM 7138 C C . ALA B 1 457 ? 23.328 19.438 3.256 1 96.75 457 ALA B C 1
ATOM 7140 O O . ALA B 1 457 ? 23.922 19.125 4.289 1 96.75 457 ALA B O 1
ATOM 7141 N N . ALA B 1 458 ? 23.781 19.109 2.051 1 95.06 458 ALA B N 1
ATOM 7142 C CA . ALA B 1 458 ? 24.969 18.281 1.842 1 95.06 458 ALA B CA 1
ATOM 7143 C C . ALA B 1 458 ? 26.219 19 2.312 1 95.06 458 ALA B C 1
ATOM 7145 O O . ALA B 1 458 ? 27.25 18.359 2.551 1 95.06 458 ALA B O 1
ATOM 7146 N N . LYS B 1 459 ? 26.141 20.266 2.527 1 95.5 459 LYS B N 1
ATOM 7147 C CA . LYS B 1 459 ? 27.297 21.047 2.92 1 95.5 459 LYS B CA 1
ATOM 7148 C C . LYS B 1 459 ? 27.422 21.141 4.438 1 95.5 459 LYS B C 1
ATOM 7150 O O . LYS B 1 459 ? 28.438 21.625 4.961 1 95.5 459 LYS B O 1
ATOM 7155 N N . VAL B 1 460 ? 26.391 20.672 5.105 1 95.19 460 VAL B N 1
ATOM 7156 C CA . VAL B 1 460 ? 26.359 20.797 6.559 1 95.19 460 VAL B CA 1
ATOM 7157 C C . VAL B 1 460 ? 27.141 19.672 7.203 1 95.19 460 VAL B C 1
ATOM 7159 O O . VAL B 1 460 ? 26.969 18.5 6.84 1 95.19 460 VAL B O 1
ATOM 7162 N N . ASP B 1 461 ? 28.016 19.953 8.156 1 90.75 461 ASP B N 1
ATOM 7163 C CA . ASP B 1 461 ? 28.719 18.953 8.945 1 90.75 461 ASP B CA 1
ATOM 7164 C C . ASP B 1 461 ? 27.812 18.344 10.008 1 90.75 461 ASP B C 1
ATOM 7166 O O . ASP B 1 461 ? 27.359 19.031 10.93 1 90.75 461 ASP B O 1
ATOM 7170 N N . MET B 1 462 ? 27.625 17.016 9.922 1 88.06 462 MET B N 1
ATOM 7171 C CA . MET B 1 462 ? 26.594 16.375 10.727 1 88.06 462 MET B CA 1
ATOM 7172 C C . MET B 1 462 ? 27.203 15.766 11.992 1 88.06 462 MET B C 1
ATOM 7174 O O . MET B 1 462 ? 26.484 15.227 12.836 1 88.06 462 MET B O 1
ATOM 7178 N N . GLU B 1 463 ? 28.391 15.875 12.18 1 85.06 463 GLU B N 1
ATOM 7179 C CA . GLU B 1 463 ? 29.047 15.234 13.32 1 85.06 463 GLU B CA 1
ATOM 7180 C C . GLU B 1 463 ? 28.516 15.789 14.641 1 85.06 463 GLU B C 1
ATOM 7182 O O . GLU B 1 463 ? 28.188 15.031 15.547 1 85.06 463 GLU B O 1
ATOM 7187 N N . LYS B 1 464 ? 28.453 17.016 14.727 1 82.62 464 LYS B N 1
ATOM 7188 C CA . LYS B 1 464 ? 28.047 17.656 15.977 1 82.62 464 LYS B CA 1
ATOM 7189 C C . LYS B 1 464 ? 26.578 17.359 16.281 1 82.62 464 LYS B C 1
ATOM 7191 O O . LYS B 1 464 ? 26.25 16.875 17.359 1 82.62 464 LYS B O 1
ATOM 7196 N N . PRO B 1 465 ? 25.656 17.641 15.367 1 84.19 465 PRO B N 1
ATOM 7197 C CA . PRO B 1 465 ? 24.25 17.344 15.648 1 84.19 465 PRO B CA 1
ATOM 7198 C C . PRO B 1 465 ? 24.016 15.883 16.016 1 84.19 465 PRO B C 1
ATOM 7200 O O . PRO B 1 465 ? 23.219 15.594 16.922 1 84.19 465 PRO B O 1
ATOM 7203 N N . GLU B 1 466 ? 24.594 15 15.383 1 86.69 466 GLU B N 1
ATOM 7204 C CA . GLU B 1 466 ? 24.422 13.586 15.68 1 86.69 466 GLU B CA 1
ATOM 7205 C C . GLU B 1 466 ? 24.906 13.25 17.094 1 86.69 466 GLU B C 1
ATOM 7207 O O . GLU B 1 466 ? 24.281 12.453 17.797 1 86.69 466 GLU B O 1
ATOM 7212 N N . SER B 1 467 ? 26.016 13.891 17.406 1 83.94 467 SER B N 1
ATOM 7213 C CA . SER B 1 467 ? 26.547 13.672 18.75 1 83.94 467 SER B CA 1
ATOM 7214 C C . SER B 1 467 ? 25.609 14.227 19.812 1 83.94 467 SER B C 1
ATOM 7216 O O . SER B 1 467 ? 25.391 13.594 20.859 1 83.94 467 SER B O 1
ATOM 7218 N N . GLU B 1 468 ? 25.062 15.344 19.594 1 81.31 468 GLU B N 1
ATOM 7219 C CA . GLU B 1 468 ? 24.156 15.984 20.531 1 81.31 468 GLU B CA 1
ATOM 7220 C C . GLU B 1 468 ? 22.859 15.188 20.688 1 81.31 468 GLU B C 1
ATOM 7222 O O . GLU B 1 468 ? 22.391 14.969 21.797 1 81.31 468 GLU B O 1
ATOM 7227 N N . PHE B 1 469 ? 22.297 14.75 19.641 1 82.25 469 PHE B N 1
ATOM 7228 C CA . PHE B 1 469 ? 21.031 14.016 19.703 1 82.25 469 PHE B CA 1
ATOM 7229 C C . PHE B 1 469 ? 21.25 12.617 20.281 1 82.25 469 PHE B C 1
ATOM 7231 O O . PHE B 1 469 ? 20.375 12.086 20.969 1 82.25 469 PHE B O 1
ATOM 7238 N N . ARG B 1 470 ? 22.359 12.102 19.922 1 81.75 470 ARG B N 1
ATOM 7239 C CA . ARG B 1 470 ? 22.656 10.812 20.531 1 81.75 470 ARG B CA 1
ATOM 7240 C C . ARG B 1 470 ? 22.578 10.891 22.047 1 81.75 470 ARG B C 1
ATOM 7242 O O . ARG B 1 470 ? 22.047 9.992 22.703 1 81.75 470 ARG B O 1
ATOM 7249 N N . SER B 1 471 ? 23.109 11.938 22.609 1 77.44 471 SER B N 1
ATOM 7250 C CA . SER B 1 471 ? 23.078 12.148 24.047 1 77.44 471 SER B CA 1
ATOM 7251 C C . SER B 1 471 ? 21.656 12.305 24.562 1 77.44 471 SER B C 1
ATOM 7253 O O . SER B 1 471 ? 21.297 11.75 25.609 1 77.44 471 SER B O 1
ATOM 7255 N N . ILE B 1 472 ? 20.844 12.914 23.844 1 73.44 472 ILE B N 1
ATOM 7256 C CA . ILE B 1 472 ? 19.453 13.164 24.203 1 73.44 472 ILE B CA 1
ATOM 7257 C C . ILE B 1 472 ? 18.672 11.852 24.188 1 73.44 472 ILE B C 1
ATOM 7259 O O . ILE B 1 472 ? 17.922 11.555 25.125 1 73.44 472 ILE B O 1
ATOM 7263 N N . PHE B 1 473 ? 18.859 11.062 23.156 1 76.75 473 PHE B N 1
ATOM 7264 C CA . PHE B 1 473 ? 18.141 9.805 23 1 76.75 473 PHE B CA 1
ATOM 7265 C C . PHE B 1 473 ? 18.562 8.797 24.047 1 76.75 473 PHE B C 1
ATOM 7267 O O . PHE B 1 473 ? 17.734 8.062 24.609 1 76.75 473 PHE B O 1
ATOM 7274 N N . GLU B 1 474 ? 19.891 8.773 24.266 1 75.69 474 GLU B N 1
ATOM 7275 C CA . GLU B 1 474 ? 20.406 7.875 25.281 1 75.69 474 GLU B CA 1
ATOM 7276 C C . GLU B 1 474 ? 19.844 8.227 26.656 1 75.69 474 GLU B C 1
ATOM 7278 O O . GLU B 1 474 ? 19.516 7.34 27.453 1 75.69 474 GLU B O 1
ATOM 7283 N N . LYS B 1 475 ? 19.672 9.461 26.922 1 70.94 475 LYS B N 1
ATOM 7284 C CA . LYS B 1 475 ? 19.094 9.914 28.188 1 70.94 475 LYS B CA 1
ATOM 7285 C C . LYS B 1 475 ? 17.609 9.562 28.266 1 70.94 475 LYS B C 1
ATOM 7287 O O . LYS B 1 475 ? 17.125 9.148 29.328 1 70.94 475 LYS B O 1
ATOM 7292 N N . ALA B 1 476 ? 16.969 9.734 27.203 1 69.06 476 ALA B N 1
ATOM 7293 C CA . ALA B 1 476 ? 15.531 9.469 27.156 1 69.06 476 ALA B CA 1
ATOM 7294 C C . ALA B 1 476 ? 15.242 7.98 27.344 1 69.06 476 ALA B C 1
ATOM 7296 O O . ALA B 1 476 ? 14.25 7.609 27.984 1 69.06 476 ALA B O 1
ATOM 7297 N N . MET B 1 477 ? 16.078 7.152 26.75 1 69.06 477 MET B N 1
ATOM 7298 C CA . MET B 1 477 ? 15.883 5.707 26.828 1 69.06 477 MET B CA 1
ATOM 7299 C C . MET B 1 477 ? 16.203 5.188 28.219 1 69.06 477 MET B C 1
ATOM 7301 O O . MET B 1 477 ? 15.703 4.141 28.625 1 69.06 477 MET B O 1
ATOM 7305 N N . LYS B 1 478 ? 17.156 5.859 28.922 1 60.44 478 LYS B N 1
ATOM 7306 C CA . LYS B 1 478 ? 17.594 5.445 30.25 1 60.44 478 LYS B CA 1
ATOM 7307 C C . LYS B 1 478 ? 16.641 5.98 31.312 1 60.44 478 LYS B C 1
ATOM 7309 O O . LYS B 1 478 ? 16.594 5.457 32.438 1 60.44 478 LYS B O 1
ATOM 7314 N N . ALA B 1 479 ? 15.961 7.039 31.062 1 55.41 479 ALA B N 1
ATOM 7315 C CA . ALA B 1 479 ? 15.094 7.648 32.062 1 55.41 479 ALA B CA 1
ATOM 7316 C C . ALA B 1 479 ? 13.812 6.848 32.25 1 55.41 479 ALA B C 1
ATOM 7318 O O . ALA B 1 479 ? 13.273 6.305 31.266 1 55.41 479 ALA B O 1
#

Organism: NCBI:txid656916